Protein AF-0000000066328630 (afdb_homodimer)

Structure (mmCIF, N/CA/C/O backbone):
data_AF-0000000066328630-model_v1
#
loop_
_entity.id
_entity.type
_entity.pdbx_description
1 polymer 'Molybdopterin molybdenumtransferase'
#
loop_
_atom_site.group_PDB
_atom_site.id
_atom_site.type_symbol
_atom_site.label_atom_id
_atom_site.label_alt_id
_atom_site.label_comp_id
_atom_site.label_asym_id
_atom_site.label_entity_id
_atom_site.label_seq_id
_atom_site.pdbx_PDB_ins_code
_atom_site.Cartn_x
_atom_site.Cartn_y
_atom_site.Cartn_z
_atom_site.occupancy
_atom_site.B_iso_or_equiv
_atom_site.auth_seq_id
_atom_site.auth_comp_id
_atom_site.auth_asym_id
_atom_site.auth_atom_id
_atom_site.pdbx_PDB_model_num
ATOM 1 N N . MET A 1 1 ? 18.203 27.828 4.977 1 90.62 1 MET A N 1
ATOM 2 C CA . MET A 1 1 ? 17.188 26.906 4.465 1 90.62 1 MET A C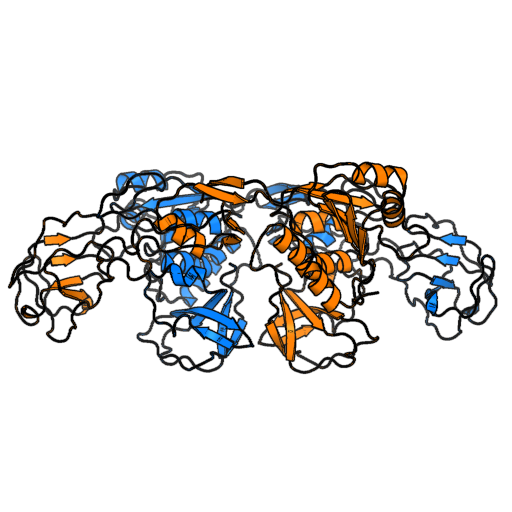A 1
ATOM 3 C C . MET A 1 1 ? 17.719 26.125 3.262 1 90.62 1 MET A C 1
ATOM 5 O O . MET A 1 1 ? 18.328 26.703 2.365 1 90.62 1 MET A O 1
ATOM 9 N N . ILE A 1 2 ? 17.578 24.828 3.25 1 96.12 2 ILE A N 1
ATOM 10 C CA . ILE A 1 2 ? 18.109 24.016 2.158 1 96.12 2 ILE A CA 1
ATOM 11 C C . ILE A 1 2 ? 16.984 23.688 1.177 1 96.12 2 ILE A C 1
ATOM 13 O O . ILE A 1 2 ? 15.805 23.781 1.518 1 96.12 2 ILE A O 1
ATOM 17 N N . SER A 1 3 ? 17.359 23.312 -0.034 1 97.06 3 SER A N 1
ATOM 18 C CA . SER A 1 3 ? 16.359 22.922 -1.025 1 97.06 3 SER A CA 1
ATOM 19 C C . SER A 1 3 ? 15.836 21.516 -0.748 1 97.06 3 SER A C 1
ATOM 21 O O . SER A 1 3 ? 16.453 20.75 -0.003 1 97.06 3 SER A O 1
ATOM 23 N N . PHE A 1 4 ? 14.711 21.203 -1.37 1 96.88 4 PHE A N 1
ATOM 24 C CA . PHE A 1 4 ? 14.133 19.875 -1.254 1 96.88 4 PHE A CA 1
ATOM 25 C C . PHE A 1 4 ? 15.102 18.812 -1.777 1 96.88 4 PHE A C 1
ATOM 27 O O . PHE A 1 4 ? 15.312 17.781 -1.132 1 96.88 4 PHE A O 1
ATOM 34 N N . LYS A 1 5 ? 15.711 19.047 -2.875 1 96.31 5 LYS A N 1
ATOM 35 C CA . LYS A 1 5 ? 16.656 18.125 -3.492 1 96.31 5 LYS A CA 1
ATOM 36 C C . LYS A 1 5 ? 17.891 17.953 -2.617 1 96.31 5 LYS A C 1
ATOM 38 O O . LYS A 1 5 ? 18.422 16.828 -2.49 1 96.31 5 LYS A O 1
ATOM 43 N N . GLU A 1 6 ? 18.328 19.047 -2.061 1 97.62 6 GLU A N 1
ATOM 44 C CA . GLU A 1 6 ? 19.469 18.969 -1.156 1 97.62 6 GLU A CA 1
ATOM 45 C C . GLU A 1 6 ? 19.141 18.125 0.073 1 97.62 6 GLU A C 1
ATOM 47 O O . GLU A 1 6 ? 19.984 17.375 0.555 1 97.62 6 GLU A O 1
ATOM 52 N N . ALA A 1 7 ? 17.922 18.281 0.594 1 97.94 7 ALA A N 1
ATOM 53 C CA . ALA A 1 7 ? 17.5 17.469 1.732 1 97.94 7 ALA A CA 1
ATOM 54 C C . ALA A 1 7 ? 17.562 15.977 1.404 1 97.94 7 ALA A C 1
ATOM 56 O O . ALA A 1 7 ? 18.094 15.188 2.191 1 97.94 7 ALA A O 1
ATOM 57 N N . LEU A 1 8 ? 17.125 15.594 0.242 1 96.94 8 LEU A N 1
ATOM 58 C CA . LEU A 1 8 ? 17.141 14.203 -0.183 1 96.94 8 LEU A CA 1
ATOM 59 C C . LEU A 1 8 ? 18.578 13.711 -0.335 1 96.94 8 LEU A C 1
ATOM 61 O O . LEU A 1 8 ? 18.891 12.555 -0.019 1 96.94 8 LEU A O 1
ATOM 65 N N . LYS A 1 9 ? 19.438 14.555 -0.877 1 97.25 9 LYS A N 1
ATOM 66 C CA . LYS A 1 9 ? 20.844 14.211 -1.002 1 97.25 9 LYS A CA 1
ATOM 67 C C . LYS A 1 9 ? 21.484 13.969 0.366 1 97.25 9 LYS A C 1
ATOM 69 O O . LYS A 1 9 ? 22.25 13.023 0.543 1 97.25 9 LYS A O 1
ATOM 74 N N . ILE A 1 10 ? 21.141 14.82 1.285 1 97.75 10 ILE A N 1
ATOM 75 C CA . ILE A 1 10 ? 21.625 14.664 2.65 1 97.75 10 ILE A CA 1
ATOM 76 C C . ILE A 1 10 ? 21.172 13.312 3.205 1 97.75 10 ILE A C 1
ATOM 78 O O . ILE A 1 10 ? 21.969 12.594 3.812 1 97.75 10 ILE A O 1
ATOM 82 N N . HIS A 1 11 ? 19.891 12.969 2.994 1 97.75 11 HIS A N 1
ATOM 83 C CA . HIS A 1 11 ? 19.359 11.688 3.441 1 97.75 11 HIS A CA 1
ATOM 84 C C . HIS A 1 11 ? 20.234 10.539 2.943 1 97.75 11 HIS A C 1
ATOM 86 O O . HIS A 1 11 ? 20.516 9.594 3.689 1 97.75 11 HIS A O 1
ATOM 92 N N . SER A 1 12 ? 20.656 10.617 1.724 1 96.62 12 SER A N 1
ATOM 93 C CA . SER A 1 12 ? 21.422 9.547 1.083 1 96.62 12 SER A CA 1
ATOM 94 C C . SER A 1 12 ? 22.812 9.43 1.682 1 96.62 12 SER A C 1
ATOM 96 O O . SER A 1 12 ? 23.484 8.406 1.522 1 96.62 12 SER A O 1
ATOM 98 N N . SER A 1 13 ? 23.297 10.461 2.408 1 95.88 13 SER A N 1
ATOM 99 C CA . SER A 1 13 ? 24.672 10.5 2.889 1 95.88 13 SER A CA 1
ATOM 100 C C . SER A 1 13 ? 24.75 10.234 4.391 1 95.88 13 SER A C 1
ATOM 102 O O . SER A 1 13 ? 25.828 10.078 4.949 1 95.88 13 SER A O 1
ATOM 104 N N . ILE A 1 14 ? 23.656 10.18 5.039 1 95.62 14 ILE A N 1
ATOM 105 C CA . ILE A 1 14 ? 23.609 9.945 6.477 1 95.62 14 ILE A CA 1
ATOM 106 C C . ILE A 1 14 ? 24.188 8.562 6.793 1 95.62 14 ILE A C 1
ATOM 108 O O . ILE A 1 14 ? 23.797 7.574 6.164 1 95.62 14 ILE A O 1
ATOM 112 N N . PRO A 1 15 ? 25.078 8.469 7.762 1 94.06 15 PRO A N 1
ATOM 113 C CA . PRO A 1 15 ? 25.594 7.152 8.141 1 94.06 15 PRO A CA 1
ATOM 114 C C . PRO A 1 15 ? 24.516 6.215 8.672 1 94.06 15 PRO A C 1
ATOM 116 O O . PRO A 1 15 ? 23.656 6.637 9.453 1 94.06 15 PRO A O 1
ATOM 119 N N . ILE A 1 16 ? 24.594 5.035 8.234 1 94 16 ILE A N 1
ATOM 120 C CA . ILE A 1 16 ? 23.594 4.035 8.617 1 94 16 ILE A CA 1
ATOM 121 C C . ILE A 1 16 ? 24.141 3.18 9.758 1 94 16 ILE A C 1
ATOM 123 O O . ILE A 1 16 ? 25.297 2.771 9.734 1 94 16 ILE A O 1
ATOM 127 N N . LYS A 1 17 ? 23.312 2.953 10.711 1 92.62 17 LYS A N 1
ATOM 128 C CA . LYS A 1 17 ? 23.641 2.037 11.797 1 92.62 17 LYS A CA 1
ATOM 129 C C . LYS A 1 17 ? 23.172 0.62 11.484 1 92.62 17 LYS A C 1
ATOM 131 O O . LYS A 1 17 ? 22.109 0.434 10.891 1 92.62 17 LYS A O 1
ATOM 136 N N . PRO A 1 18 ? 23.984 -0.345 11.891 1 94.38 18 PRO A N 1
ATOM 137 C CA . PRO A 1 18 ? 23.5 -1.72 11.734 1 94.38 18 PRO A CA 1
ATOM 138 C C . PRO A 1 18 ? 22.25 -2.006 12.562 1 94.38 18 PRO A C 1
ATOM 140 O O . PRO A 1 18 ? 22.094 -1.446 13.648 1 94.38 18 PRO A O 1
ATOM 143 N N . LEU A 1 19 ? 21.406 -2.764 12.016 1 97.81 19 LEU A N 1
ATOM 144 C CA . LEU A 1 19 ? 20.219 -3.225 12.727 1 97.81 19 LEU A CA 1
ATOM 145 C C . LEU A 1 19 ? 20.328 -4.703 13.078 1 97.81 19 LEU A C 1
ATOM 147 O O . LEU A 1 19 ? 20.938 -5.477 12.336 1 97.81 19 LEU A O 1
ATOM 151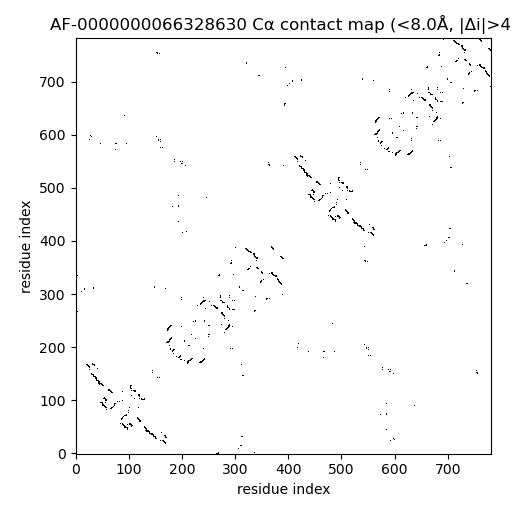 N N . GLU A 1 20 ? 19.781 -5.027 14.211 1 98.38 20 GLU A N 1
ATOM 152 C CA . GLU A 1 20 ? 19.75 -6.438 14.594 1 98.38 20 GLU A CA 1
ATOM 153 C C . GLU A 1 20 ? 18.906 -7.254 13.609 1 98.38 20 GLU A C 1
ATOM 155 O O . GLU A 1 20 ? 18.078 -6.707 12.891 1 98.38 20 GLU A O 1
ATOM 160 N N . ILE A 1 21 ? 19.25 -8.531 13.578 1 98.56 21 ILE A N 1
ATOM 161 C CA . ILE A 1 21 ? 18.578 -9.484 12.703 1 98.56 21 ILE A CA 1
ATOM 162 C C . ILE A 1 21 ? 17.609 -10.336 13.508 1 98.56 21 ILE A C 1
ATOM 164 O O . ILE A 1 21 ? 17.891 -10.727 14.641 1 98.56 21 ILE A O 1
ATOM 168 N N . GLU A 1 22 ? 16.438 -10.484 12.938 1 98.62 22 GLU A N 1
ATOM 169 C CA . GLU A 1 22 ? 15.453 -11.383 13.547 1 98.62 22 GLU A CA 1
ATOM 170 C C . GLU A 1 22 ? 14.969 -12.422 12.547 1 98.62 22 GLU A C 1
ATOM 172 O O . GLU A 1 22 ? 14.984 -12.188 11.336 1 98.62 22 GLU A O 1
ATOM 177 N N . VAL A 1 23 ? 14.586 -13.617 13.07 1 98.75 23 VAL A N 1
ATOM 178 C CA . VAL A 1 23 ? 13.984 -14.672 12.266 1 98.75 23 VAL A CA 1
ATOM 179 C C . VAL A 1 23 ? 12.469 -14.5 12.227 1 98.75 23 VAL A C 1
ATOM 181 O O . VAL A 1 23 ? 11.82 -14.398 13.273 1 98.75 23 VAL A O 1
ATOM 184 N N . ILE A 1 24 ? 11.961 -14.406 11.047 1 98.69 24 ILE A N 1
ATOM 185 C CA . ILE A 1 24 ? 10.523 -14.195 10.922 1 98.69 24 ILE A CA 1
ATOM 186 C C . ILE A 1 24 ? 9.93 -15.281 10.023 1 98.69 24 ILE A C 1
ATOM 188 O O . ILE A 1 24 ? 10.633 -15.891 9.211 1 98.69 24 ILE A O 1
ATOM 192 N N . SER A 1 25 ? 8.609 -15.531 10.242 1 98.69 25 SER A N 1
ATOM 193 C CA . SER A 1 25 ? 7.879 -16.438 9.367 1 98.69 25 SER A CA 1
ATOM 194 C C . SER A 1 25 ? 7.738 -15.859 7.961 1 98.69 25 SER A C 1
ATOM 196 O O . SER A 1 25 ? 7.477 -14.664 7.805 1 98.69 25 SER A O 1
ATOM 198 N N . LEU A 1 26 ? 7.895 -16.672 6.953 1 98.62 26 LEU A N 1
ATOM 199 C CA . LEU A 1 26 ? 7.691 -16.219 5.582 1 98.62 26 LEU A CA 1
ATOM 200 C C . LEU A 1 26 ? 6.246 -15.789 5.359 1 98.62 26 LEU A C 1
ATOM 202 O O . LEU A 1 26 ? 5.973 -14.945 4.496 1 98.62 26 LEU A O 1
ATOM 206 N N . PHE A 1 27 ? 5.309 -16.234 6.215 1 97.94 27 PHE A N 1
ATOM 207 C CA . PHE A 1 27 ? 3.9 -15.883 6.113 1 97.94 27 PHE A CA 1
ATOM 208 C C . PHE A 1 27 ? 3.676 -14.445 6.566 1 97.94 27 PHE A C 1
ATOM 210 O O . PHE A 1 27 ? 2.617 -13.867 6.312 1 97.94 27 PHE A O 1
ATOM 217 N N . GLU A 1 28 ? 4.617 -13.836 7.207 1 96.81 28 GLU A N 1
ATOM 218 C CA . GLU A 1 28 ? 4.5 -12.469 7.711 1 96.81 28 GLU A CA 1
ATOM 219 C C . GLU A 1 28 ? 5.668 -11.609 7.242 1 96.81 28 GLU A C 1
ATOM 221 O O . GLU A 1 28 ? 6.18 -10.773 8 1 96.81 28 GLU A O 1
ATOM 226 N N . SER A 1 29 ? 6.035 -11.844 6.031 1 98.12 29 SER A N 1
ATOM 227 C CA . SER A 1 29 ? 7.324 -11.281 5.641 1 98.12 29 SER A CA 1
ATOM 228 C C . SER A 1 29 ? 7.148 -10.125 4.66 1 98.12 29 SER A C 1
ATOM 230 O O . SER A 1 29 ? 8.109 -9.414 4.352 1 98.12 29 SER A O 1
ATOM 232 N N . ILE A 1 30 ? 5.941 -9.875 4.172 1 97.38 30 ILE A N 1
ATOM 233 C CA . ILE A 1 30 ? 5.727 -8.836 3.17 1 97.38 30 ILE A CA 1
ATOM 234 C C . ILE A 1 30 ? 6.199 -7.488 3.711 1 97.38 30 ILE A C 1
ATOM 236 O O . ILE A 1 30 ? 5.883 -7.121 4.844 1 97.38 30 ILE A O 1
ATOM 240 N N . GLY A 1 31 ? 6.984 -6.816 2.914 1 96.75 31 GLY A N 1
ATOM 241 C CA . GLY A 1 31 ? 7.43 -5.473 3.248 1 96.75 31 GLY A CA 1
ATOM 242 C C . GLY A 1 31 ? 8.641 -5.457 4.168 1 96.75 31 GLY A C 1
ATOM 243 O O . GLY A 1 31 ? 9.211 -4.398 4.426 1 96.75 31 GLY A O 1
ATOM 244 N N . ARG A 1 32 ? 9.047 -6.613 4.703 1 98.25 32 ARG A N 1
ATOM 245 C CA . ARG A 1 32 ? 10.242 -6.695 5.535 1 98.25 32 ARG A CA 1
ATOM 246 C C . ARG A 1 32 ? 11.508 -6.605 4.688 1 98.25 32 ARG A C 1
ATOM 248 O O . ARG A 1 32 ? 11.477 -6.848 3.48 1 98.25 32 ARG A O 1
ATOM 255 N N . ILE A 1 33 ? 12.57 -6.168 5.277 1 98.62 33 ILE A N 1
ATOM 256 C CA . ILE A 1 33 ? 13.836 -6.031 4.562 1 98.62 33 ILE A CA 1
ATOM 257 C C . ILE A 1 33 ? 14.727 -7.234 4.863 1 98.62 33 ILE A C 1
ATOM 259 O O . ILE A 1 33 ? 15.016 -7.527 6.027 1 98.62 33 ILE A O 1
ATOM 263 N N . LEU A 1 34 ? 15.125 -7.895 3.824 1 98.75 34 LEU A N 1
ATOM 264 C CA . LEU A 1 34 ? 15.914 -9.117 3.928 1 98.75 34 LEU A CA 1
ATOM 265 C C . LEU A 1 34 ? 17.297 -8.828 4.496 1 98.75 34 LEU A C 1
ATOM 267 O O . LEU A 1 34 ? 17.969 -7.891 4.055 1 98.75 34 LEU A O 1
ATOM 271 N N . ALA A 1 35 ? 17.812 -9.664 5.473 1 98.75 35 ALA A N 1
ATOM 272 C CA . ALA A 1 35 ? 19.078 -9.391 6.176 1 98.75 35 ALA A CA 1
ATOM 273 C C . ALA A 1 35 ? 20.219 -10.219 5.602 1 98.75 35 ALA A C 1
ATOM 275 O O . ALA A 1 35 ? 21.375 -10.055 6 1 98.75 35 ALA A O 1
ATOM 276 N N . GLU A 1 36 ? 19.969 -11.148 4.699 1 98.62 36 GLU A N 1
ATOM 277 C CA . GLU A 1 36 ? 20.969 -11.953 4.02 1 98.62 36 GLU A CA 1
ATOM 278 C C . GLU A 1 36 ? 20.5 -12.375 2.633 1 98.62 36 GLU A C 1
ATOM 280 O O . GLU A 1 36 ? 19.297 -12.391 2.361 1 98.62 36 GLU A O 1
ATOM 285 N N . ASP A 1 37 ? 21.406 -12.695 1.817 1 98.69 37 ASP A N 1
ATOM 286 C CA . ASP A 1 37 ? 21.062 -13.227 0.503 1 98.69 37 ASP A CA 1
ATOM 287 C C . ASP A 1 37 ? 20.297 -14.547 0.628 1 98.69 37 ASP A C 1
ATOM 289 O O . ASP A 1 37 ? 20.641 -15.391 1.459 1 98.69 37 ASP A O 1
ATOM 293 N N . ILE A 1 38 ? 19.266 -14.695 -0.116 1 98.62 38 ILE A N 1
ATOM 294 C CA . ILE A 1 38 ? 18.641 -16 -0.279 1 98.62 38 ILE A CA 1
ATOM 295 C C . ILE A 1 38 ? 19.297 -16.75 -1.451 1 98.62 38 ILE A C 1
ATOM 297 O O . ILE A 1 38 ? 19.266 -16.266 -2.586 1 98.62 38 ILE A O 1
ATOM 301 N N . ILE A 1 39 ? 19.875 -17.859 -1.205 1 97.81 39 ILE A N 1
ATOM 302 C CA . ILE A 1 39 ? 20.562 -18.641 -2.219 1 97.81 39 ILE A CA 1
ATOM 303 C C . ILE A 1 39 ? 19.656 -19.75 -2.73 1 97.81 39 ILE A C 1
ATOM 305 O O . ILE A 1 39 ? 18.953 -20.391 -1.948 1 97.81 39 ILE A O 1
ATOM 309 N N . CYS A 1 40 ? 19.703 -19.906 -3.984 1 96.25 40 CYS A N 1
ATOM 310 C CA . CYS A 1 40 ? 18.953 -21 -4.605 1 96.25 40 CYS A CA 1
ATOM 311 C C . CYS A 1 40 ? 19.547 -22.344 -4.219 1 96.25 40 CYS A C 1
ATOM 313 O O . CYS A 1 40 ? 20.656 -22.688 -4.648 1 96.25 40 CYS A O 1
ATOM 315 N N . ILE A 1 41 ? 18.844 -23.141 -3.486 1 95 41 ILE A N 1
ATOM 316 C CA . ILE A 1 41 ? 19.375 -24.406 -3.035 1 95 41 ILE A CA 1
ATOM 317 C C . ILE A 1 41 ? 18.766 -25.547 -3.85 1 95 41 ILE A C 1
ATOM 319 O O . ILE A 1 41 ? 19.266 -26.672 -3.834 1 95 41 ILE A O 1
ATOM 323 N N . HIS A 1 42 ? 17.688 -25.266 -4.531 1 93.12 42 HIS A N 1
ATOM 324 C CA . HIS A 1 42 ? 17.109 -26.125 -5.559 1 93.12 42 HIS A CA 1
ATOM 325 C C . HIS A 1 42 ? 16.844 -25.344 -6.84 1 93.12 42 HIS A C 1
ATOM 327 O O . HIS A 1 42 ? 16.234 -24.266 -6.801 1 93.12 42 HIS A O 1
ATOM 333 N N . ALA A 1 43 ? 17.234 -25.922 -7.875 1 93.19 43 ALA A N 1
ATOM 334 C CA . ALA A 1 43 ? 16.984 -25.266 -9.148 1 93.19 43 ALA A CA 1
ATOM 335 C C . ALA A 1 43 ? 15.492 -24.984 -9.328 1 93.19 43 ALA A C 1
ATOM 337 O O . ALA A 1 43 ? 14.648 -25.656 -8.742 1 93.19 43 ALA A O 1
ATOM 338 N N . LEU A 1 44 ? 15.172 -23.953 -10.086 1 92.69 44 LEU A N 1
ATOM 339 C CA . LEU A 1 44 ? 13.789 -23.625 -10.398 1 92.69 44 LEU A CA 1
ATOM 340 C C . LEU A 1 44 ? 13.555 -23.641 -11.906 1 92.69 44 LEU A C 1
ATOM 342 O O . LEU A 1 44 ? 14.141 -22.844 -12.641 1 92.69 44 LEU A O 1
ATOM 346 N N . PRO A 1 45 ? 12.781 -24.547 -12.375 1 93.12 45 PRO A N 1
ATOM 347 C CA . PRO A 1 45 ? 12.109 -25.656 -11.688 1 93.12 45 PRO A CA 1
ATOM 348 C C . PRO A 1 45 ? 13.086 -26.703 -11.172 1 93.12 45 PRO A C 1
ATOM 350 O O . PRO A 1 45 ? 14.234 -26.766 -11.633 1 93.12 45 PRO A O 1
ATOM 353 N N . LYS A 1 46 ? 12.641 -27.422 -10.234 1 93.5 46 LYS A N 1
ATOM 354 C CA . LYS A 1 46 ? 13.453 -28.438 -9.562 1 93.5 46 LYS A CA 1
ATOM 355 C C . LYS A 1 46 ? 13.766 -29.609 -10.492 1 93.5 46 LYS A C 1
ATOM 357 O O . LYS A 1 46 ? 14.789 -30.281 -10.336 1 93.5 46 LYS A O 1
ATOM 362 N N . PHE A 1 47 ? 12.922 -29.906 -11.398 1 95.25 47 PHE A N 1
ATOM 363 C CA . PHE A 1 47 ? 13.016 -30.969 -12.406 1 95.25 47 PHE A CA 1
ATOM 364 C C . PHE A 1 47 ? 12.312 -30.547 -13.688 1 95.25 47 PHE A C 1
ATOM 366 O O . PHE A 1 47 ? 11.625 -29.531 -13.727 1 95.25 47 PHE A O 1
ATOM 373 N N . ASN A 1 48 ? 12.625 -31.25 -14.719 1 95.81 48 ASN A N 1
ATOM 374 C CA . ASN A 1 48 ? 11.867 -31 -15.938 1 95.81 48 ASN A CA 1
ATOM 375 C C . ASN A 1 48 ? 10.367 -31.219 -15.727 1 95.81 48 ASN A C 1
ATOM 377 O O . ASN A 1 48 ? 9.953 -32.312 -15.32 1 95.81 48 ASN A O 1
ATOM 381 N N . GLN A 1 49 ? 9.617 -30.125 -16.031 1 94.75 49 GLN A N 1
ATOM 382 C CA . GLN A 1 49 ? 8.18 -30.172 -15.75 1 94.75 49 GLN A CA 1
ATOM 383 C C . GLN A 1 49 ? 7.367 -29.984 -17.031 1 94.75 49 GLN A C 1
ATOM 385 O O . GLN A 1 49 ? 7.746 -29.219 -17.906 1 94.75 49 GLN A O 1
ATOM 390 N N . SER A 1 50 ? 6.289 -30.734 -17.031 1 94.94 50 SER A N 1
ATOM 391 C CA . SER A 1 50 ? 5.367 -30.484 -18.141 1 94.94 50 SER A CA 1
ATOM 392 C C . SER A 1 50 ? 4.691 -29.125 -18 1 94.94 50 SER A C 1
ATOM 394 O O . SER A 1 50 ? 4.148 -28.797 -16.953 1 94.94 50 SER A O 1
ATOM 396 N N . ALA A 1 51 ? 4.664 -28.344 -19.016 1 91.56 51 ALA A N 1
ATOM 397 C CA . ALA A 1 51 ? 4.043 -27.031 -19.031 1 91.56 51 ALA A CA 1
ATOM 398 C C . ALA A 1 51 ? 2.559 -27.125 -19.375 1 91.56 51 ALA A C 1
ATOM 400 O O . ALA A 1 51 ? 1.816 -26.141 -19.219 1 91.56 51 ALA A O 1
ATOM 401 N N . MET A 1 52 ? 2.143 -28.328 -19.812 1 90.38 52 MET A N 1
ATOM 402 C CA . MET A 1 52 ? 0.787 -28.531 -20.312 1 90.38 52 MET A CA 1
ATOM 403 C C . MET A 1 52 ? 0.279 -29.922 -19.984 1 90.38 52 MET A C 1
ATOM 405 O O . MET A 1 52 ? 1.071 -30.828 -19.719 1 90.38 52 MET A O 1
ATOM 409 N N . ASP A 1 53 ? -1.091 -29.938 -20 1 91.94 53 ASP A N 1
ATOM 410 C CA . ASP A 1 53 ? -1.676 -31.281 -20.094 1 91.94 53 ASP A CA 1
ATOM 411 C C . ASP A 1 53 ? -1.503 -31.844 -21.5 1 91.94 53 ASP A C 1
ATOM 413 O O . ASP A 1 53 ? -1.829 -31.172 -22.484 1 91.94 53 ASP A O 1
ATOM 417 N N . GLY A 1 54 ? -0.981 -33.062 -21.578 1 96.06 54 GLY A N 1
ATOM 418 C CA . GLY A 1 54 ? -0.78 -33.625 -22.891 1 96.06 54 GLY A CA 1
ATOM 419 C C . GLY A 1 54 ? -0.062 -34.969 -22.859 1 96.06 54 GLY A C 1
ATOM 420 O O . GLY A 1 54 ? -0.35 -35.812 -22.016 1 96.06 54 GLY A O 1
ATOM 421 N N . TYR A 1 55 ? 0.687 -35.156 -23.922 1 97.94 55 TYR A N 1
ATOM 422 C CA . TYR A 1 55 ? 1.417 -36.406 -24.078 1 97.94 55 TYR A CA 1
ATOM 423 C C . TYR A 1 55 ? 2.896 -36.156 -24.344 1 97.94 55 TYR A C 1
ATOM 425 O O . TYR A 1 55 ? 3.248 -35.25 -25.094 1 97.94 55 TYR A O 1
ATOM 433 N N . GLY A 1 56 ? 3.744 -36.938 -23.656 1 98.31 56 GLY A N 1
ATOM 434 C CA . GLY A 1 56 ? 5.18 -36.844 -23.875 1 98.31 56 GLY A CA 1
ATOM 435 C C . GLY A 1 56 ? 5.684 -37.875 -24.875 1 98.31 56 GLY A C 1
ATOM 436 O O . GLY A 1 56 ? 5.387 -39.062 -24.766 1 98.31 56 GLY A O 1
ATOM 437 N N . PHE A 1 57 ? 6.551 -37.375 -25.875 1 98.56 57 PHE A N 1
ATOM 438 C CA . PHE A 1 57 ? 7.027 -38.219 -26.969 1 98.56 57 PHE A CA 1
ATOM 439 C C . PHE A 1 57 ? 8.531 -38.062 -27.141 1 98.56 57 PHE A C 1
ATOM 441 O O . PHE A 1 57 ? 9.102 -37.031 -26.781 1 98.56 57 PHE A O 1
ATOM 448 N N . LYS A 1 58 ? 9.102 -39.156 -27.703 1 98.19 58 LYS A N 1
ATOM 449 C CA . LYS A 1 58 ? 10.328 -38.969 -28.469 1 98.19 58 LYS A CA 1
ATOM 450 C C . LYS A 1 58 ? 10.039 -38.344 -29.828 1 98.19 58 LYS A C 1
ATOM 452 O O . LYS A 1 58 ? 9.023 -38.656 -30.453 1 98.19 58 LYS A O 1
ATOM 457 N N . MET A 1 59 ? 10.984 -37.531 -30.297 1 97.75 59 MET A N 1
ATOM 458 C CA . MET A 1 59 ? 10.781 -36.812 -31.547 1 97.75 59 MET A CA 1
ATOM 459 C C . MET A 1 59 ? 10.508 -37.812 -32.688 1 97.75 59 MET A C 1
ATOM 461 O O . MET A 1 59 ? 9.625 -37.562 -33.531 1 97.75 59 MET A O 1
ATOM 465 N N . GLN A 1 60 ? 11.172 -38.906 -32.75 1 97.38 60 GLN A N 1
ATOM 466 C CA . GLN A 1 60 ? 11.086 -39.844 -33.875 1 97.38 60 GLN A CA 1
ATOM 467 C C . GLN A 1 60 ? 9.734 -40.562 -33.875 1 97.38 60 GLN A C 1
ATOM 469 O O . GLN A 1 60 ? 9.375 -41.188 -34.875 1 97.38 60 GLN A O 1
ATOM 474 N N . ASP A 1 61 ? 9 -40.5 -32.75 1 98.12 61 ASP A N 1
ATOM 475 C CA . ASP A 1 61 ? 7.742 -41.25 -32.625 1 98.12 61 ASP A CA 1
ATOM 476 C C . ASP A 1 61 ? 6.559 -40.344 -33 1 98.12 61 ASP A C 1
ATOM 478 O O . ASP A 1 61 ? 5.418 -40.812 -33.062 1 98.12 61 ASP A O 1
ATOM 482 N N . LEU A 1 62 ? 6.793 -39.062 -33.25 1 98 62 LEU A N 1
ATOM 483 C CA . LEU A 1 62 ? 5.734 -38.156 -33.719 1 98 62 LEU A CA 1
ATOM 484 C C . LEU A 1 62 ? 5.184 -38.625 -35.062 1 98 62 LEU A C 1
ATOM 486 O O . LEU A 1 62 ? 5.941 -39.094 -35.938 1 98 62 LEU A O 1
ATOM 490 N N . GLY A 1 63 ? 3.869 -38.531 -35.25 1 97.31 63 GLY A N 1
ATOM 491 C CA . GLY A 1 63 ? 3.24 -38.906 -36.5 1 97.31 63 GLY A CA 1
ATOM 492 C C . GLY A 1 63 ? 2.949 -40.406 -36.594 1 97.31 63 GLY A C 1
ATOM 493 O O . GLY A 1 63 ? 2.473 -40.906 -37.594 1 97.31 63 GLY A O 1
ATOM 494 N N . LYS A 1 64 ? 3.289 -41.125 -35.469 1 97.38 64 LYS A N 1
ATOM 495 C CA . LYS A 1 64 ? 3.043 -42.562 -35.438 1 97.38 64 LYS A CA 1
ATOM 496 C C . LYS A 1 64 ? 2.096 -42.938 -34.281 1 97.38 64 LYS A C 1
ATOM 498 O O . LYS A 1 64 ? 1.993 -42.188 -33.312 1 97.38 64 LYS A O 1
ATOM 503 N N . LYS A 1 65 ? 1.337 -43.938 -34.531 1 97.25 65 LYS A N 1
ATOM 504 C CA . LYS A 1 65 ? 0.594 -44.5 -33.406 1 97.25 65 LYS A CA 1
ATOM 505 C C . LYS A 1 65 ? 1.538 -45.062 -32.344 1 97.25 65 LYS A C 1
ATOM 507 O O . LYS A 1 65 ? 2.334 -45.969 -32.625 1 97.25 65 LYS A O 1
ATOM 512 N N . THR A 1 66 ? 1.484 -44.5 -31.203 1 98 66 THR A N 1
ATOM 513 C CA . THR A 1 66 ? 2.455 -44.781 -30.141 1 98 66 THR A CA 1
ATOM 514 C C . THR A 1 66 ? 1.759 -45.344 -28.906 1 98 66 THR A C 1
ATOM 516 O O . THR A 1 66 ? 0.687 -44.844 -28.531 1 98 66 THR A O 1
ATOM 519 N N . GLN A 1 67 ? 2.301 -46.281 -28.203 1 98.38 67 GLN A N 1
ATOM 520 C CA . GLN A 1 67 ? 1.705 -46.906 -27.031 1 98.38 67 GLN A CA 1
ATOM 521 C C . GLN A 1 67 ? 1.811 -46 -25.797 1 98.38 67 GLN A C 1
ATOM 523 O O . GLN A 1 67 ? 2.896 -45.531 -25.469 1 98.38 67 GLN A O 1
ATOM 528 N N . VAL A 1 68 ? 0.737 -45.719 -25.188 1 98.25 68 VAL A N 1
ATOM 529 C CA . VAL A 1 68 ? 0.747 -44.969 -23.922 1 98.25 68 VAL A CA 1
ATOM 530 C C . VAL A 1 68 ? 1.125 -45.938 -22.781 1 98.25 68 VAL A C 1
ATOM 532 O O . VAL A 1 68 ? 0.371 -46.844 -22.453 1 98.25 68 VAL A O 1
ATOM 535 N N . VAL A 1 69 ? 2.201 -45.688 -22.109 1 97.62 69 VAL A N 1
ATOM 536 C CA . VAL A 1 69 ? 2.709 -46.688 -21.172 1 97.62 69 VAL A CA 1
ATOM 537 C C . VAL A 1 69 ? 2.387 -46.25 -19.75 1 97.62 69 VAL A C 1
ATOM 539 O O . VAL A 1 69 ? 2.441 -47.094 -18.812 1 97.62 69 VAL A O 1
ATOM 542 N N . GLN A 1 70 ? 2.068 -45 -19.562 1 96.69 70 GLN A N 1
ATOM 543 C CA . GLN A 1 70 ? 1.783 -44.531 -18.203 1 96.69 70 GLN A CA 1
ATOM 544 C C . GLN A 1 70 ? 1.07 -43.156 -18.234 1 96.69 70 GLN A C 1
ATOM 546 O O . GLN A 1 70 ? 1.229 -42.406 -19.188 1 96.69 70 GLN A O 1
ATOM 551 N N . ARG A 1 71 ? 0.202 -42.906 -17.312 1 95.62 71 ARG A N 1
ATOM 552 C CA . ARG A 1 71 ? -0.357 -41.625 -17 1 95.62 71 ARG A CA 1
ATOM 553 C C . ARG A 1 71 ? 0.343 -41 -15.789 1 95.62 71 ARG A C 1
ATOM 555 O O . ARG A 1 71 ? 0.441 -41.625 -14.734 1 95.62 71 ARG A O 1
ATOM 562 N N . ILE A 1 72 ? 0.868 -39.812 -16.016 1 95.19 72 ILE A N 1
ATOM 563 C CA . ILE A 1 72 ? 1.713 -39.188 -15 1 95.19 72 ILE A CA 1
ATOM 564 C C . ILE A 1 72 ? 1.047 -37.938 -14.469 1 95.19 72 ILE A C 1
ATOM 566 O O . ILE A 1 72 ? 0.737 -37.031 -15.242 1 95.19 72 ILE A O 1
ATOM 570 N N . PHE A 1 73 ? 0.807 -37.875 -13.172 1 92.25 73 PHE A N 1
ATOM 571 C CA . PHE A 1 73 ? 0.262 -36.719 -12.508 1 92.25 73 PHE A CA 1
ATOM 572 C C . PHE A 1 73 ? 1.354 -35.938 -11.758 1 92.25 73 PHE A C 1
ATOM 574 O O . PHE A 1 73 ? 2.424 -36.5 -11.492 1 92.25 73 PHE A O 1
ATOM 581 N N . ALA A 1 74 ? 1.109 -34.656 -11.531 1 90.88 74 ALA A N 1
ATOM 582 C CA . ALA A 1 74 ? 2.031 -33.906 -10.68 1 90.88 74 ALA A CA 1
ATOM 583 C C . ALA A 1 74 ? 2.232 -34.594 -9.336 1 90.88 74 ALA A C 1
ATOM 585 O O . ALA A 1 74 ? 1.267 -35.031 -8.703 1 90.88 74 ALA A O 1
ATOM 586 N N . GLY A 1 75 ? 3.451 -34.781 -9 1 92.75 75 GLY A N 1
ATOM 587 C CA . GLY A 1 75 ? 3.764 -35.438 -7.742 1 92.75 75 GLY A CA 1
ATOM 588 C C . GLY A 1 75 ? 4.184 -36.906 -7.926 1 92.75 75 GLY A C 1
ATOM 589 O O . GLY A 1 75 ? 4.738 -37.5 -7.008 1 92.75 75 GLY A O 1
ATOM 590 N N . ASP A 1 76 ? 3.861 -37.469 -9.078 1 94.69 76 ASP A N 1
ATOM 591 C CA . ASP A 1 76 ? 4.285 -38.844 -9.352 1 94.69 76 ASP A CA 1
ATOM 592 C C . ASP A 1 76 ? 5.801 -38.906 -9.516 1 94.69 76 ASP A C 1
ATOM 594 O O . ASP A 1 76 ? 6.402 -38.094 -10.211 1 94.69 76 ASP A O 1
ATOM 598 N N . ASP A 1 77 ? 6.359 -39.844 -8.828 1 96.06 77 ASP A N 1
ATOM 599 C CA . ASP A 1 77 ? 7.785 -40.094 -9.016 1 96.06 77 ASP A CA 1
ATOM 600 C C . ASP A 1 77 ? 8.031 -41 -10.234 1 96.06 77 ASP A C 1
ATOM 602 O O . ASP A 1 77 ? 7.734 -42.188 -10.203 1 96.06 77 ASP A O 1
ATOM 606 N N . VAL A 1 78 ? 8.633 -40.406 -11.266 1 96.38 78 VAL A N 1
ATOM 607 C CA . VAL A 1 78 ? 8.883 -41.188 -12.484 1 96.38 78 VAL A CA 1
ATOM 608 C C . VAL A 1 78 ? 10.383 -41.25 -12.75 1 96.38 78 VAL A C 1
ATOM 610 O O . VAL A 1 78 ? 10.812 -41.344 -13.906 1 96.38 78 VAL A O 1
ATOM 613 N N . SER A 1 79 ? 11.148 -41.094 -11.734 1 94.38 79 SER A N 1
ATOM 614 C CA . SER A 1 79 ? 12.602 -41.062 -11.883 1 94.38 79 SER A CA 1
ATOM 615 C C . SER A 1 79 ? 13.117 -42.375 -12.469 1 94.38 79 SER A C 1
ATOM 617 O O . SER A 1 79 ? 14.156 -42.406 -13.133 1 94.38 79 SER A O 1
ATOM 619 N N . ALA A 1 80 ? 12.383 -43.406 -12.281 1 95.62 80 ALA A N 1
ATOM 620 C CA . ALA A 1 80 ? 12.812 -44.75 -12.742 1 95.62 80 ALA A CA 1
ATOM 621 C C . ALA A 1 80 ? 12.211 -45.062 -14.109 1 95.62 80 ALA A C 1
ATOM 623 O O . ALA A 1 80 ? 12.57 -46.062 -14.727 1 95.62 80 ALA A O 1
ATOM 624 N N . LEU A 1 81 ? 11.32 -44.25 -14.516 1 96.81 81 LEU A N 1
ATOM 625 C CA . LEU A 1 81 ? 10.648 -44.5 -15.781 1 96.81 81 LEU A CA 1
ATOM 626 C C . LEU A 1 81 ? 11.469 -44 -16.953 1 96.81 81 LEU A C 1
ATOM 628 O O . LEU A 1 81 ? 11.883 -42.844 -16.969 1 96.81 81 LEU A O 1
ATOM 632 N N . GLU A 1 82 ? 11.703 -44.812 -17.906 1 97.62 82 GLU A N 1
ATOM 633 C CA . GLU A 1 82 ? 12.305 -44.438 -19.172 1 97.62 82 GLU A CA 1
ATOM 634 C C . GLU A 1 82 ? 11.398 -44.812 -20.344 1 97.62 82 GLU A C 1
ATOM 636 O O . GLU A 1 82 ? 11.094 -45.969 -20.562 1 97.62 82 GLU A O 1
ATOM 641 N N . VAL A 1 83 ? 11.008 -43.844 -21.047 1 98.19 83 VAL A N 1
ATOM 642 C CA . VAL A 1 83 ? 10.125 -44.062 -22.188 1 98.19 83 VAL A CA 1
ATOM 643 C C . VAL A 1 83 ? 10.953 -44.469 -23.406 1 98.19 83 VAL A C 1
ATOM 645 O O . VAL A 1 83 ? 11.93 -43.812 -23.766 1 98.19 83 VAL A O 1
ATOM 648 N N . LYS A 1 84 ? 10.547 -45.562 -24 1 97.94 84 LYS A N 1
ATOM 649 C CA . LYS A 1 84 ? 11.281 -46.125 -25.125 1 97.94 84 LYS A CA 1
ATOM 650 C C . LYS A 1 84 ? 10.664 -45.719 -26.453 1 97.94 84 LYS A C 1
ATOM 652 O O . LYS A 1 84 ? 9.68 -44.969 -26.484 1 97.94 84 LYS A O 1
ATOM 657 N N . GLU A 1 85 ? 11.391 -46.125 -27.547 1 97.56 85 GLU A N 1
ATOM 658 C CA . GLU A 1 85 ? 10.844 -45.938 -28.891 1 97.56 85 GLU A CA 1
ATOM 659 C C . GLU A 1 85 ? 9.453 -46.531 -29.031 1 97.56 85 GLU A C 1
ATOM 661 O O . GLU A 1 85 ? 9.203 -47.625 -28.531 1 97.56 85 GLU A O 1
ATOM 666 N N . ASN A 1 86 ? 8.547 -45.844 -29.656 1 98 86 ASN A N 1
ATOM 667 C CA . ASN A 1 86 ? 7.176 -46.25 -29.906 1 98 86 ASN A CA 1
ATOM 668 C C . ASN A 1 86 ? 6.344 -46.25 -28.625 1 98 86 ASN A C 1
ATOM 670 O O . ASN A 1 86 ? 5.301 -46.906 -28.578 1 98 86 ASN A O 1
ATOM 674 N N . GLU A 1 87 ? 6.863 -45.594 -27.594 1 98.31 87 GLU A N 1
ATOM 675 C CA . GLU A 1 87 ? 6.121 -45.406 -26.359 1 98.31 87 GLU A CA 1
ATOM 676 C C . GLU A 1 87 ? 5.902 -43.906 -26.078 1 98.31 87 GLU A C 1
ATOM 678 O O . GLU A 1 87 ? 6.68 -43.062 -26.531 1 98.31 87 GLU A O 1
ATOM 683 N N . CYS A 1 88 ? 4.918 -43.594 -25.438 1 98.5 88 CYS A N 1
ATOM 684 C CA . CYS A 1 88 ? 4.645 -42.25 -24.969 1 98.5 88 CYS A CA 1
ATOM 685 C C . CYS A 1 88 ? 3.941 -42.281 -23.609 1 98.5 88 CYS A C 1
ATOM 687 O O . CYS A 1 88 ? 3.664 -43.344 -23.078 1 98.5 88 CYS A O 1
ATOM 689 N N . VAL A 1 89 ? 3.812 -41.156 -22.984 1 98.25 89 VAL A N 1
ATOM 690 C CA . VAL A 1 89 ? 3.119 -41.062 -21.703 1 98.25 89 VAL A CA 1
ATOM 691 C C . VAL A 1 89 ? 2.072 -39.938 -21.781 1 98.25 89 VAL A C 1
ATOM 693 O O . VAL A 1 89 ? 2.268 -38.938 -22.469 1 98.25 89 VAL A O 1
ATOM 696 N N . LYS A 1 90 ? 0.925 -40.188 -21.125 1 97.38 90 LYS A N 1
ATOM 697 C CA . LYS A 1 90 ? 0.042 -39.062 -20.797 1 97.38 90 LYS A CA 1
ATOM 698 C C . LYS A 1 90 ? 0.533 -38.312 -19.562 1 97.38 90 LYS A C 1
ATOM 700 O O . LYS A 1 90 ? 0.862 -38.938 -18.547 1 97.38 90 LYS A O 1
ATOM 705 N N . ILE A 1 91 ? 0.634 -37.062 -19.656 1 96.12 91 ILE A N 1
ATOM 706 C CA . ILE A 1 91 ? 1.286 -36.312 -18.578 1 96.12 91 ILE A CA 1
ATOM 707 C C . ILE A 1 91 ? 0.512 -35 -18.297 1 96.12 91 ILE A C 1
ATOM 709 O O . ILE A 1 91 ? 0.051 -34.344 -19.234 1 96.12 91 ILE A O 1
ATOM 713 N N . MET A 1 92 ? 0.361 -34.656 -17.016 1 92.38 92 MET A N 1
ATOM 714 C CA . MET A 1 92 ? -0.371 -33.469 -16.609 1 92.38 92 MET A CA 1
ATOM 715 C C . MET A 1 92 ? 0.586 -32.312 -16.281 1 92.38 92 MET A C 1
ATOM 717 O O . MET A 1 92 ? 1.771 -32.562 -16.031 1 92.38 92 MET A O 1
ATOM 721 N N . THR A 1 93 ? 0.003 -31.141 -16.344 1 90.81 93 THR A N 1
ATOM 722 C CA . THR A 1 93 ? 0.77 -29.922 -16.062 1 90.81 93 THR A CA 1
ATOM 723 C C . THR A 1 93 ? 1.452 -30.016 -14.703 1 90.81 93 THR A C 1
ATOM 725 O O . THR A 1 93 ? 0.834 -30.422 -13.719 1 90.81 93 THR A O 1
ATOM 728 N N . GLY A 1 94 ? 2.729 -29.688 -14.727 1 90.62 94 GLY A N 1
ATOM 729 C CA . GLY A 1 94 ? 3.475 -29.656 -13.477 1 90.62 94 GLY A CA 1
ATOM 730 C C . GLY A 1 94 ? 4.16 -30.969 -13.156 1 90.62 94 GLY A C 1
ATOM 731 O O . GLY A 1 94 ? 5.031 -31.031 -12.289 1 90.62 94 GLY A O 1
ATOM 732 N N . ALA A 1 95 ? 3.822 -32.031 -13.859 1 94.31 95 ALA A N 1
ATOM 733 C CA . ALA A 1 95 ? 4.375 -33.344 -13.594 1 94.31 95 ALA A CA 1
ATOM 734 C C . ALA A 1 95 ? 5.824 -33.438 -14.062 1 94.31 95 ALA A C 1
ATOM 736 O O . ALA A 1 95 ? 6.227 -32.781 -15.008 1 94.31 95 ALA A O 1
ATOM 737 N N . MET A 1 96 ? 6.551 -34.312 -13.383 1 97 96 MET A N 1
ATOM 738 C CA . MET A 1 96 ? 7.93 -34.594 -13.766 1 97 96 MET A CA 1
ATOM 739 C C . MET A 1 96 ? 7.984 -35.312 -15.117 1 97 96 MET A C 1
ATOM 741 O O . MET A 1 96 ? 7.242 -36.25 -15.359 1 97 96 MET A O 1
ATOM 745 N N . VAL A 1 97 ? 8.867 -34.812 -15.992 1 98 97 VAL A N 1
ATOM 746 C CA . VAL A 1 97 ? 9.055 -35.406 -17.297 1 98 97 VAL A CA 1
ATOM 747 C C . VAL A 1 97 ? 10.008 -36.594 -17.188 1 98 97 VAL A C 1
ATOM 749 O O . VAL A 1 97 ? 11.148 -36.438 -16.75 1 98 97 VAL A O 1
ATOM 752 N N . PRO A 1 98 ? 9.57 -37.781 -17.594 1 98.06 98 PRO A N 1
ATOM 753 C CA . PRO A 1 98 ? 10.461 -38.938 -17.484 1 98.06 98 PRO A CA 1
ATOM 754 C C . PRO A 1 98 ? 11.578 -38.938 -18.516 1 98.06 98 PRO A C 1
ATOM 756 O O . PRO A 1 98 ? 11.531 -38.156 -19.484 1 98.06 98 PRO A O 1
ATOM 759 N N . LYS A 1 99 ? 12.539 -39.781 -18.219 1 97.62 99 LYS A N 1
ATOM 760 C CA . LYS A 1 99 ? 13.633 -39.969 -19.172 1 97.62 99 LYS A CA 1
ATOM 761 C C . LYS A 1 99 ? 13.102 -40.438 -20.516 1 97.62 99 LYS A C 1
ATOM 763 O O . LYS A 1 99 ? 12.18 -41.25 -20.578 1 97.62 99 LYS A O 1
ATOM 768 N N . GLY A 1 100 ? 13.672 -39.875 -21.547 1 97.56 100 GLY A N 1
ATOM 769 C CA . GLY A 1 100 ? 13.32 -40.281 -22.891 1 97.56 100 GLY A CA 1
ATOM 770 C C . GLY A 1 100 ? 12.383 -39.312 -23.594 1 97.56 100 GLY A C 1
ATOM 771 O O . GLY A 1 100 ? 12.305 -39.312 -24.812 1 97.56 100 GLY A O 1
ATOM 772 N N . ILE A 1 101 ? 11.586 -38.625 -22.844 1 98.19 101 ILE A N 1
ATOM 773 C CA . ILE A 1 101 ? 10.648 -37.688 -23.422 1 98.19 101 ILE A CA 1
ATOM 774 C C . ILE A 1 101 ? 11.406 -36.469 -23.922 1 98.19 101 ILE A C 1
ATOM 776 O O . ILE A 1 101 ? 12.203 -35.875 -23.188 1 98.19 101 ILE A O 1
ATOM 780 N N . GLU A 1 102 ? 11.086 -36.094 -25.156 1 98.25 102 GLU A N 1
ATOM 781 C CA . GLU A 1 102 ? 11.805 -34.969 -25.766 1 98.25 102 GLU A CA 1
ATOM 782 C C . GLU A 1 102 ? 10.867 -33.812 -26.078 1 98.25 102 GLU A C 1
ATOM 784 O O . GLU A 1 102 ? 11.32 -32.688 -26.328 1 98.25 102 GLU A O 1
ATOM 789 N N . THR A 1 103 ? 9.633 -34.094 -26.047 1 98.19 103 THR A N 1
ATOM 790 C CA . THR A 1 103 ? 8.641 -33.062 -26.328 1 98.19 103 THR A CA 1
ATOM 791 C C . THR A 1 103 ? 7.289 -33.469 -25.734 1 98.19 103 THR A C 1
ATOM 793 O O . THR A 1 103 ? 6.996 -34.625 -25.547 1 98.19 103 THR A O 1
ATOM 796 N N . ILE A 1 104 ? 6.539 -32.5 -25.344 1 98.19 104 ILE A N 1
ATOM 797 C CA . ILE A 1 104 ? 5.176 -32.719 -24.875 1 98.19 104 ILE A CA 1
ATOM 798 C C . ILE A 1 104 ? 4.191 -32.062 -25.844 1 98.19 104 ILE A C 1
ATOM 800 O O . ILE A 1 104 ? 4.312 -30.891 -26.172 1 98.19 104 ILE A O 1
ATOM 804 N N . VAL A 1 105 ? 3.262 -32.812 -26.328 1 98 105 VAL A N 1
ATOM 805 C CA . VAL A 1 105 ? 2.203 -32.312 -27.203 1 98 105 VAL A CA 1
ATOM 806 C C . VAL A 1 105 ? 0.926 -32.094 -26.406 1 98 105 VAL A C 1
ATOM 808 O O . VAL A 1 105 ? 0.4 -33 -25.781 1 98 105 VAL A O 1
ATOM 811 N N . PRO A 1 106 ? 0.448 -30.859 -26.438 1 95.62 106 PRO A N 1
ATOM 812 C CA . PRO A 1 106 ? -0.777 -30.578 -25.688 1 95.62 106 PRO A CA 1
ATOM 813 C C . PRO A 1 106 ? -1.942 -31.484 -26.094 1 95.62 106 PRO A C 1
ATOM 815 O O . PRO A 1 106 ? -2.066 -31.844 -27.266 1 95.62 106 PRO A O 1
ATOM 818 N N . ILE A 1 107 ? -2.752 -31.766 -25.172 1 94.31 107 ILE A N 1
ATOM 819 C CA . ILE A 1 107 ? -3.859 -32.688 -25.391 1 94.31 107 ILE A CA 1
ATOM 820 C C . ILE A 1 107 ? -4.738 -32.188 -26.531 1 94.31 107 ILE A C 1
ATOM 822 O O . ILE A 1 107 ? -5.254 -32.969 -27.328 1 94.31 107 ILE A O 1
ATOM 826 N N . GLU A 1 108 ? -4.898 -30.891 -26.656 1 92.19 108 GLU A N 1
ATOM 827 C CA . GLU A 1 108 ? -5.77 -30.281 -27.656 1 92.19 108 GLU A CA 1
ATOM 828 C C . GLU A 1 108 ? -5.199 -30.438 -29.062 1 92.19 108 GLU A C 1
ATOM 830 O O . GLU A 1 108 ? -5.918 -30.281 -30.047 1 92.19 108 GLU A O 1
ATOM 835 N N . CYS A 1 109 ? -3.977 -30.75 -29.156 1 95.44 109 CYS A N 1
ATOM 836 C CA . CYS A 1 109 ? -3.311 -30.828 -30.453 1 95.44 109 CYS A CA 1
ATOM 837 C C . CYS A 1 109 ? -3.215 -32.281 -30.922 1 95.44 109 CYS A C 1
ATOM 839 O O . CYS A 1 109 ? -2.807 -32.562 -32.062 1 95.44 109 CYS A O 1
ATOM 841 N N . MET A 1 110 ? -3.59 -33.25 -30.094 1 97.31 110 MET A N 1
ATOM 842 C CA . MET A 1 110 ? -3.451 -34.656 -30.422 1 97.31 110 MET A CA 1
ATOM 843 C C . MET A 1 110 ? -4.402 -35.031 -31.547 1 97.31 110 MET A C 1
ATOM 845 O O . MET A 1 110 ? -5.543 -34.594 -31.594 1 97.31 110 MET A O 1
ATOM 849 N N . LEU A 1 111 ? -3.91 -35.844 -32.406 1 97.38 111 LEU A N 1
ATOM 850 C CA . LEU A 1 111 ? -4.738 -36.344 -33.469 1 97.38 111 LEU A CA 1
ATOM 851 C C . LEU A 1 111 ? -5.641 -37.469 -32.969 1 97.38 111 LEU A C 1
ATOM 853 O O . LEU A 1 111 ? -6.797 -37.594 -33.406 1 97.38 111 LEU A O 1
ATOM 857 N N . GLU A 1 112 ? -5.062 -38.375 -32.188 1 96.88 112 GLU A N 1
ATOM 858 C CA . GLU A 1 112 ? -5.789 -39.438 -31.516 1 96.88 112 GLU A CA 1
ATOM 859 C C . GLU A 1 112 ? -5.32 -39.594 -30.062 1 96.88 112 GLU A C 1
ATOM 861 O O . GLU A 1 112 ? -4.129 -39.469 -29.781 1 96.88 112 GLU A O 1
ATOM 866 N N . SER A 1 113 ? -6.266 -39.781 -29.219 1 94.06 113 SER A N 1
ATOM 867 C CA . SER A 1 113 ? -5.977 -40.031 -27.812 1 94.06 113 SER A CA 1
ATOM 868 C C . SER A 1 113 ? -6.82 -41.156 -27.266 1 94.06 113 SER A C 1
ATOM 870 O O . SER A 1 113 ? -8.047 -41.062 -27.188 1 94.06 113 SER A O 1
ATOM 872 N N . HIS A 1 114 ? -6.203 -42.25 -26.984 1 90.69 114 HIS A N 1
ATOM 873 C CA . HIS A 1 114 ? -6.855 -43.375 -26.375 1 90.69 114 HIS A CA 1
ATOM 874 C C . HIS A 1 114 ? -6.121 -43.812 -25.094 1 90.69 114 HIS A C 1
ATOM 876 O O . HIS A 1 114 ? -5.059 -43.281 -24.781 1 90.69 114 HIS A O 1
ATOM 882 N N . THR A 1 115 ? -6.754 -44.75 -24.375 1 91.44 115 THR A N 1
ATOM 883 C CA . THR A 1 115 ? -6.176 -45.219 -23.109 1 91.44 115 THR A CA 1
ATOM 884 C C . THR A 1 115 ? -4.828 -45.875 -23.359 1 91.44 115 THR A C 1
ATOM 886 O O . THR A 1 115 ? -3.896 -45.719 -22.562 1 91.44 115 THR A O 1
ATOM 889 N N . ASN A 1 116 ? -4.734 -46.562 -24.438 1 94.5 116 ASN A N 1
ATOM 890 C CA . ASN A 1 116 ? -3.553 -47.406 -24.625 1 94.5 116 ASN A CA 1
ATOM 891 C C . ASN A 1 116 ? -2.676 -46.875 -25.766 1 94.5 116 ASN A C 1
ATOM 893 O O . ASN A 1 116 ? -1.535 -47.312 -25.922 1 94.5 116 ASN A O 1
ATOM 897 N N . PHE A 1 117 ? -3.195 -46.031 -26.609 1 96.69 117 PHE A N 1
ATOM 898 C CA . PHE A 1 117 ? -2.4 -45.5 -27.719 1 96.69 117 PHE A CA 1
ATOM 899 C C . PHE A 1 117 ? -2.734 -44.031 -27.969 1 96.69 117 PHE A C 1
ATOM 901 O O . PHE A 1 117 ? -3.834 -43.562 -27.641 1 96.69 117 PHE A O 1
ATOM 908 N N . ALA A 1 118 ? -1.776 -43.312 -28.531 1 97.81 118 ALA A N 1
ATOM 909 C CA . ALA A 1 118 ? -1.947 -41.906 -28.891 1 97.81 118 ALA A CA 1
ATOM 910 C C . ALA A 1 118 ? -1.197 -41.562 -30.172 1 97.81 118 ALA A C 1
ATOM 912 O O . ALA A 1 118 ? -0.214 -42.219 -30.516 1 97.81 118 ALA A O 1
ATOM 913 N N . LEU A 1 119 ? -1.709 -40.688 -30.906 1 98.44 119 LEU A N 1
ATOM 914 C CA . LEU A 1 119 ? -1.131 -40.219 -32.156 1 98.44 119 LEU A CA 1
ATOM 915 C C . LEU A 1 119 ? -1.003 -38.688 -32.156 1 98.44 119 LEU A C 1
ATOM 917 O O . LEU A 1 119 ? -2.004 -37.969 -32.062 1 98.44 119 LEU A O 1
ATOM 921 N N . ALA A 1 120 ? 0.219 -38.219 -32.25 1 98.12 120 ALA A N 1
ATOM 922 C CA . ALA A 1 120 ? 0.498 -36.781 -32.281 1 98.12 120 ALA A CA 1
ATOM 923 C C . ALA A 1 120 ? 0.827 -36.312 -33.688 1 98.12 120 ALA A C 1
ATOM 925 O O . ALA A 1 120 ? 1.207 -37.125 -34.531 1 98.12 120 ALA A O 1
ATOM 926 N N . PRO A 1 121 ? 0.649 -35 -33.938 1 97.94 121 PRO A N 1
ATOM 927 C CA . PRO A 1 121 ? 1.151 -34.438 -35.188 1 97.94 121 PRO A CA 1
ATOM 928 C C . PRO A 1 121 ? 2.678 -34.406 -35.25 1 97.94 121 PRO A C 1
ATOM 930 O O . PRO A 1 121 ? 3.344 -34.562 -34.219 1 97.94 121 PRO A O 1
ATOM 933 N N . LYS A 1 122 ? 3.238 -34.188 -36.469 1 96.12 122 LYS A N 1
ATOM 934 C CA . LYS A 1 122 ? 4.684 -34.25 -36.688 1 96.12 122 LYS A CA 1
ATOM 935 C C . LYS A 1 122 ? 5.32 -32.875 -36.375 1 96.12 122 LYS A C 1
ATOM 937 O O . LYS A 1 122 ? 6.535 -32.781 -36.219 1 96.12 122 LYS A O 1
ATOM 942 N N . ASP A 1 123 ? 4.543 -31.891 -36.25 1 94.44 123 ASP A N 1
ATOM 943 C CA . ASP A 1 123 ? 5.047 -30.531 -36.281 1 94.44 123 ASP A CA 1
ATOM 944 C C . ASP A 1 123 ? 5.246 -30 -34.844 1 94.44 123 ASP A C 1
ATOM 946 O O . ASP A 1 123 ? 4.629 -29 -34.469 1 94.44 123 ASP A O 1
ATOM 950 N N . PHE A 1 124 ? 6.129 -30.562 -34.031 1 96.62 124 PHE A N 1
ATOM 951 C CA . PHE A 1 124 ? 6.559 -30.078 -32.719 1 96.62 124 PHE A CA 1
ATOM 952 C C . PHE A 1 124 ? 8.078 -30.094 -32.625 1 96.62 124 PHE A C 1
ATOM 954 O O . PHE A 1 124 ? 8.742 -30.875 -33.281 1 96.62 124 PHE A O 1
ATOM 961 N N . LYS A 1 125 ? 8.562 -29.219 -31.859 1 96.75 125 LYS A N 1
ATOM 962 C CA . LYS A 1 125 ? 10.016 -29.094 -31.719 1 96.75 125 LYS A CA 1
ATOM 963 C C . LYS A 1 125 ? 10.492 -29.781 -30.438 1 96.75 125 LYS A C 1
ATOM 965 O O . LYS A 1 125 ? 9.695 -30.062 -29.547 1 96.75 125 LYS A O 1
ATOM 970 N N . ILE A 1 126 ? 11.812 -30.062 -30.453 1 97.12 126 ILE A N 1
ATOM 971 C CA . ILE A 1 126 ? 12.445 -30.609 -29.266 1 97.12 126 ILE A CA 1
ATOM 972 C C . ILE A 1 126 ? 12.266 -29.656 -28.094 1 97.12 126 ILE A C 1
ATOM 974 O O . ILE A 1 126 ? 12.367 -28.438 -28.266 1 97.12 126 ILE A O 1
ATOM 978 N N . ASN A 1 127 ? 11.891 -30.172 -26.875 1 96.62 127 ASN A N 1
ATOM 979 C CA . ASN A 1 127 ? 11.734 -29.469 -25.594 1 96.62 127 ASN A CA 1
ATOM 980 C C . ASN A 1 127 ? 10.484 -28.594 -25.594 1 96.62 127 ASN A C 1
ATOM 982 O O . ASN A 1 127 ? 10.266 -27.812 -24.656 1 96.62 127 ASN A O 1
ATOM 986 N N . ALA A 1 128 ? 9.688 -28.781 -26.625 1 96.06 128 ALA A N 1
ATOM 987 C CA . ALA A 1 128 ? 8.43 -28.031 -26.609 1 96.06 128 ALA A CA 1
ATOM 988 C C . ALA A 1 128 ? 7.598 -28.375 -25.391 1 96.06 128 ALA A C 1
ATOM 990 O O . ALA A 1 128 ? 7.449 -29.562 -25.047 1 96.06 128 ALA A O 1
ATOM 991 N N . ASN A 1 129 ? 7.09 -27.359 -24.703 1 94.88 129 ASN A N 1
ATOM 992 C CA . ASN A 1 129 ? 6.156 -27.453 -23.578 1 94.88 129 ASN A CA 1
ATOM 993 C C . ASN A 1 129 ? 6.777 -28.188 -22.391 1 94.88 129 ASN A C 1
ATOM 995 O O . ASN A 1 129 ? 6.074 -28.859 -21.641 1 94.88 129 ASN A O 1
ATOM 999 N N . ILE A 1 130 ? 8.055 -28.156 -22.312 1 95.81 130 ILE A N 1
ATOM 1000 C CA . ILE A 1 130 ? 8.789 -28.641 -21.156 1 95.81 130 ILE A CA 1
ATOM 1001 C C . ILE A 1 130 ? 9.492 -27.469 -20.469 1 95.81 130 ILE A C 1
ATOM 1003 O O . ILE A 1 130 ? 10.273 -26.75 -21.094 1 95.81 130 ILE A O 1
ATOM 1007 N N . ARG A 1 131 ? 9.203 -27.25 -19.25 1 93.75 131 ARG A N 1
ATOM 1008 C CA . ARG A 1 131 ? 9.984 -26.328 -18.422 1 93.75 131 ARG A CA 1
ATOM 1009 C C . ARG A 1 131 ? 11.258 -26.984 -17.922 1 93.75 131 ARG A C 1
ATOM 1011 O O . ARG A 1 131 ? 11.203 -27.891 -17.094 1 93.75 131 ARG A O 1
ATOM 1018 N N . GLN A 1 132 ? 12.289 -26.484 -18.391 1 93.62 132 GLN A N 1
ATOM 1019 C CA . GLN A 1 132 ? 13.562 -27.125 -18.125 1 93.62 132 GLN A CA 1
ATOM 1020 C C . GLN A 1 132 ? 14.016 -26.859 -16.688 1 93.62 132 GLN A C 1
ATOM 1022 O O . GLN A 1 132 ? 13.883 -25.75 -16.188 1 93.62 132 GLN A O 1
ATOM 1027 N N . LYS A 1 133 ? 14.57 -27.906 -16.109 1 94.5 133 LYS A N 1
ATOM 1028 C CA . LYS A 1 133 ? 15.148 -27.75 -14.781 1 94.5 133 LYS A CA 1
ATOM 1029 C C . LYS A 1 133 ? 16.109 -26.562 -14.727 1 94.5 133 LYS A C 1
ATOM 1031 O O . LYS A 1 133 ? 17 -26.453 -15.562 1 94.5 133 LYS A O 1
ATOM 1036 N N . GLY A 1 134 ? 15.914 -25.641 -13.797 1 92.62 134 GLY A N 1
ATOM 1037 C CA . GLY A 1 134 ? 16.859 -24.562 -13.516 1 92.62 134 GLY A CA 1
ATOM 1038 C C . GLY A 1 134 ? 16.734 -23.406 -14.492 1 92.62 134 GLY A C 1
ATOM 1039 O O . GLY A 1 134 ? 17.531 -22.469 -14.445 1 92.62 134 GLY A O 1
ATOM 1040 N N . GLU A 1 135 ? 15.812 -23.422 -15.359 1 90.75 135 GLU A N 1
ATOM 1041 C CA . GLU A 1 135 ? 15.711 -22.375 -16.375 1 90.75 135 GLU A CA 1
ATOM 1042 C C . GLU A 1 135 ? 15.414 -21.016 -15.742 1 90.75 135 GLU A C 1
ATOM 1044 O O . GLU A 1 135 ? 15.797 -19.984 -16.281 1 90.75 135 GLU A O 1
ATOM 1049 N N . ASN A 1 136 ? 14.758 -21.016 -14.586 1 89.38 136 ASN A N 1
ATOM 1050 C CA . ASN A 1 136 ? 14.414 -19.766 -13.914 1 89.38 136 ASN A CA 1
ATOM 1051 C C . ASN A 1 136 ? 15.484 -19.359 -12.914 1 89.38 136 ASN A C 1
ATOM 1053 O O . ASN A 1 136 ? 15.742 -18.156 -12.727 1 89.38 136 ASN A O 1
ATOM 1057 N N . ALA A 1 137 ? 16.016 -20.266 -12.242 1 92.06 137 ALA A N 1
ATOM 1058 C CA . ALA A 1 137 ? 17.078 -20 -11.266 1 92.06 137 ALA A CA 1
ATOM 1059 C C . ALA A 1 137 ? 17.984 -21.219 -11.102 1 92.06 137 ALA A C 1
ATOM 1061 O O . ALA A 1 137 ? 17.5 -22.328 -10.82 1 92.06 137 ALA A O 1
ATOM 1062 N N . SER A 1 138 ? 19.281 -20.969 -11.203 1 93.5 138 SER A N 1
ATOM 1063 C CA . SER A 1 138 ? 20.234 -22.062 -11.102 1 93.5 138 SER A CA 1
ATOM 1064 C C . SER A 1 138 ? 20.688 -22.281 -9.664 1 93.5 138 SER A C 1
ATOM 1066 O O . SER A 1 138 ? 20.672 -21.344 -8.859 1 93.5 138 SER A O 1
ATOM 1068 N N . LEU A 1 139 ? 21.141 -23.438 -9.43 1 94.81 139 LEU A N 1
ATOM 1069 C CA . LEU A 1 139 ? 21.688 -23.797 -8.117 1 94.81 139 LEU A CA 1
ATOM 1070 C C . LEU A 1 139 ? 22.797 -22.812 -7.727 1 94.81 139 LEU A C 1
ATOM 1072 O O . LEU A 1 139 ? 23.641 -22.453 -8.555 1 94.81 139 LEU A O 1
ATOM 1076 N N . ASN A 1 140 ? 22.766 -22.297 -6.488 1 96.06 140 ASN A N 1
ATOM 1077 C CA . ASN A 1 140 ? 23.797 -21.5 -5.844 1 96.06 140 ASN A CA 1
ATOM 1078 C C . ASN A 1 140 ? 23.75 -20.047 -6.312 1 96.06 140 ASN A C 1
ATOM 1080 O O . ASN A 1 140 ? 24.562 -19.219 -5.887 1 96.06 140 ASN A O 1
ATOM 1084 N N . SER A 1 141 ? 22.812 -19.75 -7.148 1 95.81 141 SER A N 1
ATOM 1085 C CA . SER A 1 141 ? 22.625 -18.344 -7.516 1 95.81 141 SER A CA 1
ATOM 1086 C C . SER A 1 141 ? 21.906 -17.578 -6.414 1 95.81 141 SER A C 1
ATOM 1088 O O . SER A 1 141 ? 21.25 -18.172 -5.559 1 95.81 141 SER A O 1
ATOM 1090 N N . VAL A 1 142 ? 22.094 -16.281 -6.379 1 97.31 142 VAL A N 1
ATOM 1091 C CA . VAL A 1 142 ? 21.344 -15.43 -5.461 1 97.31 142 VAL A CA 1
ATOM 1092 C C . VAL A 1 142 ? 19.922 -15.258 -5.984 1 97.31 142 VAL A C 1
ATOM 1094 O O . VAL A 1 142 ? 19.703 -14.688 -7.062 1 97.31 142 VAL A O 1
ATOM 1097 N N . LEU A 1 143 ? 18.984 -15.773 -5.281 1 96.5 143 LEU A N 1
ATOM 1098 C CA . LEU A 1 143 ? 17.578 -15.672 -5.652 1 96.5 143 LEU A CA 1
ATOM 1099 C C . LEU A 1 143 ? 17.016 -14.297 -5.285 1 96.5 143 LEU A C 1
ATOM 1101 O O . LEU A 1 143 ? 16.344 -13.664 -6.094 1 96.5 143 LEU A O 1
ATOM 1105 N N . VAL A 1 144 ? 17.25 -13.82 -4.059 1 97.81 144 VAL A N 1
ATOM 1106 C CA . VAL A 1 144 ? 16.859 -12.516 -3.545 1 97.81 144 VAL A CA 1
ATOM 1107 C C . VAL A 1 144 ? 18.016 -11.906 -2.756 1 97.81 144 VAL A C 1
ATOM 1109 O O . VAL A 1 144 ? 18.5 -12.5 -1.786 1 97.81 144 VAL A O 1
ATOM 1112 N N . PRO A 1 145 ? 18.469 -10.781 -3.164 1 98.38 145 PRO A N 1
ATOM 1113 C CA . PRO A 1 145 ? 19.641 -10.195 -2.504 1 98.38 145 PRO A CA 1
ATOM 1114 C C . PRO A 1 145 ? 19.312 -9.586 -1.143 1 98.38 145 PRO A C 1
ATOM 1116 O O . PRO A 1 145 ? 18.188 -9.141 -0.919 1 98.38 145 PRO A O 1
ATOM 1119 N N . LYS A 1 146 ? 20.312 -9.578 -0.297 1 98.62 146 LYS A N 1
ATOM 1120 C CA . LYS A 1 146 ? 20.25 -8.852 0.965 1 98.62 146 LYS A CA 1
ATOM 1121 C C . LYS A 1 146 ? 19.844 -7.395 0.74 1 98.62 146 LYS A C 1
ATOM 1123 O O . LYS A 1 146 ? 20.125 -6.824 -0.315 1 98.62 146 LYS A O 1
ATOM 1128 N N . ASN A 1 147 ? 19.109 -6.762 1.736 1 98.75 147 ASN A N 1
ATOM 1129 C CA . ASN A 1 147 ? 18.672 -5.367 1.756 1 98.75 147 ASN A CA 1
ATOM 1130 C C . ASN A 1 147 ? 17.5 -5.129 0.805 1 98.75 147 ASN A C 1
ATOM 1132 O O . ASN A 1 147 ? 17.188 -3.986 0.473 1 98.75 147 ASN A O 1
ATOM 1136 N N . THR A 1 148 ? 16.828 -6.242 0.376 1 98 148 THR A N 1
ATOM 1137 C CA . THR A 1 148 ? 15.648 -6.148 -0.476 1 98 148 THR A CA 1
ATOM 1138 C C . THR A 1 148 ? 14.375 -6.066 0.366 1 98 148 THR A C 1
ATOM 1140 O O . THR A 1 148 ? 14.195 -6.855 1.295 1 98 148 THR A O 1
ATOM 1143 N N . ARG A 1 149 ? 13.602 -5.051 0.108 1 97.31 149 ARG A N 1
ATOM 1144 C CA . ARG A 1 149 ? 12.25 -5.078 0.653 1 97.31 149 ARG A CA 1
ATOM 1145 C C . ARG A 1 149 ? 11.391 -6.125 -0.053 1 97.31 149 ARG A C 1
ATOM 1147 O O . ARG A 1 149 ? 11.203 -6.066 -1.27 1 97.31 149 ARG A O 1
ATOM 1154 N N . LEU A 1 150 ? 10.875 -7.012 0.644 1 97.69 150 LEU A N 1
ATOM 1155 C CA . LEU A 1 150 ? 10.227 -8.18 0.058 1 97.69 150 LEU A CA 1
ATOM 1156 C C . LEU A 1 150 ? 8.852 -7.82 -0.492 1 97.69 150 LEU A C 1
ATOM 1158 O O . LEU A 1 150 ? 8.031 -7.219 0.209 1 97.69 150 LEU A O 1
ATOM 1162 N N . ASN A 1 151 ? 8.664 -8.094 -1.733 1 96.44 151 ASN A N 1
ATOM 1163 C CA . ASN A 1 151 ? 7.34 -8.062 -2.352 1 96.44 151 ASN A CA 1
ATOM 1164 C C . ASN A 1 151 ? 6.785 -9.477 -2.547 1 96.44 151 ASN A C 1
ATOM 1166 O O . ASN A 1 151 ? 7.387 -10.453 -2.094 1 96.44 151 ASN A O 1
ATOM 1170 N N . TYR A 1 152 ? 5.633 -9.609 -3.115 1 96.12 152 TYR A N 1
ATOM 1171 C CA . TYR A 1 152 ? 4.977 -10.906 -3.246 1 96.12 152 TYR A CA 1
ATOM 1172 C C . TYR A 1 152 ? 5.805 -11.852 -4.105 1 96.12 152 TYR A C 1
ATOM 1174 O O . TYR A 1 152 ? 5.859 -13.055 -3.84 1 96.12 152 TYR A O 1
ATOM 1182 N N . GLY A 1 153 ? 6.426 -11.273 -5.152 1 95.62 153 GLY A N 1
ATOM 1183 C CA . GLY A 1 153 ? 7.293 -12.086 -5.992 1 95.62 153 GLY A CA 1
ATOM 1184 C C . GLY A 1 153 ? 8.508 -12.625 -5.254 1 95.62 153 GLY A C 1
ATOM 1185 O O . GLY A 1 153 ? 8.867 -13.797 -5.414 1 95.62 153 GLY A O 1
ATOM 1186 N N . HIS A 1 154 ? 9.141 -11.789 -4.449 1 97.38 154 HIS A N 1
ATOM 1187 C CA . HIS A 1 154 ? 10.258 -12.242 -3.631 1 97.38 154 HIS A CA 1
ATOM 1188 C C . HIS A 1 154 ? 9.836 -13.375 -2.699 1 97.38 154 HIS A C 1
ATOM 1190 O O . HIS A 1 154 ? 10.531 -14.383 -2.586 1 97.38 154 HIS A O 1
ATOM 1196 N N . ILE A 1 155 ? 8.695 -13.195 -2.109 1 97.62 155 ILE A N 1
ATOM 1197 C CA . ILE A 1 155 ? 8.188 -14.164 -1.151 1 97.62 155 ILE A CA 1
ATOM 1198 C C . ILE A 1 155 ? 7.926 -15.492 -1.855 1 97.62 155 ILE A C 1
ATOM 1200 O O . ILE A 1 155 ? 8.273 -16.562 -1.342 1 97.62 155 ILE A O 1
ATOM 1204 N N . ALA A 1 156 ? 7.34 -15.43 -3.008 1 95.94 156 ALA A N 1
ATOM 1205 C CA . ALA A 1 156 ? 7.094 -16.641 -3.789 1 95.94 156 ALA A CA 1
ATOM 1206 C C . ALA A 1 156 ? 8.398 -17.344 -4.145 1 95.94 156 ALA A C 1
ATOM 1208 O O . ALA A 1 156 ? 8.5 -18.562 -4.043 1 95.94 156 ALA A O 1
ATOM 1209 N N . LEU A 1 157 ? 9.383 -16.578 -4.551 1 96.62 157 LEU A N 1
ATOM 1210 C CA . LEU A 1 157 ? 10.68 -17.125 -4.891 1 96.62 157 LEU A CA 1
ATOM 1211 C C . LEU A 1 157 ? 11.305 -17.828 -3.682 1 96.62 157 LEU A C 1
ATOM 1213 O O . LEU A 1 157 ? 11.812 -18.938 -3.793 1 96.62 157 LEU A O 1
ATOM 1217 N N . ILE A 1 158 ? 11.25 -17.172 -2.562 1 98.12 158 ILE A N 1
ATOM 1218 C CA . ILE A 1 158 ? 11.836 -17.719 -1.344 1 98.12 158 ILE A CA 1
ATOM 1219 C C . ILE A 1 158 ? 11.078 -18.984 -0.936 1 98.12 158 ILE A C 1
ATOM 1221 O O . ILE A 1 158 ? 11.695 -20 -0.592 1 98.12 158 ILE A O 1
ATOM 1225 N N . ALA A 1 159 ? 9.766 -18.953 -1.039 1 97.5 159 ALA A N 1
ATOM 1226 C CA . ALA A 1 159 ? 8.93 -20.109 -0.711 1 97.5 159 ALA A CA 1
ATOM 1227 C C . ALA A 1 159 ? 9.273 -21.297 -1.596 1 97.5 159 ALA A C 1
ATOM 1229 O O . ALA A 1 159 ? 9.242 -22.453 -1.143 1 97.5 159 ALA A O 1
ATOM 1230 N N . SER A 1 160 ? 9.617 -21.047 -2.795 1 96.19 160 SER A N 1
ATOM 1231 C CA . SER A 1 160 ? 9.938 -22.109 -3.736 1 96.19 160 SER A CA 1
ATOM 1232 C C . SER A 1 160 ? 11.172 -22.891 -3.283 1 96.19 160 SER A C 1
ATOM 1234 O O . SER A 1 160 ? 11.43 -24 -3.775 1 96.19 160 SER A O 1
ATOM 1236 N N . GLN A 1 161 ? 11.938 -22.328 -2.352 1 96.94 161 GLN A N 1
ATOM 1237 C CA . GLN A 1 161 ? 13.133 -22.984 -1.841 1 96.94 161 GLN A CA 1
ATOM 1238 C C . GLN A 1 161 ? 12.836 -23.766 -0.564 1 96.94 161 GLN A C 1
ATOM 1240 O O . GLN A 1 161 ? 13.727 -24.406 0.001 1 96.94 161 GLN A O 1
ATOM 1245 N N . GLY A 1 162 ? 11.633 -23.656 -0.077 1 97.44 162 GLY A N 1
ATOM 1246 C CA . GLY A 1 162 ? 11.211 -24.453 1.064 1 97.44 162 GLY A CA 1
ATOM 1247 C C . GLY A 1 162 ? 11.469 -23.766 2.395 1 97.44 162 GLY A C 1
ATOM 1248 O O . GLY A 1 162 ? 11.305 -24.375 3.453 1 97.44 162 GLY A O 1
ATOM 1249 N N . LEU A 1 163 ? 11.844 -22.5 2.35 1 98 163 LEU A N 1
ATOM 1250 C CA . LEU A 1 163 ? 12.164 -21.781 3.58 1 98 163 LEU A CA 1
ATOM 1251 C C . LEU A 1 163 ? 10.891 -21.344 4.297 1 98 163 LEU A C 1
ATOM 1253 O O . LEU A 1 163 ? 10.062 -20.625 3.727 1 98 163 LEU A O 1
ATOM 1257 N N . LYS A 1 164 ? 10.727 -21.781 5.461 1 98 164 LYS A N 1
ATOM 1258 C CA . LYS A 1 164 ? 9.586 -21.391 6.285 1 98 164 LYS A CA 1
ATOM 1259 C C . LYS A 1 164 ? 9.844 -20.078 6.996 1 98 164 LYS A C 1
ATOM 1261 O O . LYS A 1 164 ? 8.914 -19.297 7.25 1 98 164 LYS A O 1
ATOM 1266 N N . GLU A 1 165 ? 11.094 -19.859 7.301 1 98.69 165 GLU A N 1
ATOM 1267 C CA . GLU A 1 165 ? 11.547 -18.656 7.992 1 98.69 165 GLU A CA 1
ATOM 1268 C C . GLU A 1 165 ? 12.734 -18.031 7.281 1 98.69 165 GLU A C 1
ATOM 1270 O O . GLU A 1 165 ? 13.469 -18.719 6.559 1 98.69 165 GLU A O 1
ATOM 1275 N N . ILE A 1 166 ? 12.844 -16.781 7.473 1 98.69 166 ILE A N 1
ATOM 1276 C CA . ILE A 1 166 ? 13.961 -16.047 6.891 1 98.69 166 ILE A CA 1
ATOM 1277 C C . ILE A 1 166 ? 14.508 -15.055 7.914 1 98.69 166 ILE A C 1
ATOM 1279 O O . ILE A 1 166 ? 13.867 -14.781 8.93 1 98.69 166 ILE A O 1
ATOM 1283 N N . LYS A 1 167 ? 15.719 -14.594 7.645 1 98.88 167 LYS A N 1
ATOM 1284 C CA . LYS A 1 167 ? 16.328 -13.531 8.445 1 98.88 167 LYS A CA 1
ATOM 1285 C C . LYS A 1 167 ? 16.016 -12.156 7.855 1 98.88 167 LYS A C 1
ATOM 1287 O O . LYS A 1 167 ? 16.281 -11.906 6.68 1 98.88 167 LYS A O 1
ATOM 1292 N N . ALA A 1 168 ? 15.398 -11.289 8.609 1 98.81 168 ALA A N 1
ATOM 1293 C CA . ALA A 1 168 ? 15.102 -9.906 8.25 1 98.81 168 ALA A CA 1
ATOM 1294 C C . ALA A 1 168 ? 15.672 -8.938 9.281 1 98.81 168 ALA A C 1
ATOM 1296 O O . ALA A 1 168 ? 15.922 -9.312 10.43 1 98.81 168 ALA A O 1
ATOM 1297 N N . PHE A 1 169 ? 15.984 -7.742 8.852 1 98.81 169 PHE A N 1
ATOM 1298 C CA . PHE A 1 169 ? 16.328 -6.715 9.828 1 98.81 169 PHE A CA 1
ATOM 1299 C C . PHE A 1 169 ? 15.117 -6.371 10.695 1 98.81 169 PHE A C 1
ATOM 1301 O O . PHE A 1 169 ? 13.984 -6.316 10.203 1 98.81 169 PHE A O 1
ATOM 1308 N N . ARG A 1 170 ? 15.398 -6.199 11.984 1 98.44 170 ARG A N 1
ATOM 1309 C CA . ARG A 1 170 ? 14.297 -5.762 12.836 1 98.44 170 ARG A CA 1
ATOM 1310 C C . ARG A 1 170 ? 13.727 -4.43 12.359 1 98.44 170 ARG A C 1
ATOM 1312 O O . ARG A 1 170 ? 14.43 -3.648 11.711 1 98.44 170 ARG A O 1
ATOM 1319 N N . LYS A 1 171 ? 12.484 -4.168 12.664 1 98.38 171 LYS A N 1
ATOM 1320 C CA . LYS A 1 171 ? 11.859 -2.889 12.344 1 98.38 171 LYS A CA 1
ATOM 1321 C C . LYS A 1 171 ? 12.492 -1.75 13.141 1 98.38 171 LYS A C 1
ATOM 1323 O O . LYS A 1 171 ? 12.914 -1.942 14.281 1 98.38 171 LYS A O 1
ATOM 1328 N N . LEU A 1 172 ? 12.531 -0.577 12.539 1 98.38 172 LEU A N 1
ATOM 1329 C CA . LEU A 1 172 ? 12.969 0.603 13.273 1 98.38 172 LEU A CA 1
ATOM 1330 C C . LEU A 1 172 ? 12.078 0.856 14.484 1 98.38 172 LEU A C 1
ATOM 1332 O O . LEU A 1 172 ? 10.852 0.79 14.383 1 98.38 172 LEU A O 1
ATOM 1336 N N . LYS A 1 173 ? 12.727 1.038 15.594 1 97.88 173 LYS A N 1
ATOM 1337 C CA . LYS A 1 173 ? 12.008 1.495 16.781 1 97.88 173 LYS A CA 1
ATOM 1338 C C . LYS A 1 173 ? 11.828 3.01 16.766 1 97.88 173 LYS A C 1
ATOM 1340 O O . LYS A 1 173 ? 12.805 3.758 16.844 1 97.88 173 LYS A O 1
ATOM 1345 N N . ILE A 1 174 ? 10.555 3.494 16.656 1 97.75 174 ILE A N 1
ATOM 1346 C CA . ILE A 1 174 ? 10.266 4.91 16.469 1 97.75 174 ILE A CA 1
ATOM 1347 C C . ILE A 1 174 ? 9.438 5.43 17.641 1 97.75 174 ILE A C 1
ATOM 1349 O O . ILE A 1 174 ? 8.391 4.875 17.969 1 97.75 174 ILE A O 1
ATOM 1353 N N . ALA A 1 175 ? 9.961 6.453 18.328 1 96.75 175 ALA A N 1
ATOM 1354 C CA . ALA A 1 175 ? 9.172 7.199 19.297 1 96.75 175 ALA A CA 1
ATOM 1355 C C . ALA A 1 175 ? 8.453 8.375 18.641 1 96.75 175 ALA A C 1
ATOM 1357 O O . ALA A 1 175 ? 9.062 9.148 17.906 1 96.75 175 ALA A O 1
ATOM 1358 N N . LEU A 1 176 ? 7.191 8.422 18.875 1 96.81 176 LEU A N 1
ATOM 1359 C CA . LEU A 1 176 ? 6.359 9.508 18.375 1 96.81 176 LEU A CA 1
ATOM 1360 C C . LEU A 1 176 ? 5.734 10.297 19.516 1 96.81 176 LEU A C 1
ATOM 1362 O O . LEU A 1 176 ? 5.184 9.703 20.453 1 96.81 176 LEU A O 1
ATOM 1366 N N . PHE A 1 177 ? 5.867 11.57 19.484 1 94.94 177 PHE A N 1
ATOM 1367 C CA . PHE A 1 177 ? 5.145 12.398 20.453 1 94.94 177 PHE A CA 1
ATOM 1368 C C . PHE A 1 177 ? 4.676 13.695 19.797 1 94.94 177 PHE A C 1
ATOM 1370 O O . PHE A 1 177 ? 5.168 14.078 18.75 1 94.94 177 PHE A O 1
ATOM 1377 N N . SER A 1 178 ? 3.684 14.25 20.344 1 93.75 178 SER A N 1
ATOM 1378 C CA . SER A 1 178 ? 3.188 15.57 19.953 1 93.75 178 SER A CA 1
ATOM 1379 C C . SER A 1 178 ? 3.428 16.609 21.031 1 93.75 178 SER A C 1
ATOM 1381 O O . SER A 1 178 ? 3.539 16.266 22.219 1 93.75 178 SER A O 1
ATOM 1383 N N . SER A 1 179 ? 3.625 17.797 20.562 1 89.75 179 SER A N 1
ATOM 1384 C CA . SER A 1 179 ? 3.773 18.859 21.547 1 89.75 179 SER A CA 1
ATOM 1385 C C . SER A 1 179 ? 3.014 20.109 21.109 1 89.75 179 SER A C 1
ATOM 1387 O O . SER A 1 179 ? 2.926 20.406 19.922 1 89.75 179 SER A O 1
ATOM 1389 N N . GLY A 1 180 ? 2.508 20.781 22.109 1 88.38 180 GLY A N 1
ATOM 1390 C CA . GLY A 1 180 ? 1.755 22 21.906 1 88.38 180 GLY A CA 1
ATOM 1391 C C . GLY A 1 180 ? 0.706 22.25 22.984 1 88.38 180 GLY A C 1
ATOM 1392 O O . GLY A 1 180 ? -0.059 21.344 23.328 1 88.38 180 GLY A O 1
ATOM 1393 N N . ASP A 1 181 ? 0.615 23.5 23.406 1 88.25 181 ASP A N 1
ATOM 1394 C CA . ASP A 1 181 ? -0.338 23.859 24.453 1 88.25 181 ASP A CA 1
ATOM 1395 C C . ASP A 1 181 ? -1.771 23.812 23.922 1 88.25 181 ASP A C 1
ATOM 1397 O O . ASP A 1 181 ? -2.715 23.609 24.703 1 88.25 181 ASP A O 1
ATOM 1401 N N . GLU A 1 182 ? -1.87 23.969 22.672 1 92.38 182 GLU A N 1
ATOM 1402 C CA . GLU A 1 182 ? -3.193 23.984 22.047 1 92.38 182 GLU A CA 1
ATOM 1403 C C . GLU A 1 182 ? -3.721 22.562 21.859 1 92.38 182 GLU A C 1
ATOM 1405 O O . GLU A 1 182 ? -4.91 22.359 21.594 1 92.38 182 GLU A O 1
ATOM 1410 N N . LEU A 1 183 ? -2.9 21.547 22 1 94.25 183 LEU A N 1
ATOM 1411 C CA . LEU A 1 183 ? -3.246 20.188 21.609 1 94.25 183 LEU A CA 1
ATOM 1412 C C . LEU A 1 183 ? -3.875 19.438 22.781 1 94.25 183 LEU A C 1
ATOM 1414 O O . LEU A 1 183 ? -3.432 19.578 23.922 1 94.25 183 LEU A O 1
ATOM 1418 N N . VAL A 1 184 ? -4.902 18.719 22.438 1 95.81 184 VAL A N 1
ATOM 1419 C CA . VAL A 1 184 ? -5.574 17.812 23.375 1 95.81 184 VAL A CA 1
ATOM 1420 C C . VAL A 1 184 ? -5.566 16.391 22.828 1 95.81 184 VAL A C 1
ATOM 1422 O O . VAL A 1 184 ? -5.809 16.172 21.641 1 95.81 184 VAL A O 1
ATOM 1425 N N . PRO A 1 185 ? -5.152 15.375 23.641 1 95.94 185 PRO A N 1
ATOM 1426 C CA . PRO A 1 185 ? -5.238 13.992 23.188 1 95.94 185 PRO A CA 1
ATOM 1427 C C . PRO A 1 185 ? -6.664 13.578 22.812 1 95.94 185 PRO A C 1
ATOM 1429 O O . PRO A 1 185 ? -7.629 14.125 23.359 1 95.94 185 PRO A O 1
ATOM 1432 N N . LEU A 1 186 ? -6.746 12.641 21.938 1 96.75 186 LEU A N 1
ATOM 1433 C CA . LEU A 1 186 ? -8.055 12.102 21.562 1 96.75 186 LEU A CA 1
ATOM 1434 C C . LEU A 1 186 ? -8.75 11.492 22.781 1 96.75 186 LEU A C 1
ATOM 1436 O O . LEU A 1 186 ? -8.109 10.859 23.625 1 96.75 186 LEU A O 1
ATOM 1440 N N . GLY A 1 187 ? -10.07 11.609 22.797 1 96.44 187 GLY A N 1
ATOM 1441 C CA . GLY A 1 187 ? -10.859 11.031 23.859 1 96.44 187 GLY A CA 1
ATOM 1442 C C . GLY A 1 187 ? -11 11.945 25.062 1 96.44 187 GLY A C 1
ATOM 1443 O O . GLY A 1 187 ? -11.742 11.641 26 1 96.44 187 GLY A O 1
ATOM 1444 N N . GLN A 1 188 ? -10.273 13.047 25.109 1 96 188 GLN A N 1
ATOM 1445 C CA . GLN A 1 188 ? -10.391 14.047 26.172 1 96 188 GLN A CA 1
ATOM 1446 C C . GLN A 1 188 ? -11.188 15.258 25.703 1 96 188 GLN A C 1
ATOM 1448 O O . GLN A 1 188 ? -11.383 15.453 24.5 1 96 188 GLN A O 1
ATOM 1453 N N . ASN A 1 189 ? -11.641 16.031 26.641 1 95.69 189 ASN A N 1
ATOM 1454 C CA . ASN A 1 189 ? -12.383 17.234 26.312 1 95.69 189 ASN A CA 1
ATOM 1455 C C . ASN A 1 189 ? -11.445 18.391 25.969 1 95.69 189 ASN A C 1
ATOM 1457 O O . ASN A 1 189 ? -10.531 18.719 26.734 1 95.69 189 ASN A O 1
ATOM 1461 N N . ALA A 1 190 ? -11.695 18.969 24.891 1 95.69 190 ALA A N 1
ATOM 1462 C CA . ALA A 1 190 ? -10.914 20.125 24.469 1 95.69 190 ALA A CA 1
ATOM 1463 C C . ALA A 1 190 ? -11.641 21.422 24.812 1 95.69 190 ALA A C 1
ATOM 1465 O O . ALA A 1 190 ? -12.859 21.531 24.609 1 95.69 190 ALA A O 1
ATOM 1466 N N . LEU A 1 191 ? -10.859 22.391 25.281 1 94.25 191 LEU A N 1
ATOM 1467 C CA . LEU A 1 191 ? -11.398 23.734 25.453 1 94.25 191 LEU A CA 1
ATOM 1468 C C . LEU A 1 191 ? -11.68 24.391 24.109 1 94.25 191 LEU A C 1
ATOM 1470 O O . LEU A 1 191 ? -11.281 23.875 23.062 1 94.25 191 LEU A O 1
ATOM 1474 N N . GLU A 1 192 ? -12.359 25.5 24.125 1 92.06 192 GLU A N 1
ATOM 1475 C CA . GLU A 1 192 ? -12.773 26.172 22.906 1 92.06 192 GLU A CA 1
ATOM 1476 C C . GLU A 1 192 ? -11.562 26.656 22.109 1 92.06 192 GLU A C 1
ATOM 1478 O O . GLU A 1 192 ? -11.617 26.734 20.875 1 92.06 192 GLU A O 1
ATOM 1483 N N . CYS A 1 193 ? -10.5 26.906 22.812 1 93.62 193 CYS A N 1
ATOM 1484 C CA . CYS A 1 193 ? -9.312 27.453 22.172 1 93.62 193 CYS A CA 1
ATOM 1485 C C . CYS A 1 193 ? -8.312 26.359 21.844 1 93.62 193 CYS A C 1
ATOM 1487 O O . CYS A 1 193 ? -7.176 26.641 21.453 1 93.62 193 CYS A O 1
ATOM 1489 N N . GLN A 1 194 ? -8.734 25.109 22.078 1 94.62 194 GLN A N 1
ATOM 1490 C CA . GLN A 1 194 ? -7.844 23.969 21.875 1 94.62 194 GLN A CA 1
ATOM 1491 C C . GLN A 1 194 ? -8.328 23.094 20.703 1 94.62 194 GLN A C 1
ATOM 1493 O O . GLN A 1 194 ? -9.484 23.188 20.312 1 94.62 194 GLN A O 1
ATOM 1498 N N . VAL A 1 195 ? -7.402 22.344 20.125 1 94.25 195 VAL A N 1
ATOM 1499 C CA . VAL A 1 195 ? -7.711 21.406 19.047 1 94.25 195 VAL A CA 1
ATOM 1500 C C . VAL A 1 195 ? -7.188 20.016 19.406 1 94.25 195 VAL A C 1
ATOM 1502 O O . VAL A 1 195 ? -6.309 19.875 20.266 1 94.25 195 VAL A O 1
ATOM 1505 N N . TYR A 1 196 ? -7.734 19.031 18.828 1 96 196 TYR A N 1
ATOM 1506 C CA . TYR A 1 196 ? -7.301 17.672 19.094 1 96 196 TYR A CA 1
ATOM 1507 C C . TYR A 1 196 ? -6.02 17.344 18.344 1 96 196 TYR A C 1
ATOM 1509 O O . TYR A 1 196 ? -5.73 17.953 17.312 1 96 196 TYR A O 1
ATOM 1517 N N . ASP A 1 197 ? -5.23 16.406 18.844 1 95.88 197 ASP A N 1
ATOM 1518 C CA . ASP A 1 197 ? -3.996 15.945 18.219 1 95.88 197 ASP A CA 1
ATOM 1519 C C . ASP A 1 197 ? -4.293 15.062 17.016 1 95.88 197 ASP A C 1
ATOM 1521 O O . ASP A 1 197 ? -4.43 13.844 17.141 1 95.88 197 ASP A O 1
ATOM 1525 N N . VAL A 1 198 ? -4.285 15.625 15.867 1 95.5 198 VAL A N 1
ATOM 1526 C CA . VAL A 1 198 ? -4.566 14.961 14.594 1 95.5 198 VAL A CA 1
ATOM 1527 C C . VAL A 1 198 ? -3.281 14.344 14.047 1 95.5 198 VAL A C 1
ATOM 1529 O O . VAL A 1 198 ? -3.307 13.242 13.484 1 95.5 198 VAL A O 1
ATOM 1532 N N . ASN A 1 199 ? -2.221 14.953 14.289 1 95.94 199 ASN A N 1
ATOM 1533 C CA . ASN A 1 199 ? -0.959 14.586 13.656 1 95.94 199 ASN A CA 1
ATOM 1534 C C . ASN A 1 199 ? -0.46 13.227 14.148 1 95.94 199 ASN A C 1
ATOM 1536 O O . ASN A 1 199 ? -0.081 12.375 13.352 1 95.94 199 ASN A O 1
ATOM 1540 N N . SER A 1 200 ? -0.491 13.039 15.469 1 96.75 200 SER A N 1
ATOM 1541 C CA . SER A 1 200 ? 0.062 11.797 16 1 96.75 200 SER A CA 1
ATOM 1542 C C . SER A 1 200 ? -0.671 10.578 15.453 1 96.75 200 SER A C 1
ATOM 1544 O O . SER A 1 200 ? -0.046 9.578 15.109 1 96.75 200 SER A O 1
ATOM 1546 N N . VAL A 1 201 ? -1.946 10.695 15.328 1 97 201 VAL A N 1
ATOM 1547 C CA . VAL A 1 201 ? -2.754 9.57 14.859 1 97 201 VAL A CA 1
ATOM 1548 C C . VAL A 1 201 ? -2.465 9.312 13.383 1 97 201 VAL A C 1
ATOM 1550 O O . VAL A 1 201 ? -2.275 8.164 12.969 1 97 201 VAL A O 1
ATOM 1553 N N . GLY A 1 202 ? -2.436 10.367 12.578 1 96.38 202 GLY A N 1
ATOM 1554 C CA . GLY A 1 202 ? -2.08 10.227 11.18 1 96.38 202 GLY A CA 1
ATOM 1555 C C . GLY A 1 202 ? -0.704 9.625 10.969 1 96.38 202 GLY A C 1
ATOM 1556 O O . GLY A 1 202 ? -0.544 8.695 10.172 1 96.38 202 GLY A O 1
ATOM 1557 N N . ILE A 1 203 ? 0.231 10.117 11.711 1 97.75 203 ILE A N 1
ATOM 1558 C CA . ILE A 1 203 ? 1.608 9.648 11.617 1 97.75 203 ILE A CA 1
ATOM 1559 C C . ILE A 1 203 ? 1.685 8.18 12.031 1 97.75 203 ILE A C 1
ATOM 1561 O O . ILE A 1 203 ? 2.289 7.359 11.328 1 97.75 203 ILE A O 1
ATOM 1565 N N . PHE A 1 204 ? 1.07 7.895 13.18 1 98.06 204 PHE A N 1
ATOM 1566 C CA . PHE A 1 204 ? 1.108 6.535 13.695 1 98.06 204 PHE A CA 1
ATOM 1567 C C . PHE A 1 204 ? 0.576 5.543 12.672 1 98.06 204 PHE A C 1
ATOM 1569 O O . PHE A 1 204 ? 1.184 4.496 12.438 1 98.06 204 PHE A O 1
ATOM 1576 N N . ASN A 1 205 ? -0.514 5.855 12.047 1 97.69 205 ASN A N 1
ATOM 1577 C CA . ASN A 1 205 ? -1.095 4.988 11.031 1 97.69 205 ASN A CA 1
ATOM 1578 C C . ASN A 1 205 ? -0.185 4.867 9.812 1 97.69 205 ASN A C 1
ATOM 1580 O O . ASN A 1 205 ? -0.051 3.787 9.234 1 97.69 205 ASN A O 1
ATOM 1584 N N . MET A 1 206 ? 0.446 5.934 9.383 1 96.75 206 MET A N 1
ATOM 1585 C CA . MET A 1 206 ? 1.327 5.91 8.219 1 96.75 206 MET A CA 1
ATOM 1586 C C . MET A 1 206 ? 2.596 5.113 8.516 1 96.75 206 MET A C 1
ATOM 1588 O O . MET A 1 206 ? 3.217 4.566 7.602 1 96.75 206 MET A O 1
ATOM 1592 N N . LEU A 1 207 ? 2.953 5.02 9.805 1 97.44 207 LEU A N 1
ATOM 1593 C CA . LEU A 1 207 ? 4.16 4.316 10.219 1 97.44 207 LEU A CA 1
ATOM 1594 C C . LEU A 1 207 ? 3.818 2.939 10.781 1 97.44 207 LEU A C 1
ATOM 1596 O O . LEU A 1 207 ? 4.562 2.398 11.609 1 97.44 207 LEU A O 1
ATOM 1600 N N . LYS A 1 208 ? 2.713 2.357 10.375 1 94.38 208 LYS A N 1
ATOM 1601 C CA . LYS A 1 208 ? 2.207 1.101 10.922 1 94.38 208 LYS A CA 1
ATOM 1602 C C . LYS A 1 208 ? 3.178 -0.045 10.648 1 94.38 208 LYS A C 1
ATOM 1604 O O . LYS A 1 208 ? 3.172 -1.052 11.359 1 94.38 208 LYS A O 1
ATOM 1609 N N . ASN A 1 209 ? 4.062 0.053 9.641 1 93.5 209 ASN A N 1
ATOM 1610 C CA . ASN A 1 209 ? 4.988 -1.016 9.281 1 93.5 209 ASN A CA 1
ATOM 1611 C C . ASN A 1 209 ? 6.301 -0.905 10.055 1 93.5 209 ASN A C 1
ATOM 1613 O O . ASN A 1 209 ? 7.223 -1.689 9.828 1 93.5 209 ASN A O 1
ATOM 1617 N N . TYR A 1 210 ? 6.43 0.013 10.914 1 97.44 210 TYR A N 1
ATOM 1618 C CA . TYR A 1 210 ? 7.547 0.171 11.844 1 97.44 210 TYR A CA 1
ATOM 1619 C C . TYR A 1 210 ? 7.121 -0.145 13.273 1 97.44 210 TYR A C 1
ATOM 1621 O O . TYR A 1 210 ? 5.938 -0.385 13.531 1 97.44 210 TYR A O 1
ATOM 1629 N N . ASN A 1 211 ? 8.109 -0.316 14.133 1 97.94 211 ASN A N 1
ATOM 1630 C CA . ASN A 1 211 ? 7.816 -0.447 15.555 1 97.94 211 ASN A CA 1
ATOM 1631 C C . ASN A 1 211 ? 7.633 0.916 16.219 1 97.94 211 ASN A C 1
ATOM 1633 O O . ASN A 1 211 ? 8.516 1.391 16.922 1 97.94 211 ASN A O 1
ATOM 1637 N N . THR A 1 212 ? 6.414 1.497 16.031 1 97.81 212 THR A N 1
ATOM 1638 C CA . THR A 1 212 ? 6.137 2.873 16.422 1 97.81 212 THR A CA 1
ATOM 1639 C C . THR A 1 212 ? 5.477 2.92 17.797 1 97.81 212 THR A C 1
ATOM 1641 O O . THR A 1 212 ? 4.535 2.17 18.078 1 97.81 212 THR A O 1
ATOM 1644 N N . HIS A 1 213 ? 5.969 3.75 18.672 1 96.81 213 HIS A N 1
ATOM 1645 C CA . HIS A 1 213 ? 5.441 3.969 20.016 1 96.81 213 HIS A CA 1
ATOM 1646 C C . HIS A 1 213 ? 5.016 5.422 20.219 1 96.81 213 HIS A C 1
ATOM 1648 O O . HIS A 1 213 ? 5.848 6.328 20.172 1 96.81 213 HIS A O 1
ATOM 1654 N N . PHE A 1 214 ? 3.756 5.586 20.422 1 96.5 214 PHE A N 1
ATOM 1655 C CA . PHE A 1 214 ? 3.271 6.926 20.734 1 96.5 214 PHE A CA 1
ATOM 1656 C C . PHE A 1 214 ? 3.451 7.242 22.219 1 96.5 214 PHE A C 1
ATOM 1658 O O . PHE A 1 214 ? 2.895 6.555 23.062 1 96.5 214 PHE A O 1
ATOM 1665 N N . LEU A 1 215 ? 4.164 8.281 22.453 1 94.62 215 LEU A N 1
ATOM 1666 C CA . LEU A 1 215 ? 4.547 8.594 23.828 1 94.62 215 LEU A CA 1
ATOM 1667 C C . LEU A 1 215 ? 3.619 9.648 24.422 1 94.62 215 LEU A C 1
ATOM 1669 O O . LEU A 1 215 ? 3.76 10.023 25.594 1 94.62 215 LEU A O 1
ATOM 1673 N N . GLY A 1 216 ? 2.656 10.203 23.641 1 94.25 216 GLY A N 1
ATOM 1674 C CA . GLY A 1 216 ? 1.647 11.109 24.172 1 94.25 216 GLY A CA 1
ATOM 1675 C C . GLY A 1 216 ? 1.841 12.547 23.719 1 94.25 216 GLY A C 1
ATOM 1676 O O . GLY A 1 216 ? 2.684 12.82 22.859 1 94.25 216 GLY A O 1
ATOM 1677 N N . VAL A 1 217 ? 0.965 13.383 24.156 1 93.31 217 VAL A N 1
ATOM 1678 C CA . VAL A 1 217 ? 0.986 14.812 23.875 1 93.31 217 VAL A CA 1
ATOM 1679 C C . VAL A 1 217 ? 1.667 15.547 25.031 1 93.31 217 VAL A C 1
ATOM 1681 O O . VAL A 1 217 ? 1.24 15.438 26.188 1 93.31 217 VAL A O 1
ATOM 1684 N N . LEU A 1 218 ? 2.703 16.281 24.688 1 89.44 218 LEU A N 1
ATOM 1685 C CA . LEU A 1 218 ? 3.453 17.031 25.688 1 89.44 218 LEU A CA 1
ATOM 1686 C C . LEU A 1 218 ? 3.107 18.516 25.625 1 89.44 218 LEU A C 1
ATOM 1688 O O . LEU A 1 218 ? 2.871 19.062 24.547 1 89.44 218 LEU A O 1
ATOM 1692 N N . LYS A 1 219 ? 3.141 19.125 26.766 1 85.62 219 LYS A N 1
ATOM 1693 C CA . LYS A 1 219 ? 3.041 20.578 26.812 1 85.62 219 LYS A CA 1
ATOM 1694 C C . LYS A 1 219 ? 4.301 21.234 26.266 1 85.62 219 LYS A C 1
ATOM 1696 O O . LYS A 1 219 ? 5.34 20.578 26.125 1 85.62 219 LYS A O 1
ATOM 1701 N N . ASP A 1 220 ? 4.113 22.469 25.938 1 83.81 220 ASP A N 1
ATOM 1702 C CA . ASP A 1 220 ? 5.273 23.234 25.484 1 83.81 220 ASP A CA 1
ATOM 1703 C C . ASP A 1 220 ? 6.211 23.562 26.656 1 83.81 220 ASP A C 1
ATOM 1705 O O . ASP A 1 220 ? 6.125 24.641 27.234 1 83.81 220 ASP A O 1
ATOM 1709 N N . ASP A 1 221 ? 6.984 22.609 26.938 1 83.88 221 ASP A N 1
ATOM 1710 C CA . ASP A 1 221 ? 7.938 22.672 28.047 1 83.88 221 ASP A CA 1
ATOM 1711 C C . ASP A 1 221 ? 9.25 22 27.672 1 83.88 221 ASP A C 1
ATOM 1713 O O . ASP A 1 221 ? 9.281 20.812 27.359 1 83.88 221 ASP A O 1
ATOM 1717 N N . LYS A 1 222 ? 10.281 22.812 27.781 1 85.88 222 LYS A N 1
ATOM 1718 C CA . LYS A 1 222 ? 11.594 22.344 27.359 1 85.88 222 LYS A CA 1
ATOM 1719 C C . LYS A 1 222 ? 12.016 21.109 28.156 1 85.88 222 LYS A C 1
ATOM 1721 O O . LYS A 1 222 ? 12.562 20.156 27.609 1 85.88 222 LYS A O 1
ATOM 1726 N N . ASN A 1 223 ? 11.727 21.109 29.453 1 87.12 223 ASN A N 1
ATOM 1727 C CA . ASN A 1 223 ? 12.141 20 30.312 1 87.12 223 ASN A CA 1
ATOM 1728 C C . ASN A 1 223 ? 11.422 18.703 29.938 1 87.12 223 ASN A C 1
ATOM 1730 O O . ASN A 1 223 ? 12.023 17.641 29.969 1 87.12 223 ASN A O 1
ATOM 1734 N N . LEU A 1 224 ? 10.219 18.766 29.641 1 85.06 224 LEU A N 1
ATOM 1735 C CA . LEU A 1 224 ? 9.453 17.594 29.234 1 85.06 224 LEU A CA 1
ATOM 1736 C C . LEU A 1 224 ? 9.992 17.016 27.922 1 85.06 224 LEU A C 1
ATOM 1738 O O . LEU A 1 224 ? 10.102 15.805 27.781 1 85.06 224 LEU A O 1
ATOM 1742 N N . GLN A 1 225 ? 10.32 17.875 27.016 1 85 225 GLN A N 1
ATOM 1743 C CA . GLN A 1 225 ? 10.852 17.438 25.734 1 85 225 GLN A CA 1
ATOM 1744 C C . GLN A 1 225 ? 12.25 16.859 25.891 1 85 225 GLN A C 1
ATOM 1746 O O . GLN A 1 225 ? 12.594 15.867 25.234 1 85 225 GLN A O 1
ATOM 1751 N N . LEU A 1 226 ? 13.031 17.484 26.812 1 86.62 226 LEU A N 1
ATOM 1752 C CA . LEU A 1 226 ? 14.367 16.969 27.109 1 86.62 226 LEU A CA 1
ATOM 1753 C C . LEU A 1 226 ? 14.297 15.547 27.625 1 86.62 226 LEU A C 1
ATOM 1755 O O . LEU A 1 226 ? 15.125 14.711 27.25 1 86.62 226 LEU A O 1
ATOM 1759 N N . LYS A 1 227 ? 13.344 15.266 28.391 1 87.38 227 LYS A N 1
ATOM 1760 C CA . LYS A 1 227 ? 13.188 13.945 28.984 1 87.38 227 LYS A CA 1
ATOM 1761 C C . LYS A 1 227 ? 12.969 12.883 27.906 1 87.38 227 LYS A C 1
ATOM 1763 O O . LYS A 1 227 ? 13.531 11.789 27.984 1 87.38 227 LYS A O 1
ATOM 1768 N N . ILE A 1 228 ? 12.219 13.172 26.906 1 85.44 228 ILE A N 1
ATOM 1769 C CA . ILE A 1 228 ? 11.938 12.234 25.812 1 85.44 228 ILE A CA 1
ATOM 1770 C C . ILE A 1 228 ? 13.211 11.977 25.016 1 85.44 228 ILE A C 1
ATOM 1772 O O . ILE A 1 228 ? 13.469 10.844 24.594 1 85.44 228 ILE A O 1
ATOM 1776 N N . LEU A 1 229 ? 13.977 13 24.859 1 87.88 229 LEU A N 1
ATOM 1777 C CA . LEU A 1 229 ? 15.18 12.914 24.047 1 87.88 229 LEU A CA 1
ATOM 1778 C C . LEU A 1 229 ? 16.25 12.086 24.75 1 87.88 229 LEU A C 1
ATOM 1780 O O . LEU A 1 229 ? 17.188 11.609 24.109 1 87.88 229 LEU A O 1
ATOM 1784 N N . GLU A 1 230 ? 16.062 11.953 26.016 1 84.5 230 GLU A N 1
ATOM 1785 C CA . GLU A 1 230 ? 17.047 11.211 26.797 1 84.5 230 GLU A CA 1
ATOM 1786 C C . GLU A 1 230 ? 16.797 9.703 26.703 1 84.5 230 GLU A C 1
ATOM 1788 O O . GLU A 1 230 ? 17.672 8.906 27.047 1 84.5 230 GLU A O 1
ATOM 1793 N N . SER A 1 231 ? 15.68 9.383 26.203 1 75.88 231 SER A N 1
ATOM 1794 C CA . SER A 1 231 ? 15.422 7.957 26.031 1 75.88 231 SER A CA 1
ATOM 1795 C C . SER A 1 231 ? 16.281 7.367 24.922 1 75.88 231 SER A C 1
ATOM 1797 O O . SER A 1 231 ? 16.281 7.875 23.797 1 75.88 231 SER A O 1
ATOM 1799 N N . GLN A 1 232 ? 17.188 6.398 25.203 1 72.12 232 GLN A N 1
ATOM 1800 C CA . GLN A 1 232 ? 18.188 5.906 24.266 1 72.12 232 GLN A CA 1
ATOM 1801 C C . GLN A 1 232 ? 17.719 4.625 23.594 1 72.12 232 GLN A C 1
ATOM 1803 O O . GLN A 1 232 ? 18.438 4.07 22.75 1 72.12 232 GLN A O 1
ATOM 1808 N N . ASP A 1 233 ? 16.578 4.344 23.609 1 89.31 233 ASP A N 1
ATOM 1809 C CA . ASP A 1 233 ? 16.203 3.023 23.109 1 89.31 233 ASP A CA 1
ATOM 1810 C C . ASP A 1 233 ? 15.484 3.125 21.766 1 89.31 233 ASP A C 1
ATOM 1812 O O . ASP A 1 233 ? 14.969 2.127 21.25 1 89.31 233 ASP A O 1
ATOM 1816 N N . TYR A 1 234 ? 15.453 4.336 21.156 1 96.25 234 TYR A N 1
ATOM 1817 C CA . TYR A 1 234 ? 14.75 4.488 19.891 1 96.25 234 TYR A CA 1
ATOM 1818 C C . TYR A 1 234 ? 15.719 4.801 18.766 1 96.25 234 TYR A C 1
ATOM 1820 O O . TYR A 1 234 ? 16.672 5.555 18.938 1 96.25 234 TYR A O 1
ATOM 1828 N N . ASP A 1 235 ? 15.523 4.195 17.594 1 97.19 235 ASP A N 1
ATOM 1829 C CA . ASP A 1 235 ? 16.281 4.52 16.391 1 97.19 235 ASP A CA 1
ATOM 1830 C C . ASP A 1 235 ? 15.938 5.914 15.875 1 97.19 235 ASP A C 1
ATOM 1832 O O . ASP A 1 235 ? 16.812 6.625 15.359 1 97.19 235 ASP A O 1
ATOM 1836 N N . VAL A 1 236 ? 14.672 6.258 16.031 1 97.12 236 VAL A N 1
ATOM 1837 C CA . VAL A 1 236 ? 14.133 7.523 15.539 1 97.12 236 VAL A CA 1
ATOM 1838 C C . VAL A 1 236 ? 13.195 8.125 16.578 1 97.12 236 VAL A C 1
ATOM 1840 O O . VAL A 1 236 ? 12.391 7.418 17.188 1 97.12 236 VAL A O 1
ATOM 1843 N N . ILE A 1 237 ? 13.352 9.375 16.875 1 96.25 237 ILE A N 1
ATOM 1844 C CA . ILE A 1 237 ? 12.414 10.148 17.688 1 96.25 237 ILE A CA 1
ATOM 1845 C C . ILE A 1 237 ? 11.75 11.219 16.812 1 96.25 237 ILE A C 1
ATOM 1847 O O . ILE A 1 237 ? 12.438 12.062 16.234 1 96.25 237 ILE A O 1
ATOM 1851 N N . LEU A 1 238 ? 10.422 11.117 16.734 1 96.31 238 LEU A N 1
ATOM 1852 C CA . LEU A 1 238 ? 9.641 11.969 15.844 1 96.31 238 LEU A CA 1
ATOM 1853 C C . LEU A 1 238 ? 8.68 12.852 16.641 1 96.31 238 LEU A C 1
ATOM 1855 O O . LEU A 1 238 ? 7.891 12.344 17.438 1 96.31 238 LEU A O 1
ATOM 1859 N N . SER A 1 239 ? 8.758 14.117 16.438 1 93.62 239 SER A N 1
ATOM 1860 C CA . SER A 1 239 ? 7.82 15.062 17.031 1 93.62 239 SER A CA 1
ATOM 1861 C C . SER A 1 239 ? 6.848 15.609 15.992 1 93.62 239 SER A C 1
ATOM 1863 O O . SER A 1 239 ? 7.262 16.047 14.914 1 93.62 239 SER A O 1
ATOM 1865 N N . SER A 1 240 ? 5.535 15.344 16.375 1 89 240 SER A N 1
ATOM 1866 C CA . SER A 1 240 ? 4.547 16 15.531 1 89 240 SER A CA 1
ATOM 1867 C C . SER A 1 240 ? 4.312 17.438 15.984 1 89 240 SER A C 1
ATOM 1869 O O . SER A 1 240 ? 3.736 17.688 17.047 1 89 240 SER A O 1
ATOM 1871 N N . ALA A 1 241 ? 4.832 18.375 15.492 1 70.06 241 ALA A N 1
ATOM 1872 C CA . ALA A 1 241 ? 4.738 19.797 15.82 1 70.06 241 ALA A CA 1
ATOM 1873 C C . ALA A 1 241 ? 5.961 20.25 16.609 1 70.06 241 ALA A C 1
ATOM 1875 O O . ALA A 1 241 ? 6.816 19.438 16.969 1 70.06 241 ALA A O 1
ATOM 1876 N N . GLY A 1 242 ? 6.262 21.422 16.891 1 60.59 242 GLY A N 1
ATOM 1877 C CA . GLY A 1 242 ? 7.285 22.031 17.719 1 60.59 242 GLY A CA 1
ATOM 1878 C C . GLY A 1 242 ? 8.438 22.609 16.922 1 60.59 242 GLY A C 1
ATOM 1879 O O . GLY A 1 242 ? 9.492 22.922 17.469 1 60.59 242 GLY A O 1
ATOM 1880 N N . VAL A 1 243 ? 8.156 22.422 15.602 1 59.94 243 VAL A N 1
ATOM 1881 C CA . VAL A 1 243 ? 9.273 22.969 14.836 1 59.94 243 VAL A CA 1
ATOM 1882 C C . VAL A 1 243 ? 8.867 24.281 14.188 1 59.94 243 VAL A C 1
ATOM 1884 O O . VAL A 1 243 ? 9.32 24.609 13.086 1 59.94 243 VAL A O 1
ATOM 1887 N N . SER A 1 244 ? 7.992 25 15.031 1 62 244 SER A N 1
ATOM 1888 C CA . SER A 1 244 ? 7.531 26.266 14.492 1 62 244 SER A CA 1
ATOM 1889 C C . SER A 1 244 ? 8.594 27.359 14.641 1 62 244 SER A C 1
ATOM 1891 O O . SER A 1 244 ? 9.57 27.172 15.375 1 62 244 SER A O 1
ATOM 1893 N N . VAL A 1 245 ? 8.625 28.25 13.68 1 52.78 245 VAL A N 1
ATOM 1894 C CA . VAL A 1 245 ? 9.547 29.375 13.633 1 52.78 245 VAL A CA 1
ATOM 1895 C C . VAL A 1 245 ? 9.258 30.328 14.797 1 52.78 245 VAL A C 1
ATOM 1897 O O . VAL A 1 245 ? 10.055 31.219 15.086 1 52.78 245 VAL A O 1
ATOM 1900 N N . GLY A 1 246 ? 8.289 30.109 15.516 1 55 246 GLY A N 1
ATOM 1901 C CA . GLY A 1 246 ? 7.996 31.203 16.438 1 55 246 GLY A CA 1
ATOM 1902 C C . GLY A 1 246 ? 8.852 31.156 17.703 1 55 246 GLY A C 1
ATOM 1903 O O . GLY A 1 246 ? 9.844 30.422 17.75 1 55 246 GLY A O 1
ATOM 1904 N N . ASP A 1 247 ? 8.672 32.125 18.594 1 54.5 247 ASP A N 1
ATOM 1905 C CA . ASP A 1 247 ? 9.414 32.406 19.812 1 54.5 247 ASP A CA 1
ATOM 1906 C C . ASP A 1 247 ? 9.406 31.203 20.766 1 54.5 247 ASP A C 1
ATOM 1908 O O . ASP A 1 247 ? 10.141 31.188 21.75 1 54.5 247 ASP A O 1
ATOM 1912 N N . LYS A 1 248 ? 8.727 30.172 20.453 1 64.25 248 LYS A N 1
ATOM 1913 C CA . LYS A 1 248 ? 8.555 29.078 21.406 1 64.25 248 LYS A CA 1
ATOM 1914 C C . LYS A 1 248 ? 8.906 27.734 20.781 1 64.25 248 LYS A C 1
ATOM 1916 O O . LYS A 1 248 ? 8.172 26.766 20.938 1 64.25 248 LYS A O 1
ATOM 1921 N N . ASP A 1 249 ? 10.117 27.734 20.094 1 78 249 ASP A N 1
ATOM 1922 C CA . ASP A 1 249 ? 10.461 26.422 19.562 1 78 249 ASP A CA 1
ATOM 1923 C C . ASP A 1 249 ? 11.258 25.609 20.594 1 78 249 ASP A C 1
ATOM 1925 O O . ASP A 1 249 ? 12.469 25.438 20.438 1 78 249 ASP A O 1
ATOM 1929 N N . PHE A 1 250 ? 10.625 25.047 21.531 1 82.88 250 PHE A N 1
ATOM 1930 C CA . PHE A 1 250 ? 11.203 24.328 22.672 1 82.88 250 PHE A CA 1
ATOM 1931 C C . PHE A 1 250 ? 11.914 23.062 22.219 1 82.88 250 PHE A C 1
ATOM 1933 O O . PHE A 1 250 ? 12.914 22.656 22.812 1 82.88 250 PHE A O 1
ATOM 1940 N N . PHE A 1 251 ? 11.461 22.484 21.188 1 86.81 251 PHE A N 1
ATOM 1941 C CA . PHE A 1 251 ? 12.047 21.25 20.672 1 86.81 251 PHE A CA 1
ATOM 1942 C C . PHE A 1 251 ? 13.453 21.5 20.125 1 86.81 251 PHE A C 1
ATOM 1944 O O . PHE A 1 251 ? 14.391 20.781 20.5 1 86.81 251 PHE A O 1
ATOM 1951 N N . LYS A 1 252 ? 13.586 22.484 19.344 1 88.12 252 LYS A N 1
ATOM 1952 C CA . LYS A 1 252 ? 14.891 22.828 18.797 1 88.12 252 LYS A CA 1
ATOM 1953 C C . LYS A 1 252 ? 15.859 23.266 19.891 1 88.12 252 LYS A C 1
ATOM 1955 O O . LYS A 1 252 ? 17.031 22.922 19.859 1 88.12 252 LYS A O 1
ATOM 1960 N N . ASP A 1 253 ? 15.289 24.047 20.797 1 89.38 253 ASP A N 1
ATOM 1961 C CA . ASP A 1 253 ? 16.125 24.516 21.906 1 89.38 253 ASP A CA 1
ATOM 1962 C C . ASP A 1 253 ? 16.641 23.328 22.734 1 89.38 253 ASP A C 1
ATOM 1964 O O . ASP A 1 253 ? 17.812 23.312 23.125 1 89.38 253 ASP A O 1
ATOM 1968 N N . ALA A 1 254 ? 15.781 22.391 22.984 1 90.12 254 ALA A N 1
ATOM 1969 C CA . ALA A 1 254 ? 16.172 21.203 23.719 1 90.12 254 ALA A CA 1
ATOM 1970 C C . ALA A 1 254 ? 17.266 20.422 22.969 1 90.12 254 ALA A C 1
ATOM 1972 O O . ALA A 1 254 ? 18.203 19.922 23.578 1 90.12 254 ALA A O 1
ATOM 1973 N N . LEU A 1 255 ? 17.203 20.359 21.672 1 92.62 255 LEU A N 1
ATOM 1974 C CA . LEU A 1 255 ? 18.188 19.672 20.859 1 92.62 255 LEU A CA 1
ATOM 1975 C C . LEU A 1 255 ? 19.547 20.375 20.922 1 92.62 255 LEU A C 1
ATOM 1977 O O . LEU A 1 255 ? 20.578 19.719 21.016 1 92.62 255 LEU A O 1
ATOM 1981 N N . LYS A 1 256 ? 19.438 21.688 20.844 1 92.31 256 LYS A N 1
ATOM 1982 C CA . LYS A 1 256 ? 20.672 22.469 20.922 1 92.31 256 LYS A CA 1
ATOM 1983 C C . LYS A 1 256 ? 21.344 22.297 22.281 1 92.31 256 LYS A C 1
ATOM 1985 O O . LYS A 1 256 ? 22.578 22.188 22.359 1 92.31 256 LYS A O 1
ATOM 1990 N N . GLU A 1 257 ? 20.547 22.297 23.266 1 92.38 257 GLU A N 1
ATOM 1991 C CA . GLU A 1 257 ? 21.062 22.109 24.609 1 92.38 257 GLU A CA 1
ATOM 1992 C C . GLU A 1 257 ? 21.781 20.781 24.75 1 92.38 257 GLU A C 1
ATOM 1994 O O . GLU A 1 257 ? 22.766 20.656 25.484 1 92.38 257 GLU A O 1
ATOM 1999 N N . LYS A 1 258 ? 21.375 19.797 24.031 1 93.44 258 LYS A N 1
ATOM 2000 C CA . LYS A 1 258 ? 21.969 18.469 24.094 1 93.44 258 LYS A CA 1
ATOM 2001 C C . LYS A 1 258 ? 23.031 18.281 23.016 1 93.44 258 LYS A C 1
ATOM 2003 O O . LYS A 1 258 ? 23.5 17.172 22.797 1 93.44 258 LYS A O 1
ATOM 2008 N N . ASN A 1 259 ? 23.391 19.312 22.328 1 94.44 259 ASN A N 1
ATOM 2009 C CA . ASN A 1 259 ? 24.438 19.344 21.297 1 94.44 259 ASN A CA 1
ATOM 2010 C C . ASN A 1 259 ? 24.141 18.344 20.188 1 94.44 259 ASN A C 1
ATOM 2012 O O . ASN A 1 259 ? 25.016 17.594 19.766 1 94.44 259 ASN A O 1
ATOM 2016 N N . ALA A 1 260 ? 22.906 18.344 19.812 1 95.19 260 ALA A N 1
ATOM 2017 C CA . ALA A 1 260 ? 22.516 17.516 18.672 1 95.19 260 ALA A CA 1
ATOM 2018 C C . ALA A 1 260 ? 23.188 18 17.391 1 95.19 260 ALA A C 1
ATOM 2020 O O . ALA A 1 260 ? 23.453 19.203 17.25 1 95.19 260 ALA A O 1
ATOM 2021 N N . LEU A 1 261 ? 23.531 17.078 16.531 1 96.5 261 LEU A N 1
ATOM 2022 C CA . LEU A 1 261 ? 24.016 17.422 15.195 1 96.5 261 LEU A CA 1
ATOM 2023 C C . LEU A 1 261 ? 22.844 17.719 14.258 1 96.5 261 LEU A C 1
ATOM 2025 O O . LEU A 1 261 ? 22.062 16.812 13.938 1 96.5 261 LEU A O 1
ATOM 2029 N N . PHE A 1 262 ? 22.719 18.922 13.773 1 96.69 262 PHE A N 1
ATOM 2030 C CA . PHE A 1 262 ? 21.625 19.297 12.883 1 96.69 262 PHE A CA 1
ATOM 2031 C C . PHE A 1 262 ? 22.016 19.078 11.422 1 96.69 262 PHE A C 1
ATOM 2033 O O . PHE A 1 262 ? 23.062 19.578 10.977 1 96.69 262 PHE A O 1
ATOM 2040 N N . TYR A 1 263 ? 21.25 18.328 10.703 1 97.38 263 TYR A N 1
ATOM 2041 C CA . TYR A 1 263 ? 21.406 18.234 9.258 1 97.38 263 TYR A CA 1
ATOM 2042 C C . TYR A 1 263 ? 20.703 19.391 8.555 1 97.38 263 TYR A C 1
ATOM 2044 O O . TYR A 1 263 ? 21.234 19.969 7.598 1 97.38 263 TYR A O 1
ATOM 2052 N N . TYR A 1 264 ? 19.484 19.734 8.914 1 96.56 264 TYR A N 1
ATOM 2053 C CA . TYR A 1 264 ? 18.766 20.922 8.477 1 96.56 264 TYR A CA 1
ATOM 2054 C C . TYR A 1 264 ? 17.625 21.234 9.43 1 96.56 264 TYR A C 1
ATOM 2056 O O . TYR A 1 264 ? 17.188 20.391 10.203 1 96.56 264 TYR A O 1
ATOM 2064 N N . GLU A 1 265 ? 17.078 22.453 9.375 1 94.12 265 GLU A N 1
ATOM 2065 C CA . GLU A 1 265 ? 16 22.906 10.25 1 94.12 265 GLU A CA 1
ATOM 2066 C C . GLU A 1 265 ? 14.805 23.406 9.438 1 94.12 265 GLU A C 1
ATOM 2068 O O . GLU A 1 265 ? 13.719 23.594 9.984 1 94.12 265 GLU A O 1
ATOM 2073 N N . LYS A 1 266 ? 15.07 23.672 8.211 1 94.38 266 LYS A N 1
ATOM 2074 C CA . LYS A 1 266 ? 14.055 24.141 7.273 1 94.38 266 LYS A CA 1
ATOM 2075 C C . LYS A 1 266 ? 14.352 23.672 5.855 1 94.38 266 LYS A C 1
ATOM 2077 O O . LYS A 1 266 ? 15.508 23.625 5.441 1 94.38 266 LYS A O 1
ATOM 2082 N N . VAL A 1 267 ? 13.32 23.281 5.219 1 96.25 267 VAL A N 1
ATOM 2083 C CA . VAL A 1 267 ? 13.43 22.906 3.814 1 96.25 267 VAL A CA 1
ATOM 2084 C C . VAL A 1 267 ? 12.594 23.844 2.953 1 96.25 267 VAL A C 1
ATOM 2086 O O . VAL A 1 267 ? 11.492 24.234 3.336 1 96.25 267 VAL A O 1
ATOM 2089 N N . ASN A 1 268 ? 13.109 24.281 1.802 1 96.44 268 ASN A N 1
ATOM 2090 C CA . ASN A 1 268 ? 12.422 25.188 0.881 1 96.44 268 ASN A CA 1
ATOM 2091 C C . ASN A 1 268 ? 11.281 24.484 0.152 1 96.44 268 ASN A C 1
ATOM 2093 O O . ASN A 1 268 ? 11.328 24.297 -1.066 1 96.44 268 ASN A O 1
ATOM 2097 N N . LEU A 1 269 ? 10.273 24.156 0.894 1 95.38 269 LEU A N 1
ATOM 2098 C CA . LEU A 1 269 ? 9.164 23.312 0.467 1 95.38 269 LEU A CA 1
ATOM 2099 C C . LEU A 1 269 ? 7.828 23.906 0.899 1 95.38 269 LEU A C 1
ATOM 2101 O O . LEU A 1 269 ? 7.707 24.453 2.004 1 95.38 269 LEU A O 1
ATOM 2105 N N . LYS A 1 270 ? 6.797 23.828 0.008 1 94 270 LYS A N 1
ATOM 2106 C CA . LYS A 1 270 ? 5.434 24.281 0.305 1 94 270 LYS A CA 1
ATOM 2107 C C . LYS A 1 270 ? 4.418 23.203 -0.066 1 94 270 LYS A C 1
ATOM 2109 O O . LYS A 1 270 ? 4.332 22.797 -1.227 1 94 270 LYS A O 1
ATOM 2114 N N . PRO A 1 271 ? 3.564 22.859 0.838 1 92.06 271 PRO A N 1
ATOM 2115 C CA . PRO A 1 271 ? 3.723 23.109 2.273 1 92.06 271 PRO A CA 1
ATOM 2116 C C . PRO A 1 271 ? 4.863 22.297 2.889 1 92.06 271 PRO A C 1
ATOM 2118 O O . PRO A 1 271 ? 5.398 21.391 2.246 1 92.06 271 PRO A O 1
ATOM 2121 N N . GLY A 1 272 ? 5.293 22.672 4.125 1 91.75 272 GLY A N 1
ATOM 2122 C CA . GLY A 1 272 ? 6.219 21.812 4.844 1 91.75 272 GLY A CA 1
ATOM 2123 C C . GLY A 1 272 ? 7.562 22.469 5.105 1 91.75 272 GLY A C 1
ATOM 2124 O O . GLY A 1 272 ? 8.57 21.781 5.281 1 91.75 272 GLY A O 1
ATOM 2125 N N . LYS A 1 273 ? 7.641 23.75 5.125 1 92 273 LYS A N 1
ATOM 2126 C CA . LYS A 1 273 ? 8.891 24.484 5.32 1 92 273 LYS A CA 1
ATOM 2127 C C . LYS A 1 273 ? 9.547 24.109 6.645 1 92 273 LYS A C 1
ATOM 2129 O O . LYS A 1 273 ? 10.734 23.766 6.684 1 92 273 LYS A O 1
ATOM 2134 N N . PRO A 1 274 ? 8.797 24.172 7.715 1 91.31 274 PRO A N 1
ATOM 2135 C CA . PRO A 1 274 ? 9.445 23.859 8.984 1 91.31 274 PRO A CA 1
ATOM 2136 C C . PRO A 1 274 ? 9.602 22.344 9.203 1 91.31 274 PRO A C 1
ATOM 2138 O O . PRO A 1 274 ? 8.625 21.656 9.516 1 91.31 274 PRO A O 1
ATOM 2141 N N . VAL A 1 275 ? 10.688 21.75 8.977 1 94.44 275 VAL A N 1
ATOM 2142 C CA . VAL A 1 275 ? 11.047 20.359 9.242 1 94.44 275 VAL A CA 1
ATOM 2143 C C . VAL A 1 275 ? 12.5 20.281 9.703 1 94.44 275 VAL A C 1
ATOM 2145 O O . VAL A 1 275 ? 13.391 20.875 9.078 1 94.44 275 VAL A O 1
ATOM 2148 N N . THR A 1 276 ? 12.688 19.625 10.773 1 95.44 276 THR A N 1
ATOM 2149 C CA . THR A 1 276 ? 14.023 19.516 11.359 1 95.44 276 THR A CA 1
ATOM 2150 C C . THR A 1 276 ? 14.523 18.078 11.289 1 95.44 276 THR A C 1
ATOM 2152 O O . THR A 1 276 ? 13.773 17.141 11.562 1 95.44 276 THR A O 1
ATOM 2155 N N . LEU A 1 277 ? 15.727 17.891 10.875 1 96.88 277 LEU A N 1
ATOM 2156 C CA . LEU A 1 277 ? 16.438 16.625 10.953 1 96.88 277 LEU A CA 1
ATOM 2157 C C . LEU A 1 277 ? 17.75 16.781 11.719 1 96.88 277 LEU A C 1
ATOM 2159 O O . LEU A 1 277 ? 18.578 17.625 11.367 1 96.88 277 LEU A O 1
ATOM 2163 N N . ALA A 1 278 ? 17.859 16.031 12.758 1 96.5 278 ALA A N 1
ATOM 2164 C CA . ALA A 1 278 ? 19.062 16.078 13.586 1 96.5 278 ALA A CA 1
ATOM 2165 C C . ALA A 1 278 ? 19.438 14.688 14.086 1 96.5 278 ALA A C 1
ATOM 2167 O O . ALA A 1 278 ? 18.688 13.727 13.883 1 96.5 278 ALA A O 1
ATOM 2168 N N . ARG A 1 279 ? 20.562 14.555 14.609 1 95.94 279 ARG A N 1
ATOM 2169 C CA . ARG A 1 279 ? 21.016 13.336 15.273 1 95.94 279 ARG A CA 1
ATOM 2170 C C . ARG A 1 279 ? 21.438 13.625 16.719 1 95.94 279 ARG A C 1
ATOM 2172 O O . ARG A 1 279 ? 22.141 14.602 16.984 1 95.94 279 ARG A O 1
ATOM 2179 N N . LEU A 1 280 ? 20.953 12.914 17.609 1 94.5 280 LEU A N 1
ATOM 2180 C CA . LEU A 1 280 ? 21.344 12.938 19.016 1 94.5 280 LEU A CA 1
ATOM 2181 C C . LEU A 1 280 ? 21.734 11.547 19.484 1 94.5 280 LEU A C 1
ATOM 2183 O O . LEU A 1 280 ? 20.906 10.633 19.516 1 94.5 280 LEU A O 1
ATOM 2187 N N . ASN A 1 281 ? 23 11.383 19.859 1 90.31 281 ASN A N 1
ATOM 2188 C CA . ASN A 1 281 ? 23.531 10.062 20.172 1 90.31 281 ASN A CA 1
ATOM 2189 C C . ASN A 1 281 ? 23.312 9.086 19.031 1 90.31 281 ASN A C 1
ATOM 2191 O O . ASN A 1 281 ? 23.75 9.328 17.906 1 90.31 281 ASN A O 1
ATOM 2195 N N . GLN A 1 282 ? 22.531 8.086 19.25 1 89.56 282 GLN A N 1
ATOM 2196 C CA . GLN A 1 282 ? 22.344 7.082 18.219 1 89.56 282 GLN A CA 1
ATOM 2197 C C . GLN A 1 282 ? 20.969 7.219 17.562 1 89.56 282 GLN A C 1
ATOM 2199 O O . GLN A 1 282 ? 20.641 6.48 16.641 1 89.56 282 GLN A O 1
ATOM 2204 N N . SER A 1 283 ? 20.266 8.219 17.953 1 94.62 283 SER A N 1
ATOM 2205 C CA . SER A 1 283 ? 18.906 8.367 17.453 1 94.62 283 SER A CA 1
ATOM 2206 C C . SER A 1 283 ? 18.812 9.477 16.422 1 94.62 283 SER A C 1
ATOM 2208 O O . SER A 1 283 ? 19.438 10.523 16.562 1 94.62 283 SER A O 1
ATOM 2210 N N . MET A 1 284 ? 18.125 9.188 15.359 1 96.31 284 MET A N 1
ATOM 2211 C CA . MET A 1 284 ? 17.703 10.242 14.438 1 96.31 284 MET A CA 1
ATOM 2212 C C . MET A 1 284 ? 16.516 11.023 15 1 96.31 284 MET A C 1
ATOM 2214 O O . MET A 1 284 ? 15.547 10.422 15.469 1 96.31 284 MET A O 1
ATOM 2218 N N . ILE A 1 285 ? 16.641 12.344 15 1 95.94 285 ILE A N 1
ATOM 2219 C CA . ILE A 1 285 ? 15.586 13.211 15.531 1 95.94 285 ILE A CA 1
ATOM 2220 C C . ILE A 1 285 ? 14.898 13.953 14.383 1 95.94 285 ILE A C 1
ATOM 2222 O O . ILE A 1 285 ? 15.562 14.594 13.57 1 95.94 285 ILE A O 1
ATOM 2226 N N . ILE A 1 286 ? 13.594 13.812 14.352 1 96.56 286 ILE A N 1
ATOM 2227 C CA . ILE A 1 286 ? 12.828 14.445 13.281 1 96.56 286 ILE A CA 1
ATOM 2228 C C . ILE A 1 286 ? 11.727 15.32 13.875 1 96.56 286 ILE A C 1
ATOM 2230 O O . ILE A 1 286 ? 10.922 14.852 14.68 1 96.56 286 ILE A O 1
ATOM 2234 N N . GLY A 1 287 ? 11.711 16.562 13.555 1 95.75 287 GLY A N 1
ATOM 2235 C CA . GLY A 1 287 ? 10.617 17.469 13.852 1 95.75 287 GLY A CA 1
ATOM 2236 C C . GLY A 1 287 ? 9.758 17.781 12.641 1 95.75 287 GLY A C 1
ATOM 2237 O O . GLY A 1 287 ? 10.25 18.359 11.664 1 95.75 287 GLY A O 1
ATOM 2238 N N . LEU A 1 288 ? 8.5 17.453 12.727 1 95.69 288 LEU A N 1
ATOM 2239 C CA . LEU A 1 288 ? 7.586 17.672 11.609 1 95.69 288 LEU A CA 1
ATOM 2240 C C . LEU A 1 288 ? 6.781 18.953 11.797 1 95.69 288 LEU A C 1
ATOM 2242 O O . LEU A 1 288 ? 6.688 19.469 12.914 1 95.69 288 LEU A O 1
ATOM 2246 N N . PRO A 1 289 ? 6.152 19.422 10.656 1 92.12 289 PRO A N 1
ATOM 2247 C CA . PRO A 1 289 ? 5.258 20.578 10.781 1 92.12 289 PRO A CA 1
ATOM 2248 C C . PRO A 1 289 ? 4.055 20.312 11.68 1 92.12 289 PRO A C 1
ATOM 2250 O O . PRO A 1 289 ? 3.588 19.172 11.758 1 92.12 289 PRO A O 1
ATOM 2253 N N . GLY A 1 290 ? 3.561 21.359 12.273 1 89.81 290 GLY A N 1
ATOM 2254 C CA . GLY A 1 290 ? 2.387 21.219 13.125 1 89.81 290 GLY A CA 1
ATOM 2255 C C . GLY A 1 290 ? 1.092 21.141 12.336 1 89.81 290 GLY A C 1
ATOM 2256 O O . GLY A 1 290 ? 0.122 20.531 12.797 1 89.81 290 GLY A O 1
ATOM 2257 N N . ASN A 1 291 ? 1.079 21.812 11.18 1 89.38 291 ASN A N 1
ATOM 2258 C CA . ASN A 1 291 ? -0.097 21.734 10.32 1 89.38 291 ASN A CA 1
ATOM 2259 C C . ASN A 1 291 ? -0.321 20.312 9.812 1 89.38 291 ASN A C 1
ATOM 2261 O O . ASN A 1 291 ? 0.582 19.703 9.227 1 89.38 291 ASN A O 1
ATOM 2265 N N . PRO A 1 292 ? -1.497 19.766 9.984 1 92.25 292 PRO A N 1
ATOM 2266 C CA . PRO A 1 292 ? -1.729 18.344 9.703 1 92.25 292 PRO A CA 1
ATOM 2267 C C . PRO A 1 292 ? -1.442 17.984 8.25 1 92.25 292 PRO A C 1
ATOM 2269 O O . PRO A 1 292 ? -0.829 16.938 7.977 1 92.25 292 PRO A O 1
ATOM 2272 N N . LEU A 1 293 ? -1.89 18.781 7.328 1 92.62 293 LEU A N 1
ATOM 2273 C CA . LEU A 1 293 ? -1.631 18.5 5.922 1 92.62 293 LEU A CA 1
ATOM 2274 C C . LEU A 1 293 ? -0.134 18.516 5.633 1 92.62 293 LEU A C 1
ATOM 2276 O O . LEU A 1 293 ? 0.395 17.578 5.02 1 92.62 293 LEU A O 1
ATOM 2280 N N . SER A 1 294 ? 0.515 19.547 6.07 1 93.06 294 SER A N 1
ATOM 2281 C CA . SER A 1 294 ? 1.958 19.656 5.883 1 93.06 294 SER A CA 1
ATOM 2282 C C . SER A 1 294 ? 2.688 18.484 6.531 1 93.06 294 SER A C 1
ATOM 2284 O O . SER A 1 294 ? 3.627 17.938 5.957 1 93.06 294 SER A O 1
ATOM 2286 N N . CYS A 1 295 ? 2.223 18.172 7.676 1 94.44 295 CYS A N 1
ATOM 2287 C CA . CYS A 1 295 ? 2.824 17.094 8.453 1 94.44 295 CYS A CA 1
ATOM 2288 C C . CYS A 1 295 ? 2.818 15.781 7.664 1 94.44 295 CYS A C 1
ATOM 2290 O O . CYS A 1 295 ? 3.871 15.172 7.457 1 94.44 295 CYS A O 1
ATOM 2292 N N . LEU A 1 296 ? 1.677 15.406 7.152 1 95.12 296 LEU A N 1
ATOM 2293 C CA . LEU A 1 296 ? 1.525 14.125 6.48 1 95.12 296 LEU A CA 1
ATOM 2294 C C . LEU A 1 296 ? 2.189 14.141 5.109 1 95.12 296 LEU A C 1
ATOM 2296 O O . LEU A 1 296 ? 2.723 13.125 4.656 1 95.12 296 LEU A O 1
ATOM 2300 N N . LEU A 1 297 ? 2.203 15.281 4.461 1 95.31 297 LEU A N 1
ATOM 2301 C CA . LEU A 1 297 ? 2.871 15.391 3.168 1 95.31 297 LEU A CA 1
ATOM 2302 C C . LEU A 1 297 ? 4.383 15.258 3.326 1 95.31 297 LEU A C 1
ATOM 2304 O O . LEU A 1 297 ? 5.031 14.531 2.574 1 95.31 297 LEU A O 1
ATOM 2308 N N . VAL A 1 298 ? 4.895 15.961 4.312 1 95.75 298 VAL A N 1
ATOM 2309 C CA . VAL A 1 298 ? 6.332 15.914 4.562 1 95.75 298 VAL A CA 1
ATOM 2310 C C . VAL A 1 298 ? 6.734 14.5 4.98 1 95.75 298 VAL A C 1
ATOM 2312 O O . VAL A 1 298 ? 7.766 13.984 4.543 1 95.75 298 VAL A O 1
ATOM 2315 N N . LEU A 1 299 ? 5.926 13.914 5.805 1 96.69 299 LEU A N 1
ATOM 2316 C CA . LEU A 1 299 ? 6.18 12.531 6.191 1 96.69 299 LEU A CA 1
ATOM 2317 C C . LEU A 1 299 ? 6.254 11.625 4.965 1 96.69 299 LEU A C 1
ATOM 2319 O O . LEU A 1 299 ? 7.184 10.828 4.832 1 96.69 299 LEU A O 1
ATOM 2323 N N . ARG A 1 300 ? 5.383 11.781 4.051 1 96.5 300 ARG A N 1
ATOM 2324 C CA . ARG A 1 300 ? 5.27 10.93 2.875 1 96.5 300 ARG A CA 1
ATOM 2325 C C . ARG A 1 300 ? 6.434 11.156 1.917 1 96.5 300 ARG A C 1
ATOM 2327 O O . ARG A 1 300 ? 7.004 10.195 1.39 1 96.5 300 ARG A O 1
ATOM 2334 N N . VAL A 1 301 ? 6.82 12.375 1.695 1 96.62 301 VAL A N 1
ATOM 2335 C CA . VAL A 1 301 ? 7.684 12.648 0.551 1 96.62 301 VAL A CA 1
ATOM 2336 C C . VAL A 1 301 ? 9.133 12.797 1.02 1 96.62 301 VAL A C 1
ATOM 2338 O O . VAL A 1 301 ? 10.062 12.672 0.223 1 96.62 301 VAL A O 1
ATOM 2341 N N . LEU A 1 302 ? 9.312 13.094 2.264 1 97.06 302 LEU A N 1
ATOM 2342 C CA . LEU A 1 302 ? 10.656 13.414 2.723 1 97.06 302 LEU A CA 1
ATOM 2343 C C . LEU A 1 302 ? 11.117 12.422 3.789 1 97.06 302 LEU A C 1
ATOM 2345 O O . LEU A 1 302 ? 12.211 11.867 3.697 1 97.06 302 LEU A O 1
ATOM 2349 N N . ILE A 1 303 ? 10.273 12.094 4.75 1 97.56 303 ILE A N 1
ATOM 2350 C CA . ILE A 1 303 ? 10.711 11.352 5.926 1 97.56 303 ILE A CA 1
ATOM 2351 C C . ILE A 1 303 ? 10.648 9.852 5.645 1 97.56 303 ILE A C 1
ATOM 2353 O O . ILE A 1 303 ? 11.547 9.102 6.027 1 97.56 303 ILE A O 1
ATOM 2357 N N . LEU A 1 304 ? 9.625 9.375 5.008 1 97.06 304 LEU A N 1
ATOM 2358 C CA . LEU A 1 304 ? 9.492 7.949 4.746 1 97.06 304 LEU A CA 1
ATOM 2359 C C . LEU A 1 304 ? 10.68 7.43 3.943 1 97.06 304 LEU A C 1
ATOM 2361 O O . LEU A 1 304 ? 11.242 6.383 4.273 1 97.06 304 LEU A O 1
ATOM 2365 N N . PRO A 1 305 ? 11.148 8.148 2.883 1 97.12 305 PRO A N 1
ATOM 2366 C CA . PRO A 1 305 ? 12.352 7.664 2.193 1 97.12 305 PRO A CA 1
ATOM 2367 C C . PRO A 1 305 ? 13.555 7.551 3.119 1 97.12 305 PRO A C 1
ATOM 2369 O O . PRO A 1 305 ? 14.359 6.629 2.979 1 97.12 305 PRO A O 1
ATOM 2372 N N . LEU A 1 306 ? 13.68 8.477 4.027 1 98.19 306 LEU A N 1
ATOM 2373 C CA . LEU A 1 306 ? 14.766 8.398 4.996 1 98.19 306 LEU A CA 1
ATOM 2374 C C . LEU A 1 306 ? 14.625 7.164 5.879 1 98.19 306 LEU A C 1
ATOM 2376 O O . LEU A 1 306 ? 15.594 6.441 6.109 1 98.19 306 LEU A O 1
ATOM 2380 N N . LEU A 1 307 ? 13.414 6.922 6.371 1 98.25 307 LEU A N 1
ATOM 2381 C CA . LEU A 1 307 ? 13.164 5.758 7.215 1 98.25 307 LEU A CA 1
ATOM 2382 C C . LEU A 1 307 ? 13.445 4.465 6.457 1 98.25 307 LEU A C 1
ATOM 2384 O O . LEU A 1 307 ? 13.953 3.5 7.035 1 98.25 307 LEU A O 1
ATOM 2388 N N . GLU A 1 308 ? 13.125 4.422 5.176 1 97.5 308 GLU A N 1
ATOM 2389 C CA . GLU A 1 308 ? 13.445 3.271 4.336 1 97.5 308 GLU A CA 1
ATOM 2390 C C . GLU A 1 308 ? 14.945 3.016 4.297 1 97.5 308 GLU A C 1
ATOM 2392 O O . GLU A 1 308 ? 15.391 1.875 4.445 1 97.5 308 GLU A O 1
ATOM 2397 N N . ARG A 1 309 ? 15.648 4.059 4.121 1 98.12 309 ARG A N 1
ATOM 2398 C CA . ARG A 1 309 ? 17.109 3.93 4.086 1 98.12 309 ARG A CA 1
ATOM 2399 C C . ARG A 1 309 ? 17.641 3.447 5.43 1 98.12 309 ARG A C 1
ATOM 2401 O O . ARG A 1 309 ? 18.469 2.539 5.48 1 98.12 309 ARG A O 1
ATOM 2408 N N . LEU A 1 310 ? 17.125 4.043 6.492 1 98.19 310 LEU A N 1
ATOM 2409 C CA . LEU A 1 310 ? 17.578 3.674 7.828 1 98.19 310 LEU A CA 1
ATOM 2410 C C . LEU A 1 310 ? 17.219 2.227 8.141 1 98.19 310 LEU A C 1
ATOM 2412 O O . LEU A 1 310 ? 17.844 1.593 8.992 1 98.19 310 LEU A O 1
ATOM 2416 N N . SER A 1 311 ? 16.203 1.714 7.465 1 98.31 311 SER A N 1
ATOM 2417 C CA . SER A 1 311 ? 15.797 0.323 7.613 1 98.31 311 SER A CA 1
ATOM 2418 C C . SER A 1 311 ? 16.641 -0.602 6.742 1 98.31 311 SER A C 1
ATOM 2420 O O . SER A 1 311 ? 16.375 -1.806 6.676 1 98.31 311 SER A O 1
ATOM 2422 N N . LEU A 1 312 ? 17.562 -0.052 5.965 1 98.44 312 LEU A N 1
ATOM 2423 C CA . LEU A 1 312 ? 18.531 -0.766 5.141 1 98.44 312 LEU A CA 1
ATOM 2424 C C . LEU A 1 312 ? 17.875 -1.284 3.863 1 98.44 312 LEU A C 1
ATOM 2426 O O . LEU A 1 312 ? 18.297 -2.303 3.312 1 98.44 312 LEU A O 1
ATOM 2430 N N . ASN A 1 313 ? 16.828 -0.614 3.445 1 97.75 313 ASN A N 1
ATOM 2431 C CA . ASN A 1 313 ? 16.25 -0.865 2.125 1 97.75 313 ASN A CA 1
ATOM 2432 C C . ASN A 1 313 ? 17.109 -0.259 1.021 1 97.75 313 ASN A C 1
ATOM 2434 O O . ASN A 1 313 ? 17.312 0.957 0.976 1 97.75 313 ASN A O 1
ATOM 2438 N N . LYS A 1 314 ? 17.625 -1.099 0.121 1 97.06 314 LYS A N 1
ATOM 2439 C CA . LYS A 1 314 ? 18.484 -0.59 -0.937 1 97.06 314 LYS A CA 1
ATOM 2440 C C . LYS A 1 314 ? 17.719 0.327 -1.885 1 97.06 314 LYS A C 1
ATOM 2442 O O . LYS A 1 314 ? 18.312 1.205 -2.52 1 97.06 314 LYS A O 1
ATOM 2447 N N . ASP A 1 315 ? 16.406 0.108 -1.997 1 95.19 315 ASP A N 1
ATOM 2448 C CA . ASP A 1 315 ? 15.562 0.905 -2.877 1 95.19 315 ASP A CA 1
ATOM 2449 C C . ASP A 1 315 ? 14.75 1.928 -2.082 1 95.19 315 ASP A C 1
ATOM 2451 O O . ASP A 1 315 ? 13.523 1.953 -2.162 1 95.19 315 ASP A O 1
ATOM 2455 N N . PHE A 1 316 ? 15.43 2.91 -1.429 1 96.38 316 PHE A N 1
ATOM 2456 C CA . PHE A 1 316 ? 14.781 3.816 -0.487 1 96.38 316 PHE A CA 1
ATOM 2457 C C . PHE A 1 316 ? 14.344 5.098 -1.184 1 96.38 316 PHE A C 1
ATOM 2459 O O . PHE A 1 316 ? 13.555 5.871 -0.635 1 96.38 316 PHE A O 1
ATOM 2466 N N . LYS A 1 317 ? 14.727 5.383 -2.422 1 94.56 317 LYS A N 1
ATOM 2467 C CA . LYS A 1 317 ? 14.469 6.66 -3.08 1 94.56 317 LYS A CA 1
ATOM 2468 C C . LYS A 1 317 ? 13.031 6.75 -3.564 1 94.56 317 LYS A C 1
ATOM 2470 O O . LYS A 1 317 ? 12.414 5.73 -3.887 1 94.56 317 LYS A O 1
ATOM 2475 N N . LEU A 1 318 ? 12.5 7.996 -3.613 1 91.31 318 LEU A N 1
ATOM 2476 C CA . LEU A 1 318 ? 11.203 8.25 -4.223 1 91.31 318 LEU A CA 1
ATOM 2477 C C . LEU A 1 318 ? 11.195 7.805 -5.684 1 91.31 318 LEU A C 1
ATOM 2479 O O . LEU A 1 318 ? 12.203 7.922 -6.379 1 91.31 318 LEU A O 1
ATOM 2483 N N . LYS A 1 319 ? 10.078 7.277 -6.055 1 87.06 319 LYS A N 1
ATOM 2484 C CA . LYS A 1 319 ? 9.914 6.891 -7.453 1 87.06 319 LYS A CA 1
ATOM 2485 C C . LYS A 1 319 ? 8.727 7.609 -8.086 1 87.06 319 LYS A C 1
ATOM 2487 O O . LYS A 1 319 ? 7.699 6.988 -8.375 1 87.06 319 LYS A O 1
ATOM 2492 N N . PRO A 1 320 ? 8.906 8.93 -8.281 1 90.75 320 PRO A N 1
ATOM 2493 C CA . PRO A 1 320 ? 7.832 9.633 -8.984 1 90.75 320 PRO A CA 1
ATOM 2494 C C . PRO A 1 320 ? 7.676 9.172 -10.43 1 90.75 320 PRO A C 1
ATOM 2496 O O . PRO A 1 320 ? 8.562 8.508 -10.969 1 90.75 320 PRO A O 1
ATOM 2499 N N . PHE A 1 321 ? 6.5 9.398 -10.984 1 87.12 321 PHE A N 1
ATOM 2500 C CA . PHE A 1 321 ? 6.277 9.133 -12.398 1 87.12 321 PHE A CA 1
ATOM 2501 C C . PHE A 1 321 ? 5.633 10.328 -13.086 1 87.12 321 PHE A C 1
ATOM 2503 O O . PHE A 1 321 ? 5.117 11.227 -12.414 1 87.12 321 PHE A O 1
ATOM 2510 N N . LYS A 1 322 ? 5.707 10.383 -14.344 1 88.81 322 LYS A N 1
ATOM 2511 C CA . LYS A 1 322 ? 5.305 11.547 -15.125 1 88.81 322 LYS A CA 1
ATOM 2512 C C . LYS A 1 322 ? 3.811 11.516 -15.43 1 88.81 322 LYS A C 1
ATOM 2514 O O . LYS A 1 322 ? 3.248 10.453 -15.688 1 88.81 322 LYS A O 1
ATOM 2519 N N . ALA A 1 323 ? 3.186 12.586 -15.391 1 91.12 323 ALA A N 1
ATOM 2520 C CA . ALA A 1 323 ? 1.802 12.805 -15.805 1 91.12 323 ALA A CA 1
ATOM 2521 C C . ALA A 1 323 ? 1.625 14.188 -16.422 1 91.12 323 ALA A C 1
ATOM 2523 O O . ALA A 1 323 ? 2.43 15.086 -16.188 1 91.12 323 ALA A O 1
ATOM 2524 N N . GLN A 1 324 ? 0.617 14.305 -17.25 1 93.19 324 GLN A N 1
ATOM 2525 C CA . GLN A 1 324 ? 0.255 15.609 -17.781 1 93.19 324 GLN A CA 1
ATOM 2526 C C . GLN A 1 324 ? -0.678 16.359 -16.828 1 93.19 324 GLN A C 1
ATOM 2528 O O . GLN A 1 324 ? -1.669 15.797 -16.359 1 93.19 324 GLN A O 1
ATOM 2533 N N . ILE A 1 325 ? -0.336 17.547 -16.531 1 96.5 325 ILE A N 1
ATOM 2534 C CA . ILE A 1 325 ? -1.306 18.312 -15.773 1 96.5 325 ILE A CA 1
ATOM 2535 C C . ILE A 1 325 ? -2.49 18.688 -16.672 1 96.5 325 ILE A C 1
ATOM 2537 O O . ILE A 1 325 ? -2.316 18.984 -17.859 1 96.5 325 ILE A O 1
ATOM 2541 N N . ASN A 1 326 ? -3.682 18.703 -16.078 1 95.69 326 ASN A N 1
ATOM 2542 C CA . ASN A 1 326 ? -4.891 18.859 -16.891 1 95.69 326 ASN A CA 1
ATOM 2543 C C . ASN A 1 326 ? -5.047 20.297 -17.375 1 95.69 326 ASN A C 1
ATOM 2545 O O . ASN A 1 326 ? -5.664 20.531 -18.422 1 95.69 326 ASN A O 1
ATOM 2549 N N . ALA A 1 327 ? -4.594 21.281 -16.578 1 95 327 ALA A N 1
ATOM 2550 C CA . ALA A 1 327 ? -4.625 22.703 -16.922 1 95 327 ALA A CA 1
ATOM 2551 C C . ALA A 1 327 ? -3.475 23.453 -16.266 1 95 327 ALA A C 1
ATOM 2553 O O . ALA A 1 327 ? -3.008 23.078 -15.195 1 95 327 ALA A O 1
ATOM 2554 N N . PRO A 1 328 ? -3.102 24.5 -16.969 1 96.25 328 PRO A N 1
ATOM 2555 C CA . PRO A 1 328 ? -2.023 25.281 -16.359 1 96.25 328 PRO A CA 1
ATOM 2556 C C . PRO A 1 328 ? -2.385 25.812 -14.977 1 96.25 328 PRO A C 1
ATOM 2558 O O . PRO A 1 328 ? -3.533 26.188 -14.742 1 96.25 328 PRO A O 1
ATOM 2561 N N . LEU A 1 329 ? -1.396 25.781 -14.102 1 96.69 329 LEU A N 1
ATOM 2562 C CA . LEU A 1 329 ? -1.56 26.25 -12.727 1 96.69 329 LEU A CA 1
ATOM 2563 C C . LEU A 1 329 ? -0.478 27.25 -12.359 1 96.69 329 LEU A C 1
ATOM 2565 O O . LEU A 1 329 ? 0.714 26.969 -12.5 1 96.69 329 LEU A O 1
ATOM 2569 N N . LYS A 1 330 ? -0.869 28.406 -11.922 1 95.75 330 LYS A N 1
ATOM 2570 C CA . LYS A 1 330 ? 0.077 29.422 -11.484 1 95.75 330 LYS A CA 1
ATOM 2571 C C . LYS A 1 330 ? 0.422 29.266 -10.008 1 95.75 330 LYS A C 1
ATOM 2573 O O . LYS A 1 330 ? -0.464 29.062 -9.18 1 95.75 330 LYS A O 1
ATOM 2578 N N . LEU A 1 331 ? 1.694 29.266 -9.797 1 94.38 331 LEU A N 1
ATOM 2579 C CA . LEU A 1 331 ? 2.166 29.188 -8.422 1 94.38 331 LEU A CA 1
ATOM 2580 C C . LEU A 1 331 ? 2.873 30.469 -8.016 1 94.38 331 LEU A C 1
ATOM 2582 O O . LEU A 1 331 ? 3.494 31.141 -8.852 1 94.38 331 LEU A O 1
ATOM 2586 N N . LYS A 1 332 ? 2.75 30.75 -6.758 1 87.19 332 LYS A N 1
ATOM 2587 C CA . LYS A 1 332 ? 3.422 31.922 -6.207 1 87.19 332 LYS A CA 1
ATOM 2588 C C . LYS A 1 332 ? 4.637 31.516 -5.375 1 87.19 332 LYS A C 1
ATOM 2590 O O . LYS A 1 332 ? 4.598 30.516 -4.648 1 87.19 332 LYS A O 1
ATOM 2595 N N . GLY A 1 333 ? 5.707 32.344 -5.512 1 84.88 333 GLY A N 1
ATOM 2596 C CA . GLY A 1 333 ? 6.883 32.125 -4.688 1 84.88 333 GLY A CA 1
ATOM 2597 C C . GLY A 1 333 ? 7.934 31.266 -5.363 1 84.88 333 GLY A C 1
ATOM 2598 O O . GLY A 1 333 ? 7.801 30.922 -6.539 1 84.88 333 GLY A O 1
ATOM 2599 N N . GLU A 1 334 ? 9.047 31 -4.602 1 89.94 334 GLU A N 1
ATOM 2600 C CA . GLU A 1 334 ? 10.211 30.328 -5.18 1 89.94 334 GLU A CA 1
ATOM 2601 C C . GLU A 1 334 ? 10.414 28.953 -4.562 1 89.94 334 GLU A C 1
ATOM 2603 O O . GLU A 1 334 ? 11.352 28.234 -4.93 1 89.94 334 GLU A O 1
ATOM 2608 N N . ARG A 1 335 ? 9.523 28.484 -3.793 1 94.38 335 ARG A N 1
ATOM 2609 C CA . ARG A 1 335 ? 9.695 27.203 -3.109 1 94.38 335 ARG A CA 1
ATOM 2610 C C . ARG A 1 335 ? 9.305 26.047 -4.016 1 94.38 335 ARG A C 1
ATOM 2612 O O . ARG A 1 335 ? 8.57 26.234 -4.988 1 94.38 335 ARG A O 1
ATOM 2619 N N . ALA A 1 336 ? 9.883 24.875 -3.703 1 96.75 336 ALA A N 1
ATOM 2620 C CA . ALA A 1 336 ? 9.297 23.656 -4.258 1 96.75 336 ALA A CA 1
ATOM 2621 C C . ALA A 1 336 ? 7.875 23.438 -3.742 1 96.75 336 ALA A C 1
ATOM 2623 O O . ALA A 1 336 ? 7.574 23.766 -2.59 1 96.75 336 ALA A O 1
ATOM 2624 N N . HIS A 1 337 ? 7.008 22.953 -4.641 1 97.12 337 HIS A N 1
ATOM 2625 C CA . HIS A 1 337 ? 5.613 22.797 -4.242 1 97.12 337 HIS A CA 1
ATOM 2626 C C . HIS A 1 337 ? 5.191 21.328 -4.258 1 97.12 337 HIS A C 1
ATOM 2628 O O . HIS A 1 337 ? 5.566 20.594 -5.168 1 97.12 337 HIS A O 1
ATOM 2634 N N . LEU A 1 338 ? 4.535 20.938 -3.25 1 96.19 338 LEU A N 1
ATOM 2635 C CA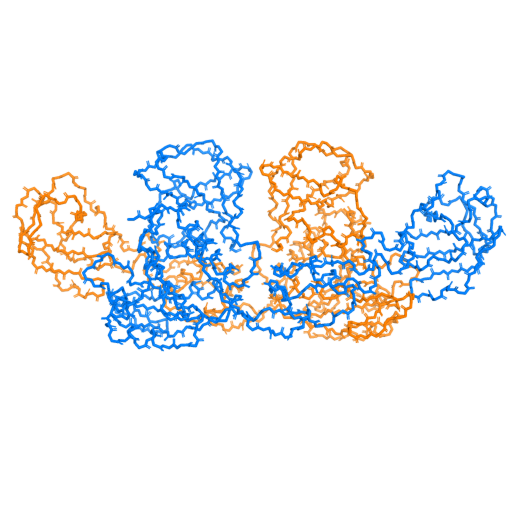 . LEU A 1 338 ? 3.736 19.719 -3.236 1 96.19 338 LEU A CA 1
ATOM 2636 C C . LEU A 1 338 ? 2.268 20.031 -3.5 1 96.19 338 LEU A C 1
ATOM 2638 O O . LEU A 1 338 ? 1.622 20.719 -2.707 1 96.19 338 LEU A O 1
ATOM 2642 N N . ILE A 1 339 ? 1.747 19.5 -4.598 1 96.25 339 ILE A N 1
ATOM 2643 C CA . ILE A 1 339 ? 0.371 19.797 -4.977 1 96.25 339 ILE A CA 1
ATOM 2644 C C . ILE A 1 339 ? -0.474 18.531 -4.906 1 96.25 339 ILE A C 1
ATOM 2646 O O . ILE A 1 339 ? -0.157 17.531 -5.559 1 96.25 339 ILE A O 1
ATOM 2650 N N . LEU A 1 340 ? -1.577 18.625 -4.148 1 96 340 LEU A N 1
ATOM 2651 C CA . LEU A 1 340 ? -2.492 17.5 -4.031 1 96 340 LEU A CA 1
ATOM 2652 C C . LEU A 1 340 ? -3.395 17.406 -5.254 1 96 340 LEU A C 1
ATOM 2654 O O . LEU A 1 340 ? -3.848 18.422 -5.785 1 96 340 LEU A O 1
ATOM 2658 N N . GLY A 1 341 ? -3.623 16.203 -5.668 1 96.31 341 GLY A N 1
ATOM 2659 C CA . GLY A 1 341 ? -4.535 16 -6.781 1 96.31 341 GLY A CA 1
ATOM 2660 C C . GLY A 1 341 ? -4.844 14.539 -7.039 1 96.31 341 GLY A C 1
ATOM 2661 O O . GLY A 1 341 ? -4.633 13.688 -6.168 1 96.31 341 GLY A O 1
ATOM 2662 N N . ASN A 1 342 ? -5.492 14.328 -8.125 1 95.19 342 ASN A N 1
ATOM 2663 C CA . ASN A 1 342 ? -5.867 12.992 -8.562 1 95.19 342 ASN A CA 1
ATOM 2664 C C . ASN A 1 342 ? -5.277 12.664 -9.93 1 95.19 342 ASN A C 1
ATOM 2666 O O . ASN A 1 342 ? -5.168 13.539 -10.789 1 95.19 342 ASN A O 1
ATOM 2670 N N . TYR A 1 343 ? -4.867 11.492 -10.023 1 91.38 343 TYR A N 1
ATOM 2671 C CA . TYR A 1 343 ? -4.41 10.984 -11.312 1 91.38 343 TYR A CA 1
ATOM 2672 C C . TYR A 1 343 ? -5.52 10.219 -12.023 1 91.38 343 TYR A C 1
ATOM 2674 O O . TYR A 1 343 ? -6.051 9.242 -11.492 1 91.38 343 TYR A O 1
ATOM 2682 N N . SER A 1 344 ? -5.891 10.758 -13.148 1 87.31 344 SER A N 1
ATOM 2683 C CA . SER A 1 344 ? -6.93 10.133 -13.953 1 87.31 344 SER A CA 1
ATOM 2684 C C . SER A 1 344 ? -6.684 10.359 -15.445 1 87.31 344 SER A C 1
ATOM 2686 O O . SER A 1 344 ? -6.418 11.484 -15.867 1 87.31 344 SER A O 1
ATOM 2688 N N . ASN A 1 345 ? -6.781 9.32 -16.25 1 80.38 345 ASN A N 1
ATOM 2689 C CA . ASN A 1 345 ? -6.676 9.398 -17.703 1 80.38 345 ASN A CA 1
ATOM 2690 C C . ASN A 1 345 ? -5.41 10.141 -18.141 1 80.38 345 ASN A C 1
ATOM 2692 O O . ASN A 1 345 ? -5.477 11.07 -18.938 1 80.38 345 ASN A O 1
ATOM 2696 N N . HIS A 1 346 ? -4.293 9.859 -17.609 1 79.88 346 HIS A N 1
ATOM 2697 C CA . HIS A 1 346 ? -2.971 10.367 -17.953 1 79.88 346 HIS A CA 1
ATOM 2698 C C . HIS A 1 346 ? -2.801 11.812 -17.484 1 79.88 346 HIS A C 1
ATOM 2700 O O . HIS A 1 346 ? -1.858 12.492 -17.891 1 79.88 346 HIS A O 1
ATOM 2706 N N . GLN A 1 347 ? -3.711 12.156 -16.656 1 91.56 347 GLN A N 1
ATOM 2707 C CA . GLN A 1 347 ? -3.645 13.555 -16.25 1 91.56 347 GLN A CA 1
ATOM 2708 C C . GLN A 1 347 ? -3.637 13.672 -14.727 1 91.56 347 GLN A C 1
ATOM 2710 O O . GLN A 1 347 ? -4.266 12.867 -14.031 1 91.56 347 GLN A O 1
ATOM 2715 N N . PHE A 1 348 ? -2.82 14.57 -14.305 1 95 348 PHE A N 1
ATOM 2716 C CA . PHE A 1 348 ? -2.895 15.031 -12.914 1 95 348 PHE A CA 1
ATOM 2717 C C . PHE A 1 348 ? -3.873 16.188 -12.781 1 95 348 PHE A C 1
ATOM 2719 O O . PHE A 1 348 ? -3.732 17.203 -13.461 1 95 348 PHE A O 1
ATOM 2726 N N . ILE A 1 349 ? -4.902 16.047 -11.969 1 96.94 349 ILE A N 1
ATOM 2727 C CA . ILE A 1 349 ? -5.918 17.062 -11.727 1 96.94 349 ILE A CA 1
ATOM 2728 C C . ILE A 1 349 ? -5.758 17.625 -10.312 1 96.94 349 ILE A C 1
ATOM 2730 O O . ILE A 1 349 ? -6.113 16.969 -9.336 1 96.94 349 ILE A O 1
ATOM 2734 N N . PRO A 1 350 ? -5.238 18.859 -10.195 1 96.75 350 PRO A N 1
ATOM 2735 C CA . PRO A 1 350 ? -5.078 19.438 -8.859 1 96.75 350 PRO A CA 1
ATOM 2736 C C . PRO A 1 350 ? -6.395 19.516 -8.086 1 96.75 350 PRO A C 1
ATOM 2738 O O . PRO A 1 350 ? -7.438 19.828 -8.672 1 96.75 350 PRO A O 1
ATOM 2741 N N . TYR A 1 351 ? -6.328 19.203 -6.84 1 95.25 351 TYR A N 1
ATOM 2742 C CA . TYR A 1 351 ? -7.5 19.312 -5.977 1 95.25 351 TYR A CA 1
ATOM 2743 C C . TYR A 1 351 ? -7.992 20.75 -5.91 1 95.25 351 TYR A C 1
ATOM 2745 O O . TYR A 1 351 ? -7.219 21.672 -5.602 1 95.25 351 TYR A O 1
ATOM 2753 N N . ASN A 1 352 ? -9.258 20.984 -6.238 1 94.5 352 ASN A N 1
ATOM 2754 C CA . ASN A 1 352 ? -9.891 22.297 -6.16 1 94.5 352 ASN A CA 1
ATOM 2755 C C . ASN A 1 352 ? -9.039 23.375 -6.816 1 94.5 352 ASN A C 1
ATOM 2757 O O . ASN A 1 352 ? -8.836 24.453 -6.246 1 94.5 352 ASN A O 1
ATOM 2761 N N . ASN A 1 353 ? -8.484 23.062 -7.918 1 92.62 353 ASN A N 1
ATOM 2762 C CA . ASN A 1 353 ? -7.625 23.984 -8.656 1 92.62 353 ASN A CA 1
ATOM 2763 C C . ASN A 1 353 ? -6.512 24.547 -7.777 1 92.62 353 ASN A C 1
ATOM 2765 O O . ASN A 1 353 ? -6.184 25.734 -7.859 1 92.62 353 ASN A O 1
ATOM 2769 N N . ASN A 1 354 ? -6.039 23.703 -6.906 1 92.81 354 ASN A N 1
ATOM 2770 C CA . ASN A 1 354 ? -4.949 24.016 -5.984 1 92.81 354 ASN A CA 1
ATOM 2771 C C . ASN A 1 354 ? -5.332 25.141 -5.027 1 92.81 354 ASN A C 1
ATOM 2773 O O . ASN A 1 354 ? -4.469 25.906 -4.582 1 92.81 354 ASN A O 1
ATOM 2777 N N . ARG A 1 355 ? -6.637 25.266 -4.758 1 88 355 ARG A N 1
ATOM 2778 C CA . ARG A 1 355 ? -7.133 26.266 -3.812 1 88 355 ARG A CA 1
ATOM 2779 C C . ARG A 1 355 ? -7.52 25.625 -2.488 1 88 355 ARG A C 1
ATOM 2781 O O . ARG A 1 355 ? -8.688 25.281 -2.271 1 88 355 ARG A O 1
ATOM 2788 N N . TYR A 1 356 ? -6.531 25.453 -1.71 1 82.06 356 TYR A N 1
ATOM 2789 C CA . TYR A 1 356 ? -6.707 24.938 -0.351 1 82.06 356 TYR A CA 1
ATOM 2790 C C . TYR A 1 356 ? -5.566 25.406 0.551 1 82.06 356 TYR A C 1
ATOM 2792 O O . TYR A 1 356 ? -4.496 25.781 0.067 1 82.06 356 TYR A O 1
ATOM 2800 N N . ASP A 1 357 ? -5.953 25.438 1.794 1 77.56 357 ASP A N 1
ATOM 2801 C CA . ASP A 1 357 ? -4.934 25.891 2.736 1 77.56 357 ASP A CA 1
ATOM 2802 C C . ASP A 1 357 ? -4.172 24.703 3.332 1 77.56 357 ASP A C 1
ATOM 2804 O O . ASP A 1 357 ? -4.5 23.547 3.062 1 77.56 357 ASP A O 1
ATOM 2808 N N . SER A 1 358 ? -3.061 24.984 4.094 1 72.06 358 SER A N 1
ATOM 2809 C CA . SER A 1 358 ? -2.176 23.984 4.66 1 72.06 358 SER A CA 1
ATOM 2810 C C . SER A 1 358 ? -2.898 23.141 5.703 1 72.06 358 SER A C 1
ATOM 2812 O O . SER A 1 358 ? -2.404 22.078 6.105 1 72.06 358 SER A O 1
ATOM 2814 N N . GLY A 1 359 ? -4.043 23.516 6.086 1 74.31 359 GLY A N 1
ATOM 2815 C CA . GLY A 1 359 ? -4.797 22.75 7.062 1 74.31 359 GLY A CA 1
ATOM 2816 C C . GLY A 1 359 ? -5.938 21.953 6.449 1 74.31 359 GLY A C 1
ATOM 2817 O O . GLY A 1 359 ? -6.715 21.328 7.164 1 74.31 359 GLY A O 1
ATOM 2818 N N . ALA A 1 360 ? -5.945 21.953 5.141 1 82.25 360 ALA A N 1
ATOM 2819 C CA . ALA A 1 360 ? -7.078 21.344 4.441 1 82.25 360 ALA A CA 1
ATOM 2820 C C . ALA A 1 360 ? -6.984 19.828 4.457 1 82.25 360 ALA A C 1
ATOM 2822 O O . ALA A 1 360 ? -6.809 19.188 3.41 1 82.25 360 ALA A O 1
ATOM 2823 N N . ILE A 1 361 ? -7.195 19.234 5.605 1 88 361 ILE A N 1
ATOM 2824 C CA . ILE A 1 361 ? -7.086 17.797 5.777 1 88 361 ILE A CA 1
ATOM 2825 C C . ILE A 1 361 ? -8.164 17.094 4.957 1 88 361 ILE A C 1
ATOM 2827 O O . ILE A 1 361 ? -8.039 15.906 4.629 1 88 361 ILE A O 1
ATOM 2831 N N . GLN A 1 362 ? -9.234 17.859 4.582 1 90.69 362 GLN A N 1
ATOM 2832 C CA . GLN A 1 362 ? -10.281 17.297 3.73 1 90.69 362 GLN A CA 1
ATOM 2833 C C . GLN A 1 362 ? -9.727 16.922 2.357 1 90.69 362 GLN A C 1
ATOM 2835 O O . GLN A 1 362 ? -10.188 15.961 1.743 1 90.69 362 GLN A O 1
ATOM 2840 N N . ALA A 1 363 ? -8.789 17.688 1.933 1 91.88 363 ALA A N 1
ATOM 2841 C CA . ALA A 1 363 ? -8.164 17.406 0.64 1 91.88 363 ALA A CA 1
ATOM 2842 C C . ALA A 1 363 ? -7.48 16.031 0.649 1 91.88 363 ALA A C 1
ATOM 2844 O O . ALA A 1 363 ? -7.598 15.266 -0.308 1 91.88 363 ALA A O 1
ATOM 2845 N N . LEU A 1 364 ? -6.852 15.703 1.747 1 92.19 364 LEU A N 1
ATOM 2846 C CA . LEU A 1 364 ? -6.113 14.453 1.86 1 92.19 364 LEU A CA 1
ATOM 2847 C C . LEU A 1 364 ? -7.051 13.258 1.727 1 92.19 364 LEU A C 1
ATOM 2849 O O . LEU A 1 364 ? -6.656 12.203 1.218 1 92.19 364 LEU A O 1
ATOM 2853 N N . ALA A 1 365 ? -8.25 13.438 2.17 1 93.56 365 ALA A N 1
ATOM 2854 C CA . ALA A 1 365 ? -9.219 12.352 2.131 1 93.56 365 ALA A CA 1
ATOM 2855 C C . ALA A 1 365 ? -9.734 12.125 0.711 1 93.56 365 ALA A C 1
ATOM 2857 O O . ALA A 1 365 ? -10.344 11.086 0.422 1 93.56 365 ALA A O 1
ATOM 2858 N N . ARG A 1 366 ? -9.414 13.062 -0.202 1 93.5 366 ARG A N 1
ATOM 2859 C CA . ARG A 1 366 ? -10.078 13.039 -1.498 1 93.5 366 ARG A CA 1
ATOM 2860 C C . ARG A 1 366 ? -9.07 12.875 -2.631 1 93.5 366 ARG A C 1
ATOM 2862 O O . ARG A 1 366 ? -9.461 12.766 -3.799 1 93.5 366 ARG A O 1
ATOM 2869 N N . VAL A 1 367 ? -7.848 12.867 -2.328 1 94.25 367 VAL A N 1
ATOM 2870 C CA . VAL A 1 367 ? -6.84 12.836 -3.385 1 94.25 367 VAL A CA 1
ATOM 2871 C C . VAL A 1 367 ? -6.066 11.516 -3.326 1 94.25 367 VAL A C 1
ATOM 2873 O O . VAL A 1 367 ? -6.078 10.828 -2.301 1 94.25 367 VAL A O 1
ATOM 2876 N N . ASP A 1 368 ? -5.371 11.211 -4.438 1 92.88 368 ASP A N 1
ATOM 2877 C CA . ASP A 1 368 ? -4.617 9.961 -4.469 1 92.88 368 ASP A CA 1
ATOM 2878 C C . ASP A 1 368 ? -3.172 10.203 -4.898 1 92.88 368 ASP A C 1
ATOM 2880 O O . ASP A 1 368 ? -2.377 9.266 -4.984 1 92.88 368 ASP A O 1
ATOM 2884 N N . SER A 1 369 ? -2.871 11.5 -5.172 1 94.5 369 SER A N 1
ATOM 2885 C CA . SER A 1 369 ? -1.543 11.766 -5.715 1 94.5 369 SER A CA 1
ATOM 2886 C C . SER A 1 369 ? -1.025 13.125 -5.273 1 94.5 369 SER A C 1
ATOM 2888 O O . SER A 1 369 ? -1.799 13.977 -4.824 1 94.5 369 SER A O 1
ATOM 2890 N N . ILE A 1 370 ? 0.29 13.297 -5.324 1 96.62 370 ILE A N 1
ATOM 2891 C CA . ILE A 1 370 ? 1.013 14.523 -5.031 1 96.62 370 ILE A CA 1
ATOM 2892 C C . ILE A 1 370 ? 1.905 14.898 -6.215 1 96.62 370 ILE A C 1
ATOM 2894 O O . ILE A 1 370 ? 2.658 14.062 -6.715 1 96.62 370 ILE A O 1
ATOM 2898 N N . ALA A 1 371 ? 1.803 16.062 -6.711 1 96.81 371 ALA A N 1
ATOM 2899 C CA . ALA A 1 371 ? 2.738 16.562 -7.707 1 96.81 371 ALA A CA 1
ATOM 2900 C C . ALA A 1 371 ? 3.945 17.219 -7.043 1 96.81 371 ALA A C 1
ATOM 2902 O O . ALA A 1 371 ? 3.797 18 -6.094 1 96.81 371 ALA A O 1
ATOM 2903 N N . LEU A 1 372 ? 5.113 16.891 -7.512 1 97 372 LEU A N 1
ATOM 2904 C CA . LEU A 1 372 ? 6.359 17.516 -7.07 1 97 372 LEU A CA 1
ATOM 2905 C C . LEU A 1 372 ? 6.816 18.578 -8.055 1 97 372 LEU A C 1
ATOM 2907 O O . LEU A 1 372 ? 7.277 18.266 -9.148 1 97 372 LEU A O 1
ATOM 2911 N N . ILE A 1 373 ? 6.699 19.797 -7.656 1 97.81 373 ILE A N 1
ATOM 2912 C CA . ILE A 1 373 ? 7.066 20.906 -8.531 1 97.81 373 ILE A CA 1
ATOM 2913 C C . ILE A 1 373 ? 8.367 21.547 -8.039 1 97.81 373 ILE A C 1
ATOM 2915 O O . ILE A 1 373 ? 8.484 21.891 -6.863 1 97.81 373 ILE A O 1
ATOM 2919 N N . ASP A 1 374 ? 9.266 21.781 -8.875 1 96.38 374 ASP A N 1
ATOM 2920 C CA . ASP A 1 374 ? 10.602 22.266 -8.516 1 96.38 374 ASP A CA 1
ATOM 2921 C C . ASP A 1 374 ? 10.562 23.719 -8.07 1 96.38 374 ASP A C 1
ATOM 2923 O O . ASP A 1 374 ? 9.602 24.438 -8.367 1 96.38 374 ASP A O 1
ATOM 2927 N N . GLU A 1 375 ? 11.617 24.047 -7.352 1 96.31 375 GLU A N 1
ATOM 2928 C CA . GLU A 1 375 ? 11.82 25.453 -6.965 1 96.31 375 GLU A CA 1
ATOM 2929 C C . GLU A 1 375 ? 11.875 26.359 -8.188 1 96.31 375 GLU A C 1
ATOM 2931 O O . GLU A 1 375 ? 12.414 25.984 -9.227 1 96.31 375 GLU A O 1
ATOM 2936 N N . GLY A 1 376 ? 11.242 27.516 -8.055 1 94.56 376 GLY A N 1
ATOM 2937 C CA . GLY A 1 376 ? 11.344 28.547 -9.07 1 94.56 376 GLY A CA 1
ATOM 2938 C C . GLY A 1 376 ? 10.289 28.422 -10.156 1 94.56 376 GLY A C 1
ATOM 2939 O O . GLY A 1 376 ? 10.164 29.312 -11.008 1 94.56 376 GLY A O 1
ATOM 2940 N N . VAL A 1 377 ? 9.539 27.328 -10.164 1 95.25 377 VAL A N 1
ATOM 2941 C CA . VAL A 1 377 ? 8.5 27.172 -11.172 1 95.25 377 VAL A CA 1
ATOM 2942 C C . VAL A 1 377 ? 7.301 28.047 -10.828 1 95.25 377 VAL A C 1
ATOM 2944 O O . VAL A 1 377 ? 6.727 27.922 -9.742 1 95.25 377 VAL A O 1
ATOM 2947 N N . ARG A 1 378 ? 6.863 28.906 -11.75 1 95.19 378 ARG A N 1
ATOM 2948 C CA . ARG A 1 378 ? 5.754 29.812 -11.508 1 95.19 378 ARG A CA 1
ATOM 2949 C C . ARG A 1 378 ? 4.508 29.391 -12.273 1 95.19 378 ARG A C 1
ATOM 2951 O O . ARG A 1 378 ? 3.387 29.719 -11.883 1 95.19 378 ARG A O 1
ATOM 2958 N N . LEU A 1 379 ? 4.832 28.734 -13.359 1 96.69 379 LEU A N 1
ATOM 2959 C CA . LEU A 1 379 ? 3.748 28.188 -14.18 1 96.69 379 LEU A CA 1
ATOM 2960 C C . LEU A 1 379 ? 3.924 26.688 -14.398 1 96.69 379 LEU A C 1
ATOM 2962 O O . LEU A 1 379 ? 4.883 26.266 -15.047 1 96.69 379 LEU A O 1
ATOM 2966 N N . VAL A 1 380 ? 3.02 25.922 -13.836 1 96.5 380 VAL A N 1
ATOM 2967 C CA . VAL A 1 380 ? 3.029 24.484 -14 1 96.5 380 VAL A CA 1
ATOM 2968 C C . VAL A 1 380 ? 2.217 24.094 -15.234 1 96.5 380 VAL A C 1
ATOM 2970 O O . VAL A 1 380 ? 1.019 24.375 -15.312 1 96.5 380 VAL A O 1
ATOM 2973 N N . GLN A 1 381 ? 2.857 23.547 -16.156 1 96.31 381 GLN A N 1
ATOM 2974 C CA . GLN A 1 381 ? 2.195 23.125 -17.391 1 96.31 381 GLN A CA 1
ATOM 2975 C C . GLN A 1 381 ? 2.9 21.906 -18 1 96.31 381 GLN A C 1
ATOM 2977 O O . GLN A 1 381 ? 4.051 21.625 -17.672 1 96.31 381 GLN A O 1
ATOM 2982 N N . GLY A 1 382 ? 2.182 21.234 -18.781 1 94.75 382 GLY A N 1
ATOM 2983 C CA . GLY A 1 382 ? 2.76 20.094 -19.469 1 94.75 382 GLY A CA 1
ATOM 2984 C C . GLY A 1 382 ? 3.016 18.906 -18.547 1 94.75 382 GLY A C 1
ATOM 2985 O O . GLY A 1 382 ? 2.176 18.562 -17.719 1 94.75 382 GLY A O 1
ATOM 2986 N N . GLU A 1 383 ? 4.121 18.234 -18.75 1 93.62 383 GLU A N 1
ATOM 2987 C CA . GLU A 1 383 ? 4.469 17.031 -18.016 1 93.62 383 GLU A CA 1
ATOM 2988 C C . GLU A 1 383 ? 5.09 17.375 -16.656 1 93.62 383 GLU A C 1
ATOM 2990 O O . GLU A 1 383 ? 5.977 18.219 -16.578 1 93.62 383 GLU A O 1
ATOM 2995 N N . ILE A 1 384 ? 4.59 16.719 -15.664 1 95 384 ILE A N 1
ATOM 2996 C CA . ILE A 1 384 ? 5.098 16.938 -14.312 1 95 384 ILE A CA 1
ATOM 2997 C C . ILE A 1 384 ? 5.355 15.586 -13.641 1 95 384 ILE A C 1
ATOM 2999 O O . ILE A 1 384 ? 4.902 14.547 -14.125 1 95 384 ILE A O 1
ATOM 3003 N N . GLU A 1 385 ? 6.109 15.656 -12.516 1 93.62 385 GLU A N 1
ATOM 3004 C CA . GLU A 1 385 ? 6.355 14.461 -11.703 1 93.62 385 GLU A CA 1
ATOM 3005 C C . GLU A 1 385 ? 5.328 14.336 -10.586 1 93.62 385 GLU A C 1
ATOM 3007 O O . GLU A 1 385 ? 5.055 15.312 -9.875 1 93.62 385 GLU A O 1
ATOM 3012 N N . ILE A 1 386 ? 4.734 13.164 -10.5 1 94.06 386 ILE A N 1
ATOM 3013 C CA . ILE A 1 386 ? 3.752 12.961 -9.438 1 94.06 386 ILE A CA 1
ATOM 3014 C C . ILE A 1 386 ? 4.082 11.68 -8.672 1 94.06 386 ILE A C 1
ATOM 3016 O O . ILE A 1 386 ? 4.824 10.828 -9.156 1 94.06 386 ILE A O 1
ATOM 3020 N N . LEU A 1 387 ? 3.646 11.641 -7.422 1 92.88 387 LEU A N 1
ATOM 3021 C CA . LEU A 1 387 ? 3.727 10.484 -6.527 1 92.88 387 LEU A CA 1
ATOM 3022 C C . LEU A 1 387 ? 2.336 10.062 -6.066 1 92.88 387 LEU A C 1
ATOM 3024 O O . LEU A 1 387 ? 1.461 10.906 -5.859 1 92.88 387 LEU A O 1
ATOM 3028 N N . ARG A 1 388 ? 2.158 8.742 -5.988 1 87.81 388 ARG A N 1
ATOM 3029 C CA . ARG A 1 388 ? 0.935 8.297 -5.332 1 87.81 388 ARG A CA 1
ATOM 3030 C C . ARG A 1 388 ? 0.982 8.578 -3.832 1 87.81 388 ARG A C 1
ATOM 3032 O O . ARG A 1 388 ? 2.023 8.406 -3.197 1 87.81 388 ARG A O 1
ATOM 3039 N N . PHE A 1 389 ? 0.052 9.164 -3.229 1 82.38 389 PHE A N 1
ATOM 3040 C CA . PHE A 1 389 ? -0.002 9.359 -1.784 1 82.38 389 PHE A CA 1
ATOM 3041 C C . PHE A 1 389 ? -0.346 8.055 -1.073 1 82.38 389 PHE A C 1
ATOM 3043 O O . PHE A 1 389 ? 0.143 7.797 0.028 1 82.38 389 PHE A O 1
ATOM 3050 N N . GLU A 1 390 ? -0.332 6.844 -1.66 1 65.12 390 GLU A N 1
ATOM 3051 C CA . GLU A 1 390 ? -0.653 5.496 -1.201 1 65.12 390 GLU A CA 1
ATOM 3052 C C . GLU A 1 390 ? -1.77 5.52 -0.161 1 65.12 390 GLU A C 1
ATOM 3054 O O . GLU A 1 390 ? -1.518 5.758 1.022 1 65.12 390 GLU A O 1
ATOM 3059 N N . ASN A 1 391 ? -3.031 5.977 -0.469 1 55.56 391 ASN A N 1
ATOM 3060 C CA . ASN A 1 391 ? -4.207 5.945 0.394 1 55.56 391 ASN A CA 1
ATOM 3061 C C . ASN A 1 391 ? -4.773 4.535 0.52 1 55.56 391 ASN A C 1
ATOM 3063 O O . ASN A 1 391 ? -4.688 3.742 -0.418 1 55.56 391 ASN A O 1
ATOM 3067 N N . MET B 1 1 ? -17.609 -21.109 -19.984 1 90.75 1 MET B N 1
ATOM 3068 C CA . MET B 1 1 ? -16.594 -20.156 -19.516 1 90.75 1 MET B CA 1
ATOM 3069 C C . MET B 1 1 ? -17.078 -18.719 -19.672 1 90.75 1 MET B C 1
ATOM 3071 O O . MET B 1 1 ? -17.641 -18.359 -20.719 1 90.75 1 MET B O 1
ATOM 3075 N N . ILE B 1 2 ? -16.969 -17.922 -18.656 1 96.12 2 ILE B N 1
ATOM 3076 C CA . ILE B 1 2 ? -17.469 -16.547 -18.719 1 96.12 2 ILE B CA 1
ATOM 3077 C C . ILE B 1 2 ? -16.297 -15.594 -19 1 96.12 2 ILE B C 1
ATOM 3079 O O . ILE B 1 2 ? -15.141 -15.953 -18.812 1 96.12 2 ILE B O 1
ATOM 3083 N N . SER B 1 3 ? -16.625 -14.398 -19.484 1 97.06 3 SER B N 1
ATOM 3084 C CA . SER B 1 3 ? -15.594 -13.398 -19.734 1 97.06 3 SER B CA 1
ATOM 3085 C C . SER B 1 3 ? -15.117 -12.766 -18.422 1 97.06 3 SER B C 1
ATOM 3087 O O . SER B 1 3 ? -15.789 -12.875 -17.391 1 97.06 3 SER B O 1
ATOM 3089 N N . PHE B 1 4 ? -13.969 -12.117 -18.516 1 96.81 4 PHE B N 1
ATOM 3090 C CA . PHE B 1 4 ? -13.43 -11.398 -17.359 1 96.81 4 PHE B CA 1
ATOM 3091 C C . PHE B 1 4 ? -14.391 -10.312 -16.891 1 96.81 4 PHE B C 1
ATOM 3093 O O . PHE B 1 4 ? -14.656 -10.188 -15.695 1 96.81 4 PHE B O 1
ATOM 3100 N N . LYS B 1 5 ? -14.945 -9.578 -17.797 1 96.25 5 LYS B N 1
ATOM 3101 C CA . LYS B 1 5 ? -15.883 -8.508 -17.484 1 96.25 5 LYS B CA 1
ATOM 3102 C C . LYS B 1 5 ? -17.172 -9.055 -16.875 1 96.25 5 LYS B C 1
ATOM 3104 O O . LYS B 1 5 ? -17.719 -8.453 -15.945 1 96.25 5 LYS B O 1
ATOM 3109 N N . GLU B 1 6 ? -17.594 -10.172 -17.422 1 97.56 6 GLU B N 1
ATOM 3110 C CA . GLU B 1 6 ? -18.781 -10.805 -16.859 1 97.56 6 GLU B CA 1
ATOM 3111 C C . GLU B 1 6 ? -18.531 -11.258 -15.422 1 97.56 6 GLU B C 1
ATOM 3113 O O . GLU B 1 6 ? -19.422 -11.148 -14.57 1 97.56 6 GLU B O 1
ATOM 3118 N N . ALA B 1 7 ? -17.344 -11.789 -15.164 1 97.94 7 ALA B N 1
ATOM 3119 C CA . ALA B 1 7 ? -16.984 -12.195 -13.805 1 97.94 7 ALA B CA 1
ATOM 3120 C C . ALA B 1 7 ? -17.078 -11.016 -12.836 1 97.94 7 ALA B C 1
ATOM 3122 O O . ALA B 1 7 ? -17.672 -11.141 -11.758 1 97.94 7 ALA B O 1
ATOM 3123 N N . LEU B 1 8 ? -16.594 -9.875 -13.227 1 96.88 8 LEU B N 1
ATOM 3124 C CA . LEU B 1 8 ? -16.625 -8.68 -12.391 1 96.88 8 LEU B CA 1
ATOM 3125 C C . LEU B 1 8 ? -18.078 -8.227 -12.172 1 96.88 8 LEU B C 1
ATOM 3127 O O . LEU B 1 8 ? -18.422 -7.758 -11.086 1 96.88 8 LEU B O 1
ATOM 3131 N N . LYS B 1 9 ? -18.875 -8.312 -13.211 1 97.19 9 LYS B N 1
ATOM 3132 C CA . LYS B 1 9 ? -20.281 -7.965 -13.086 1 97.19 9 LYS B CA 1
ATOM 3133 C C . LYS B 1 9 ? -20.984 -8.875 -12.086 1 97.19 9 LYS B C 1
ATOM 3135 O O . LYS B 1 9 ? -21.797 -8.414 -11.273 1 97.19 9 LYS B O 1
ATOM 3140 N N . ILE B 1 10 ? -20.672 -10.133 -12.172 1 97.75 10 ILE B N 1
ATOM 3141 C CA . ILE B 1 10 ? -21.234 -11.102 -11.234 1 97.75 10 ILE B CA 1
ATOM 3142 C C . ILE B 1 10 ? -20.844 -10.711 -9.805 1 97.75 10 ILE B C 1
ATOM 3144 O O . ILE B 1 10 ? -21.688 -10.727 -8.906 1 97.75 10 ILE B O 1
ATOM 3148 N N . HIS B 1 11 ? -19.562 -10.375 -9.609 1 97.69 11 HIS B N 1
ATOM 3149 C CA . HIS B 1 11 ? -19.094 -9.945 -8.289 1 97.69 11 HIS B CA 1
ATOM 3150 C C . HIS B 1 11 ? -19.969 -8.828 -7.734 1 97.69 11 HIS B C 1
ATOM 3152 O O . HIS B 1 11 ? -20.312 -8.828 -6.551 1 97.69 11 HIS B O 1
ATOM 3158 N N . SER B 1 12 ? -20.328 -7.895 -8.562 1 96.62 12 SER B N 1
ATOM 3159 C CA . SER B 1 12 ? -21.078 -6.715 -8.156 1 96.62 12 SER B CA 1
ATOM 3160 C C . SER B 1 12 ? -22.516 -7.078 -7.77 1 96.62 12 SER B C 1
ATOM 3162 O O . SER B 1 12 ? -23.188 -6.312 -7.082 1 96.62 12 SER B O 1
ATOM 3164 N N . SER B 1 13 ? -23 -8.273 -8.148 1 95.75 13 SER B N 1
ATOM 3165 C CA . SER B 1 13 ? -24.391 -8.648 -7.957 1 95.75 13 SER B CA 1
ATOM 3166 C C . SER B 1 13 ? -24.547 -9.664 -6.832 1 95.75 13 SER B C 1
ATOM 3168 O O . SER B 1 13 ? -25.656 -9.984 -6.414 1 95.75 13 SER B O 1
ATOM 3170 N N . ILE B 1 14 ? -23.484 -10.164 -6.332 1 95.62 14 ILE B N 1
ATOM 3171 C CA . ILE B 1 14 ? -23.531 -11.156 -5.266 1 95.62 14 ILE B CA 1
ATOM 3172 C C . ILE B 1 14 ? -24.141 -10.539 -4.012 1 95.62 14 ILE B C 1
ATOM 3174 O O . ILE B 1 14 ? -23.75 -9.438 -3.602 1 95.62 14 ILE B O 1
ATOM 3178 N N . PRO B 1 15 ? -25.078 -11.219 -3.379 1 94.06 15 PRO B N 1
ATOM 3179 C CA . PRO B 1 15 ? -25.656 -10.695 -2.137 1 94.06 15 PRO B CA 1
ATOM 3180 C C . PRO B 1 15 ? -24.625 -10.562 -1.02 1 94.06 15 PRO B C 1
ATOM 3182 O O . PRO B 1 15 ? -23.797 -11.453 -0.827 1 94.06 15 PRO B O 1
ATOM 3185 N N . ILE B 1 16 ? -24.719 -9.492 -0.363 1 93.94 16 ILE B N 1
ATOM 3186 C CA . ILE B 1 16 ? -23.766 -9.195 0.706 1 93.94 16 ILE B CA 1
ATOM 3187 C C . ILE B 1 16 ? -24.375 -9.562 2.057 1 93.94 16 ILE B C 1
ATOM 3189 O O . ILE B 1 16 ? -25.547 -9.266 2.312 1 93.94 16 ILE B O 1
ATOM 3193 N N . LYS B 1 17 ? -23.609 -10.18 2.865 1 92.62 17 LYS B N 1
ATOM 3194 C CA . LYS B 1 17 ? -24.016 -10.469 4.242 1 92.62 17 LYS B CA 1
ATOM 3195 C C . LYS B 1 17 ? -23.562 -9.359 5.188 1 92.62 17 LYS B C 1
ATOM 3197 O O . LYS B 1 17 ? -22.484 -8.789 5.02 1 92.62 17 LYS B O 1
ATOM 3202 N N . PRO B 1 18 ? -24.422 -9.07 6.152 1 94.19 18 PRO B N 1
ATOM 3203 C CA . PRO B 1 18 ? -23.969 -8.109 7.164 1 94.19 18 PRO B CA 1
ATOM 3204 C C . PRO B 1 18 ? -22.766 -8.609 7.961 1 94.19 18 PRO B C 1
ATOM 3206 O O . PRO B 1 18 ? -22.641 -9.812 8.195 1 94.19 18 PRO B O 1
ATOM 3209 N N . LEU B 1 19 ? -21.922 -7.734 8.266 1 97.81 19 LEU B N 1
ATOM 3210 C CA . LEU B 1 19 ? -20.781 -8.031 9.125 1 97.81 19 LEU B CA 1
ATOM 3211 C C . LEU B 1 19 ? -20.938 -7.395 10.5 1 97.81 19 LEU B C 1
ATOM 3213 O O . LEU B 1 19 ? -21.531 -6.312 10.617 1 97.81 19 LEU B O 1
ATOM 3217 N N . GLU B 1 20 ? -20.469 -8.086 11.477 1 98.38 20 GLU B N 1
ATOM 3218 C CA . GLU B 1 20 ? -20.484 -7.527 12.828 1 98.38 20 GLU B CA 1
ATOM 3219 C C . GLU B 1 20 ? -19.625 -6.27 12.906 1 98.38 20 GLU B C 1
ATOM 3221 O O . GLU B 1 20 ? -18.734 -6.059 12.07 1 98.38 20 GLU B O 1
ATOM 3226 N N . ILE B 1 21 ? -19.984 -5.449 13.875 1 98.56 21 ILE B N 1
ATOM 3227 C CA . ILE B 1 21 ? -19.297 -4.184 14.117 1 98.56 21 ILE B CA 1
ATOM 3228 C C . ILE B 1 21 ? -18.375 -4.32 15.328 1 98.56 21 ILE B C 1
ATOM 3230 O O . ILE B 1 21 ? -18.734 -4.965 16.328 1 98.56 21 ILE B O 1
ATOM 3234 N N . GLU B 1 22 ? -17.188 -3.801 15.156 1 98.62 22 GLU B N 1
ATOM 3235 C CA . GLU B 1 22 ? -16.266 -3.752 16.297 1 98.62 22 GLU B CA 1
ATOM 3236 C C . GLU B 1 22 ? -15.75 -2.334 16.516 1 98.62 22 GLU B C 1
ATOM 3238 O O . GLU B 1 22 ? -15.695 -1.527 15.586 1 98.62 22 GLU B O 1
ATOM 3243 N N . VAL B 1 23 ? -15.414 -2.023 17.797 1 98.75 23 VAL B N 1
ATOM 3244 C CA . VAL B 1 23 ? -14.805 -0.75 18.172 1 98.75 23 VAL B CA 1
ATOM 3245 C C . VAL B 1 23 ? -13.281 -0.863 18.078 1 98.75 23 VAL B C 1
ATOM 3247 O O . VAL B 1 23 ? -12.688 -1.766 18.672 1 98.75 23 VAL B O 1
ATOM 3250 N N . ILE B 1 24 ? -12.711 -0.009 17.312 1 98.69 24 ILE B N 1
ATOM 3251 C CA . ILE B 1 24 ? -11.266 -0.071 17.141 1 98.69 24 ILE B CA 1
ATOM 3252 C C . ILE B 1 24 ? -10.648 1.285 17.469 1 98.69 24 ILE B C 1
ATOM 3254 O O . ILE B 1 24 ? -11.32 2.314 17.406 1 98.69 24 ILE B O 1
ATOM 3258 N N . SER B 1 25 ? -9.359 1.24 17.875 1 98.69 25 SER B N 1
ATOM 3259 C CA . SER B 1 25 ? -8.602 2.473 18.094 1 98.69 25 SER B CA 1
ATOM 3260 C C . SER B 1 25 ? -8.375 3.215 16.781 1 98.69 25 SER B C 1
ATOM 3262 O O . SER B 1 25 ? -8.078 2.596 15.75 1 98.69 2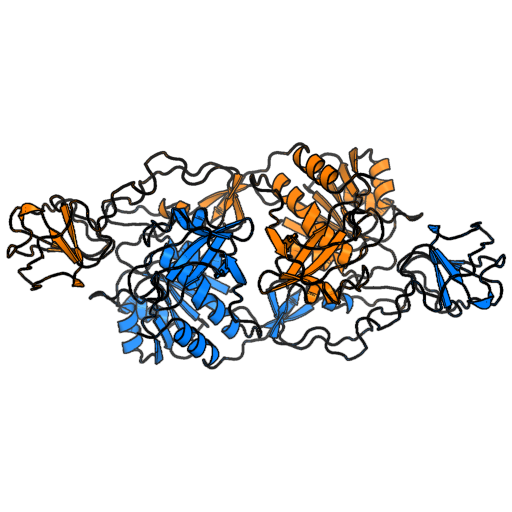5 SER B O 1
ATOM 3264 N N . LEU B 1 26 ? -8.5 4.512 16.781 1 98.62 26 LEU B N 1
ATOM 3265 C CA . LEU B 1 26 ? -8.219 5.305 15.594 1 98.62 26 LEU B CA 1
ATOM 3266 C C . LEU B 1 26 ? -6.758 5.18 15.188 1 98.62 26 LEU B C 1
ATOM 3268 O O . LEU B 1 26 ? -6.418 5.332 14.016 1 98.62 26 LEU B O 1
ATOM 3272 N N . PHE B 1 27 ? -5.871 4.773 16.109 1 98 27 PHE B N 1
ATOM 3273 C CA . PHE B 1 27 ? -4.449 4.598 15.836 1 98 27 PHE B CA 1
ATOM 3274 C C . PHE B 1 27 ? -4.215 3.35 14.992 1 98 27 PHE B C 1
ATOM 3276 O O . PHE B 1 27 ? -3.133 3.172 14.43 1 98 27 PHE B O 1
ATOM 3283 N N . GLU B 1 28 ? -5.164 2.492 14.859 1 96.81 28 GLU B N 1
ATOM 3284 C CA . GLU B 1 28 ? -5.039 1.252 14.102 1 96.81 28 GLU B CA 1
ATOM 3285 C C . GLU B 1 28 ? -6.16 1.118 13.078 1 96.81 28 GLU B C 1
ATOM 3287 O O . GLU B 1 28 ? -6.688 0.024 12.859 1 96.81 28 GLU B O 1
ATOM 3292 N N . SER B 1 29 ? -6.473 2.221 12.5 1 98.06 29 SER B N 1
ATOM 3293 C CA . SER B 1 29 ? -7.727 2.211 11.758 1 98.06 29 SER B CA 1
ATOM 3294 C C . SER B 1 29 ? -7.477 2.266 10.25 1 98.06 29 SER B C 1
ATOM 3296 O O . SER B 1 29 ? -8.398 2.096 9.461 1 98.06 29 SER B O 1
ATOM 3298 N N . ILE B 1 30 ? -6.246 2.471 9.805 1 97.38 30 ILE B N 1
ATOM 3299 C CA . ILE B 1 30 ? -5.961 2.613 8.383 1 97.38 30 ILE B CA 1
ATOM 3300 C C . ILE B 1 30 ? -6.43 1.37 7.633 1 97.38 30 ILE B C 1
ATOM 3302 O O . ILE B 1 30 ? -6.164 0.244 8.055 1 97.38 30 ILE B O 1
ATOM 3306 N N . GLY B 1 31 ? -7.152 1.597 6.578 1 96.69 31 GLY B N 1
ATOM 3307 C CA . GLY B 1 31 ? -7.586 0.519 5.703 1 96.69 31 GLY B CA 1
ATOM 3308 C C . GLY B 1 31 ? -8.836 -0.188 6.195 1 96.69 31 GLY B C 1
ATOM 3309 O O . GLY B 1 31 ? -9.391 -1.034 5.496 1 96.69 31 GLY B O 1
ATOM 3310 N N . ARG B 1 32 ? -9.297 0.121 7.414 1 98.25 32 ARG B N 1
ATOM 3311 C CA . ARG B 1 32 ? -10.539 -0.458 7.93 1 98.25 32 ARG B CA 1
ATOM 3312 C C . ARG B 1 32 ? -11.758 0.183 7.277 1 98.25 32 ARG B C 1
ATOM 3314 O O . ARG B 1 32 ? -11.664 1.285 6.73 1 98.25 32 ARG B O 1
ATOM 3321 N N . ILE B 1 33 ? -12.836 -0.522 7.238 1 98.62 33 ILE B N 1
ATOM 3322 C CA . ILE B 1 33 ? -14.062 -0.014 6.633 1 98.62 33 ILE B CA 1
ATOM 3323 C C . ILE B 1 33 ? -14.992 0.512 7.719 1 98.62 33 ILE B C 1
ATOM 3325 O O . ILE B 1 33 ? -15.344 -0.216 8.648 1 98.62 33 ILE B O 1
ATOM 3329 N N . LEU B 1 34 ? -15.359 1.75 7.586 1 98.75 34 LEU B N 1
ATOM 3330 C CA . LEU B 1 34 ? -16.188 2.439 8.578 1 98.75 34 LEU B CA 1
ATOM 3331 C C . LEU B 1 34 ? -17.578 1.845 8.625 1 98.75 34 LEU B C 1
ATOM 3333 O O . LEU B 1 34 ? -18.203 1.625 7.578 1 98.75 34 LEU B O 1
ATOM 3337 N N . ALA B 1 35 ? -18.172 1.602 9.852 1 98.75 35 ALA B N 1
ATOM 3338 C CA . ALA B 1 35 ? -19.453 0.91 10.008 1 98.75 35 ALA B CA 1
ATOM 3339 C C . ALA B 1 35 ? -20.594 1.9 10.25 1 98.75 35 ALA B C 1
ATOM 3341 O O . ALA B 1 35 ? -21.766 1.513 10.305 1 98.75 35 ALA B O 1
ATOM 3342 N N . GLU B 1 36 ? -20.312 3.18 10.445 1 98.62 36 GLU B N 1
ATOM 3343 C CA . GLU B 1 36 ? -21.312 4.234 10.602 1 98.62 36 GLU B CA 1
ATOM 3344 C C . GLU B 1 36 ? -20.766 5.578 10.109 1 98.62 36 GLU B C 1
ATOM 3346 O O . GLU B 1 36 ? -19.562 5.77 10.016 1 98.62 36 GLU B O 1
ATOM 3351 N N . ASP B 1 37 ? -21.641 6.441 9.82 1 98.69 37 ASP B N 1
ATOM 3352 C CA . ASP B 1 37 ? -21.25 7.793 9.445 1 98.69 37 ASP B CA 1
ATOM 3353 C C . ASP B 1 37 ? -20.516 8.492 10.602 1 98.69 37 ASP B C 1
ATOM 3355 O O . ASP B 1 37 ? -20.922 8.367 11.758 1 98.69 37 ASP B O 1
ATOM 3359 N N . ILE B 1 38 ? -19.469 9.148 10.312 1 98.62 38 ILE B N 1
ATOM 3360 C CA . ILE B 1 38 ? -18.859 10.062 11.273 1 98.62 38 ILE B CA 1
ATOM 3361 C C . ILE B 1 38 ? -19.469 11.461 11.094 1 98.62 38 ILE B C 1
ATOM 3363 O O . ILE B 1 38 ? -19.359 12.055 10.023 1 98.62 38 ILE B O 1
ATOM 3367 N N . ILE B 1 39 ? -20.078 11.961 12.094 1 97.81 39 ILE B N 1
ATOM 3368 C CA . ILE B 1 39 ? -20.75 13.258 12.047 1 97.81 39 ILE B CA 1
ATOM 3369 C C . ILE B 1 39 ? -19.844 14.328 12.656 1 97.81 39 ILE B C 1
ATOM 3371 O O . ILE B 1 39 ? -19.188 14.086 13.672 1 97.81 39 ILE B O 1
ATOM 3375 N N . CYS B 1 40 ? -19.812 15.414 12 1 96.31 40 CYS B N 1
ATOM 3376 C CA . CYS B 1 40 ? -19.062 16.562 12.516 1 96.31 40 CYS B CA 1
ATOM 3377 C C . CYS B 1 40 ? -19.703 17.109 13.789 1 96.31 40 CYS B C 1
ATOM 3379 O O . CYS B 1 40 ? -20.781 17.688 13.742 1 96.31 40 CYS B O 1
ATOM 3381 N N . ILE B 1 41 ? -19.062 17 14.891 1 95.06 41 ILE B N 1
ATOM 3382 C CA . ILE B 1 41 ? -19.656 17.438 16.141 1 95.06 41 ILE B CA 1
ATOM 3383 C C . ILE B 1 41 ? -19.031 18.766 16.562 1 95.06 41 ILE B C 1
ATOM 3385 O O . ILE B 1 41 ? -19.562 19.469 17.438 1 95.06 41 ILE B O 1
ATOM 3389 N N . HIS B 1 42 ? -17.906 19.109 15.984 1 93.31 42 HIS B N 1
ATOM 3390 C CA . HIS B 1 42 ? -17.297 20.422 16.047 1 93.31 42 HIS B CA 1
ATOM 3391 C C . HIS B 1 42 ? -16.953 20.938 14.648 1 93.31 42 HIS B C 1
ATOM 3393 O O . HIS B 1 42 ? -16.344 20.219 13.859 1 93.31 42 HIS B O 1
ATOM 3399 N N . ALA B 1 43 ? -17.297 22.125 14.453 1 93.31 43 ALA B N 1
ATOM 3400 C CA . ALA B 1 43 ? -16.969 22.703 13.156 1 93.31 43 ALA B CA 1
ATOM 3401 C C . ALA B 1 43 ? -15.461 22.641 12.906 1 93.31 43 ALA B C 1
ATOM 3403 O O . ALA B 1 43 ? -14.664 22.578 13.844 1 93.31 43 ALA B O 1
ATOM 3404 N N . LEU B 1 44 ? -15.07 22.594 11.656 1 92.75 44 LEU B N 1
ATOM 3405 C CA . LEU B 1 44 ? -13.664 22.609 11.273 1 92.75 44 LEU B CA 1
ATOM 3406 C C . LEU B 1 44 ? -13.352 23.797 10.367 1 92.75 44 LEU B C 1
ATOM 3408 O O . LEU B 1 44 ? -13.875 23.891 9.258 1 92.75 44 LEU B O 1
ATOM 3412 N N . PRO B 1 45 ? -12.578 24.703 10.844 1 93.12 45 PRO B N 1
ATOM 3413 C CA . PRO B 1 45 ? -11.969 24.828 12.172 1 93.12 45 PRO B CA 1
ATOM 3414 C C . PRO B 1 45 ? -13.008 25.109 13.266 1 93.12 45 PRO B C 1
ATOM 3416 O O . PRO B 1 45 ? -14.117 25.547 12.977 1 93.12 45 PRO B O 1
ATOM 3419 N N . LYS B 1 46 ? -12.625 24.812 14.438 1 93.5 46 LYS B N 1
ATOM 3420 C CA . LYS B 1 46 ? -13.508 24.922 15.602 1 93.5 46 LYS B CA 1
ATOM 3421 C C . LYS B 1 46 ? -13.789 26.391 15.93 1 93.5 46 LYS B C 1
ATOM 3423 O O . LYS B 1 46 ? -14.828 26.703 16.5 1 93.5 46 LYS B O 1
ATOM 3428 N N . PHE B 1 47 ? -12.898 27.266 15.656 1 95.19 47 PHE B N 1
ATOM 3429 C CA . PHE B 1 47 ? -12.961 28.703 15.859 1 95.19 47 PHE B CA 1
ATOM 3430 C C . PHE B 1 47 ? -12.188 29.438 14.766 1 95.19 47 PHE B C 1
ATOM 3432 O O . PHE B 1 47 ? -11.477 28.812 13.977 1 95.19 47 PHE B O 1
ATOM 3439 N N . ASN B 1 48 ? -12.453 30.688 14.672 1 95.81 48 ASN B N 1
ATOM 3440 C CA . ASN B 1 48 ? -11.625 31.469 13.75 1 95.81 48 ASN B CA 1
ATOM 3441 C C . ASN B 1 48 ? -10.148 31.391 14.133 1 95.81 48 ASN B C 1
ATOM 3443 O O . ASN B 1 48 ? -9.781 31.734 15.258 1 95.81 48 ASN B O 1
ATOM 3447 N N . GLN B 1 49 ? -9.352 30.938 13.133 1 94.75 49 GLN B N 1
ATOM 3448 C CA . GLN B 1 49 ? -7.938 30.703 13.406 1 94.75 49 GLN B CA 1
ATOM 3449 C C . GLN B 1 49 ? -7.055 31.578 12.516 1 94.75 49 GLN B C 1
ATOM 3451 O O . GLN B 1 49 ? -7.375 31.797 11.344 1 94.75 49 GLN B O 1
ATOM 3456 N N . SER B 1 50 ? -6 32 13.148 1 94.88 50 SER B N 1
ATOM 3457 C CA . SER B 1 50 ? -5.02 32.719 12.32 1 94.88 50 SER B CA 1
ATOM 3458 C C . SER B 1 50 ? -4.32 31.75 11.367 1 94.88 50 SER B C 1
ATOM 3460 O O . SER B 1 50 ? -3.824 30.703 11.781 1 94.88 50 SER B O 1
ATOM 3462 N N . ALA B 1 51 ? -4.215 32.062 10.125 1 91.5 51 ALA B N 1
ATOM 3463 C CA . ALA B 1 51 ? -3.568 31.234 9.109 1 91.5 51 ALA B CA 1
ATOM 3464 C C . ALA B 1 51 ? -2.072 31.516 9.039 1 91.5 51 ALA B C 1
ATOM 3466 O O . ALA B 1 51 ? -1.321 30.781 8.406 1 91.5 51 ALA B O 1
ATOM 3467 N N . MET B 1 52 ? -1.668 32.594 9.727 1 90.31 52 MET B N 1
ATOM 3468 C CA . MET B 1 52 ? -0.293 33.094 9.633 1 90.31 52 MET B CA 1
ATOM 3469 C C . MET B 1 52 ? 0.169 33.688 10.961 1 90.31 52 MET B C 1
ATOM 3471 O O . 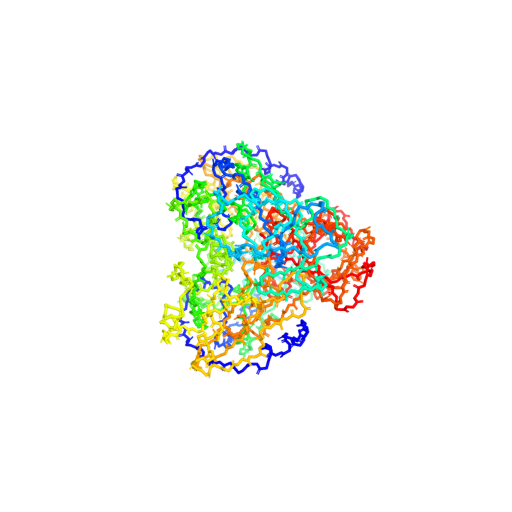MET B 1 52 ? -0.653 34.031 11.805 1 90.31 52 MET B O 1
ATOM 3475 N N . ASP B 1 53 ? 1.538 33.656 11.039 1 91.88 53 ASP B N 1
ATOM 3476 C CA . ASP B 1 53 ? 2.102 34.531 12.055 1 91.88 53 ASP B CA 1
ATOM 3477 C C . ASP B 1 53 ? 1.99 36 11.625 1 91.88 53 ASP B C 1
ATOM 3479 O O . ASP B 1 53 ? 2.385 36.375 10.516 1 91.88 53 ASP B O 1
ATOM 3483 N N . GLY B 1 54 ? 1.44 36.812 12.523 1 96.06 54 GLY B N 1
ATOM 3484 C CA . GLY B 1 54 ? 1.297 38.219 12.148 1 96.06 54 GLY B CA 1
ATOM 3485 C C . GLY B 1 54 ? 0.55 39.031 13.18 1 96.06 54 GLY B C 1
ATOM 3486 O O . GLY B 1 54 ? 0.779 38.906 14.383 1 96.06 54 GLY B O 1
ATOM 3487 N N . TYR B 1 55 ? -0.151 40 12.641 1 97.94 55 TYR B N 1
ATOM 3488 C CA . TYR B 1 55 ? -0.9 40.938 13.492 1 97.94 55 TYR B CA 1
ATOM 3489 C C . TYR B 1 55 ? -2.357 41 13.055 1 97.94 55 TYR B C 1
ATOM 3491 O O . TYR B 1 55 ? -2.652 41.062 11.859 1 97.94 55 TYR B O 1
ATOM 3499 N N . GLY B 1 56 ? -3.252 40.969 14.047 1 98.25 56 GLY B N 1
ATOM 3500 C CA . GLY B 1 56 ? -4.672 41.125 13.781 1 98.25 56 GLY B CA 1
ATOM 3501 C C . GLY B 1 56 ? -5.148 42.562 13.938 1 98.25 56 GLY B C 1
ATOM 3502 O O . GLY B 1 56 ? -4.883 43.219 14.953 1 98.25 56 GLY B O 1
ATOM 3503 N N . PHE B 1 57 ? -5.945 43.062 12.906 1 98.56 57 PHE B N 1
ATOM 3504 C CA . PHE B 1 57 ? -6.383 44.469 12.867 1 98.56 57 PHE B CA 1
ATOM 3505 C C . PHE B 1 57 ? -7.871 44.562 12.562 1 98.56 57 PHE B C 1
ATOM 3507 O O . PHE B 1 57 ? -8.438 43.656 11.945 1 98.56 57 PHE B O 1
ATOM 3514 N N . LYS B 1 58 ? -8.445 45.688 13.047 1 98.19 58 LYS B N 1
ATOM 3515 C CA . LYS B 1 58 ? -9.625 46.219 12.367 1 98.19 58 LYS B CA 1
ATOM 3516 C C . LYS B 1 58 ? -9.25 46.875 11.047 1 98.19 58 LYS B C 1
ATOM 3518 O O . LYS B 1 58 ? -8.203 47.531 10.945 1 98.19 58 LYS B O 1
ATOM 3523 N N . MET B 1 59 ? -10.141 46.781 10.086 1 97.75 59 MET B N 1
ATOM 3524 C CA . MET B 1 59 ? -9.852 47.312 8.758 1 97.75 59 MET B CA 1
ATOM 3525 C C . MET B 1 59 ? -9.539 48.812 8.828 1 97.75 59 MET B C 1
ATOM 3527 O O . MET B 1 59 ? -8.617 49.281 8.172 1 97.75 59 MET B O 1
ATOM 3531 N N . GLN B 1 60 ? -10.219 49.562 9.625 1 97.38 60 GLN B N 1
ATOM 3532 C CA . GLN B 1 60 ? -10.102 51 9.695 1 97.38 60 GLN B CA 1
ATOM 3533 C C . GLN B 1 60 ? -8.766 51.406 10.297 1 97.38 60 GLN B C 1
ATOM 3535 O O . GLN B 1 60 ? -8.367 52.594 10.203 1 97.38 60 GLN B O 1
ATOM 3540 N N . ASP B 1 61 ? -8.094 50.469 11 1 98.19 61 ASP B N 1
ATOM 3541 C CA . ASP B 1 61 ? -6.859 50.812 11.703 1 98.19 61 ASP B CA 1
ATOM 3542 C C . ASP B 1 61 ? -5.637 50.5 10.836 1 98.19 61 ASP B C 1
ATOM 3544 O O . ASP B 1 61 ? -4.508 50.812 11.219 1 98.19 61 ASP B O 1
ATOM 3548 N N . LEU B 1 62 ? -5.824 49.906 9.656 1 98 62 LEU B N 1
ATOM 3549 C CA . LEU B 1 62 ? -4.723 49.688 8.727 1 98 62 LEU B CA 1
ATOM 3550 C C . LEU B 1 62 ? -4.113 51.031 8.289 1 98 62 LEU B C 1
ATOM 3552 O O . LEU B 1 62 ? -4.836 52 8.07 1 98 62 LEU B O 1
ATOM 3556 N N . GLY B 1 63 ? -2.795 51.062 8.156 1 97.31 63 GLY B N 1
ATOM 3557 C CA . GLY B 1 63 ? -2.111 52.281 7.734 1 97.31 63 GLY B CA 1
ATOM 3558 C C . GLY B 1 63 ? -1.852 53.25 8.875 1 97.31 63 GLY B C 1
ATOM 3559 O O . GLY B 1 63 ? -1.327 54.344 8.656 1 97.31 63 GLY B O 1
ATOM 3560 N N . LYS B 1 64 ? -2.27 52.844 10.102 1 97.38 64 LYS B N 1
ATOM 3561 C CA . LYS B 1 64 ? -2.061 53.688 11.273 1 97.38 64 LYS B CA 1
ATOM 3562 C C . LYS B 1 64 ? -1.179 52.969 12.305 1 97.38 64 LYS B C 1
ATOM 3564 O O . LYS B 1 64 ? -1.111 51.75 12.328 1 97.38 64 LYS B O 1
ATOM 3569 N N . LYS B 1 65 ? -0.431 53.781 13 1 97.25 65 LYS B N 1
ATOM 3570 C CA . LYS B 1 65 ? 0.242 53.219 14.164 1 97.25 65 LYS B CA 1
ATOM 3571 C C . LYS B 1 65 ? -0.766 52.75 15.219 1 97.25 65 LYS B C 1
ATOM 3573 O O . LYS B 1 65 ? -1.557 53.562 15.711 1 97.25 65 LYS B O 1
ATOM 3578 N N . THR B 1 66 ? -0.762 51.5 15.469 1 97.94 66 THR B N 1
ATOM 3579 C CA . THR B 1 66 ? -1.79 50.906 16.297 1 97.94 66 THR B CA 1
ATOM 3580 C C . THR B 1 66 ? -1.169 50.219 17.516 1 97.94 66 THR B C 1
ATOM 3582 O O . THR B 1 66 ? -0.106 49.625 17.438 1 97.94 66 THR B O 1
ATOM 3585 N N . GLN B 1 67 ? -1.774 50.281 18.688 1 98.38 67 GLN B N 1
ATOM 3586 C CA . GLN B 1 67 ? -1.252 49.719 19.938 1 98.38 67 GLN B CA 1
ATOM 3587 C C . GLN B 1 67 ? -1.402 48.219 19.969 1 98.38 67 GLN B C 1
ATOM 3589 O O . GLN B 1 67 ? -2.494 47.688 19.734 1 98.38 67 GLN B O 1
ATOM 3594 N N . VAL B 1 68 ? -0.359 47.531 20.156 1 98.25 68 VAL B N 1
ATOM 3595 C CA . VAL B 1 68 ? -0.42 46.062 20.359 1 98.25 68 VAL B CA 1
ATOM 3596 C C . VAL B 1 68 ? -0.879 45.781 21.781 1 98.25 68 VAL B C 1
ATOM 3598 O O . VAL B 1 68 ? -0.167 46.062 22.75 1 98.25 68 VAL B O 1
ATOM 3601 N N . VAL B 1 69 ? -1.982 45.125 21.969 1 97.62 69 VAL B N 1
ATOM 3602 C CA . VAL B 1 69 ? -2.561 45.031 23.297 1 97.62 69 VAL B CA 1
ATOM 3603 C C . VAL B 1 69 ? -2.299 43.625 23.859 1 97.62 69 VAL B C 1
ATOM 3605 O O . VAL B 1 69 ? -2.416 43.406 25.078 1 97.62 69 VAL B O 1
ATOM 3608 N N . GLN B 1 70 ? -1.96 42.688 22.984 1 96.69 70 GLN B N 1
ATOM 3609 C CA . GLN B 1 70 ? -1.73 41.344 23.469 1 96.69 70 GLN B CA 1
ATOM 3610 C C . GLN B 1 70 ? -0.989 40.5 22.422 1 96.69 70 GLN B C 1
ATOM 3612 O O . GLN B 1 70 ? -1.087 40.781 21.219 1 96.69 70 GLN B O 1
ATOM 3617 N N . ARG B 1 71 ? -0.166 39.594 22.828 1 95.56 71 ARG B N 1
ATOM 3618 C CA . ARG B 1 71 ? 0.402 38.531 22.016 1 95.56 71 ARG B CA 1
ATOM 3619 C C . ARG B 1 71 ? -0.345 37.219 22.25 1 95.56 71 ARG B C 1
ATOM 3621 O O . ARG B 1 71 ? -0.51 36.781 23.391 1 95.56 71 ARG B O 1
ATOM 3628 N N . ILE B 1 72 ? -0.832 36.688 21.156 1 95.19 72 ILE B N 1
ATOM 3629 C CA . ILE B 1 72 ? -1.714 35.531 21.25 1 95.19 72 ILE B CA 1
ATOM 3630 C C . ILE B 1 72 ? -1.049 34.312 20.609 1 95.19 72 ILE B C 1
ATOM 3632 O O . ILE B 1 72 ? -0.68 34.344 19.438 1 95.19 72 ILE B O 1
ATOM 3636 N N . PHE B 1 73 ? -0.874 33.25 21.391 1 92.19 73 PHE B N 1
ATOM 3637 C CA . PHE B 1 73 ? -0.341 31.984 20.906 1 92.19 73 PHE B CA 1
ATOM 3638 C C . PHE B 1 73 ? -1.455 30.953 20.719 1 92.19 73 PHE B C 1
ATOM 3640 O O . PHE B 1 73 ? -2.549 31.125 21.266 1 92.19 73 PHE B O 1
ATOM 3647 N N . ALA B 1 74 ? -1.196 29.969 19.859 1 90.81 74 ALA B N 1
ATOM 3648 C CA . ALA B 1 74 ? -2.145 28.859 19.75 1 90.81 74 ALA B CA 1
ATOM 3649 C C . ALA B 1 74 ? -2.426 28.25 21.109 1 90.81 74 ALA B C 1
ATOM 3651 O O . ALA B 1 74 ? -1.502 27.984 21.891 1 90.81 74 ALA B O 1
ATOM 3652 N N . GLY B 1 75 ? -3.666 28.109 21.406 1 92.62 75 GLY B N 1
ATOM 3653 C CA . GLY B 1 75 ? -4.055 27.547 22.688 1 92.62 75 GLY B CA 1
ATOM 3654 C C . GLY B 1 75 ? -4.496 28.609 23.688 1 92.62 75 GLY B C 1
ATOM 3655 O O . GLY B 1 75 ? -5.109 28.281 24.719 1 92.62 75 GLY B O 1
ATOM 3656 N N . ASP B 1 76 ? -4.121 29.859 23.453 1 94.62 76 ASP B N 1
ATOM 3657 C CA . ASP B 1 76 ? -4.559 30.922 24.328 1 94.62 76 ASP B CA 1
ATOM 3658 C C . ASP B 1 76 ? -6.066 31.156 24.219 1 94.62 76 ASP B C 1
ATOM 3660 O O . ASP B 1 76 ? -6.613 31.203 23.125 1 94.62 76 ASP B O 1
ATOM 3664 N N . ASP B 1 77 ? -6.68 31.203 25.359 1 96 77 ASP B N 1
ATOM 3665 C CA . ASP B 1 77 ? -8.102 31.547 25.375 1 96 77 ASP B CA 1
ATOM 3666 C C . ASP B 1 77 ? -8.305 33.062 25.312 1 96 77 ASP B C 1
ATOM 3668 O O . ASP B 1 77 ? -8.039 33.75 26.281 1 96 77 ASP B O 1
ATOM 3672 N N . VAL B 1 78 ? -8.828 33.531 24.188 1 96.38 78 VAL B N 1
ATOM 3673 C CA . VAL B 1 78 ? -9.031 34.969 24.047 1 96.38 78 VAL B CA 1
ATOM 3674 C C . VAL B 1 78 ? -10.523 35.25 23.844 1 96.38 78 VAL B C 1
ATOM 3676 O O . VAL B 1 78 ? -10.891 36.25 23.188 1 96.38 78 VAL B O 1
ATOM 3679 N N . SER B 1 79 ? -11.336 34.375 24.297 1 94.38 79 SER B N 1
ATOM 3680 C CA . SER B 1 79 ? -12.781 34.531 24.125 1 94.38 79 SER B CA 1
ATOM 3681 C C . SER B 1 79 ? -13.297 35.812 24.766 1 94.38 79 SER B C 1
ATOM 3683 O O . SER B 1 79 ? -14.297 36.375 24.328 1 94.38 79 SER B O 1
ATOM 3685 N N . ALA B 1 80 ? -12.586 36.281 25.734 1 95.62 80 ALA B N 1
ATOM 3686 C CA . ALA B 1 80 ? -13.023 37.469 26.469 1 95.62 80 ALA B CA 1
ATOM 3687 C C . ALA B 1 80 ? -12.359 38.719 25.906 1 95.62 80 ALA B C 1
ATOM 3689 O O . ALA B 1 80 ? -12.719 39.844 26.297 1 95.62 80 ALA B O 1
ATOM 3690 N N . LEU B 1 81 ? -11.445 38.531 25.062 1 96.81 81 LEU B N 1
ATOM 3691 C CA . LEU B 1 81 ? -10.711 39.688 24.516 1 96.81 81 LEU B CA 1
ATOM 3692 C C . LEU B 1 81 ? -11.461 40.281 23.344 1 96.81 81 LEU B C 1
ATOM 3694 O O . LEU B 1 81 ? -11.844 39.594 22.406 1 96.81 81 LEU B O 1
ATOM 3698 N N . GLU B 1 82 ? -11.664 41.562 23.391 1 97.62 82 GLU B N 1
ATOM 3699 C CA . GLU B 1 82 ? -12.188 42.344 22.266 1 97.62 82 GLU B CA 1
ATOM 3700 C C . GLU B 1 82 ? -11.234 43.469 21.875 1 97.62 82 GLU B C 1
ATOM 3702 O O . GLU B 1 82 ? -10.938 44.344 22.688 1 97.62 82 GLU B O 1
ATOM 3707 N N . VAL B 1 83 ? -10.781 43.406 20.719 1 98.19 83 VAL B N 1
ATOM 3708 C CA . VAL B 1 83 ? -9.852 44.406 20.219 1 98.19 83 VAL B CA 1
ATOM 3709 C C . VAL B 1 83 ? -10.617 45.656 19.766 1 98.19 83 VAL B C 1
ATOM 3711 O O . VAL B 1 83 ? -11.555 45.531 18.969 1 98.19 83 VAL B O 1
ATOM 3714 N N . LYS B 1 84 ? -10.203 46.75 20.266 1 97.88 84 LYS B N 1
ATOM 3715 C CA . LYS B 1 84 ? -10.891 48.031 20 1 97.88 84 LYS B CA 1
ATOM 3716 C C . LYS B 1 84 ? -10.195 48.781 18.875 1 97.88 84 LYS B C 1
ATOM 3718 O O . LYS B 1 84 ? -9.195 48.344 18.328 1 97.88 84 LYS B O 1
ATOM 3723 N N . GLU B 1 85 ? -10.875 49.938 18.5 1 97.56 85 GLU B N 1
ATOM 3724 C CA . GLU B 1 85 ? -10.258 50.844 17.531 1 97.56 85 GLU B CA 1
ATOM 3725 C C . GLU B 1 85 ? -8.875 51.281 18 1 97.56 85 GLU B C 1
ATOM 3727 O O . GLU B 1 85 ? -8.672 51.594 19.188 1 97.56 85 GLU B O 1
ATOM 3732 N N . ASN B 1 86 ? -7.93 51.312 17.125 1 97.94 86 ASN B N 1
ATOM 3733 C CA . ASN B 1 86 ? -6.551 51.75 17.344 1 97.94 86 ASN B CA 1
ATOM 3734 C C . ASN B 1 86 ? -5.785 50.719 18.188 1 97.94 86 ASN B C 1
ATOM 3736 O O . ASN B 1 86 ? -4.758 51.062 18.781 1 97.94 86 ASN B O 1
ATOM 3740 N N . GLU B 1 87 ? -6.34 49.5 18.281 1 98.25 87 GLU B N 1
ATOM 3741 C CA . GLU B 1 87 ? -5.66 48.406 18.922 1 98.25 87 GLU B CA 1
ATOM 3742 C C . GLU B 1 87 ? -5.422 47.25 17.922 1 98.25 87 GLU B C 1
ATOM 3744 O O . GLU B 1 87 ? -6.152 47.125 16.953 1 98.25 87 GLU B O 1
ATOM 3749 N N . CYS B 1 88 ? -4.469 46.531 18.125 1 98.5 88 CYS B N 1
ATOM 3750 C CA . CYS B 1 88 ? -4.191 45.312 17.375 1 98.5 88 CYS B CA 1
ATOM 3751 C C . CYS B 1 88 ? -3.564 44.25 18.266 1 98.5 88 CYS B C 1
ATOM 3753 O O . CYS B 1 88 ? -3.342 44.469 19.453 1 98.5 88 CYS B O 1
ATOM 3755 N N . VAL B 1 89 ? -3.449 43.062 17.781 1 98.25 89 VAL B N 1
ATOM 3756 C CA . VAL B 1 89 ? -2.82 41.969 18.516 1 98.25 89 VAL B CA 1
ATOM 3757 C C . VAL B 1 89 ? -1.747 41.312 17.641 1 98.25 89 VAL B C 1
ATOM 3759 O O . VAL B 1 89 ? -1.887 41.25 16.422 1 98.25 89 VAL B O 1
ATOM 3762 N N . LYS B 1 90 ? -0.639 40.906 18.297 1 97.38 90 LYS B N 1
ATOM 3763 C CA . LYS B 1 90 ? 0.25 39.938 17.656 1 97.38 90 LYS B CA 1
ATOM 3764 C C . LYS B 1 90 ? -0.284 38.531 17.812 1 97.38 90 LYS B C 1
ATOM 3766 O O . LYS B 1 90 ? -0.673 38.125 18.906 1 97.38 90 LYS B O 1
ATOM 3771 N N . ILE B 1 91 ? -0.356 37.812 16.75 1 96.12 91 ILE B N 1
ATOM 3772 C CA . ILE B 1 91 ? -1.043 36.531 16.797 1 96.12 91 ILE B CA 1
ATOM 3773 C C . ILE B 1 91 ? -0.259 35.5 15.992 1 96.12 91 ILE B C 1
ATOM 3775 O O . ILE B 1 91 ? 0.259 35.812 14.914 1 96.12 91 ILE B O 1
ATOM 3779 N N . MET B 1 92 ? -0.167 34.281 16.516 1 92.25 92 MET B N 1
ATOM 3780 C CA . MET B 1 92 ? 0.569 33.188 15.867 1 92.25 92 MET B CA 1
ATOM 3781 C C . MET B 1 92 ? -0.38 32.25 15.117 1 92.25 92 MET B C 1
ATOM 3783 O O . MET B 1 92 ? -1.581 32.25 15.391 1 92.25 92 MET B O 1
ATOM 3787 N N . THR B 1 93 ? 0.232 31.547 14.188 1 90.75 93 THR B N 1
ATOM 3788 C CA . THR B 1 93 ? -0.521 30.609 13.367 1 90.75 93 THR B CA 1
ATOM 3789 C C . THR B 1 93 ? -1.275 29.609 14.242 1 90.75 93 THR B C 1
ATOM 3791 O O . THR B 1 93 ? -0.717 29.078 15.203 1 90.75 93 THR B O 1
ATOM 3794 N N . GLY B 1 94 ? -2.537 29.469 13.914 1 90.62 94 GLY B N 1
ATOM 3795 C CA . GLY B 1 94 ? -3.346 28.484 14.617 1 90.62 94 GLY B CA 1
ATOM 3796 C C . GLY B 1 94 ? -4.07 29.062 15.82 1 90.62 94 GLY B C 1
ATOM 3797 O O . GLY B 1 94 ? -4.988 28.438 16.359 1 90.62 94 GLY B O 1
ATOM 3798 N N . ALA B 1 95 ? -3.721 30.266 16.234 1 94.25 95 ALA B N 1
ATOM 3799 C CA . ALA B 1 95 ? -4.312 30.891 17.406 1 94.25 95 ALA B CA 1
ATOM 3800 C C . ALA B 1 95 ? -5.738 31.344 17.125 1 94.25 95 ALA B C 1
ATOM 3802 O O . ALA B 1 95 ? -6.078 31.688 15.992 1 94.25 95 ALA B O 1
ATOM 3803 N N . MET B 1 96 ? -6.523 31.359 18.188 1 97 96 MET B N 1
ATOM 3804 C CA . MET B 1 96 ? -7.887 31.875 18.109 1 97 96 MET B CA 1
ATOM 3805 C C . MET B 1 96 ? -7.887 33.375 17.828 1 97 96 MET B C 1
ATOM 3807 O O . MET B 1 96 ? -7.148 34.125 18.453 1 97 96 MET B O 1
ATOM 3811 N N . VAL B 1 97 ? -8.711 33.781 16.859 1 98 97 VAL B N 1
ATOM 3812 C CA . VAL B 1 97 ? -8.844 35.188 16.516 1 98 97 VAL B CA 1
ATOM 3813 C C . VAL B 1 97 ? -9.828 35.875 17.469 1 98 97 VAL B C 1
ATOM 3815 O O . VAL B 1 97 ? -10.992 35.438 17.562 1 98 97 VAL B O 1
ATOM 3818 N N . PRO B 1 98 ? -9.406 36.906 18.172 1 98.06 98 PRO B N 1
ATOM 3819 C CA . PRO B 1 98 ? -10.328 37.531 19.109 1 98.06 98 PRO B CA 1
ATOM 3820 C C . PRO B 1 98 ? -11.391 38.375 18.406 1 98.06 98 PRO B C 1
ATOM 3822 O O . PRO B 1 98 ? -11.273 38.656 17.203 1 98.06 98 PRO B O 1
ATOM 3825 N N . LYS B 1 99 ? -12.383 38.719 19.203 1 97.56 99 LYS B N 1
ATOM 3826 C CA . LYS B 1 99 ? -13.422 39.594 18.703 1 97.56 99 LYS B CA 1
ATOM 3827 C C . LYS B 1 99 ? -12.836 40.938 18.266 1 97.56 99 LYS B C 1
ATOM 3829 O O . LYS B 1 99 ? -11.922 41.469 18.906 1 97.56 99 LYS B O 1
ATOM 3834 N N . GLY B 1 100 ? -13.336 41.406 17.172 1 97.56 100 GLY B N 1
ATOM 3835 C CA . GLY B 1 100 ? -12.922 42.719 16.703 1 97.56 100 GLY B CA 1
ATOM 3836 C C . GLY B 1 100 ? -11.93 42.656 15.555 1 97.56 100 GLY B C 1
ATOM 3837 O O . GLY B 1 100 ? -11.789 43.594 14.789 1 97.56 100 GLY B O 1
ATOM 3838 N N . ILE B 1 101 ? -11.156 41.625 15.5 1 98.19 101 ILE B N 1
ATOM 3839 C CA . ILE B 1 101 ? -10.172 41.469 14.438 1 98.19 101 ILE B CA 1
ATOM 3840 C C . ILE B 1 101 ? -10.883 41.125 13.125 1 98.19 101 ILE B C 1
ATOM 3842 O O . ILE B 1 101 ? -11.695 40.188 13.078 1 98.19 101 ILE B O 1
ATOM 3846 N N . GLU B 1 102 ? -10.492 41.844 12.102 1 98.19 102 GLU B N 1
ATOM 3847 C CA . GLU B 1 102 ? -11.156 41.656 10.812 1 98.19 102 GLU B CA 1
ATOM 3848 C C . GLU B 1 102 ? -10.172 41.156 9.75 1 98.19 102 GLU B C 1
ATOM 3850 O O . GLU B 1 102 ? -10.586 40.688 8.695 1 98.19 102 GLU B O 1
ATOM 3855 N N . THR B 1 103 ? -8.945 41.281 10.07 1 98.19 103 THR B N 1
ATOM 3856 C CA . THR B 1 103 ? -7.914 40.844 9.141 1 98.19 103 THR B CA 1
ATOM 3857 C C . THR B 1 103 ? -6.602 40.562 9.867 1 98.19 103 THR B C 1
ATOM 3859 O O . THR B 1 103 ? -6.348 41.125 10.93 1 98.19 103 THR B O 1
ATOM 3862 N N . ILE B 1 104 ? -5.855 39.656 9.398 1 98.19 104 ILE B N 1
ATOM 3863 C CA . ILE B 1 104 ? -4.52 39.375 9.922 1 98.19 104 ILE B CA 1
ATOM 3864 C C . ILE B 1 104 ? -3.473 39.719 8.859 1 98.19 104 ILE B C 1
ATOM 3866 O O . ILE B 1 104 ? -3.549 39.219 7.73 1 98.19 104 ILE B O 1
ATOM 3870 N N . VAL B 1 105 ? -2.539 40.5 9.18 1 98 105 VAL B N 1
ATOM 3871 C CA . VAL B 1 105 ? -1.426 40.875 8.312 1 98 105 VAL B CA 1
ATOM 3872 C C . VAL B 1 105 ? -0.187 40.062 8.688 1 98 105 VAL B C 1
ATOM 3874 O O . VAL B 1 105 ? 0.284 40.125 9.828 1 98 105 VAL B O 1
ATOM 3877 N N . PRO B 1 106 ? 0.323 39.344 7.73 1 95.62 106 PRO B N 1
ATOM 3878 C CA . PRO B 1 106 ? 1.514 38.531 8.031 1 95.62 106 PRO B CA 1
ATOM 3879 C C . PRO B 1 106 ? 2.678 39.375 8.539 1 95.62 106 PRO B C 1
ATOM 3881 O O . PRO B 1 106 ? 2.854 40.531 8.109 1 95.62 106 PRO B O 1
ATOM 3884 N N . ILE B 1 107 ? 3.436 38.812 9.375 1 94.38 107 ILE B N 1
ATOM 3885 C CA . ILE B 1 107 ? 4.535 39.531 10.023 1 94.38 107 ILE B CA 1
ATOM 3886 C C . ILE B 1 107 ? 5.48 40.094 8.961 1 94.38 107 ILE B C 1
ATOM 3888 O O . ILE B 1 107 ? 6.023 41.188 9.125 1 94.38 107 ILE B O 1
ATOM 3892 N N . GLU B 1 108 ? 5.668 39.375 7.863 1 92.19 108 GLU B N 1
ATOM 3893 C CA . GLU B 1 108 ? 6.602 39.75 6.805 1 92.19 108 GLU B CA 1
ATOM 3894 C C . GLU B 1 108 ? 6.098 41 6.043 1 92.19 108 GLU B C 1
ATOM 3896 O O . GLU B 1 108 ? 6.871 41.656 5.348 1 92.19 108 GLU B O 1
ATOM 3901 N N . CYS B 1 109 ? 4.883 41.281 6.168 1 95.44 109 CYS B N 1
ATOM 3902 C CA . CYS B 1 109 ? 4.285 42.375 5.41 1 95.44 109 CYS B CA 1
ATOM 3903 C C . CYS B 1 109 ? 4.188 43.625 6.258 1 95.44 109 CYS B C 1
ATOM 3905 O O . CYS B 1 109 ? 3.84 44.719 5.75 1 95.44 109 CYS B O 1
ATOM 3907 N N . MET B 1 110 ? 4.484 43.562 7.539 1 97.31 110 MET B N 1
ATOM 3908 C CA . MET B 1 110 ? 4.332 44.688 8.445 1 97.31 110 MET B CA 1
ATOM 3909 C C . MET B 1 110 ? 5.332 45.781 8.102 1 97.31 110 MET B C 1
ATOM 3911 O O . MET B 1 110 ? 6.484 45.5 7.762 1 97.31 110 MET B O 1
ATOM 3915 N N . LEU B 1 111 ? 4.883 46.969 8.188 1 97.38 111 LEU B N 1
ATOM 3916 C CA . LEU B 1 111 ? 5.758 48.094 7.969 1 97.38 111 LEU B CA 1
ATOM 3917 C C . LEU B 1 111 ? 6.602 48.375 9.203 1 97.38 111 LEU B C 1
ATOM 3919 O O . LEU B 1 111 ? 7.777 48.75 9.086 1 97.38 111 LEU B O 1
ATOM 3923 N N . GLU B 1 112 ? 5.969 48.312 10.359 1 96.88 112 GLU B N 1
ATOM 3924 C CA . GLU B 1 112 ? 6.633 48.438 11.656 1 96.88 112 GLU B CA 1
ATOM 3925 C C . GLU B 1 112 ? 6.086 47.406 12.648 1 96.88 112 GLU B C 1
ATOM 3927 O O . GLU B 1 112 ? 4.883 47.125 12.672 1 96.88 112 GLU B O 1
ATOM 3932 N N . SER B 1 113 ? 6.98 46.844 13.359 1 94.12 113 SER B N 1
ATOM 3933 C CA . SER B 1 113 ? 6.609 45.875 14.414 1 94.12 113 SER B CA 1
ATOM 3934 C C . SER B 1 113 ? 7.402 46.156 15.688 1 94.12 113 SER B C 1
ATOM 3936 O O . SER B 1 113 ? 8.625 46 15.703 1 94.12 113 SER B O 1
ATOM 3938 N N . HIS B 1 114 ? 6.75 46.594 16.672 1 90.75 114 HIS B N 1
ATOM 3939 C CA . HIS B 1 114 ? 7.34 46.812 17.984 1 90.75 114 HIS B CA 1
ATOM 3940 C C . HIS B 1 114 ? 6.531 46.094 19.062 1 90.75 114 HIS B C 1
ATOM 3942 O O . HIS B 1 114 ? 5.465 45.531 18.781 1 90.75 114 HIS B O 1
ATOM 3948 N N . THR B 1 115 ? 7.094 46.062 20.266 1 91.44 115 THR B N 1
ATOM 3949 C CA . THR B 1 115 ? 6.441 45.375 21.375 1 91.44 115 THR B CA 1
ATOM 3950 C C . THR B 1 115 ? 5.094 46.031 21.703 1 91.44 115 THR B C 1
ATOM 3952 O O . THR B 1 115 ? 4.125 45.312 22 1 91.44 115 THR B O 1
ATOM 3955 N N . ASN B 1 116 ? 5.043 47.312 21.562 1 94.5 116 ASN B N 1
ATOM 3956 C CA . ASN B 1 116 ? 3.854 48 22.047 1 94.5 116 ASN B CA 1
ATOM 3957 C C . ASN B 1 116 ? 3.053 48.594 20.891 1 94.5 116 ASN B C 1
ATOM 3959 O O . ASN B 1 116 ? 1.912 49.031 21.078 1 94.5 116 ASN B O 1
ATOM 3963 N N . PHE B 1 117 ? 3.627 48.719 19.703 1 96.69 117 PHE B N 1
ATOM 3964 C CA . PHE B 1 117 ? 2.906 49.281 18.578 1 96.69 117 PHE B CA 1
ATOM 3965 C C . PHE B 1 117 ? 3.283 48.562 17.281 1 96.69 117 PHE B C 1
ATOM 3967 O O . PHE B 1 117 ? 4.371 48 17.172 1 96.69 117 PHE B O 1
ATOM 3974 N N . ALA B 1 118 ? 2.373 48.594 16.328 1 97.75 118 ALA B N 1
ATOM 3975 C CA . ALA B 1 118 ? 2.59 48 15.008 1 97.75 118 ALA B CA 1
ATOM 3976 C C . ALA B 1 118 ? 1.919 48.812 13.922 1 97.75 118 ALA B C 1
ATOM 3978 O O . ALA B 1 118 ? 0.941 49.531 14.18 1 97.75 118 ALA B O 1
ATOM 3979 N N . LEU B 1 119 ? 2.488 48.844 12.789 1 98.44 119 LEU B N 1
ATOM 3980 C CA . LEU B 1 119 ? 1.988 49.562 11.617 1 98.44 119 LEU B CA 1
ATOM 3981 C C . LEU B 1 119 ? 1.894 48.625 10.414 1 98.44 119 LEU B C 1
ATOM 3983 O O . LEU B 1 119 ? 2.902 48.062 9.977 1 98.44 119 LEU B O 1
ATOM 3987 N N . ALA B 1 120 ? 0.693 48.438 9.938 1 98.06 120 ALA B N 1
ATOM 3988 C CA . ALA B 1 120 ? 0.449 47.562 8.789 1 98.06 120 ALA B CA 1
ATOM 3989 C C . ALA B 1 120 ? 0.203 48.406 7.527 1 98.06 120 ALA B C 1
ATOM 3991 O O . ALA B 1 120 ? -0.156 49.562 7.609 1 98.06 120 ALA B O 1
ATOM 3992 N N . PRO B 1 121 ? 0.431 47.781 6.344 1 97.88 121 PRO B N 1
ATOM 3993 C CA . PRO B 1 121 ? 0.005 48.438 5.105 1 97.88 121 PRO B CA 1
ATOM 3994 C C . PRO B 1 121 ? -1.514 48.5 4.961 1 97.88 121 PRO B C 1
ATOM 3996 O O . PRO B 1 121 ? -2.232 47.812 5.672 1 97.88 121 PRO B O 1
ATOM 3999 N N . LYS B 1 122 ? -2.021 49.344 4.031 1 96.06 122 LYS B N 1
ATOM 4000 C CA . LYS B 1 122 ? -3.455 49.562 3.859 1 96.06 122 LYS B CA 1
ATOM 4001 C C . LYS B 1 122 ? -4.07 48.5 2.938 1 96.06 122 LYS B C 1
ATOM 4003 O O . LYS B 1 122 ? -5.293 48.375 2.889 1 96.06 122 LYS B O 1
ATOM 4008 N N . ASP B 1 123 ? -3.273 47.781 2.283 1 94.38 123 ASP B N 1
ATOM 4009 C CA . ASP B 1 123 ? -3.742 46.969 1.169 1 94.38 123 ASP B CA 1
ATOM 4010 C C . ASP B 1 123 ? -4.008 45.531 1.619 1 94.38 123 ASP B C 1
ATOM 4012 O O . ASP B 1 123 ? -3.387 44.594 1.116 1 94.38 123 ASP B O 1
ATOM 4016 N N . PHE B 1 124 ? -4.957 45.25 2.527 1 96.56 124 PHE B N 1
ATOM 4017 C CA . PHE B 1 124 ? -5.441 43.938 2.926 1 96.56 124 PHE B CA 1
ATOM 4018 C C . PHE B 1 124 ? -6.965 43.906 2.932 1 96.56 124 PHE B C 1
ATOM 4020 O O . PHE B 1 124 ? -7.617 44.938 3.082 1 96.56 124 PHE B O 1
ATOM 4027 N N . LYS B 1 125 ? -7.473 42.781 2.701 1 96.75 125 LYS B N 1
ATOM 4028 C CA . LYS B 1 125 ? -8.922 42.625 2.623 1 96.75 125 LYS B CA 1
ATOM 4029 C C . LYS B 1 125 ? -9.484 42.062 3.93 1 96.75 125 LYS B C 1
ATOM 4031 O O . LYS B 1 125 ? -8.742 41.531 4.746 1 96.75 125 LYS B O 1
ATOM 4036 N N . ILE B 1 126 ? -10.797 42.312 4.074 1 97 126 ILE B N 1
ATOM 4037 C CA . ILE B 1 126 ? -11.508 41.719 5.215 1 97 126 ILE B CA 1
ATOM 4038 C C . ILE B 1 126 ? -11.367 40.188 5.191 1 97 126 ILE B C 1
ATOM 4040 O O . ILE B 1 126 ? -11.438 39.594 4.125 1 97 126 ILE B O 1
ATOM 4044 N N . ASN B 1 127 ? -11.07 39.531 6.363 1 96.5 127 ASN B N 1
ATOM 4045 C CA . ASN B 1 127 ? -10.969 38.094 6.605 1 96.5 127 ASN B CA 1
ATOM 4046 C C . ASN B 1 127 ? -9.703 37.531 5.988 1 96.5 127 ASN B C 1
ATOM 4048 O O . ASN B 1 127 ? -9.523 36.312 5.953 1 96.5 127 ASN B O 1
ATOM 4052 N N . ALA B 1 128 ? -8.852 38.438 5.531 1 96 128 ALA B N 1
ATOM 4053 C CA . ALA B 1 128 ? -7.586 37.906 5.016 1 96 128 ALA B CA 1
ATOM 4054 C C . ALA B 1 128 ? -6.824 37.156 6.094 1 96 128 ALA B C 1
ATOM 4056 O O . ALA B 1 128 ? -6.73 37.594 7.234 1 96 128 ALA B O 1
ATOM 4057 N N . ASN B 1 129 ? -6.332 35.969 5.73 1 94.81 129 ASN B N 1
ATOM 4058 C CA . ASN B 1 129 ? -5.461 35.125 6.543 1 94.81 129 ASN B CA 1
ATOM 4059 C C . ASN B 1 129 ? -6.156 34.656 7.82 1 94.81 129 ASN B C 1
ATOM 4061 O O . ASN B 1 129 ? -5.512 34.469 8.852 1 94.81 129 ASN B O 1
ATOM 4065 N N . ILE B 1 130 ? -7.434 34.594 7.773 1 95.75 130 ILE B N 1
ATOM 4066 C CA . ILE B 1 130 ? -8.242 34.031 8.836 1 95.75 130 ILE B CA 1
ATOM 4067 C C . ILE B 1 130 ? -8.961 32.781 8.312 1 95.75 130 ILE B C 1
ATOM 4069 O O . ILE B 1 130 ? -9.688 32.844 7.32 1 95.75 130 ILE B O 1
ATOM 4073 N N . ARG B 1 131 ? -8.727 31.656 8.906 1 93.75 131 ARG B N 1
ATOM 4074 C CA . ARG B 1 131 ? -9.523 30.469 8.641 1 93.75 131 ARG B CA 1
ATOM 4075 C C . ARG B 1 131 ? -10.836 30.516 9.414 1 93.75 131 ARG B C 1
ATOM 4077 O O . ARG B 1 131 ? -10.844 30.422 10.641 1 93.75 131 ARG B O 1
ATOM 4084 N N . GLN B 1 132 ? -11.836 30.625 8.672 1 93.62 132 GLN B N 1
ATOM 4085 C CA . GLN B 1 132 ? -13.141 30.844 9.297 1 93.62 132 GLN B CA 1
ATOM 4086 C C . GLN B 1 132 ? -13.656 29.562 9.945 1 93.62 132 GLN B C 1
ATOM 4088 O O . GLN B 1 132 ? -13.516 28.469 9.383 1 93.62 132 GLN B O 1
ATOM 4093 N N . LYS B 1 133 ? -14.266 29.75 11.078 1 94.44 133 LYS B N 1
ATOM 4094 C CA . LYS B 1 133 ? -14.906 28.625 11.758 1 94.44 133 LYS B CA 1
ATOM 4095 C C . LYS B 1 133 ? -15.844 27.875 10.805 1 94.44 133 LYS B C 1
ATOM 4097 O O . LYS B 1 133 ? -16.688 28.484 10.156 1 94.44 133 LYS B O 1
ATOM 4102 N N . GLY B 1 134 ? -15.672 26.578 10.664 1 92.69 134 GLY B N 1
ATOM 4103 C CA . GLY B 1 134 ? -16.594 25.719 9.938 1 92.69 134 GLY B CA 1
ATOM 4104 C C . GLY B 1 134 ? -16.406 25.766 8.43 1 92.69 134 GLY B C 1
ATOM 4105 O O . GLY B 1 134 ? -17.172 25.172 7.684 1 92.69 134 GLY B O 1
ATOM 4106 N N . GLU B 1 135 ? -15.422 26.438 7.961 1 90.88 135 GLU B N 1
ATOM 4107 C CA . GLU B 1 135 ? -15.25 26.578 6.52 1 90.88 135 GLU B CA 1
ATOM 4108 C C . GLU B 1 135 ? -14.953 25.25 5.855 1 90.88 135 GLU B C 1
ATOM 4110 O O . GLU B 1 135 ? -15.281 25.031 4.688 1 90.88 135 GLU B O 1
ATOM 4115 N N . ASN B 1 136 ? -14.359 24.312 6.598 1 89.5 136 ASN B N 1
ATOM 4116 C CA . ASN B 1 136 ? -14.016 23 6.051 1 89.5 136 ASN B CA 1
ATOM 4117 C C . ASN B 1 136 ? -15.133 22 6.285 1 89.5 136 ASN B C 1
ATOM 4119 O O . ASN B 1 136 ? -15.367 21.109 5.449 1 89.5 136 ASN B O 1
ATOM 4123 N N . ALA B 1 137 ? -15.719 22.031 7.398 1 92.19 137 ALA B N 1
ATOM 4124 C CA . ALA B 1 137 ? -16.828 21.141 7.738 1 92.19 137 ALA B CA 1
ATOM 4125 C C . ALA B 1 137 ? -17.766 21.781 8.75 1 92.19 137 ALA B C 1
ATOM 4127 O O . ALA B 1 137 ? -17.328 22.25 9.805 1 92.19 137 ALA B O 1
ATOM 4128 N N . SER B 1 138 ? -19.047 21.75 8.43 1 93.56 138 SER B N 1
ATOM 4129 C CA . SER B 1 138 ? -20.047 22.359 9.289 1 93.56 138 SER B CA 1
ATOM 4130 C C . SER B 1 138 ? -20.562 21.375 10.328 1 93.56 138 SER B C 1
ATOM 4132 O O . SER B 1 138 ? -20.578 20.172 10.094 1 93.56 138 SER B O 1
ATOM 4134 N N . LEU B 1 139 ? -21.062 21.922 11.359 1 94.81 139 LEU B N 1
ATOM 4135 C CA . LEU B 1 139 ? -21.688 21.125 12.406 1 94.81 139 LEU B CA 1
ATOM 4136 C C . LEU B 1 139 ? -22.781 20.234 11.828 1 94.81 139 LEU B C 1
ATOM 4138 O O . LEU B 1 139 ? -23.578 20.672 10.992 1 94.81 139 LEU B O 1
ATOM 4142 N N . ASN B 1 140 ? -22.797 18.938 12.188 1 96 140 ASN B N 1
ATOM 4143 C CA . ASN B 1 140 ? -23.828 17.969 11.898 1 96 140 ASN B CA 1
ATOM 4144 C C . ASN B 1 140 ? -23.719 17.438 10.469 1 96 140 ASN B C 1
ATOM 4146 O O . ASN B 1 140 ? -24.531 16.609 10.047 1 96 140 ASN B O 1
ATOM 4150 N N . SER B 1 141 ? -22.75 17.891 9.766 1 95.81 141 SER B N 1
ATOM 4151 C CA . SER B 1 141 ? -22.5 17.297 8.445 1 95.81 141 SER B CA 1
ATOM 4152 C C . SER B 1 141 ? -21.828 15.945 8.562 1 95.81 141 SER B C 1
ATOM 4154 O O . SER B 1 141 ? -21.234 15.625 9.594 1 95.81 141 SER B O 1
ATOM 4156 N N . VAL B 1 142 ? -21.984 15.117 7.555 1 97.31 142 VAL B N 1
ATOM 4157 C CA . VAL B 1 142 ? -21.266 13.852 7.496 1 97.31 142 VAL B CA 1
ATOM 4158 C C . VAL B 1 142 ? -19.812 14.109 7.105 1 97.31 142 VAL B C 1
ATOM 4160 O O . VAL B 1 142 ? -19.531 14.602 6.008 1 97.31 142 VAL B O 1
ATOM 4163 N N . LEU B 1 143 ? -18.922 13.859 7.988 1 96.56 143 LEU B N 1
ATOM 4164 C CA . LEU B 1 143 ? -17.5 14.047 7.746 1 96.56 143 LEU B CA 1
ATOM 4165 C C . LEU B 1 143 ? -16.938 12.898 6.926 1 96.56 143 LEU B C 1
ATOM 4167 O O . LEU B 1 143 ? -16.203 13.125 5.961 1 96.56 143 LEU B O 1
ATOM 4171 N N . VAL B 1 144 ? -17.219 11.641 7.301 1 97.88 144 VAL B N 1
ATOM 4172 C CA . VAL B 1 144 ? -16.828 10.422 6.605 1 97.88 144 VAL B CA 1
ATOM 4173 C C . VAL B 1 144 ? -18 9.453 6.559 1 97.88 144 VAL B C 1
ATOM 4175 O O . VAL B 1 144 ? -18.547 9.07 7.598 1 97.88 144 VAL B O 1
ATOM 4178 N N . PRO B 1 145 ? -18.406 9.094 5.395 1 98.38 145 PRO B N 1
ATOM 4179 C CA . PRO B 1 145 ? -19.594 8.242 5.285 1 98.38 145 PRO B CA 1
ATOM 4180 C C . PRO B 1 145 ? -19.328 6.789 5.656 1 98.38 145 PRO B C 1
ATOM 4182 O O . PRO B 1 145 ? -18.203 6.309 5.496 1 98.38 145 PRO B O 1
ATOM 4185 N N . LYS B 1 146 ? -20.375 6.148 6.121 1 98.62 146 LYS B N 1
ATOM 4186 C CA . LYS B 1 146 ? -20.359 4.699 6.324 1 98.62 146 LYS B CA 1
ATOM 4187 C C . LYS B 1 146 ? -19.906 3.973 5.059 1 98.62 146 LYS B C 1
ATOM 4189 O O . LYS B 1 146 ? -20.125 4.457 3.947 1 98.62 146 LYS B O 1
ATOM 4194 N N . ASN B 1 147 ? -19.203 2.779 5.211 1 98.75 147 ASN B N 1
ATOM 4195 C CA . ASN B 1 147 ? -18.734 1.896 4.148 1 98.75 147 ASN B CA 1
ATOM 4196 C C . ASN B 1 147 ? -17.516 2.471 3.438 1 98.75 147 ASN B C 1
ATOM 4198 O O . ASN B 1 147 ? -17.156 2.016 2.35 1 98.75 147 ASN B O 1
ATOM 4202 N N . THR B 1 148 ? -16.844 3.48 4.082 1 98.06 148 THR B N 1
ATOM 4203 C CA . THR B 1 148 ? -15.625 4.066 3.545 1 98.06 148 THR B CA 1
ATOM 4204 C C . THR B 1 148 ? -14.398 3.322 4.062 1 98.06 148 THR B C 1
ATOM 4206 O O . THR B 1 148 ? -14.273 3.074 5.262 1 98.06 148 THR B O 1
ATOM 4209 N N . ARG B 1 149 ? -13.586 2.877 3.146 1 97.31 149 ARG B N 1
ATOM 4210 C CA . ARG B 1 149 ? -12.266 2.43 3.566 1 97.31 149 ARG B CA 1
ATOM 4211 C C . ARG B 1 149 ? -11.398 3.609 4 1 97.31 149 ARG B C 1
ATOM 4213 O O . ARG B 1 149 ? -11.148 4.523 3.215 1 97.31 149 ARG B O 1
ATOM 4220 N N . LEU B 1 150 ? -10.93 3.602 5.148 1 97.62 150 LEU B N 1
ATOM 4221 C CA . LEU B 1 150 ? -10.289 4.766 5.742 1 97.62 150 LEU B CA 1
ATOM 4222 C C . LEU B 1 150 ? -8.875 4.941 5.191 1 97.62 150 LEU B C 1
ATOM 4224 O O . LEU B 1 150 ? -8.086 3.996 5.188 1 97.62 150 LEU B O 1
ATOM 4228 N N . ASN B 1 151 ? -8.625 6.074 4.652 1 96.5 151 ASN B N 1
ATOM 4229 C CA . ASN B 1 151 ? -7.273 6.512 4.32 1 96.5 151 ASN B CA 1
ATOM 4230 C C . ASN B 1 151 ? -6.742 7.52 5.336 1 96.5 151 ASN B C 1
ATOM 4232 O O . ASN B 1 151 ? -7.391 7.781 6.352 1 96.5 151 ASN B O 1
ATOM 4236 N N . TYR B 1 152 ? -5.574 8.023 5.152 1 96.19 152 TYR B N 1
ATOM 4237 C CA . TYR B 1 152 ? -4.941 8.906 6.125 1 96.19 152 TYR B CA 1
ATOM 4238 C C . TYR B 1 152 ? -5.746 10.188 6.301 1 96.19 152 TYR B C 1
ATOM 4240 O O . TYR B 1 152 ? -5.848 10.719 7.41 1 96.19 152 TYR B O 1
ATOM 4248 N N . GLY B 1 153 ? -6.297 10.68 5.172 1 95.62 153 GLY B N 1
ATOM 4249 C CA . GLY B 1 153 ? -7.137 11.867 5.25 1 95.62 153 GLY B CA 1
ATOM 4250 C C . GLY B 1 153 ? -8.398 11.648 6.062 1 95.62 153 GLY B C 1
ATOM 4251 O O . GLY B 1 153 ? -8.781 12.5 6.863 1 95.62 153 GLY B O 1
ATOM 4252 N N . HIS B 1 154 ? -9.047 10.516 5.875 1 97.44 154 HIS B N 1
ATOM 4253 C CA . HIS B 1 154 ? -10.219 10.18 6.68 1 97.44 154 HIS B CA 1
ATOM 4254 C C . HIS B 1 154 ? -9.875 10.133 8.164 1 97.44 154 HIS B C 1
ATOM 4256 O O . HIS B 1 154 ? -10.602 10.68 8.992 1 97.44 154 HIS B O 1
ATOM 4262 N N . ILE B 1 155 ? -8.766 9.531 8.43 1 97.62 155 ILE B N 1
ATOM 4263 C CA . ILE B 1 155 ? -8.328 9.359 9.812 1 97.62 155 ILE B CA 1
ATOM 4264 C C . ILE B 1 155 ? -8.062 10.727 10.445 1 97.62 155 ILE B C 1
ATOM 4266 O O . ILE B 1 155 ? -8.461 10.984 11.578 1 97.62 155 ILE B O 1
ATOM 4270 N N . ALA B 1 156 ? -7.418 11.578 9.711 1 95.94 156 ALA B N 1
ATOM 4271 C CA . ALA B 1 156 ? -7.16 12.93 10.195 1 95.94 156 ALA B CA 1
ATOM 4272 C C . ALA B 1 156 ? -8.461 13.68 10.461 1 95.94 156 ALA B C 1
ATOM 4274 O O . ALA B 1 156 ? -8.602 14.359 11.484 1 95.94 156 ALA B O 1
ATOM 4275 N N . LEU B 1 157 ? -9.398 13.547 9.562 1 96.69 157 LEU B N 1
ATOM 4276 C CA . LEU B 1 157 ? -10.703 14.195 9.727 1 96.69 157 LEU B CA 1
ATOM 4277 C C . LEU B 1 157 ? -11.406 13.68 10.977 1 96.69 157 LEU B C 1
ATOM 4279 O O . LEU B 1 157 ? -11.922 14.477 11.766 1 96.69 157 LEU B O 1
ATOM 4283 N N . ILE B 1 158 ? -11.391 12.398 11.156 1 98.12 158 ILE B N 1
ATOM 4284 C CA . ILE B 1 158 ? -12.039 11.789 12.312 1 98.12 158 ILE B CA 1
ATOM 4285 C C . ILE B 1 158 ? -11.344 12.234 13.594 1 98.12 158 ILE B C 1
ATOM 4287 O O . ILE B 1 158 ? -12 12.602 14.57 1 98.12 158 ILE B O 1
ATOM 4291 N N . ALA B 1 159 ? -10.023 12.258 13.57 1 97.5 159 ALA B N 1
ATOM 4292 C CA . ALA B 1 159 ? -9.234 12.695 14.719 1 97.5 159 ALA B CA 1
ATOM 4293 C C . ALA B 1 159 ? -9.562 14.133 15.102 1 97.5 159 ALA B C 1
ATOM 4295 O O . ALA B 1 159 ? -9.578 14.484 16.281 1 97.5 159 ALA B O 1
ATOM 4296 N N . SER B 1 160 ? -9.836 14.93 14.156 1 96.19 160 SER B N 1
ATOM 4297 C CA . SER B 1 160 ? -10.141 16.344 14.398 1 96.19 160 SER B CA 1
ATOM 4298 C C . SER B 1 160 ? -11.406 16.5 15.234 1 96.19 160 SER B C 1
ATOM 4300 O O . SER B 1 160 ? -11.664 17.562 15.781 1 96.19 160 SER B O 1
ATOM 4302 N N . GLN B 1 161 ? -12.203 15.422 15.32 1 96.94 161 GLN B N 1
ATOM 4303 C CA . GLN B 1 161 ? -13.438 15.453 16.094 1 96.94 161 GLN B CA 1
ATOM 4304 C C . GLN B 1 161 ? -13.227 14.922 17.5 1 96.94 161 GLN B C 1
ATOM 4306 O O . GLN B 1 161 ? -14.156 14.883 18.312 1 96.94 161 GLN B O 1
ATOM 4311 N N . GLY B 1 162 ? -12.039 14.445 17.781 1 97.44 162 GLY B N 1
ATOM 4312 C CA . GLY B 1 162 ? -11.695 14.023 19.125 1 97.44 162 GLY B CA 1
ATOM 4313 C C . GLY B 1 162 ? -12.008 12.562 19.406 1 97.44 162 GLY B C 1
ATOM 4314 O O . GLY B 1 162 ? -11.906 12.102 20.547 1 97.44 162 GLY B O 1
ATOM 4315 N N . LEU B 1 163 ? -12.352 11.828 18.359 1 98 163 LEU B N 1
ATOM 4316 C CA . LEU B 1 163 ? -12.711 10.43 18.531 1 98 163 LEU B CA 1
ATOM 4317 C C . LEU B 1 163 ? -11.461 9.562 18.688 1 98 163 LEU B C 1
ATOM 4319 O O . LEU B 1 163 ? -10.594 9.555 17.812 1 98 163 LEU B O 1
ATOM 4323 N N . LYS B 1 164 ? -11.375 8.906 19.75 1 98 164 LYS B N 1
ATOM 4324 C CA . LYS B 1 164 ? -10.266 7.992 20.016 1 98 164 LYS B CA 1
ATOM 4325 C C . LYS B 1 164 ? -10.523 6.621 19.391 1 98 164 LYS B C 1
ATOM 4327 O O . LYS B 1 164 ? -9.594 5.922 19 1 98 164 LYS B O 1
ATOM 4332 N N . GLU B 1 165 ? -11.789 6.293 19.344 1 98.69 165 GLU B N 1
ATOM 4333 C CA . GLU B 1 165 ? -12.242 5.016 18.797 1 98.69 165 GLU B CA 1
ATOM 4334 C C . GLU B 1 165 ? -13.383 5.219 17.812 1 98.69 165 GLU B C 1
ATOM 4336 O O . GLU B 1 165 ? -14.086 6.227 17.859 1 98.69 165 GLU B O 1
ATOM 4341 N N . ILE B 1 166 ? -13.469 4.293 16.938 1 98.69 166 ILE B N 1
ATOM 4342 C CA . ILE B 1 166 ? -14.531 4.324 15.945 1 98.69 166 ILE B CA 1
ATOM 4343 C C . ILE B 1 166 ? -15.117 2.922 15.773 1 98.69 166 ILE B C 1
ATOM 4345 O O . ILE B 1 166 ? -14.523 1.937 16.219 1 98.69 166 ILE B O 1
ATOM 4349 N N . LYS B 1 167 ? -16.297 2.877 15.18 1 98.88 167 LYS B N 1
ATOM 4350 C CA . LYS B 1 167 ? -16.922 1.614 14.805 1 98.88 167 LYS B CA 1
ATOM 4351 C C . LYS B 1 167 ? -16.562 1.218 13.375 1 98.88 167 LYS B C 1
ATOM 4353 O O . LYS B 1 167 ? -16.766 1.99 12.438 1 98.88 167 LYS B O 1
ATOM 4358 N N . ALA B 1 168 ? -15.953 0.065 13.188 1 98.81 168 ALA B N 1
ATOM 4359 C CA . ALA B 1 168 ? -15.609 -0.511 11.891 1 98.81 168 ALA B CA 1
ATOM 4360 C C . ALA B 1 168 ? -16.203 -1.905 11.734 1 98.81 168 ALA B C 1
ATOM 4362 O O . ALA B 1 168 ? -16.531 -2.566 12.719 1 98.81 168 ALA B O 1
ATOM 4363 N N . PHE B 1 169 ? -16.453 -2.293 10.516 1 98.81 169 PHE B N 1
ATOM 4364 C CA . PHE B 1 169 ? -16.812 -3.688 10.289 1 98.81 169 PHE B CA 1
ATOM 4365 C C . PHE B 1 169 ? -15.648 -4.609 10.609 1 98.81 169 PHE B C 1
ATOM 4367 O O . PHE B 1 169 ? -14.5 -4.285 10.32 1 98.81 169 PHE B O 1
ATOM 4374 N N . ARG B 1 170 ? -16 -5.727 11.25 1 98.38 170 ARG B N 1
ATOM 4375 C CA . ARG B 1 170 ? -14.93 -6.695 11.484 1 98.38 170 ARG B CA 1
ATOM 4376 C C . ARG B 1 170 ? -14.312 -7.156 10.164 1 98.38 170 ARG B C 1
ATOM 4378 O O . ARG B 1 170 ? -14.961 -7.109 9.117 1 98.38 170 ARG B O 1
ATOM 4385 N N . LYS B 1 171 ? -13.086 -7.59 10.219 1 98.38 171 LYS B N 1
ATOM 4386 C CA . LYS B 1 171 ? -12.406 -8.133 9.039 1 98.38 171 LYS B CA 1
ATOM 4387 C C . LYS B 1 171 ? -13.047 -9.453 8.602 1 98.38 171 LYS B C 1
ATOM 4389 O O . LYS B 1 171 ? -13.523 -10.227 9.438 1 98.38 171 LYS B O 1
ATOM 4394 N N . LEU B 1 172 ? -13.016 -9.703 7.309 1 98.38 172 LEU B N 1
ATOM 4395 C CA . LEU B 1 172 ? -13.469 -10.992 6.805 1 98.38 172 LEU B CA 1
ATOM 4396 C C . LEU B 1 172 ? -12.633 -12.125 7.395 1 98.38 172 LEU B C 1
ATOM 4398 O O . LEU B 1 172 ? -11.398 -12.031 7.449 1 98.38 172 LEU B O 1
ATOM 4402 N N . LYS B 1 173 ? -13.328 -13.094 7.895 1 97.88 173 LYS B N 1
ATOM 4403 C CA . LYS B 1 173 ? -12.664 -14.328 8.297 1 97.88 173 LYS B CA 1
ATOM 4404 C C . LYS B 1 173 ? -12.438 -15.25 7.102 1 97.88 173 LYS B C 1
ATOM 4406 O O . LYS B 1 173 ? -13.398 -15.742 6.504 1 97.88 173 LYS B O 1
ATOM 4411 N N . ILE B 1 174 ? -11.156 -15.492 6.723 1 97.75 174 ILE B N 1
ATOM 4412 C CA . ILE B 1 174 ? -10.82 -16.219 5.504 1 97.75 174 ILE B CA 1
ATOM 4413 C C . ILE B 1 174 ? -10.039 -17.484 5.859 1 97.75 174 ILE B C 1
ATOM 4415 O O . ILE B 1 174 ? -9.023 -17.422 6.559 1 97.75 174 ILE B O 1
ATOM 4419 N N . ALA B 1 175 ? -10.555 -18.641 5.441 1 96.69 175 ALA B N 1
ATOM 4420 C CA . ALA B 1 175 ? -9.805 -19.891 5.5 1 96.69 175 ALA B CA 1
ATOM 4421 C C . ALA B 1 175 ? -9.023 -20.109 4.207 1 96.69 175 ALA B C 1
ATOM 4423 O O . ALA B 1 175 ? -9.57 -19.984 3.111 1 96.69 175 ALA B O 1
ATOM 4424 N N . LEU B 1 176 ? -7.777 -20.359 4.375 1 96.75 176 LEU B N 1
ATOM 4425 C CA . LEU B 1 176 ? -6.891 -20.656 3.252 1 96.75 176 LEU B CA 1
ATOM 4426 C C . LEU B 1 176 ? -6.305 -22.062 3.371 1 96.75 176 LEU B C 1
ATOM 4428 O O . LEU B 1 176 ? -5.82 -22.438 4.438 1 96.75 176 LEU B O 1
ATOM 4432 N N . PHE B 1 177 ? -6.402 -22.812 2.336 1 94.94 177 PHE B N 1
ATOM 4433 C CA . PHE B 1 177 ? -5.711 -24.094 2.314 1 94.94 177 PHE B CA 1
ATOM 4434 C C . PHE B 1 177 ? -5.18 -24.406 0.918 1 94.94 177 PHE B C 1
ATOM 4436 O O . PHE B 1 177 ? -5.613 -23.797 -0.063 1 94.94 177 PHE B O 1
ATOM 4443 N N . SER B 1 178 ? -4.199 -25.203 0.861 1 93.75 178 SER B N 1
ATOM 4444 C CA . SER B 1 178 ? -3.654 -25.703 -0.392 1 93.75 178 SER B CA 1
ATOM 4445 C C . SER B 1 178 ? -3.914 -27.203 -0.539 1 93.75 178 SER B C 1
ATOM 4447 O O . SER B 1 178 ? -4.098 -27.906 0.456 1 93.75 178 SER B O 1
ATOM 4449 N N . SER B 1 179 ? -4.043 -27.562 -1.773 1 89.75 179 SER B N 1
ATOM 4450 C CA . SER B 1 179 ? -4.203 -29 -2.014 1 89.75 179 SER B CA 1
ATOM 4451 C C . SER B 1 179 ? -3.393 -29.453 -3.223 1 89.75 179 SER B C 1
ATOM 4453 O O . SER B 1 179 ? -3.24 -28.703 -4.188 1 89.75 179 SER B O 1
ATOM 4455 N N . GLY B 1 180 ? -2.916 -30.656 -3.098 1 88.38 180 GLY B N 1
ATOM 4456 C CA . GLY B 1 180 ? -2.125 -31.266 -4.152 1 88.38 180 GLY B CA 1
ATOM 4457 C C . GLY B 1 180 ? -1.124 -32.281 -3.633 1 88.38 180 GLY B C 1
ATOM 4458 O O . GLY B 1 180 ? -0.396 -32.031 -2.676 1 88.38 180 GLY B O 1
ATOM 4459 N N . ASP B 1 181 ? -1.032 -33.406 -4.34 1 88.31 181 ASP B N 1
ATOM 4460 C CA . ASP B 1 181 ? -0.119 -34.469 -3.932 1 88.31 181 ASP B CA 1
ATOM 4461 C C . ASP B 1 181 ? 1.335 -34.062 -4.145 1 88.31 181 ASP B C 1
ATOM 4463 O O . ASP B 1 181 ? 2.234 -34.562 -3.467 1 88.31 181 ASP B O 1
ATOM 4467 N N . GLU B 1 182 ? 1.495 -33.156 -5.059 1 92.38 182 GLU B N 1
ATOM 4468 C CA . GLU B 1 182 ? 2.844 -32.719 -5.375 1 92.38 182 GLU B CA 1
ATOM 4469 C C . GLU B 1 182 ? 3.34 -31.688 -4.348 1 92.38 182 GLU B C 1
ATOM 4471 O O . GLU B 1 182 ? 4.531 -31.375 -4.297 1 92.38 182 GLU B O 1
ATOM 4476 N N . LEU B 1 183 ? 2.488 -31.156 -3.523 1 94.25 183 LEU B N 1
ATOM 4477 C CA . LEU B 1 183 ? 2.814 -30.016 -2.666 1 94.25 183 LEU B CA 1
ATOM 4478 C C . LEU B 1 183 ? 3.367 -30.5 -1.325 1 94.25 183 LEU B C 1
ATOM 4480 O O . LEU B 1 183 ? 2.873 -31.469 -0.755 1 94.25 183 LEU B O 1
ATOM 4484 N N . VAL B 1 184 ? 4.387 -29.797 -0.908 1 95.75 184 VAL B N 1
ATOM 4485 C CA . VAL B 1 184 ? 4.988 -29.984 0.406 1 95.75 184 VAL B CA 1
ATOM 4486 C C . VAL B 1 184 ? 4.969 -28.672 1.188 1 95.75 184 VAL B C 1
ATOM 4488 O O . VAL B 1 184 ? 5.262 -27.609 0.636 1 95.75 184 VAL B O 1
ATOM 4491 N N . PRO B 1 185 ? 4.488 -28.688 2.471 1 95.88 185 PRO B N 1
ATOM 4492 C CA . PRO B 1 185 ? 4.562 -27.469 3.285 1 95.88 185 PRO B CA 1
ATOM 4493 C C . PRO B 1 185 ? 5.992 -26.953 3.447 1 95.88 185 PRO B C 1
ATOM 4495 O O . PRO B 1 185 ? 6.941 -27.734 3.404 1 95.88 185 PRO B O 1
ATOM 4498 N N . LEU B 1 186 ? 6.102 -25.703 3.65 1 96.81 186 LEU B N 1
ATOM 4499 C CA . LEU B 1 186 ? 7.406 -25.094 3.906 1 96.81 186 LEU B CA 1
ATOM 4500 C C . LEU B 1 186 ? 8.031 -25.688 5.168 1 96.81 186 LEU B C 1
ATOM 4502 O O . LEU B 1 186 ? 7.336 -25.938 6.152 1 96.81 186 LEU B O 1
ATOM 4506 N N . GLY B 1 187 ? 9.344 -25.812 5.148 1 96.44 187 GLY B N 1
ATOM 4507 C CA . GLY B 1 187 ? 10.07 -26.312 6.305 1 96.44 187 GLY B CA 1
ATOM 4508 C C . GLY B 1 187 ? 10.18 -27.828 6.332 1 96.44 187 GLY B C 1
ATOM 4509 O O . GLY B 1 187 ? 10.867 -28.391 7.184 1 96.44 187 GLY B O 1
ATOM 4510 N N . GLN B 1 188 ? 9.469 -28.516 5.461 1 96.06 188 GLN B N 1
ATOM 4511 C CA . GLN B 1 188 ? 9.555 -29.969 5.34 1 96.06 188 GLN B CA 1
ATOM 4512 C C . GLN B 1 188 ? 10.414 -30.375 4.141 1 96.06 188 GLN B C 1
ATOM 4514 O O . GLN B 1 188 ? 10.68 -29.547 3.258 1 96.06 188 GLN B O 1
ATOM 4519 N N . ASN B 1 189 ? 10.82 -31.609 4.137 1 95.69 189 ASN B N 1
ATOM 4520 C CA . ASN B 1 189 ? 11.609 -32.094 3.018 1 95.69 189 ASN B CA 1
ATOM 4521 C C . ASN B 1 189 ? 10.727 -32.531 1.846 1 95.69 189 ASN B C 1
ATOM 4523 O O . ASN B 1 189 ? 9.781 -33.281 2.02 1 95.69 189 ASN B O 1
ATOM 4527 N N . ALA B 1 190 ? 11.062 -32.031 0.755 1 95.75 190 ALA B N 1
ATOM 4528 C CA . ALA B 1 190 ? 10.336 -32.406 -0.458 1 95.75 190 ALA B CA 1
ATOM 4529 C C . ALA B 1 190 ? 11.078 -33.469 -1.242 1 95.75 190 ALA B C 1
ATOM 4531 O O . ALA B 1 190 ? 12.297 -33.406 -1.384 1 95.75 190 ALA B O 1
ATOM 4532 N N . LEU B 1 191 ? 10.297 -34.438 -1.747 1 94.38 191 LEU B N 1
ATOM 4533 C CA . LEU B 1 191 ? 10.859 -35.406 -2.664 1 94.38 191 LEU B CA 1
ATOM 4534 C C . LEU B 1 191 ? 11.227 -34.781 -3.996 1 94.38 191 LEU B C 1
ATOM 4536 O O . LEU B 1 191 ? 10.867 -33.625 -4.25 1 94.38 191 LEU B O 1
ATOM 4540 N N . GLU B 1 192 ? 11.938 -35.5 -4.809 1 92.19 192 GLU B N 1
ATOM 4541 C CA . GLU B 1 192 ? 12.43 -34.969 -6.078 1 92.19 192 GLU B CA 1
ATOM 4542 C C . GLU B 1 192 ? 11.273 -34.594 -7.008 1 92.19 192 GLU B C 1
ATOM 4544 O O . GLU B 1 192 ? 11.398 -33.656 -7.82 1 92.19 192 GLU B O 1
ATOM 4549 N N . CYS B 1 193 ? 10.188 -35.281 -6.832 1 93.69 193 CYS B N 1
ATOM 4550 C CA . CYS B 1 193 ? 9.055 -35.094 -7.727 1 93.69 193 CYS B CA 1
ATOM 4551 C C . CYS B 1 193 ? 8.039 -34.125 -7.109 1 93.69 193 CYS B C 1
ATOM 4553 O O . CYS B 1 193 ? 6.93 -33.969 -7.633 1 93.69 193 CYS B O 1
ATOM 4555 N N . GLN B 1 194 ? 8.406 -33.531 -5.961 1 94.69 194 GLN B N 1
ATOM 4556 C CA . GLN B 1 194 ? 7.496 -32.656 -5.242 1 94.69 194 GLN B CA 1
ATOM 4557 C C . GLN B 1 194 ? 8.016 -31.219 -5.246 1 94.69 194 GLN B C 1
ATOM 4559 O O . GLN B 1 194 ? 9.195 -30.984 -5.492 1 94.69 194 GLN B O 1
ATOM 4564 N N . VAL B 1 195 ? 7.102 -30.266 -5.062 1 94.19 195 VAL B N 1
ATOM 4565 C CA . VAL B 1 195 ? 7.438 -28.859 -4.969 1 94.19 195 VAL B CA 1
ATOM 4566 C C . VAL B 1 195 ? 6.855 -28.266 -3.686 1 94.19 195 VAL B C 1
ATOM 4568 O O . VAL B 1 195 ? 5.934 -28.844 -3.096 1 94.19 195 VAL B O 1
ATOM 4571 N N . TYR B 1 196 ? 7.391 -27.219 -3.252 1 95.94 196 TYR B N 1
ATOM 4572 C CA . TYR B 1 196 ? 6.906 -26.578 -2.033 1 95.94 196 TYR B CA 1
ATOM 4573 C C . TYR B 1 196 ? 5.652 -25.75 -2.309 1 95.94 196 TYR B C 1
ATOM 4575 O O . TYR B 1 196 ? 5.43 -25.312 -3.438 1 95.94 196 TYR B O 1
ATOM 4583 N N . ASP B 1 197 ? 4.816 -25.562 -1.3 1 95.81 197 ASP B N 1
ATOM 4584 C CA . ASP B 1 197 ? 3.605 -24.75 -1.382 1 95.81 197 ASP B CA 1
ATOM 4585 C C . ASP B 1 197 ? 3.941 -23.25 -1.419 1 95.81 197 ASP B C 1
ATOM 4587 O O . ASP B 1 197 ? 4.043 -22.609 -0.373 1 95.81 197 ASP B O 1
ATOM 4591 N N . VAL B 1 198 ? 3.998 -22.703 -2.561 1 95.5 198 VAL B N 1
ATOM 4592 C CA . VAL B 1 198 ? 4.324 -21.297 -2.807 1 95.5 198 VAL B CA 1
ATOM 4593 C C . VAL B 1 198 ? 3.059 -20.453 -2.725 1 95.5 198 VAL B C 1
ATOM 4595 O O . VAL B 1 198 ? 3.084 -19.328 -2.201 1 95.5 198 VAL B O 1
ATOM 4598 N N . ASN B 1 199 ? 2.008 -21 -3.105 1 95.88 199 ASN B N 1
ATOM 4599 C CA . ASN B 1 199 ? 0.771 -20.234 -3.268 1 95.88 199 ASN B CA 1
ATOM 4600 C C . ASN B 1 199 ? 0.214 -19.781 -1.923 1 95.88 199 ASN B C 1
ATOM 4602 O O . ASN B 1 199 ? -0.149 -18.609 -1.762 1 95.88 199 ASN B O 1
ATOM 4606 N N . SER B 1 200 ? 0.175 -20.703 -0.956 1 96.75 200 SER B N 1
ATOM 4607 C CA . SER B 1 200 ? -0.433 -20.344 0.322 1 96.75 200 SER B CA 1
ATOM 4608 C C . SER B 1 200 ? 0.295 -19.172 0.975 1 96.75 200 SER B C 1
ATOM 4610 O O . SER B 1 200 ? -0.34 -18.266 1.519 1 96.75 200 SER B O 1
ATOM 4612 N N . VAL B 1 201 ? 1.576 -19.172 0.868 1 96.94 201 VAL B N 1
ATOM 4613 C CA . VAL B 1 201 ? 2.377 -18.141 1.5 1 96.94 201 VAL B CA 1
ATOM 4614 C C . VAL B 1 201 ? 2.152 -16.812 0.782 1 96.94 201 VAL B C 1
ATOM 4616 O O . VAL B 1 201 ? 1.957 -15.773 1.424 1 96.94 201 VAL B O 1
ATOM 4619 N N . GLY B 1 202 ? 2.189 -16.828 -0.539 1 96.31 202 GLY B N 1
ATOM 4620 C CA . GLY B 1 202 ? 1.9 -15.633 -1.313 1 96.31 202 GLY B CA 1
ATOM 4621 C C . GLY B 1 202 ? 0.524 -15.055 -1.035 1 96.31 202 GLY B C 1
ATOM 4622 O O . GLY B 1 202 ? 0.382 -13.859 -0.797 1 96.31 202 GLY B O 1
ATOM 4623 N N . ILE B 1 203 ? -0.429 -15.922 -1.003 1 97.75 203 ILE B N 1
ATOM 4624 C CA . ILE B 1 203 ? -1.812 -15.523 -0.764 1 97.75 203 ILE B CA 1
ATOM 4625 C C . ILE B 1 203 ? -1.944 -14.945 0.643 1 97.75 203 ILE B C 1
ATOM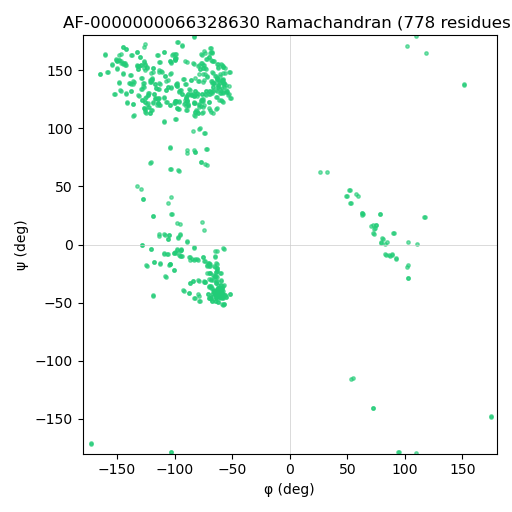 4627 O O . ILE B 1 203 ? -2.533 -13.875 0.828 1 97.75 203 ILE B O 1
ATOM 4631 N N . PHE B 1 204 ? -1.4 -15.688 1.604 1 98 204 PHE B N 1
ATOM 4632 C CA . PHE B 1 204 ? -1.5 -15.258 2.994 1 98 204 PHE B CA 1
ATOM 4633 C C . PHE B 1 204 ? -0.939 -13.852 3.17 1 98 204 PHE B C 1
ATOM 4635 O O . PHE B 1 204 ? -1.558 -13.008 3.82 1 98 204 PHE B O 1
ATOM 4642 N N . ASN B 1 205 ? 0.188 -13.586 2.602 1 97.69 205 ASN B N 1
ATOM 4643 C CA . ASN B 1 205 ? 0.8 -12.266 2.688 1 97.69 205 ASN B CA 1
ATOM 4644 C C . ASN B 1 205 ? -0.047 -11.211 1.987 1 97.69 205 ASN B C 1
ATOM 4646 O O . ASN B 1 205 ? -0.174 -10.086 2.477 1 97.69 205 ASN B O 1
ATOM 4650 N N . MET B 1 206 ? -0.634 -11.516 0.849 1 96.75 206 MET B N 1
ATOM 4651 C CA . MET B 1 206 ? -1.453 -10.562 0.109 1 96.75 206 MET B CA 1
ATOM 4652 C C . MET B 1 206 ? -2.754 -10.273 0.85 1 96.75 206 MET B C 1
ATOM 4654 O O . MET B 1 206 ? -3.34 -9.195 0.689 1 96.75 206 MET B O 1
ATOM 4658 N N . LEU B 1 207 ? -3.18 -11.219 1.701 1 97.44 207 LEU B N 1
ATOM 4659 C CA . LEU B 1 207 ? -4.422 -11.078 2.449 1 97.44 207 LEU B CA 1
ATOM 4660 C C . LEU B 1 207 ? -4.145 -10.688 3.898 1 97.44 207 LEU B C 1
ATOM 4662 O O . LEU B 1 207 ? -4.941 -10.992 4.789 1 97.44 207 LEU B O 1
ATOM 4666 N N . LYS B 1 208 ? -3.033 -10.039 4.164 1 94.38 208 LYS B N 1
ATOM 4667 C CA . LYS B 1 208 ? -2.588 -9.711 5.516 1 94.38 208 LYS B CA 1
ATOM 4668 C C . LYS B 1 208 ? -3.572 -8.773 6.203 1 94.38 208 LYS B C 1
ATOM 4670 O O . LYS B 1 208 ? -3.629 -8.711 7.434 1 94.38 208 LYS B O 1
ATOM 4675 N N . ASN B 1 209 ? -4.398 -8.016 5.469 1 93.38 209 ASN B N 1
ATOM 4676 C CA . ASN B 1 209 ? -5.328 -7.051 6.043 1 93.38 209 ASN B CA 1
ATOM 4677 C C . ASN B 1 209 ? -6.676 -7.691 6.363 1 93.38 209 ASN B C 1
ATOM 4679 O O . ASN B 1 209 ? -7.605 -7.008 6.809 1 93.38 209 ASN B O 1
ATOM 4683 N N . TYR B 1 210 ? -6.828 -8.93 6.164 1 97.38 210 TYR B N 1
ATOM 4684 C CA . TYR B 1 210 ? -7.988 -9.727 6.547 1 97.38 210 TYR B CA 1
ATOM 4685 C C . TYR B 1 210 ? -7.648 -10.672 7.699 1 97.38 210 TYR B C 1
ATOM 4687 O O . TYR B 1 210 ? -6.492 -10.758 8.109 1 97.38 210 TYR B O 1
ATOM 4695 N N . ASN B 1 211 ? -8.688 -11.219 8.305 1 97.94 211 ASN B N 1
ATOM 4696 C CA . ASN B 1 211 ? -8.477 -12.266 9.297 1 97.94 211 ASN B CA 1
ATOM 4697 C C . ASN B 1 211 ? -8.289 -13.633 8.641 1 97.94 211 ASN B C 1
ATOM 4699 O O . ASN B 1 211 ? -9.195 -14.461 8.648 1 97.94 211 ASN B O 1
ATOM 4703 N N . THR B 1 212 ? -7.043 -13.867 8.133 1 97.75 212 THR B N 1
ATOM 4704 C CA . THR B 1 212 ? -6.746 -15.031 7.309 1 97.75 212 THR B CA 1
ATOM 4705 C C . THR B 1 212 ? -6.156 -16.156 8.148 1 97.75 212 THR B C 1
ATOM 4707 O O . THR B 1 212 ? -5.254 -15.93 8.961 1 97.75 212 THR B O 1
ATOM 4710 N N . HIS B 1 213 ? -6.656 -17.359 8 1 96.75 213 HIS B N 1
ATOM 4711 C CA . HIS B 1 213 ? -6.195 -18.562 8.68 1 96.75 213 HIS B CA 1
ATOM 4712 C C . HIS B 1 213 ? -5.742 -19.609 7.676 1 96.75 213 HIS B C 1
ATOM 4714 O O . HIS B 1 213 ? -6.547 -20.125 6.895 1 96.75 213 HIS B O 1
ATOM 4720 N N . PHE B 1 214 ? -4.496 -19.906 7.734 1 96.44 214 PHE B N 1
ATOM 4721 C CA . PHE B 1 214 ? -3.994 -20.984 6.891 1 96.44 214 PHE B CA 1
ATOM 4722 C C . PHE B 1 214 ? -4.238 -22.328 7.547 1 96.44 214 PHE B C 1
ATOM 4724 O O . PHE B 1 214 ? -3.74 -22.594 8.641 1 96.44 214 PHE B O 1
ATOM 4731 N N . LEU B 1 215 ? -4.934 -23.156 6.852 1 94.56 215 LEU B N 1
ATOM 4732 C CA . LEU B 1 215 ? -5.375 -24.422 7.426 1 94.56 215 LEU B CA 1
ATOM 4733 C C . LEU B 1 215 ? -4.449 -25.562 7.016 1 94.56 215 LEU B C 1
ATOM 4735 O O . LEU B 1 215 ? -4.637 -26.703 7.441 1 94.56 215 LEU B O 1
ATOM 4739 N N . GLY B 1 216 ? -3.443 -25.312 6.141 1 94.12 216 GLY B N 1
ATOM 4740 C CA . GLY B 1 216 ? -2.439 -26.297 5.805 1 94.12 216 GLY B CA 1
ATOM 4741 C C . GLY B 1 216 ? -2.574 -26.828 4.387 1 94.12 216 GLY B C 1
ATOM 4742 O O . GLY B 1 216 ? -3.361 -26.297 3.596 1 94.12 216 GLY B O 1
ATOM 4743 N N . VAL B 1 217 ? -1.705 -27.719 4.047 1 93.25 217 VAL B N 1
ATOM 4744 C CA . VAL B 1 217 ? -1.676 -28.391 2.75 1 93.25 217 VAL B CA 1
ATOM 4745 C C . VAL B 1 217 ? -2.391 -29.734 2.85 1 93.25 217 VAL B C 1
ATOM 4747 O O . VAL B 1 217 ? -2.023 -30.578 3.668 1 93.25 217 VAL B O 1
ATOM 4750 N N . LEU B 1 218 ? -3.389 -29.875 2.012 1 89.31 218 LEU B N 1
ATOM 4751 C CA . LEU B 1 218 ? -4.164 -31.125 1.996 1 89.31 218 LEU B CA 1
ATOM 4752 C C . LEU B 1 218 ? -3.766 -31.984 0.81 1 89.31 218 LEU B C 1
ATOM 4754 O O . LEU B 1 218 ? -3.447 -31.484 -0.265 1 89.31 218 LEU B O 1
ATOM 4758 N N . LYS B 1 219 ? -3.844 -33.281 1.021 1 85.62 219 LYS B N 1
ATOM 4759 C CA . LYS B 1 219 ? -3.703 -34.219 -0.093 1 85.62 219 LYS B CA 1
ATOM 4760 C C . LYS B 1 219 ? -4.914 -34.156 -1.019 1 85.62 219 LYS B C 1
ATOM 4762 O O . LYS B 1 219 ? -5.957 -33.594 -0.649 1 85.62 219 LYS B O 1
ATOM 4767 N N . ASP B 1 220 ? -4.672 -34.656 -2.178 1 83.94 220 ASP B N 1
ATOM 4768 C CA . ASP B 1 220 ? -5.785 -34.75 -3.117 1 83.94 220 ASP B CA 1
ATOM 4769 C C . ASP B 1 220 ? -6.773 -35.844 -2.705 1 83.94 220 ASP B C 1
ATOM 4771 O O . ASP B 1 220 ? -6.691 -36.969 -3.188 1 83.94 220 ASP B O 1
ATOM 4775 N N . ASP B 1 221 ? -7.594 -35.469 -1.821 1 83.88 221 ASP B N 1
ATOM 4776 C CA . ASP B 1 221 ? -8.602 -36.344 -1.236 1 83.88 221 ASP B CA 1
ATOM 4777 C C . ASP B 1 221 ? -9.914 -35.594 -1.004 1 83.88 221 ASP B C 1
ATOM 4779 O O . ASP B 1 221 ? -9.953 -34.625 -0.266 1 83.88 221 ASP B O 1
ATOM 4783 N N . LYS B 1 222 ? -10.922 -36.156 -1.648 1 85.75 222 LYS B N 1
ATOM 4784 C CA . LYS B 1 222 ? -12.227 -35.5 -1.601 1 85.75 222 LYS B CA 1
ATOM 4785 C C . LYS B 1 222 ? -12.719 -35.375 -0.164 1 85.75 222 LYS B C 1
ATOM 4787 O O . LYS B 1 222 ? -13.258 -34.344 0.222 1 85.75 222 LYS B O 1
ATOM 4792 N N . ASN B 1 223 ? -12.5 -36.375 0.645 1 87.12 223 ASN B N 1
ATOM 4793 C CA . ASN B 1 223 ? -12.984 -36.375 2.02 1 87.12 223 ASN B CA 1
ATOM 4794 C C . ASN B 1 223 ? -12.289 -35.312 2.855 1 87.12 223 ASN B C 1
ATOM 4796 O O . ASN B 1 223 ? -12.914 -34.656 3.689 1 87.12 223 ASN B O 1
ATOM 4800 N N . LEU B 1 224 ? -11.07 -35.125 2.684 1 85 224 LEU B N 1
ATOM 4801 C CA . LEU B 1 224 ? -10.312 -34.125 3.4 1 85 224 LEU B CA 1
ATOM 4802 C C . LEU B 1 224 ? -10.797 -32.719 3.025 1 85 224 LEU B C 1
ATOM 4804 O O . LEU B 1 224 ? -10.93 -31.844 3.889 1 85 224 LEU B O 1
ATOM 4808 N N . GLN B 1 225 ? -11.047 -32.531 1.776 1 84.94 225 GLN B N 1
ATOM 4809 C CA . GLN B 1 225 ? -11.516 -31.219 1.306 1 84.94 225 GLN B CA 1
ATOM 4810 C C . GLN B 1 225 ? -12.945 -30.938 1.78 1 84.94 225 GLN B C 1
ATOM 4812 O O . GLN B 1 225 ? -13.273 -29.812 2.131 1 84.94 225 GLN B O 1
ATOM 4817 N N . LEU B 1 226 ? -13.742 -32.031 1.809 1 86.69 226 LEU B N 1
ATOM 4818 C CA . LEU B 1 226 ? -15.109 -31.922 2.314 1 86.69 226 LEU B CA 1
ATOM 4819 C C . LEU B 1 226 ? -15.109 -31.453 3.764 1 86.69 226 LEU B C 1
ATOM 4821 O O . LEU B 1 226 ? -15.945 -30.625 4.152 1 86.69 226 LEU B O 1
ATOM 4825 N N . LYS B 1 227 ? -14.211 -31.906 4.504 1 87.38 227 LYS B N 1
ATOM 4826 C CA . LYS B 1 227 ? -14.125 -31.562 5.918 1 87.38 227 LYS B CA 1
ATOM 4827 C C . LYS B 1 227 ? -13.875 -30.062 6.105 1 87.38 227 LYS B C 1
ATOM 4829 O O . LYS B 1 227 ? -14.461 -29.438 6.988 1 87.38 227 LYS B O 1
ATOM 4834 N N . ILE B 1 228 ? -13.078 -29.484 5.309 1 85.31 228 ILE B N 1
ATOM 4835 C CA . ILE B 1 228 ? -12.758 -28.062 5.395 1 85.31 228 ILE B CA 1
ATOM 4836 C C . ILE B 1 228 ? -13.984 -27.234 5.035 1 85.31 228 ILE B C 1
ATOM 4838 O O . ILE B 1 228 ? -14.25 -26.203 5.656 1 85.31 228 ILE B O 1
ATOM 4842 N N . LEU B 1 229 ? -14.711 -27.719 4.09 1 87.62 229 LEU B N 1
ATOM 4843 C CA . LEU B 1 229 ? -15.875 -26.984 3.588 1 87.62 229 LEU B CA 1
ATOM 4844 C C . LEU B 1 229 ? -17 -27 4.609 1 87.62 229 LEU B C 1
ATOM 4846 O O . LEU B 1 229 ? -17.922 -26.172 4.539 1 87.62 229 LEU B O 1
ATOM 4850 N N . GLU B 1 230 ? -16.875 -27.922 5.52 1 84.25 230 GLU B N 1
ATOM 4851 C CA . GLU B 1 230 ? -17.922 -28.047 6.527 1 84.25 230 GLU B CA 1
ATOM 4852 C C . GLU B 1 230 ? -17.719 -27.047 7.668 1 84.25 230 GLU B C 1
ATOM 4854 O O . GLU B 1 230 ? -18.625 -26.812 8.469 1 84.25 230 GLU B O 1
ATOM 4859 N N . SER B 1 231 ? -16.562 -26.5 7.68 1 75.56 231 SER B N 1
ATOM 4860 C CA . SER B 1 231 ? -16.328 -25.5 8.719 1 75.56 231 SER B CA 1
ATOM 4861 C C . SER B 1 231 ? -17.141 -24.234 8.477 1 75.56 231 SER B C 1
ATOM 4863 O O . SER B 1 231 ? -17.078 -23.656 7.395 1 75.56 231 SER B O 1
ATOM 4865 N N . GLN B 1 232 ? -18.125 -23.859 9.367 1 71.56 232 GLN B N 1
ATOM 4866 C CA . GLN B 1 232 ? -19.094 -22.797 9.133 1 71.56 232 GLN B CA 1
ATOM 4867 C C . GLN B 1 232 ? -18.625 -21.484 9.742 1 71.56 232 GLN B C 1
ATOM 4869 O O . GLN B 1 232 ? -19.281 -20.453 9.609 1 71.56 232 GLN B O 1
ATOM 4874 N N . ASP B 1 233 ? -17.469 -21.344 10.031 1 88.94 233 ASP B N 1
ATOM 4875 C CA . ASP B 1 233 ? -17.109 -20.141 10.781 1 88.94 233 ASP B CA 1
ATOM 4876 C C . ASP B 1 233 ? -16.328 -19.172 9.906 1 88.94 233 ASP B C 1
ATOM 4878 O O . ASP B 1 233 ? -15.82 -18.156 10.398 1 88.94 233 ASP B O 1
ATOM 4882 N N . TYR B 1 234 ? -16.234 -19.438 8.578 1 96.19 234 TYR B N 1
ATOM 4883 C CA . TYR B 1 234 ? -15.469 -18.562 7.711 1 96.19 234 TYR B CA 1
ATOM 4884 C C . TYR B 1 234 ? -16.375 -17.828 6.719 1 96.19 234 TYR B C 1
ATOM 4886 O O . TYR B 1 234 ? -17.312 -18.422 6.188 1 96.19 234 TYR B O 1
ATOM 4894 N N . ASP B 1 235 ? -16.125 -16.547 6.492 1 97.19 235 ASP B N 1
ATOM 4895 C CA . ASP B 1 235 ? -16.828 -15.781 5.465 1 97.19 235 ASP B CA 1
ATOM 4896 C C . ASP B 1 235 ? -16.422 -16.25 4.066 1 97.19 235 ASP B C 1
ATOM 4898 O O . ASP B 1 235 ? -17.25 -16.25 3.146 1 97.19 235 ASP B O 1
ATOM 4902 N N . VAL B 1 236 ? -15.156 -16.609 3.959 1 97.06 236 VAL B N 1
ATOM 4903 C CA . VAL B 1 236 ? -14.562 -17.016 2.688 1 97.06 236 VAL B CA 1
ATOM 4904 C C . VAL B 1 236 ? -13.664 -18.219 2.898 1 97.06 236 VAL B C 1
ATOM 4906 O O . VAL B 1 236 ? -12.906 -18.281 3.869 1 97.06 236 VAL B O 1
ATOM 4909 N N . ILE B 1 237 ? -13.797 -19.219 2.086 1 96.19 237 ILE B N 1
ATOM 4910 C CA . ILE B 1 237 ? -12.883 -20.344 2.018 1 96.19 237 ILE B CA 1
ATOM 4911 C C . ILE B 1 237 ? -12.148 -20.344 0.676 1 96.19 237 ILE B C 1
ATOM 4913 O O . ILE B 1 237 ? -12.781 -20.391 -0.381 1 96.19 237 ILE B O 1
ATOM 4917 N N . LEU B 1 238 ? -10.82 -20.25 0.771 1 96.25 238 LEU B N 1
ATOM 4918 C CA . LEU B 1 238 ? -9.977 -20.109 -0.407 1 96.25 238 LEU B CA 1
ATOM 4919 C C . LEU B 1 238 ? -9.039 -21.297 -0.558 1 96.25 238 LEU B C 1
ATOM 4921 O O . LEU B 1 238 ? -8.305 -21.641 0.373 1 96.25 238 LEU B O 1
ATOM 4925 N N . SER B 1 239 ? -9.062 -21.906 -1.69 1 93.56 239 SER B N 1
ATOM 4926 C CA . SER B 1 239 ? -8.133 -22.969 -2.021 1 93.56 239 SER B CA 1
ATOM 4927 C C . SER B 1 239 ? -7.094 -22.516 -3.037 1 93.56 239 SER B C 1
ATOM 4929 O O . SER B 1 239 ? -7.438 -21.938 -4.066 1 93.56 239 SER B O 1
ATOM 4931 N N . SER B 1 240 ? -5.77 -22.703 -2.49 1 88.31 240 SER B N 1
ATOM 4932 C CA . SER B 1 240 ? -4.707 -22.422 -3.451 1 88.31 240 SER B CA 1
ATOM 4933 C C . SER B 1 240 ? -4.434 -23.625 -4.344 1 88.31 240 SER B C 1
ATOM 4935 O O . SER B 1 240 ? -3.795 -24.578 -3.914 1 88.31 240 SER B O 1
ATOM 4937 N N . ALA B 1 241 ? -5.023 -23.922 -5.246 1 70.62 241 ALA B N 1
ATOM 4938 C CA . ALA B 1 241 ? -4.883 -25.047 -6.188 1 70.62 241 ALA B CA 1
ATOM 4939 C C . ALA B 1 241 ? -6.121 -25.938 -6.164 1 70.62 241 ALA B C 1
ATOM 4941 O O . ALA B 1 241 ? -7.004 -25.766 -5.32 1 70.62 241 ALA B O 1
ATOM 4942 N N . GLY B 1 242 ? -6.414 -26.781 -7.004 1 60.97 242 GLY B N 1
ATOM 4943 C CA . GLY B 1 242 ? -7.441 -27.812 -7.047 1 60.97 242 GLY B CA 1
ATOM 4944 C C . GLY B 1 242 ? -8.523 -27.531 -8.07 1 60.97 242 GLY B C 1
ATOM 4945 O O . GLY B 1 242 ? -9.562 -28.188 -8.086 1 60.97 242 GLY B O 1
ATOM 4946 N N . VAL B 1 243 ? -8.188 -26.328 -8.688 1 60.22 243 VAL B N 1
ATOM 4947 C CA . VAL B 1 243 ? -9.242 -26.078 -9.664 1 60.22 243 VAL B CA 1
ATOM 4948 C C . VAL B 1 243 ? -8.742 -26.406 -11.07 1 60.22 243 VAL B C 1
ATOM 4950 O O . VAL B 1 243 ? -9.141 -25.766 -12.039 1 60.22 243 VAL B O 1
ATOM 4953 N N . SER B 1 244 ? -7.973 -27.594 -11.055 1 61.81 244 SER B N 1
ATOM 4954 C CA . SER B 1 244 ? -7.438 -27.984 -12.359 1 61.81 244 SER B CA 1
ATOM 4955 C C . SER B 1 244 ? -8.477 -28.734 -13.188 1 61.81 244 SER B C 1
ATOM 4957 O O . SER B 1 244 ? -9.484 -29.188 -12.648 1 61.81 244 SER B O 1
ATOM 4959 N N . VAL B 1 245 ? -8.438 -28.469 -14.484 1 52.62 245 VAL B N 1
ATOM 4960 C CA . VAL B 1 245 ? -9.312 -29.109 -15.469 1 52.62 245 VAL B CA 1
ATOM 4961 C C . VAL B 1 245 ? -9.047 -30.609 -15.508 1 52.62 245 VAL B C 1
ATOM 4963 O O . VAL B 1 245 ? -9.812 -31.359 -16.109 1 52.62 245 VAL B O 1
ATOM 4966 N N . GLY B 1 246 ? -8.125 -31.078 -14.836 1 55.06 246 GLY B N 1
ATOM 4967 C CA . GLY B 1 246 ? -7.855 -32.469 -15.117 1 55.06 246 GLY B CA 1
ATOM 4968 C C . GLY B 1 246 ? -8.766 -33.438 -14.359 1 55.06 246 GLY B C 1
ATOM 4969 O O . GLY B 1 246 ? -9.781 -33 -13.797 1 55.06 246 GLY B O 1
ATOM 4970 N N . ASP B 1 247 ? -8.609 -34.719 -14.547 1 55.19 247 ASP B N 1
ATOM 4971 C CA . ASP B 1 247 ? -9.398 -35.844 -14.078 1 55.19 247 ASP B CA 1
ATOM 4972 C C . ASP B 1 247 ? -9.492 -35.875 -12.555 1 55.19 247 ASP B C 1
ATOM 4974 O O . ASP B 1 247 ? -10.305 -36.594 -11.984 1 55.19 247 ASP B O 1
ATOM 4978 N N . LYS B 1 248 ? -8.844 -34.969 -11.883 1 64.31 248 LYS B N 1
ATOM 4979 C CA . LYS B 1 248 ? -8.773 -35.094 -10.43 1 64.31 248 LYS B CA 1
ATOM 4980 C C . LYS B 1 248 ? -9.117 -33.75 -9.773 1 64.31 248 LYS B C 1
ATOM 4982 O O . LYS B 1 248 ? -8.398 -33.281 -8.883 1 64.31 248 LYS B O 1
ATOM 4987 N N . ASP B 1 249 ? -10.297 -33.188 -10.258 1 78.12 249 ASP B N 1
ATOM 4988 C CA . ASP B 1 249 ? -10.633 -31.938 -9.555 1 78.12 249 ASP B CA 1
ATOM 4989 C C . ASP B 1 249 ? -11.492 -32.219 -8.328 1 78.12 249 ASP B C 1
ATOM 4991 O O . ASP B 1 249 ? -12.695 -31.969 -8.336 1 78.12 249 ASP B O 1
ATOM 4995 N N . PHE B 1 250 ? -10.914 -32.594 -7.25 1 83.25 250 PHE B N 1
ATOM 4996 C CA . PHE B 1 250 ? -11.562 -33.031 -6.016 1 83.25 250 PHE B CA 1
ATOM 4997 C C . PHE B 1 250 ? -12.273 -31.875 -5.344 1 83.25 250 PHE B C 1
ATOM 4999 O O . PHE B 1 250 ? -13.305 -32.062 -4.691 1 83.25 250 PHE B O 1
ATOM 5006 N N . PHE B 1 251 ? -11.797 -30.719 -5.512 1 87 251 PHE B N 1
ATOM 5007 C CA . PHE B 1 251 ? -12.383 -29.547 -4.895 1 87 251 PHE B CA 1
ATOM 5008 C C . PHE B 1 251 ? -13.758 -29.25 -5.484 1 87 251 PHE B C 1
ATOM 5010 O O . PHE B 1 251 ? -14.727 -29.078 -4.746 1 87 251 PHE B O 1
ATOM 5017 N N . LYS B 1 252 ? -13.82 -29.25 -6.75 1 88.19 252 LYS B N 1
ATOM 5018 C CA . LYS B 1 252 ? -15.094 -29 -7.422 1 88.19 252 LYS B CA 1
ATOM 5019 C C . LYS B 1 252 ? -16.094 -30.109 -7.137 1 88.19 252 LYS B C 1
ATOM 5021 O O . LYS B 1 252 ? -17.281 -29.844 -6.934 1 88.19 252 LYS B O 1
ATOM 5026 N N . ASP B 1 253 ? -15.562 -31.312 -7.152 1 89.5 253 ASP B N 1
ATOM 5027 C CA . ASP B 1 253 ? -16.422 -32.469 -6.871 1 89.5 253 ASP B CA 1
ATOM 5028 C C . ASP B 1 253 ? -17.016 -32.344 -5.465 1 89.5 253 ASP B C 1
ATOM 5030 O O . ASP B 1 253 ? -18.203 -32.625 -5.262 1 89.5 253 ASP B O 1
ATOM 5034 N N . ALA B 1 254 ? -16.188 -32 -4.539 1 90.12 254 ALA B N 1
ATOM 5035 C CA . ALA B 1 254 ? -16.656 -31.828 -3.162 1 90.12 254 ALA B CA 1
ATOM 5036 C C . ALA B 1 254 ? -17.719 -30.734 -3.072 1 90.12 254 ALA B C 1
ATOM 5038 O O . ALA B 1 254 ? -18.703 -30.875 -2.334 1 90.12 254 ALA B O 1
ATOM 5039 N N . LEU B 1 255 ? -17.609 -29.688 -3.809 1 92.56 255 LEU B N 1
ATOM 5040 C CA . LEU B 1 255 ? -18.578 -28.594 -3.818 1 92.56 255 LEU B CA 1
ATOM 5041 C C . LEU B 1 255 ? -19.906 -29.047 -4.406 1 92.56 255 LEU B C 1
ATOM 5043 O O . LEU B 1 255 ? -20.969 -28.703 -3.883 1 92.56 255 LEU B O 1
ATOM 5047 N N . LYS B 1 256 ? -19.766 -29.797 -5.473 1 92.25 256 LYS B N 1
ATOM 5048 C CA . LYS B 1 256 ? -20.984 -30.312 -6.105 1 92.25 256 LYS B CA 1
ATOM 5049 C C . LYS B 1 256 ? -21.719 -31.266 -5.172 1 92.25 256 LYS B C 1
ATOM 5051 O O . LYS B 1 256 ? -22.953 -31.219 -5.09 1 92.25 256 LYS B O 1
ATOM 5056 N N . GLU B 1 257 ? -20.969 -32.062 -4.527 1 92.31 257 GLU B N 1
ATOM 5057 C CA . GLU B 1 257 ? -21.562 -33 -3.572 1 92.31 257 GLU B CA 1
ATOM 5058 C C . GLU B 1 257 ? -22.312 -32.25 -2.473 1 92.31 257 GLU B C 1
ATOM 5060 O O . GLU B 1 257 ? -23.328 -32.75 -1.973 1 92.31 257 GLU B O 1
ATOM 5065 N N . LYS B 1 258 ? -21.906 -31.109 -2.129 1 93.44 258 LYS B N 1
ATOM 5066 C CA . LYS B 1 258 ? -22.531 -30.328 -1.069 1 93.44 258 LYS B CA 1
ATOM 5067 C C . LYS B 1 258 ? -23.547 -29.328 -1.643 1 93.44 258 LYS B C 1
ATOM 5069 O O . LYS B 1 258 ? -24.047 -28.453 -0.93 1 93.44 258 LYS B O 1
ATOM 5074 N N . ASN B 1 259 ? -23.844 -29.406 -2.908 1 94.44 259 ASN B N 1
ATOM 5075 C CA . ASN B 1 259 ? -24.844 -28.594 -3.605 1 94.44 259 ASN B CA 1
ATOM 5076 C C . ASN B 1 259 ? -24.516 -27.094 -3.494 1 94.44 259 ASN B C 1
ATOM 5078 O O . ASN B 1 259 ? -25.391 -26.297 -3.203 1 94.44 259 ASN B O 1
ATOM 5082 N N . ALA B 1 260 ? -23.25 -26.844 -3.643 1 95.19 260 ALA B N 1
ATOM 5083 C CA . ALA B 1 260 ? -22.844 -25.438 -3.678 1 95.19 260 ALA B CA 1
ATOM 5084 C C . ALA B 1 260 ? -23.422 -24.719 -4.887 1 95.19 260 ALA B C 1
ATOM 5086 O O . ALA B 1 260 ? -23.656 -25.344 -5.934 1 95.19 260 ALA B O 1
ATOM 5087 N N . LEU B 1 261 ? -23.766 -23.453 -4.707 1 96.5 261 LEU B N 1
ATOM 5088 C CA . LEU B 1 261 ? -24.156 -22.609 -5.824 1 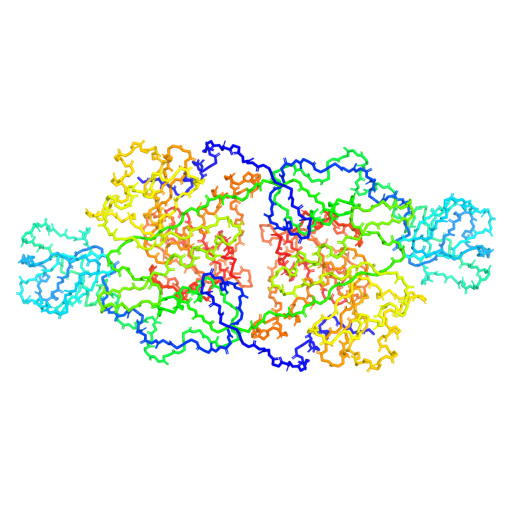96.5 261 LEU B CA 1
ATOM 5089 C C . LEU B 1 261 ? -22.938 -22.078 -6.566 1 96.5 261 LEU B C 1
ATOM 5091 O O . LEU B 1 261 ? -22.172 -21.281 -6.02 1 96.5 261 LEU B O 1
ATOM 5095 N N . PHE B 1 262 ? -22.75 -22.453 -7.805 1 96.69 262 PHE B N 1
ATOM 5096 C CA . PHE B 1 262 ? -21.609 -22.016 -8.602 1 96.69 262 PHE B CA 1
ATOM 5097 C C . PHE B 1 262 ? -21.938 -20.719 -9.336 1 96.69 262 PHE B C 1
ATOM 5099 O O . PHE B 1 262 ? -22.953 -20.641 -10.047 1 96.69 262 PHE B O 1
ATOM 5106 N N . TYR B 1 263 ? -21.156 -19.703 -9.148 1 97.38 263 TYR B N 1
ATOM 5107 C CA . TYR B 1 263 ? -21.234 -18.5 -9.969 1 97.38 263 TYR B CA 1
ATOM 5108 C C . TYR B 1 263 ? -20.484 -18.672 -11.273 1 97.38 263 TYR B C 1
ATOM 5110 O O . TYR B 1 263 ? -20.953 -18.266 -12.336 1 97.38 263 TYR B O 1
ATOM 5118 N N . TYR B 1 264 ? -19.266 -19.203 -11.258 1 96.5 264 TYR B N 1
ATOM 5119 C CA . TYR B 1 264 ? -18.5 -19.609 -12.422 1 96.5 264 TYR B CA 1
ATOM 5120 C C . TYR B 1 264 ? -17.391 -20.578 -12.039 1 96.5 264 TYR B C 1
ATOM 5122 O O . TYR B 1 264 ? -17.016 -20.672 -10.867 1 96.5 264 TYR B O 1
ATOM 5130 N N . GLU B 1 265 ? -16.828 -21.297 -13.008 1 94.06 265 GLU B N 1
ATOM 5131 C CA . GLU B 1 265 ? -15.789 -22.281 -12.781 1 94.06 265 GLU B CA 1
ATOM 5132 C C . GLU B 1 265 ? -14.539 -21.984 -13.609 1 94.06 265 GLU B C 1
ATOM 5134 O O . GLU B 1 265 ? -13.477 -22.547 -13.367 1 94.06 265 GLU B O 1
ATOM 5139 N N . LYS B 1 266 ? -14.734 -21.188 -14.594 1 94.31 266 LYS B N 1
ATOM 5140 C CA . LYS B 1 266 ? -13.656 -20.766 -15.484 1 94.31 266 LYS B CA 1
ATOM 5141 C C . LYS B 1 266 ? -13.898 -19.344 -16 1 94.31 266 LYS B C 1
ATOM 5143 O O . LYS B 1 266 ? -15.039 -18.969 -16.281 1 94.31 266 LYS B O 1
ATOM 5148 N N . VAL B 1 267 ? -12.859 -18.625 -16.047 1 96.25 267 VAL B N 1
ATOM 5149 C CA . VAL B 1 267 ? -12.906 -17.281 -16.609 1 96.25 267 VAL B CA 1
ATOM 5150 C C . VAL B 1 267 ? -12.008 -17.203 -17.844 1 96.25 267 VAL B C 1
ATOM 5152 O O . VAL B 1 267 ? -10.914 -17.766 -17.859 1 96.25 267 VAL B O 1
ATOM 5155 N N . ASN B 1 268 ? -12.438 -16.547 -18.906 1 96.44 268 ASN B N 1
ATOM 5156 C CA . ASN B 1 268 ? -11.688 -16.406 -20.156 1 96.44 268 ASN B CA 1
ATOM 5157 C C . ASN B 1 268 ? -10.523 -15.422 -19.984 1 96.44 268 ASN B C 1
ATOM 5159 O O . ASN B 1 268 ? -10.516 -14.359 -20.609 1 96.44 268 ASN B O 1
ATOM 5163 N N . LEU B 1 269 ? -9.562 -15.844 -19.234 1 95.38 269 LEU B N 1
ATOM 5164 C CA . LEU B 1 269 ? -8.453 -15.008 -18.766 1 95.38 269 LEU B CA 1
ATOM 5165 C C . LEU B 1 269 ? -7.129 -15.75 -18.906 1 95.38 269 LEU B C 1
ATOM 5167 O O . LEU B 1 269 ? -7.051 -16.953 -18.641 1 95.38 269 LEU B O 1
ATOM 5171 N N . LYS B 1 270 ? -6.062 -15.016 -19.328 1 94 270 LYS B N 1
ATOM 5172 C CA . LYS B 1 270 ? -4.707 -15.555 -19.422 1 94 270 LYS B CA 1
ATOM 5173 C C . LYS B 1 270 ? -3.699 -14.625 -18.766 1 94 270 LYS B C 1
ATOM 5175 O O . LYS B 1 270 ? -3.564 -13.461 -19.141 1 94 270 LYS B O 1
ATOM 5180 N N . PRO B 1 271 ? -2.893 -15.156 -17.891 1 92.06 271 PRO B N 1
ATOM 5181 C CA . PRO B 1 271 ? -3.115 -16.438 -17.219 1 92.06 271 PRO B CA 1
ATOM 5182 C C . PRO B 1 271 ? -4.305 -16.391 -16.25 1 92.06 271 PRO B C 1
ATOM 5184 O O . PRO B 1 271 ? -4.828 -15.312 -15.961 1 92.06 271 PRO B O 1
ATOM 5187 N N . GLY B 1 272 ? -4.797 -17.578 -15.82 1 91.69 272 GLY B N 1
ATOM 5188 C CA . GLY B 1 272 ? -5.777 -17.594 -14.75 1 91.69 272 GLY B CA 1
ATOM 5189 C C . GLY B 1 272 ? -7.117 -18.172 -15.172 1 91.69 272 GLY B C 1
ATOM 5190 O O . GLY B 1 272 ? -8.148 -17.859 -14.57 1 91.69 272 GLY B O 1
ATOM 5191 N N . LYS B 1 273 ? -7.16 -18.969 -16.172 1 91.88 273 LYS B N 1
ATOM 5192 C CA . LYS B 1 273 ? -8.398 -19.547 -16.688 1 91.88 273 LYS B CA 1
ATOM 5193 C C . LYS B 1 273 ? -9.133 -20.344 -15.609 1 91.88 273 LYS B C 1
ATOM 5195 O O . LYS B 1 273 ? -10.328 -20.141 -15.383 1 91.88 273 LYS B O 1
ATOM 5200 N N . PRO B 1 274 ? -8.43 -21.25 -14.977 1 91.25 274 PRO B N 1
ATOM 5201 C CA . PRO B 1 274 ? -9.156 -22.031 -13.969 1 91.25 274 PRO B CA 1
ATOM 5202 C C . PRO B 1 274 ? -9.352 -21.266 -12.664 1 91.25 274 PRO B C 1
ATOM 5204 O O . PRO B 1 274 ? -8.406 -21.109 -11.891 1 91.25 274 PRO B O 1
ATOM 5207 N N . VAL B 1 275 ? -10.438 -20.703 -12.391 1 94.44 275 VAL B N 1
ATOM 5208 C CA . VAL B 1 275 ? -10.844 -20.047 -11.148 1 94.44 275 VAL B CA 1
ATOM 5209 C C . VAL B 1 275 ? -12.32 -20.328 -10.875 1 94.44 275 VAL B C 1
ATOM 5211 O O . VAL B 1 275 ? -13.156 -20.188 -11.766 1 94.44 275 VAL B O 1
ATOM 5214 N N . THR B 1 276 ? -12.578 -20.75 -9.695 1 95.38 276 THR B N 1
ATOM 5215 C CA . THR B 1 276 ? -13.938 -21.109 -9.32 1 95.38 276 THR B CA 1
ATOM 5216 C C . THR B 1 276 ? -14.477 -20.156 -8.25 1 95.38 276 THR B C 1
ATOM 5218 O O . THR B 1 276 ? -13.758 -19.812 -7.312 1 95.38 276 THR B O 1
ATOM 5221 N N . LEU B 1 277 ? -15.656 -19.703 -8.422 1 96.88 277 LEU B N 1
ATOM 5222 C CA . LEU B 1 277 ? -16.406 -18.953 -7.414 1 96.88 277 LEU B CA 1
ATOM 5223 C C . LEU B 1 277 ? -17.75 -19.625 -7.137 1 96.88 277 LEU B C 1
ATOM 5225 O O . LEU B 1 277 ? -18.531 -19.859 -8.055 1 96.88 277 LEU B O 1
ATOM 5229 N N . ALA B 1 278 ? -17.938 -19.984 -5.91 1 96.5 278 ALA B N 1
ATOM 5230 C CA . ALA B 1 278 ? -19.172 -20.625 -5.496 1 96.5 278 ALA B CA 1
ATOM 5231 C C . ALA B 1 278 ? -19.594 -20.156 -4.109 1 96.5 278 ALA B C 1
ATOM 5233 O O . ALA B 1 278 ? -18.875 -19.422 -3.441 1 96.5 278 ALA B O 1
ATOM 5234 N N . ARG B 1 279 ? -20.766 -20.469 -3.75 1 96 279 ARG B N 1
ATOM 5235 C CA . ARG B 1 279 ? -21.281 -20.219 -2.408 1 96 279 ARG B CA 1
ATOM 5236 C C . ARG B 1 279 ? -21.766 -21.531 -1.77 1 96 279 ARG B C 1
ATOM 5238 O O . ARG B 1 279 ? -22.438 -22.328 -2.41 1 96 279 ARG B O 1
ATOM 5245 N N . LEU B 1 280 ? -21.328 -21.797 -0.634 1 94.5 280 LEU B N 1
ATOM 5246 C CA . LEU B 1 280 ? -21.781 -22.922 0.191 1 94.5 280 LEU B CA 1
ATOM 5247 C C . LEU B 1 280 ? -22.234 -22.422 1.565 1 94.5 280 LEU B C 1
ATOM 5249 O O . LEU B 1 280 ? -21.422 -21.906 2.332 1 94.5 280 LEU B O 1
ATOM 5253 N N . ASN B 1 281 ? -23.516 -22.609 1.868 1 90.25 281 ASN B N 1
ATOM 5254 C CA . ASN B 1 281 ? -24.094 -22.031 3.072 1 90.25 281 ASN B CA 1
ATOM 5255 C C . ASN B 1 281 ? -23.844 -20.531 3.146 1 90.25 281 ASN B C 1
ATOM 5257 O O . ASN B 1 281 ? -24.234 -19.781 2.242 1 90.25 281 ASN B O 1
ATOM 5261 N N . GLN B 1 282 ? -23.109 -20.109 4.102 1 89.5 282 GLN B N 1
ATOM 5262 C CA . GLN B 1 282 ? -22.906 -18.672 4.262 1 89.5 282 GLN B CA 1
ATOM 5263 C C . GLN B 1 282 ? -21.5 -18.266 3.82 1 89.5 282 GLN B C 1
ATOM 5265 O O . GLN B 1 282 ? -21.141 -17.078 3.848 1 89.5 282 GLN B O 1
ATOM 5270 N N . SER B 1 283 ? -20.797 -19.203 3.309 1 94.62 283 SER B N 1
ATOM 5271 C CA . SER B 1 283 ? -19.406 -18.922 2.957 1 94.62 283 SER B CA 1
ATOM 5272 C C . SER B 1 283 ? -19.234 -18.797 1.447 1 94.62 283 SER B C 1
ATOM 5274 O O . SER B 1 283 ? -19.828 -19.547 0.68 1 94.62 283 SER B O 1
ATOM 5276 N N . MET B 1 284 ? -18.5 -17.797 1.054 1 96.31 284 MET B N 1
ATOM 5277 C CA . MET B 1 284 ? -18 -17.734 -0.322 1 96.31 284 MET B CA 1
ATOM 5278 C C . MET B 1 284 ? -16.828 -18.688 -0.526 1 96.31 284 MET B C 1
ATOM 5280 O O . MET B 1 284 ? -15.898 -18.703 0.283 1 96.31 284 MET B O 1
ATOM 5284 N N . ILE B 1 285 ? -16.922 -19.5 -1.575 1 95.88 285 ILE B N 1
ATOM 5285 C CA . ILE B 1 285 ? -15.867 -20.469 -1.874 1 95.88 285 ILE B CA 1
ATOM 5286 C C . ILE B 1 285 ? -15.109 -20.047 -3.129 1 95.88 285 ILE B C 1
ATOM 5288 O O . ILE B 1 285 ? -15.719 -19.781 -4.172 1 95.88 285 ILE B O 1
ATOM 5292 N N . ILE B 1 286 ? -13.805 -19.969 -2.977 1 96.56 286 ILE B N 1
ATOM 5293 C CA . ILE B 1 286 ? -12.969 -19.531 -4.09 1 96.56 286 ILE B CA 1
ATOM 5294 C C . ILE B 1 286 ? -11.883 -20.562 -4.363 1 96.56 286 ILE B C 1
ATOM 5296 O O . ILE B 1 286 ? -11.125 -20.938 -3.459 1 96.56 286 ILE B O 1
ATOM 5300 N N . GLY B 1 287 ? -11.82 -21.078 -5.527 1 95.69 287 GLY B N 1
ATOM 5301 C CA . GLY B 1 287 ? -10.719 -21.891 -6.008 1 95.69 287 GLY B CA 1
ATOM 5302 C C . GLY B 1 287 ? -9.797 -21.156 -6.961 1 95.69 287 GLY B C 1
ATOM 5303 O O . GLY B 1 287 ? -10.219 -20.734 -8.039 1 95.69 287 GLY B O 1
ATOM 5304 N N . LEU B 1 288 ? -8.547 -21.062 -6.578 1 95.69 288 LEU B N 1
ATOM 5305 C CA . LEU B 1 288 ? -7.578 -20.328 -7.391 1 95.69 288 LEU B CA 1
ATOM 5306 C C . LEU B 1 288 ? -6.75 -21.297 -8.234 1 95.69 288 LEU B C 1
ATOM 5308 O O . LEU B 1 288 ? -6.703 -22.484 -7.957 1 95.69 288 LEU B O 1
ATOM 5312 N N . PRO B 1 289 ? -6.059 -20.703 -9.281 1 92.12 289 PRO B N 1
ATOM 5313 C CA . PRO B 1 289 ? -5.145 -21.531 -10.062 1 92.12 289 PRO B CA 1
ATOM 5314 C C . PRO B 1 289 ? -3.992 -22.094 -9.234 1 92.12 289 PRO B C 1
ATOM 5316 O O . PRO B 1 289 ? -3.551 -21.453 -8.273 1 92.12 289 PRO B O 1
ATOM 5319 N N . GLY B 1 290 ? -3.502 -23.234 -9.672 1 89.88 290 GLY B N 1
ATOM 5320 C CA . GLY B 1 290 ? -2.375 -23.844 -8.977 1 89.88 290 GLY B CA 1
ATOM 5321 C C . GLY B 1 290 ? -1.046 -23.188 -9.328 1 89.88 290 GLY B C 1
ATOM 5322 O O . GLY B 1 290 ? -0.116 -23.203 -8.516 1 89.88 290 GLY B O 1
ATOM 5323 N N . ASN B 1 291 ? -0.961 -22.703 -10.57 1 89.5 291 ASN B N 1
ATOM 5324 C CA . ASN B 1 291 ? 0.253 -22 -10.977 1 89.5 291 ASN B CA 1
ATOM 5325 C C . ASN B 1 291 ? 0.465 -20.719 -10.164 1 89.5 291 ASN B C 1
ATOM 5327 O O . ASN B 1 291 ? -0.421 -19.875 -10.094 1 89.5 291 ASN B O 1
ATOM 5331 N N . PRO B 1 292 ? 1.619 -20.562 -9.57 1 92.31 292 PRO B N 1
ATOM 5332 C CA . PRO B 1 292 ? 1.829 -19.469 -8.617 1 92.31 292 PRO B CA 1
ATOM 5333 C C . PRO B 1 292 ? 1.604 -18.094 -9.242 1 92.31 292 PRO B C 1
ATOM 5335 O O . PRO B 1 292 ? 0.975 -17.219 -8.625 1 92.31 292 PRO B O 1
ATOM 5338 N N . LEU B 1 293 ? 2.121 -17.875 -10.422 1 92.62 293 LEU B N 1
ATOM 5339 C CA . LEU B 1 293 ? 1.925 -16.578 -11.078 1 92.62 293 LEU B CA 1
ATOM 5340 C C . LEU B 1 293 ? 0.445 -16.328 -11.344 1 92.62 293 LEU B C 1
ATOM 5342 O O . LEU B 1 293 ? -0.075 -15.266 -11.016 1 92.62 293 LEU B O 1
ATOM 5346 N N . SER B 1 294 ? -0.2 -17.297 -11.922 1 93.12 294 SER B N 1
ATOM 5347 C CA . SER B 1 294 ? -1.629 -17.188 -12.188 1 93.12 294 SER B CA 1
ATOM 5348 C C . SER B 1 294 ? -2.418 -16.953 -10.906 1 93.12 294 SER B C 1
ATOM 5350 O O . SER B 1 294 ? -3.34 -16.141 -10.875 1 93.12 294 SER B O 1
ATOM 5352 N N . CYS B 1 295 ? -2.018 -17.672 -9.93 1 94.44 295 CYS B N 1
ATOM 5353 C CA . CYS B 1 295 ? -2.684 -17.594 -8.633 1 94.44 295 CYS B CA 1
ATOM 5354 C C . CYS B 1 295 ? -2.672 -16.172 -8.094 1 94.44 295 CYS B C 1
ATOM 5356 O O . CYS B 1 295 ? -3.727 -15.609 -7.793 1 94.44 295 CYS B O 1
ATOM 5358 N N . LEU B 1 296 ? -1.52 -15.57 -8.062 1 95.06 296 LEU B N 1
ATOM 5359 C CA . LEU B 1 296 ? -1.367 -14.25 -7.453 1 95.06 296 LEU B CA 1
ATOM 5360 C C . LEU B 1 296 ? -1.963 -13.164 -8.344 1 95.06 296 LEU B C 1
ATOM 5362 O O . LEU B 1 296 ? -2.5 -12.172 -7.852 1 95.06 296 LEU B O 1
ATOM 5366 N N . LEU B 1 297 ? -1.918 -13.359 -9.641 1 95.31 297 LEU B N 1
ATOM 5367 C CA . LEU B 1 297 ? -2.52 -12.391 -10.555 1 95.31 297 LEU B CA 1
ATOM 5368 C C . LEU B 1 297 ? -4.039 -12.406 -10.43 1 95.31 297 LEU B C 1
ATOM 5370 O O . LEU B 1 297 ? -4.668 -11.344 -10.352 1 95.31 297 LEU B O 1
ATOM 5374 N N . VAL B 1 298 ? -4.578 -13.594 -10.398 1 95.69 298 VAL B N 1
ATOM 5375 C CA . VAL B 1 298 ? -6.023 -13.727 -10.281 1 95.69 298 VAL B CA 1
ATOM 5376 C C . VAL B 1 298 ? -6.484 -13.18 -8.93 1 95.69 298 VAL B C 1
ATOM 5378 O O . VAL B 1 298 ? -7.504 -12.492 -8.852 1 95.69 298 VAL B O 1
ATOM 5381 N N . LEU B 1 299 ? -5.734 -13.484 -7.926 1 96.62 299 LEU B N 1
ATOM 5382 C CA . LEU B 1 299 ? -6.039 -12.93 -6.613 1 96.62 299 LEU B CA 1
ATOM 5383 C C . LEU B 1 299 ? -6.074 -11.406 -6.66 1 96.62 299 LEU B C 1
ATOM 5385 O O . LEU B 1 299 ? -7.016 -10.789 -6.16 1 96.62 299 LEU B O 1
ATOM 5389 N N . ARG B 1 300 ? -5.164 -10.805 -7.305 1 96.44 300 ARG B N 1
ATOM 5390 C CA . ARG B 1 300 ? -5.012 -9.352 -7.352 1 96.44 300 ARG B CA 1
ATOM 5391 C C . ARG B 1 300 ? -6.121 -8.711 -8.18 1 96.44 300 ARG B C 1
ATOM 5393 O O . ARG B 1 300 ? -6.691 -7.691 -7.781 1 96.44 300 ARG B O 1
ATOM 5400 N N . VAL B 1 301 ? -6.465 -9.281 -9.289 1 96.56 301 VAL B N 1
ATOM 5401 C CA . VAL B 1 301 ? -7.266 -8.531 -10.258 1 96.56 301 VAL B CA 1
ATOM 5402 C C . VAL B 1 301 ? -8.727 -8.961 -10.148 1 96.56 301 VAL B C 1
ATOM 5404 O O . VAL B 1 301 ? -9.625 -8.234 -10.586 1 96.56 301 VAL B O 1
ATOM 5407 N N . LEU B 1 302 ? -8.953 -10.117 -9.625 1 97.06 302 LEU B N 1
ATOM 5408 C CA . LEU B 1 302 ? -10.32 -10.641 -9.664 1 97.06 302 LEU B CA 1
ATOM 5409 C C . LEU B 1 302 ? -10.852 -10.859 -8.25 1 97.06 302 LEU B C 1
ATOM 5411 O O . LEU B 1 302 ? -11.953 -10.414 -7.926 1 97.06 302 LEU B O 1
ATOM 5415 N N . ILE B 1 303 ? -10.062 -11.422 -7.359 1 97.5 303 ILE B N 1
ATOM 5416 C CA . ILE B 1 303 ? -10.578 -11.883 -6.074 1 97.5 303 ILE B CA 1
ATOM 5417 C C . ILE B 1 303 ? -10.539 -10.734 -5.062 1 97.5 303 ILE B C 1
ATOM 5419 O O . ILE B 1 303 ? -11.469 -10.555 -4.281 1 97.5 303 ILE B O 1
ATOM 5423 N N . LEU B 1 304 ? -9.5 -9.969 -5.035 1 97.06 304 LEU B N 1
ATOM 5424 C CA . LEU B 1 304 ? -9.383 -8.883 -4.062 1 97.06 304 LEU B CA 1
ATOM 5425 C C . LEU B 1 304 ? -10.539 -7.902 -4.203 1 97.06 304 LEU B C 1
ATOM 5427 O O . LEU B 1 304 ? -11.148 -7.508 -3.205 1 97.06 304 LEU B O 1
ATOM 5431 N N . PRO B 1 305 ? -10.945 -7.5 -5.445 1 97.06 305 PRO B N 1
ATOM 5432 C CA . PRO B 1 305 ? -12.117 -6.633 -5.547 1 97.06 305 PRO B CA 1
ATOM 5433 C C . PRO B 1 305 ? -13.375 -7.266 -4.945 1 97.06 305 PRO B C 1
ATOM 5435 O O . PRO B 1 305 ? -14.195 -6.566 -4.344 1 97.06 305 PRO B O 1
ATOM 5438 N N . LEU B 1 306 ? -13.516 -8.547 -5.121 1 98.19 306 LEU B N 1
ATOM 5439 C CA . LEU B 1 306 ? -14.648 -9.242 -4.52 1 98.19 306 LEU B CA 1
ATOM 5440 C C . LEU B 1 306 ? -14.578 -9.18 -2.998 1 98.19 306 LEU B C 1
ATOM 5442 O O . LEU B 1 306 ? -15.578 -8.891 -2.338 1 98.19 306 LEU B O 1
ATOM 5446 N N . LEU B 1 307 ? -13.406 -9.438 -2.447 1 98.19 307 LEU B N 1
ATOM 5447 C CA . LEU B 1 307 ? -13.227 -9.391 -1 1 98.19 307 LEU B CA 1
ATOM 5448 C C . LEU B 1 307 ? -13.508 -7.996 -0.461 1 98.19 307 LEU B C 1
ATOM 5450 O O . LEU B 1 307 ? -14.062 -7.844 0.629 1 98.19 307 LEU B O 1
ATOM 5454 N N . GLU B 1 308 ? -13.117 -6.965 -1.192 1 97.44 308 GLU B N 1
ATOM 5455 C CA . GLU B 1 308 ? -13.422 -5.59 -0.816 1 97.44 308 GLU B CA 1
ATOM 5456 C C . GLU B 1 308 ? -14.93 -5.363 -0.714 1 97.44 308 GLU B C 1
ATOM 5458 O O . GLU B 1 308 ? -15.406 -4.77 0.253 1 97.44 308 GLU B O 1
ATOM 5463 N N . ARG B 1 309 ? -15.594 -5.852 -1.676 1 98.12 309 ARG B N 1
ATOM 5464 C CA . ARG B 1 309 ? -17.047 -5.707 -1.666 1 98.12 309 ARG B CA 1
ATOM 5465 C C . ARG B 1 309 ? -17.656 -6.457 -0.489 1 98.12 309 ARG B C 1
ATOM 5467 O O . ARG B 1 309 ? -18.516 -5.918 0.216 1 98.12 309 ARG B O 1
ATOM 5474 N N . LEU B 1 310 ? -17.188 -7.672 -0.278 1 98.12 310 LEU B N 1
ATOM 5475 C CA . LEU B 1 310 ? -17.719 -8.484 0.812 1 98.12 310 LEU B CA 1
ATOM 5476 C C . LEU B 1 310 ? -17.406 -7.848 2.164 1 98.12 310 LEU B C 1
ATOM 5478 O O . LEU B 1 310 ? -18.094 -8.109 3.148 1 98.12 310 LEU B O 1
ATOM 5482 N N . SER B 1 311 ? -16.375 -7.023 2.199 1 98.31 311 SER B N 1
ATOM 5483 C CA . SER B 1 311 ? -16 -6.293 3.406 1 98.31 311 SER B CA 1
ATOM 5484 C C . SER B 1 311 ? -16.828 -5.016 3.557 1 98.31 311 SER B C 1
ATOM 5486 O O . SER B 1 311 ? -16.609 -4.23 4.477 1 98.31 311 SER B O 1
ATOM 5488 N N . LEU B 1 312 ? -17.688 -4.715 2.598 1 98.44 312 LEU B N 1
ATOM 5489 C CA . LEU B 1 312 ? -18.641 -3.604 2.604 1 98.44 312 LEU B CA 1
ATOM 5490 C C . LEU B 1 312 ? -17.938 -2.293 2.26 1 98.44 312 LEU B C 1
ATOM 5492 O O . LEU B 1 312 ? -18.359 -1.223 2.699 1 98.44 312 LEU B O 1
ATOM 5496 N N . ASN B 1 313 ? -16.844 -2.404 1.527 1 97.75 313 ASN B N 1
ATOM 5497 C CA . ASN B 1 313 ? -16.219 -1.224 0.942 1 97.75 313 ASN B CA 1
ATOM 5498 C C . ASN B 1 313 ? -17.016 -0.704 -0.254 1 97.75 313 ASN B C 1
ATOM 5500 O O . ASN B 1 313 ? -17.172 -1.412 -1.249 1 97.75 313 ASN B O 1
ATOM 5504 N N . LYS B 1 314 ? -17.484 0.538 -0.163 1 97.06 314 LYS B N 1
ATOM 5505 C CA . LYS B 1 314 ? -18.281 1.081 -1.256 1 97.06 314 LYS B CA 1
ATOM 5506 C C . LYS B 1 314 ? -17.453 1.246 -2.521 1 97.06 314 LYS B C 1
ATOM 5508 O O . LYS B 1 314 ? -17.984 1.221 -3.633 1 97.06 314 LYS B O 1
ATOM 5513 N N . ASP B 1 315 ? -16.141 1.421 -2.359 1 95.19 315 ASP B N 1
ATOM 5514 C CA . ASP B 1 315 ? -15.227 1.601 -3.486 1 95.19 315 ASP B CA 1
ATOM 5515 C C . ASP B 1 315 ? -14.43 0.324 -3.76 1 95.19 315 ASP B C 1
ATOM 5517 O O . ASP B 1 315 ? -13.203 0.343 -3.771 1 95.19 315 ASP B O 1
ATOM 5521 N N . PHE B 1 316 ? -15.117 -0.774 -4.172 1 96.31 316 PHE B N 1
ATOM 5522 C CA . PHE B 1 316 ? -14.492 -2.09 -4.266 1 96.31 316 PHE B CA 1
ATOM 5523 C C . PHE B 1 316 ? -13.984 -2.348 -5.676 1 96.31 316 PHE B C 1
ATOM 5525 O O . PHE B 1 316 ? -13.203 -3.275 -5.902 1 96.31 316 PHE B O 1
ATOM 5532 N N . LYS B 1 317 ? -14.289 -1.544 -6.68 1 94.5 317 LYS B N 1
ATOM 5533 C CA . LYS B 1 317 ? -13.969 -1.825 -8.078 1 94.5 317 LYS B CA 1
ATOM 5534 C C . LYS B 1 317 ? -12.5 -1.537 -8.375 1 94.5 317 LYS B C 1
ATOM 5536 O O . LYS B 1 317 ? -11.891 -0.68 -7.73 1 94.5 317 LYS B O 1
ATOM 5541 N N . LEU B 1 318 ? -11.945 -2.275 -9.367 1 91.25 318 LEU B N 1
ATOM 5542 C CA . LEU B 1 318 ? -10.617 -1.981 -9.883 1 91.25 318 LEU B CA 1
ATOM 5543 C C . LEU B 1 318 ? -10.539 -0.556 -10.422 1 91.25 318 LEU B C 1
ATOM 5545 O O . LEU B 1 318 ? -11.516 -0.05 -10.984 1 91.25 318 LEU B O 1
ATOM 5549 N N . LYS B 1 319 ? -9.422 0.032 -10.164 1 87.06 319 LYS B N 1
ATOM 5550 C CA . LYS B 1 319 ? -9.195 1.369 -10.703 1 87.06 319 LYS B CA 1
ATOM 5551 C C . LYS B 1 319 ? -7.965 1.396 -11.609 1 87.06 319 LYS B C 1
ATOM 5553 O O . LYS B 1 319 ? -6.938 1.979 -11.25 1 87.06 319 LYS B O 1
ATOM 5558 N N . PRO B 1 320 ? -8.109 0.757 -12.789 1 90.81 320 PRO B N 1
ATOM 5559 C CA . PRO B 1 320 ? -6.992 0.85 -13.734 1 90.81 320 PRO B CA 1
ATOM 5560 C C . PRO B 1 320 ? -6.781 2.268 -14.258 1 90.81 320 PRO B C 1
ATOM 5562 O O . PRO B 1 320 ? -7.652 3.125 -14.102 1 90.81 320 PRO B O 1
ATOM 5565 N N . PHE B 1 321 ? -5.578 2.533 -14.719 1 87.06 321 PHE B N 1
ATOM 5566 C CA . PHE B 1 321 ? -5.293 3.807 -15.367 1 87.06 321 PHE B CA 1
ATOM 5567 C C . PHE B 1 321 ? -4.59 3.59 -16.703 1 87.06 321 PHE B C 1
ATOM 5569 O O . PHE B 1 321 ? -4.086 2.496 -16.984 1 87.06 321 PHE B O 1
ATOM 5576 N N . LYS B 1 322 ? -4.598 4.543 -17.531 1 88.81 322 LYS B N 1
ATOM 5577 C CA . LYS B 1 322 ? -4.129 4.426 -18.906 1 88.81 322 LYS B CA 1
ATOM 5578 C C . LYS B 1 322 ? -2.625 4.652 -19 1 88.81 322 LYS B C 1
ATOM 5580 O O . LYS B 1 322 ? -2.074 5.496 -18.297 1 88.81 322 LYS B O 1
ATOM 5585 N N . ALA B 1 323 ? -1.974 3.951 -19.781 1 91.12 323 ALA B N 1
ATOM 5586 C CA . ALA B 1 323 ? -0.566 4.109 -20.141 1 91.12 323 ALA B CA 1
ATOM 5587 C C . ALA B 1 323 ? -0.328 3.744 -21.609 1 91.12 323 ALA B C 1
ATOM 5589 O O . ALA B 1 323 ? -1.124 3.021 -22.219 1 91.12 323 ALA B O 1
ATOM 5590 N N . GLN B 1 324 ? 0.722 4.293 -22.156 1 93.25 324 GLN B N 1
ATOM 5591 C CA . GLN B 1 324 ? 1.142 3.896 -23.5 1 93.25 324 GLN B CA 1
ATOM 5592 C C . GLN B 1 324 ? 2.045 2.668 -23.453 1 93.25 324 GLN B C 1
ATOM 5594 O O . GLN B 1 324 ? 2.996 2.619 -22.656 1 93.25 324 GLN B O 1
ATOM 5599 N N . ILE B 1 325 ? 1.727 1.717 -24.219 1 96.5 325 ILE B N 1
ATOM 5600 C CA . ILE B 1 325 ? 2.678 0.615 -24.312 1 96.5 325 ILE B CA 1
ATOM 5601 C C . ILE B 1 325 ? 3.914 1.065 -25.094 1 96.5 325 ILE B C 1
ATOM 5603 O O . ILE B 1 325 ? 3.805 1.814 -26.062 1 96.5 325 ILE B O 1
ATOM 5607 N N . ASN B 1 326 ? 5.074 0.563 -24.672 1 95.69 326 ASN B N 1
ATOM 5608 C CA . ASN B 1 326 ? 6.324 1.072 -25.234 1 95.69 326 ASN B CA 1
ATOM 5609 C C . ASN B 1 326 ? 6.543 0.575 -26.656 1 95.69 326 ASN B C 1
ATOM 5611 O O . ASN B 1 326 ? 7.223 1.229 -27.453 1 95.69 326 ASN B O 1
ATOM 5615 N N . ALA B 1 327 ? 6.07 -0.664 -26.984 1 94.88 327 ALA B N 1
ATOM 5616 C CA . ALA B 1 327 ? 6.16 -1.262 -28.312 1 94.88 327 ALA B CA 1
ATOM 5617 C C . ALA B 1 327 ? 4.996 -2.219 -28.562 1 94.88 327 ALA B C 1
ATOM 5619 O O . ALA B 1 327 ? 4.461 -2.812 -27.625 1 94.88 327 ALA B O 1
ATOM 5620 N N . PRO B 1 328 ? 4.699 -2.303 -29.828 1 96.19 328 PRO B N 1
ATOM 5621 C CA . PRO B 1 328 ? 3.613 -3.24 -30.125 1 96.19 328 PRO B CA 1
ATOM 5622 C C . PRO B 1 328 ? 3.92 -4.664 -29.656 1 96.19 328 PRO B C 1
ATOM 5624 O O . PRO B 1 328 ? 5.062 -5.113 -29.766 1 96.19 328 PRO B O 1
ATOM 5627 N N . LEU B 1 329 ? 2.879 -5.316 -29.156 1 96.69 329 LEU B N 1
ATOM 5628 C CA . LEU B 1 329 ? 2.986 -6.684 -28.656 1 96.69 329 LEU B CA 1
ATOM 5629 C C . LEU B 1 329 ? 1.912 -7.574 -29.281 1 96.69 329 LEU B C 1
ATOM 5631 O O . LEU B 1 329 ? 0.722 -7.262 -29.203 1 96.69 329 LEU B O 1
ATOM 5635 N N . LYS B 1 330 ? 2.314 -8.633 -29.891 1 95.81 330 LYS B N 1
ATOM 5636 C CA . LYS B 1 330 ? 1.376 -9.578 -30.469 1 95.81 330 LYS B CA 1
ATOM 5637 C C . LYS B 1 330 ? 0.954 -10.641 -29.453 1 95.81 330 LYS B C 1
ATOM 5639 O O . LYS B 1 330 ? 1.792 -11.18 -28.734 1 95.81 330 LYS B O 1
ATOM 5644 N N . LEU B 1 331 ? -0.325 -10.766 -29.391 1 94.38 331 LEU B N 1
ATOM 5645 C CA . LEU B 1 331 ? -0.866 -11.797 -28.516 1 94.38 331 LEU B CA 1
ATOM 5646 C C . LEU B 1 331 ? -1.562 -12.891 -29.312 1 94.38 331 LEU B C 1
ATOM 5648 O O . LEU B 1 331 ? -2.113 -12.625 -30.375 1 94.38 331 LEU B O 1
ATOM 5652 N N . LYS B 1 332 ? -1.505 -14.047 -28.734 1 87.19 332 LYS B N 1
ATOM 5653 C CA . LYS B 1 332 ? -2.174 -15.188 -29.359 1 87.19 332 LYS B CA 1
ATOM 5654 C C . LYS B 1 332 ? -3.438 -15.57 -28.578 1 87.19 332 LYS B C 1
ATOM 5656 O O . LYS B 1 332 ? -3.459 -15.523 -27.359 1 87.19 332 LYS B O 1
ATOM 5661 N N . GLY B 1 333 ? -4.484 -15.93 -29.375 1 84.88 333 GLY B N 1
ATOM 5662 C CA . GLY B 1 333 ? -5.703 -16.422 -28.75 1 84.88 333 GLY B CA 1
ATOM 5663 C C . GLY B 1 333 ? -6.742 -15.336 -28.547 1 84.88 333 GLY B C 1
ATOM 5664 O O . GLY B 1 333 ? -6.562 -14.203 -29 1 84.88 333 GLY B O 1
ATOM 5665 N N . GLU B 1 334 ? -7.902 -15.75 -27.922 1 89.81 334 GLU B N 1
ATOM 5666 C CA . GLU B 1 334 ? -9.055 -14.859 -27.812 1 89.81 334 GLU B CA 1
ATOM 5667 C C . GLU B 1 334 ? -9.32 -14.484 -26.344 1 89.81 334 GLU B C 1
ATOM 5669 O O . GLU B 1 334 ? -10.25 -13.734 -26.062 1 89.81 334 GLU B O 1
ATOM 5674 N N . ARG B 1 335 ? -8.477 -14.836 -25.469 1 94.31 335 ARG B N 1
ATOM 5675 C CA . ARG B 1 335 ? -8.711 -14.578 -24.047 1 94.31 335 ARG B CA 1
ATOM 5676 C C . ARG B 1 335 ? -8.305 -13.156 -23.672 1 94.31 335 ARG B C 1
ATOM 5678 O O . ARG B 1 335 ? -7.52 -12.523 -24.391 1 94.31 335 ARG B O 1
ATOM 5685 N N . ALA B 1 336 ? -8.93 -12.664 -22.594 1 96.69 336 ALA B N 1
ATOM 5686 C CA . ALA B 1 336 ? -8.344 -11.484 -21.953 1 96.69 336 ALA B CA 1
ATOM 5687 C C . ALA B 1 336 ? -6.961 -11.797 -21.406 1 96.69 336 ALA B C 1
ATOM 5689 O O . ALA B 1 336 ? -6.711 -12.906 -20.922 1 96.69 336 ALA B O 1
ATOM 5690 N N . HIS B 1 337 ? -6.062 -10.812 -21.531 1 97.06 337 HIS B N 1
ATOM 5691 C CA . HIS B 1 337 ? -4.691 -11.062 -21.094 1 97.06 337 HIS B CA 1
ATOM 5692 C C . HIS B 1 337 ? -4.312 -10.148 -19.922 1 97.06 337 HIS B C 1
ATOM 5694 O O . HIS B 1 337 ? -4.66 -8.969 -19.922 1 97.06 337 HIS B O 1
ATOM 5700 N N . LEU B 1 338 ? -3.715 -10.719 -18.969 1 96.19 338 LEU B N 1
ATOM 5701 C CA . LEU B 1 338 ? -2.947 -10 -17.953 1 96.19 338 LEU B CA 1
ATOM 5702 C C . LEU B 1 338 ? -1.459 -10.016 -18.281 1 96.19 338 LEU B C 1
ATOM 5704 O O . LEU B 1 338 ? -0.839 -11.086 -18.312 1 96.19 338 LEU B O 1
ATOM 5708 N N . ILE B 1 339 ? -0.897 -8.836 -18.5 1 96.25 339 ILE B N 1
ATOM 5709 C CA . ILE B 1 339 ? 0.503 -8.758 -18.906 1 96.25 339 ILE B CA 1
ATOM 5710 C C . ILE B 1 339 ? 1.313 -8.047 -17.828 1 96.25 339 ILE B C 1
ATOM 5712 O O . ILE B 1 339 ? 1.003 -6.918 -17.453 1 96.25 339 ILE B O 1
ATOM 5716 N N . LEU B 1 340 ? 2.385 -8.734 -17.391 1 96.06 340 LEU B N 1
ATOM 5717 C CA . LEU B 1 340 ? 3.266 -8.156 -16.375 1 96.06 340 LEU B CA 1
ATOM 5718 C C . LEU B 1 340 ? 4.223 -7.152 -17 1 96.06 340 LEU B C 1
ATOM 5720 O O . LEU B 1 340 ? 4.73 -7.371 -18.109 1 96.06 340 LEU B O 1
ATOM 5724 N N . GLY B 1 341 ? 4.441 -6.09 -16.297 1 96.31 341 GLY B N 1
ATOM 5725 C CA . GLY B 1 341 ? 5.402 -5.105 -16.781 1 96.31 341 GLY B CA 1
ATOM 5726 C C . GLY B 1 341 ? 5.684 -4.008 -15.773 1 96.31 341 GLY B C 1
ATOM 5727 O O . GLY B 1 341 ? 5.414 -4.164 -14.586 1 96.31 341 GLY B O 1
ATOM 5728 N N . ASN B 1 342 ? 6.387 -3.045 -16.25 1 95.19 342 ASN B N 1
ATOM 5729 C CA . ASN B 1 342 ? 6.746 -1.882 -15.453 1 95.19 342 ASN B CA 1
ATOM 5730 C C . ASN B 1 342 ? 6.215 -0.59 -16.062 1 95.19 342 ASN B C 1
ATOM 5732 O O . ASN B 1 342 ? 6.164 -0.455 -17.297 1 95.19 342 ASN B O 1
ATOM 5736 N N . TYR B 1 343 ? 5.785 0.222 -15.227 1 91.38 343 TYR B N 1
ATOM 5737 C CA . TYR B 1 343 ? 5.375 1.558 -15.648 1 91.38 343 TYR B CA 1
ATOM 5738 C C . TYR B 1 343 ? 6.496 2.566 -15.43 1 91.38 343 TYR B C 1
ATOM 5740 O O . TYR B 1 343 ? 6.98 2.732 -14.305 1 91.38 343 TYR B O 1
ATOM 5748 N N . SER B 1 344 ? 6.938 3.109 -16.531 1 87.19 344 SER B N 1
ATOM 5749 C CA . SER B 1 344 ? 7.992 4.117 -16.484 1 87.19 344 SER B CA 1
ATOM 5750 C C . SER B 1 344 ? 7.82 5.152 -17.578 1 87.19 344 SER B C 1
ATOM 5752 O O . SER B 1 344 ? 7.605 4.797 -18.75 1 87.19 344 SER B O 1
ATOM 5754 N N . ASN B 1 345 ? 7.914 6.434 -17.25 1 80.56 345 ASN B N 1
ATOM 5755 C CA . ASN B 1 345 ? 7.875 7.531 -18.219 1 80.56 345 ASN B CA 1
ATOM 5756 C C . ASN B 1 345 ? 6.656 7.434 -19.125 1 80.56 345 ASN B C 1
ATOM 5758 O O . ASN B 1 345 ? 6.785 7.488 -20.359 1 80.56 345 ASN B O 1
ATOM 5762 N N . HIS B 1 346 ? 5.512 7.215 -18.625 1 79.94 346 HIS B N 1
ATOM 5763 C CA . HIS B 1 346 ? 4.223 7.188 -19.312 1 79.94 346 HIS B CA 1
ATOM 5764 C C . HIS B 1 346 ? 4.074 5.934 -20.172 1 79.94 346 HIS B C 1
ATOM 5766 O O . HIS B 1 346 ? 3.172 5.848 -21 1 79.94 346 HIS B O 1
ATOM 5772 N N . GLN B 1 347 ? 4.965 5.062 -19.891 1 91.69 347 GLN B N 1
ATOM 5773 C CA . GLN B 1 347 ? 4.922 3.869 -20.734 1 91.69 347 GLN B CA 1
ATOM 5774 C C . GLN B 1 347 ? 4.844 2.602 -19.891 1 91.69 347 GLN B C 1
ATOM 5776 O O . GLN B 1 347 ? 5.422 2.535 -18.797 1 91.69 347 GLN B O 1
ATOM 5781 N N . PHE B 1 348 ? 4.027 1.721 -20.375 1 95 348 PHE B N 1
ATOM 5782 C CA . PHE B 1 348 ? 4.047 0.35 -19.891 1 95 348 PHE B CA 1
ATOM 5783 C C . PHE B 1 348 ? 5.043 -0.496 -20.672 1 95 348 PHE B C 1
ATOM 5785 O O . PHE B 1 348 ? 4.961 -0.588 -21.891 1 95 348 PHE B O 1
ATOM 5792 N N . ILE B 1 349 ? 6.031 -1.068 -20 1 96.94 349 ILE B N 1
ATOM 5793 C CA . ILE B 1 349 ? 7.059 -1.913 -20.594 1 96.94 349 ILE B CA 1
ATOM 5794 C C . ILE B 1 349 ? 6.844 -3.365 -20.172 1 96.94 349 ILE B C 1
ATOM 5796 O O . ILE B 1 349 ? 7.133 -3.732 -19.031 1 96.94 349 ILE B O 1
ATOM 5800 N N . PRO B 1 350 ? 6.348 -4.207 -21.094 1 96.81 350 PRO B N 1
ATOM 5801 C CA . PRO B 1 350 ? 6.137 -5.613 -20.75 1 96.81 350 PRO B CA 1
ATOM 5802 C C . PRO B 1 350 ? 7.414 -6.301 -20.266 1 96.81 350 PRO B C 1
ATOM 5804 O O . PRO B 1 350 ? 8.492 -6.059 -20.812 1 96.81 350 PRO B O 1
ATOM 5807 N N . TYR B 1 351 ? 7.277 -7.082 -19.234 1 95.25 351 TYR B N 1
ATOM 5808 C CA . TYR B 1 351 ? 8.406 -7.859 -18.734 1 95.25 351 TYR B CA 1
ATOM 5809 C C . TYR B 1 351 ? 8.93 -8.812 -19.812 1 95.25 351 TYR B C 1
ATOM 5811 O O . TYR B 1 351 ? 8.164 -9.609 -20.359 1 95.25 351 TYR B O 1
ATOM 5819 N N . ASN B 1 352 ? 10.219 -8.727 -20.141 1 94.44 352 ASN B N 1
ATOM 5820 C CA . ASN B 1 352 ? 10.875 -9.617 -21.078 1 94.44 352 ASN B CA 1
ATOM 5821 C C . ASN B 1 352 ? 10.086 -9.742 -22.375 1 94.44 352 ASN B C 1
ATOM 5823 O O . ASN B 1 352 ? 9.883 -10.852 -22.875 1 94.44 352 ASN B O 1
ATOM 5827 N N . ASN B 1 353 ? 9.586 -8.68 -22.844 1 92.56 353 ASN B N 1
ATOM 5828 C CA . ASN B 1 353 ? 8.789 -8.641 -24.062 1 92.56 353 ASN B CA 1
ATOM 5829 C C . ASN B 1 353 ? 7.645 -9.656 -24.016 1 92.56 353 ASN B C 1
ATOM 5831 O O . ASN B 1 353 ? 7.352 -10.312 -25.016 1 92.56 353 ASN B O 1
ATOM 5835 N N . ASN B 1 354 ? 7.109 -9.812 -22.828 1 92.75 354 ASN B N 1
ATOM 5836 C CA . ASN B 1 354 ? 5.984 -10.703 -22.562 1 92.75 354 ASN B CA 1
ATOM 5837 C C . ASN B 1 354 ? 6.344 -12.156 -22.844 1 92.75 354 ASN B C 1
ATOM 5839 O O . ASN B 1 354 ? 5.477 -12.961 -23.203 1 92.75 354 ASN B O 1
ATOM 5843 N N . ARG B 1 355 ? 7.633 -12.469 -22.719 1 87.94 355 ARG B N 1
ATOM 5844 C CA . ARG B 1 355 ? 8.102 -13.844 -22.891 1 87.94 355 ARG B CA 1
ATOM 5845 C C . ARG B 1 355 ? 8.406 -14.492 -21.547 1 87.94 355 ARG B C 1
ATOM 5847 O O . ARG B 1 355 ? 9.555 -14.484 -21.094 1 87.94 355 ARG B O 1
ATOM 5854 N N . TYR B 1 356 ? 7.371 -14.984 -20.984 1 82 356 TYR B N 1
ATOM 5855 C CA . TYR B 1 356 ? 7.469 -15.75 -19.75 1 82 356 TYR B CA 1
ATOM 5856 C C . TYR B 1 356 ? 6.297 -16.719 -19.609 1 82 356 TYR B C 1
ATOM 5858 O O . TYR B 1 356 ? 5.262 -16.547 -20.25 1 82 356 TYR B O 1
ATOM 5866 N N . ASP B 1 357 ? 6.629 -17.719 -18.844 1 77.5 357 ASP B N 1
ATOM 5867 C CA . ASP B 1 357 ? 5.582 -18.719 -18.672 1 77.5 357 ASP B CA 1
ATOM 5868 C C . ASP B 1 357 ? 4.758 -18.438 -17.422 1 77.5 357 ASP B C 1
ATOM 5870 O O . ASP B 1 357 ? 5.066 -17.516 -16.656 1 77.5 357 ASP B O 1
ATOM 5874 N N . SER B 1 358 ? 3.617 -19.203 -17.234 1 72.25 358 SER B N 1
ATOM 5875 C CA . SER B 1 358 ? 2.678 -19.016 -16.141 1 72.25 358 SER B CA 1
ATOM 5876 C C . SER B 1 358 ? 3.328 -19.328 -14.789 1 72.25 358 SER B C 1
ATOM 5878 O O . SER B 1 358 ? 2.789 -18.969 -13.734 1 72.25 358 SER B O 1
ATOM 5880 N N . GLY B 1 359 ? 4.461 -19.875 -14.805 1 74.31 359 GLY B N 1
ATOM 5881 C CA . GLY B 1 359 ? 5.148 -20.188 -13.562 1 74.31 359 GLY B CA 1
ATOM 5882 C C . GLY B 1 359 ? 6.293 -19.234 -13.258 1 74.31 359 GLY B C 1
ATOM 5883 O O . GLY B 1 359 ? 7.012 -19.422 -12.273 1 74.31 359 GLY B O 1
ATOM 5884 N N . ALA B 1 360 ? 6.367 -18.203 -14.055 1 82.25 360 ALA B N 1
ATOM 5885 C CA . ALA B 1 360 ? 7.512 -17.297 -13.953 1 82.25 360 ALA B CA 1
ATOM 5886 C C . ALA B 1 360 ? 7.375 -16.375 -12.75 1 82.25 360 ALA B C 1
ATOM 5888 O O . ALA B 1 360 ? 7.215 -15.164 -12.906 1 82.25 360 ALA B O 1
ATOM 5889 N N . ILE B 1 361 ? 7.516 -16.922 -11.578 1 87.94 361 ILE B N 1
ATOM 5890 C CA . ILE B 1 361 ? 7.355 -16.156 -10.344 1 87.94 361 ILE B CA 1
ATOM 5891 C C . ILE B 1 361 ? 8.453 -15.109 -10.234 1 87.94 361 ILE B C 1
ATOM 5893 O O . ILE B 1 361 ? 8.305 -14.117 -9.516 1 87.94 361 ILE B O 1
ATOM 5897 N N . GLN B 1 362 ? 9.562 -15.305 -11.016 1 90.75 362 GLN B N 1
ATOM 5898 C CA . GLN B 1 362 ? 10.633 -14.312 -11.039 1 90.75 362 GLN B CA 1
ATOM 5899 C C . GLN B 1 362 ? 10.141 -12.984 -11.617 1 90.75 362 GLN B C 1
ATOM 5901 O O . GLN B 1 362 ? 10.602 -11.914 -11.211 1 90.75 362 GLN B O 1
ATOM 5906 N N . ALA B 1 363 ? 9.242 -13.102 -12.523 1 91.88 363 ALA B N 1
ATOM 5907 C CA . ALA B 1 363 ? 8.68 -11.891 -13.125 1 91.88 363 ALA B CA 1
ATOM 5908 C C . ALA B 1 363 ? 7.961 -11.039 -12.086 1 91.88 363 ALA B C 1
ATOM 5910 O O . ALA B 1 363 ? 8.109 -9.82 -12.07 1 91.88 363 ALA B O 1
ATOM 5911 N N . LEU B 1 364 ? 7.277 -11.695 -11.18 1 92.12 364 LEU B N 1
ATOM 5912 C CA . LEU B 1 364 ? 6.508 -10.984 -10.164 1 92.12 364 LEU B CA 1
ATOM 5913 C C . LEU B 1 364 ? 7.422 -10.164 -9.258 1 92.12 364 LEU B C 1
ATOM 5915 O O . LEU B 1 364 ? 7.027 -9.102 -8.766 1 92.12 364 LEU B O 1
ATOM 5919 N N . ALA B 1 365 ? 8.602 -10.656 -9.07 1 93.56 365 ALA B N 1
ATOM 5920 C CA . ALA B 1 365 ? 9.547 -9.977 -8.188 1 93.56 365 ALA B CA 1
ATOM 5921 C C . ALA B 1 365 ? 10.125 -8.734 -8.859 1 93.56 365 ALA B C 1
ATOM 5923 O O . ALA B 1 365 ? 10.719 -7.883 -8.195 1 93.56 365 ALA B O 1
ATOM 5924 N N . ARG B 1 366 ? 9.859 -8.594 -10.188 1 93.5 366 ARG B N 1
ATOM 5925 C CA . ARG B 1 366 ? 10.594 -7.574 -10.93 1 93.5 366 ARG B CA 1
ATOM 5926 C C . ARG B 1 366 ? 9.641 -6.555 -11.555 1 93.5 366 ARG B C 1
ATOM 5928 O O . ARG B 1 366 ? 10.086 -5.59 -12.18 1 93.5 366 ARG B O 1
ATOM 5935 N N . VAL B 1 367 ? 8.398 -6.762 -11.414 1 94.31 367 VAL B N 1
ATOM 5936 C CA . VAL B 1 367 ? 7.449 -5.887 -12.094 1 94.31 367 VAL B CA 1
ATOM 5937 C C . VAL B 1 367 ? 6.641 -5.105 -11.062 1 94.31 367 VAL B C 1
ATOM 5939 O O . VAL B 1 367 ? 6.59 -5.48 -9.883 1 94.31 367 VAL B O 1
ATOM 5942 N N . ASP B 1 368 ? 6 -4.02 -11.547 1 92.81 368 ASP B N 1
ATOM 5943 C CA . ASP B 1 368 ? 5.219 -3.205 -10.625 1 92.81 368 ASP B CA 1
ATOM 5944 C C . ASP B 1 368 ? 3.803 -2.982 -11.148 1 92.81 368 ASP B C 1
ATOM 5946 O O . ASP B 1 368 ? 2.996 -2.307 -10.508 1 92.81 368 ASP B O 1
ATOM 5950 N N . SER B 1 369 ? 3.543 -3.568 -12.344 1 94.5 369 SER B N 1
ATOM 5951 C CA . SER B 1 369 ? 2.25 -3.273 -12.953 1 94.5 369 SER B CA 1
ATOM 5952 C C . SER B 1 369 ? 1.747 -4.453 -13.773 1 94.5 369 SER B C 1
ATOM 5954 O O . SER B 1 369 ? 2.52 -5.344 -14.133 1 94.5 369 SER B O 1
ATOM 5956 N N . ILE B 1 370 ? 0.438 -4.477 -14.008 1 96.62 370 ILE B N 1
ATOM 5957 C CA . ILE B 1 370 ? -0.267 -5.449 -14.828 1 96.62 370 ILE B CA 1
ATOM 5958 C C . ILE B 1 370 ? -1.09 -4.723 -15.898 1 96.62 370 ILE B C 1
ATOM 5960 O O . ILE B 1 370 ? -1.844 -3.799 -15.586 1 96.62 370 ILE B O 1
ATOM 5964 N N . ALA B 1 371 ? -0.926 -5.047 -17.109 1 96.81 371 ALA B N 1
ATOM 5965 C CA . ALA B 1 371 ? -1.798 -4.559 -18.172 1 96.81 371 ALA B CA 1
ATOM 5966 C C . ALA B 1 371 ? -3.021 -5.453 -18.344 1 96.81 371 ALA B C 1
ATOM 5968 O O . ALA B 1 371 ? -2.9 -6.68 -18.359 1 96.81 371 ALA B O 1
ATOM 5969 N N . LEU B 1 372 ? -4.172 -4.855 -18.422 1 96.94 372 LEU B N 1
ATOM 5970 C CA . LEU B 1 372 ? -5.426 -5.551 -18.703 1 96.94 372 LEU B CA 1
ATOM 5971 C C . LEU B 1 372 ? -5.809 -5.426 -20.172 1 96.94 372 LEU B C 1
ATOM 5973 O O . LEU B 1 372 ? -6.227 -4.359 -20.609 1 96.94 372 LEU B O 1
ATOM 5977 N N . ILE B 1 373 ? -5.68 -6.492 -20.875 1 97.81 373 ILE B N 1
ATOM 5978 C CA . ILE B 1 373 ? -5.977 -6.48 -22.297 1 97.81 373 ILE B CA 1
ATOM 5979 C C . ILE B 1 373 ? -7.281 -7.227 -22.562 1 97.81 373 ILE B C 1
ATOM 5981 O O . ILE B 1 373 ? -7.453 -8.367 -22.109 1 97.81 373 ILE B O 1
ATOM 5985 N N . ASP B 1 374 ? -8.141 -6.703 -23.312 1 96.31 374 ASP B N 1
ATOM 5986 C CA . ASP B 1 374 ? -9.477 -7.246 -23.531 1 96.31 374 ASP B CA 1
ATOM 5987 C C . ASP B 1 374 ? -9.422 -8.5 -24.406 1 96.31 374 ASP B C 1
ATOM 5989 O O . ASP B 1 374 ? -8.43 -8.734 -25.109 1 96.31 374 ASP B O 1
ATOM 5993 N N . GLU B 1 375 ? -10.508 -9.242 -24.281 1 96.31 375 GLU B N 1
ATOM 5994 C CA . GLU B 1 375 ? -10.695 -10.406 -25.156 1 96.31 375 GLU B CA 1
ATOM 5995 C C . GLU B 1 375 ? -10.656 -10.008 -26.625 1 96.31 375 GLU B C 1
ATOM 5997 O O . GLU B 1 375 ? -11.156 -8.938 -27 1 96.31 375 GLU B O 1
ATOM 6002 N N . GLY B 1 376 ? -10 -10.844 -27.422 1 94.56 376 GLY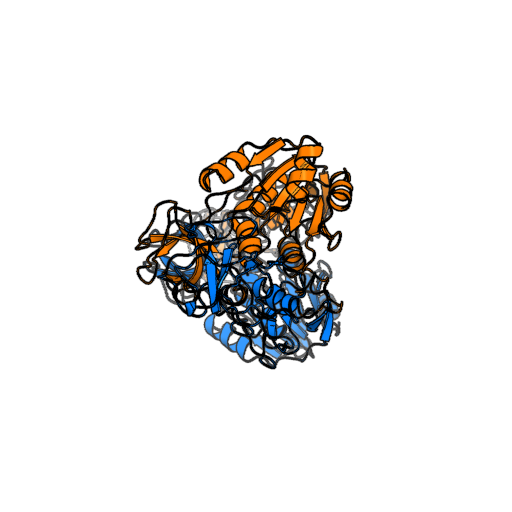 B N 1
ATOM 6003 C CA . GLY B 1 376 ? -10.023 -10.68 -28.859 1 94.56 376 GLY B CA 1
ATOM 6004 C C . GLY B 1 376 ? -8.922 -9.773 -29.375 1 94.56 376 GLY B C 1
ATOM 6005 O O . GLY B 1 376 ? -8.734 -9.648 -30.594 1 94.56 376 GLY B O 1
ATOM 6006 N N . VAL B 1 377 ? -8.203 -9.117 -28.484 1 95.25 377 VAL B N 1
ATOM 6007 C CA . VAL B 1 377 ? -7.121 -8.242 -28.922 1 95.25 377 VAL B CA 1
ATOM 6008 C C . VAL B 1 377 ? -5.914 -9.086 -29.344 1 95.25 377 VAL B C 1
ATOM 6010 O O . VAL B 1 377 ? -5.398 -9.867 -28.547 1 95.25 377 VAL B O 1
ATOM 6013 N N . ARG B 1 378 ? -5.41 -8.898 -30.562 1 95.19 378 ARG B N 1
ATOM 6014 C CA . ARG B 1 378 ? -4.293 -9.68 -31.078 1 95.19 378 ARG B CA 1
ATOM 6015 C C . ARG B 1 378 ? -3.02 -8.844 -31.156 1 95.19 378 ARG B C 1
ATOM 6017 O O . ARG B 1 378 ? -1.912 -9.375 -31.125 1 95.19 378 ARG B O 1
ATOM 6024 N N . LEU B 1 379 ? -3.309 -7.57 -31.312 1 96.69 379 LEU B N 1
ATOM 6025 C CA . LEU B 1 379 ? -2.199 -6.625 -31.344 1 96.69 379 LEU B CA 1
ATOM 6026 C C . LEU B 1 379 ? -2.402 -5.52 -30.312 1 96.69 379 LEU B C 1
ATOM 6028 O O . LEU B 1 379 ? -3.34 -4.727 -30.422 1 96.69 379 LEU B O 1
ATOM 6032 N N . VAL B 1 380 ? -1.54 -5.496 -29.328 1 96.5 380 VAL B N 1
ATOM 6033 C CA . VAL B 1 380 ? -1.578 -4.473 -28.281 1 96.5 380 VAL B CA 1
ATOM 6034 C C . VAL B 1 380 ? -0.713 -3.283 -28.688 1 96.5 380 VAL B C 1
ATOM 6036 O O . VAL B 1 380 ? 0.496 -3.428 -28.891 1 96.5 380 VAL B O 1
ATOM 6039 N N . GLN B 1 381 ? -1.319 -2.205 -28.859 1 96.38 381 GLN B N 1
ATOM 6040 C CA . GLN B 1 381 ? -0.608 -0.991 -29.25 1 96.38 381 GLN B CA 1
ATOM 6041 C C . GLN B 1 381 ? -1.313 0.253 -28.719 1 96.38 381 GLN B C 1
ATOM 6043 O O . GLN B 1 381 ? -2.488 0.197 -28.359 1 96.38 381 GLN B O 1
ATOM 6048 N N . GLY B 1 382 ? -0.577 1.26 -28.625 1 94.81 382 GLY B N 1
ATOM 6049 C CA . GLY B 1 382 ? -1.152 2.518 -28.172 1 94.81 382 GLY B CA 1
ATOM 6050 C C . GLY B 1 382 ? -1.485 2.531 -26.703 1 94.81 382 GLY B C 1
ATOM 6051 O O . GLY B 1 382 ? -0.698 2.061 -25.875 1 94.81 382 GLY B O 1
ATOM 6052 N N . GLU B 1 383 ? -2.596 3.123 -26.359 1 93.69 383 GLU B N 1
ATOM 6053 C CA . GLU B 1 383 ? -3.012 3.295 -24.969 1 93.69 383 GLU B CA 1
ATOM 6054 C C . GLU B 1 383 ? -3.689 2.037 -24.438 1 93.69 383 GLU B C 1
ATOM 6056 O O . GLU B 1 383 ? -4.555 1.463 -25.109 1 93.69 383 GLU B O 1
ATOM 6061 N N . ILE B 1 384 ? -3.25 1.647 -23.281 1 95 384 ILE B N 1
ATOM 6062 C CA . ILE B 1 384 ? -3.816 0.465 -22.641 1 95 384 ILE B CA 1
ATOM 6063 C C . ILE B 1 384 ? -4.145 0.773 -21.188 1 95 384 ILE B C 1
ATOM 6065 O O . ILE B 1 384 ? -3.697 1.786 -20.641 1 95 384 ILE B O 1
ATOM 6069 N N . GLU B 1 385 ? -4.953 -0.136 -20.578 1 93.56 385 GLU B N 1
ATOM 6070 C CA . GLU B 1 385 ? -5.266 -0.034 -19.156 1 93.56 385 GLU B CA 1
ATOM 6071 C C . GLU B 1 385 ? -4.297 -0.864 -18.328 1 93.56 385 GLU B C 1
ATOM 6073 O O . GLU B 1 385 ? -4.031 -2.025 -18.641 1 93.56 385 GLU B O 1
ATOM 6078 N N . ILE B 1 386 ? -3.734 -0.219 -17.312 1 94.06 386 ILE B N 1
ATOM 6079 C CA . ILE B 1 386 ? -2.811 -0.95 -16.453 1 94.06 386 ILE B CA 1
ATOM 6080 C C . ILE B 1 386 ? -3.213 -0.763 -14.992 1 94.06 386 ILE B C 1
ATOM 6082 O O . ILE B 1 386 ? -3.953 0.166 -14.656 1 94.06 386 ILE B O 1
ATOM 6086 N N . LEU B 1 387 ? -2.84 -1.716 -14.164 1 92.88 387 LEU B N 1
ATOM 6087 C CA . LEU B 1 387 ? -2.998 -1.713 -12.719 1 92.88 387 LEU B CA 1
ATOM 6088 C C . LEU B 1 387 ? -1.646 -1.852 -12.023 1 92.88 387 LEU B C 1
ATOM 6090 O O . LEU B 1 387 ? -0.767 -2.57 -12.508 1 92.88 387 LEU B O 1
ATOM 6094 N N . ARG B 1 388 ? -1.507 -1.098 -10.938 1 87.75 388 ARG B N 1
ATOM 6095 C CA . ARG B 1 388 ? -0.328 -1.363 -10.117 1 87.75 388 ARG B CA 1
ATOM 6096 C C . ARG B 1 388 ? -0.443 -2.711 -9.414 1 87.75 388 ARG B C 1
ATOM 6098 O O . ARG B 1 388 ? -1.519 -3.08 -8.938 1 87.75 388 ARG B O 1
ATOM 6105 N N . PHE B 1 389 ? 0.499 -3.584 -9.453 1 83.19 389 PHE B N 1
ATOM 6106 C CA . PHE B 1 389 ? 0.495 -4.84 -8.711 1 83.19 389 PHE B CA 1
ATOM 6107 C C . PHE B 1 389 ? 0.819 -4.598 -7.242 1 83.19 389 PHE B C 1
ATOM 6109 O O . PHE B 1 389 ? 0.291 -5.281 -6.363 1 83.19 389 PHE B O 1
ATOM 6116 N N . GLU B 1 390 ? 0.716 -3.416 -6.609 1 65.19 390 GLU B N 1
ATOM 6117 C CA . GLU B 1 390 ? 1.007 -2.961 -5.254 1 65.19 390 GLU B CA 1
ATOM 6118 C C . GLU B 1 390 ? 2.086 -3.82 -4.602 1 65.19 390 GLU B C 1
ATOM 6120 O O . GLU B 1 390 ? 1.799 -4.91 -4.105 1 65.19 390 GLU B O 1
ATOM 6125 N N . ASN B 1 391 ? 3.357 -3.885 -5.113 1 56.66 391 ASN B N 1
ATOM 6126 C CA . ASN B 1 391 ? 4.496 -4.582 -4.52 1 56.66 391 ASN B CA 1
ATOM 6127 C C . ASN B 1 391 ? 5.07 -3.809 -3.334 1 56.66 391 ASN B C 1
ATOM 6129 O O . ASN B 1 391 ? 5.047 -2.576 -3.322 1 56.66 391 ASN B O 1
#

Sequence (782 aa):
MISFKEALKIHSSIPIKPLEIEVISLFESIGRILAEDIICIHALPKFNQSAMDGYGFKMQDLGKKTQVVQRIFAGDDVSALEVKENECVKIMTGAMVPKGIETIVPIECMLESHTNFALAPKDFKINANIRQKGENASLNSVLVPKNTRLNYGHIALIASQGLKEIKAFRKLKIALFSSGDELVPLGQNALECQVYDVNSVGIFNMLKNYNTHFLGVLKDDKNLQLKILESQDYDVILSSAGVSVGDKDFFKDALKEKNALFYYEKVNLKPGKPVTLARLNQSMIIGLPGNPLSCLLVLRVLILPLLERLSLNKDFKLKPFKAQINAPLKLKGERAHLILGNYSNHQFIPYNNNRYDSGAIQALARVDSIALIDEGVRLVQGEIEILRFENMISFKEALKIHSSIPIKPLEIEVISLFESIGRILAEDIICIHALPKFNQSAMDGYGFKMQDLGKKTQVVQRIFAGDDVSALEVKENECVKIMTGAMVPKGIETIVPIECMLESHTNFALAPKDFKINANIRQKGENASLNSVLVPKNTRLNYGHIALIASQGLKEIKAFRKLKIALFSSGDELVPLGQNALECQVYDVNSVGIFNMLKNYNTHFLGVLKDDKNLQLKILESQDYDVILSSAGVSVGDKDFFKDALKEKNALFYYEKVNLKPGKPVTLARLNQSMIIGLPGNPLSCLLVLRVLILPLLERLSLNKDFKLKPFKAQINAPLKLKGERAHLILGNYSNHQFIPYNNNRYDSGAIQALARVDSIALIDEGVRLVQGEIEILRFEN

Radius of gyration: 30.8 Å; Cα contacts (8 Å, |Δi|>4): 1948; chains: 2; bounding box: 51×101×67 Å

Solvent-accessible surface area (backbone atoms only — not comparable to full-atom values): 39830 Å² total; per-residue (Å²): 118,42,45,59,68,54,51,53,52,48,53,74,66,55,86,74,69,90,68,61,74,39,80,42,49,52,56,73,34,67,68,39,23,29,62,47,63,39,61,25,82,54,29,31,42,74,42,38,20,27,69,38,50,22,33,32,28,34,76,88,39,43,62,34,85,20,36,36,77,45,79,42,45,43,34,44,78,40,87,84,42,66,52,50,90,56,32,28,29,37,34,29,49,61,8,58,60,39,48,58,51,35,25,40,46,42,55,89,63,42,75,40,84,54,88,56,35,34,24,40,60,65,90,70,54,84,50,32,53,46,42,50,51,27,72,79,34,44,66,71,35,75,71,43,58,50,25,35,59,30,29,60,19,44,48,30,54,47,22,58,62,25,49,41,58,44,54,22,39,52,63,53,35,29,38,34,34,30,43,33,68,21,52,28,59,54,67,52,88,61,56,85,40,35,45,39,49,26,46,56,39,37,50,46,41,74,39,62,87,38,47,63,43,78,76,49,75,36,60,80,39,44,68,64,52,42,56,60,68,63,54,81,82,33,49,29,41,36,29,39,15,42,36,54,88,56,99,74,29,39,52,55,51,38,38,56,73,68,65,38,51,71,78,45,59,30,32,39,35,35,68,38,30,35,31,32,37,32,35,48,93,82,19,39,34,37,27,29,28,64,43,51,38,23,24,55,50,39,40,61,74,55,45,46,34,43,52,33,40,64,53,46,26,75,80,26,68,87,78,61,43,54,31,29,44,72,61,76,43,81,47,83,68,58,44,19,35,61,42,53,12,35,74,53,81,56,19,35,42,51,44,70,80,68,66,70,58,62,66,42,35,69,55,52,53,72,37,47,23,33,33,59,42,58,58,61,52,40,68,48,59,54,72,41,40,30,37,71,62,76,101,119,42,46,58,68,54,50,54,52,49,53,74,65,55,86,75,68,91,67,61,75,39,81,42,50,51,56,74,35,69,68,40,24,28,62,48,61,39,61,25,81,54,28,31,41,73,41,38,20,25,67,40,49,23,34,31,28,35,75,88,40,42,62,34,84,19,35,36,78,46,79,42,45,43,32,43,77,40,85,84,43,66,51,51,91,56,30,27,29,38,32,28,50,62,7,58,59,38,47,58,51,35,24,41,46,43,56,89,62,42,75,42,81,53,89,56,35,36,25,40,62,67,90,70,54,83,50,32,53,45,43,49,52,26,72,77,36,45,64,72,35,74,72,44,58,50,26,35,59,31,28,58,18,43,49,30,54,47,23,58,63,25,46,40,56,46,52,24,40,52,63,52,34,30,38,34,33,29,42,33,69,23,51,29,61,55,67,52,89,63,55,85,41,35,46,39,49,28,43,55,40,37,49,46,40,76,39,61,88,39,48,63,42,78,76,48,75,36,61,80,38,45,68,64,52,41,55,60,69,63,56,82,83,33,49,28,41,36,29,39,15,40,38,53,90,56,98,73,29,40,52,58,51,38,38,55,74,67,66,38,52,71,79,43,59,31,32,39,33,35,68,39,30,36,32,31,37,30,34,47,92,83,19,40,35,37,27,29,29,64,44,50,38,23,26,55,50,38,40,61,74,54,45,47,34,44,52,33,40,65,54,47,25,75,79,26,68,86,78,62,42,54,32,30,44,73,60,76,42,81,46,83,67,58,45,19,35,60,42,53,13,35,74,55,81,54,20,35,42,52,45,71,79,67,66,69,61,63,65,43,36,68,53,51,53,71,38,47,24,32,33,60,40,58,60,62,52,41,68,47,59,53,72,41,39,30,35,71,62,78,101

pLDDT: mean 93.63, std 6.99, range [52.62, 98.88]

Secondary structure (DSSP, 8-state):
-B-HHHHHHHHHHSPPPP--EEEEEGGG-TTPBBSSPEE-SS-BSSS-EESSSEEEE-GGGTTSEEEEEEEE-TT---TT-B--TTEEEEE-TTPBPPBT--EEEEGGG-SEE-SSEEE--S---TTTTEE-TTSSB-TTSEEE-TTPBP-HHHHHHHHTTT-SEEEEEPPPEEEEEEE-TTEE-TTSPPPTT-EE-HHHHHHHHHTTTSEEEEEEEEPS-HHHHHHHHT--S-SEEEEES---SSTT-HHHHHHHHTT-EEEEEEBSEES--EEEEEEETTEEEEEE-SSHHHHHHHIIIIIHHHHHHHTT-TT-S---EEEEESS-EE--SSSEEEEEEEEETTEEEEGGGG---TT-HHHHTT--EEEEE-TT--EE-SEEEEEE---/-B-HHHHHHHHHHSPPPP--EEEEEGGG-TTPBBSSPEE-SS-BSSS-EESSSEEEE-GGGTTSEEEEEEEE-TT---TT-B--TTEEEEE-TTPBPPBT--EEEEGGG-SEE-SSEEE--S---TTTTEE-TTSSB-TTSEEE-TTPBP-HHHHHHHHTTT-SEEEEEPPPEEEEEEE-TTEE-TTSPPPTT-EE-HHHHHHHHHTTTSEEEEEEEEPS-HHHHHHHHT--S-SEEEEES---SSTT-HHHHHHHHTT-EEEEEEBSEES--EEEEEEETTEEEEEEPSSHHHHHHHIIIIIHHHHHHHTT-TT-S---EEEEESS-EE--SSSEEEEEEEEETTEEEEGGGG---TT-HHHHTT--EEEEE-TT--EE-SEEEEEE---

Organism: Helicobacter pylori (strain ATCC 700392 / 26695) (NCBI:txid85962)

Nearest PDB structures (foldseek):
  2nqq-assembly1_B  TM=9.010E-01  e=1.956E-37  Escherichia coli
  2nqv-assembly1_B  TM=9.068E-01  e=1.956E-37  Escherichia coli
  1g8l-assembly1_B  TM=8.880E-01  e=4.508E-37  Escherichia coli
  2nqs-assembly1_B  TM=8.772E-01  e=1.143E-37  Escherichia coli
  2nqu-assembly1_A  TM=8.424E-01  e=1.452E-37  Escherichia coli

Foldseek 3Di:
DAAQVVLVVLLVVDDADDFDKDKDFLVPQAQFFAAFFDFQAAAVVNAKWFLAFFKFDALVCAQHKAWADEEFEAPDDCAVPAADPSYMHGYHGNTHDYHPGFEGDHHVQWPDDDPTITHHHNPDDGCYRIDHTRPPHHGGDGQGGGLAGDHPVSSVSSVSRVDRIGMTGAFFFEEEEEEEPQEDDPPDDHDPSHDYQPQRVLLCVVCVVGNYDYPYYYYLDLVVLLVVLPDPPGQEYEYQALLDPDPRSSNVVSCVVQVWAWPDQAYLEPPWGGWTWTDHDNHIYIYGHNQRQNRLVCCQQNVQLSSSVNSSRPPSHDDWDKAFAPDKAFDDAFGKYKFFAEDDPRHTYGDVSSPDDSNPVVSVVPGFKIWTGGGPDGMDGTMTTMGTSHD/DAALVVLVVLLVVDDADDFDKDKDFLVPQAQFFAAFFDFQAAAVVNAKWFQAFFKFDALVCAQHKAWADEEFEAPDDCAVPAADPSYMHGYHGNTHDYHPGFEGDHHVQWPDDDPTITHHHNPDDGCYRIDHTRPPHHGGDGQGGGLARDHPVSSVSSVSRVDRIGMGGAFFFEEEEEEEPQEDDPPDDHDPSHDYQPQRVLLCVVCVVGNYDYPYYYYLDLVVLLVVLPDPPGQEYEYQALLDPDPRSSNVVSCVVQVWAWPDQAYLEPPWGGWTWTDHDNHIYIYGHNQRQNRLVCCQQNVQLSSSVNSSRPPSHDDWDKAFAPDKAFDDAFGWYKFFAEDDPRHTYGDVSSPDDSNPVVSVVPGFKIWTGGGPDGMDGTMTTMGTSHD

InterPro domains:
  IPR001453 MoaB/Mog domain [PF00994] (177-308)
  IPR001453 MoaB/Mog domain [SM00852] (175-309)
  IPR001453 MoaB/Mog domain [TIGR00177] (171-305)
  IPR005110 MoeA, N-terminal and linker domain [PF03453] (2-162)
  IPR008284 Molybdenum cofactor biosynthesis, conserved site [PS01079] (244-278)
  IPR036135 MoeA, N-terminal and linker domain superfamily [SSF63882] (1-171)
  IPR036425 MoaB/Mog-like domain superfamily [G3DSA:3.40.980.10] (170-319)
  IPR036425 MoaB/Mog-like domain superfamily [SSF53218] (170-310)
  IPR036688 MoeA, C-terminal, domain IV superfamily [G3DSA:2.40.340.10] (320-378)
  IPR038987 Molybdopterin biosynthesis protein MoeA-like [PTHR10192] (1-378)
  IPR038987 Molybdopterin biosynthesis protein MoeA-like [cd00887] (4-389)